Protein 3OJO (pdb70)

InterPro domains:
  IPR001732 UDP-glucose/GDP-mannose dehydrogenase, N-terminal [PF03721] (1-178)
  IPR008927 6-phosphogluconate dehydrogenase-like, C-terminal domain superfamily [SSF48179] (198-291)
  IPR014026 UDP-glucose/GDP-mannose dehydrogenase, dimerisation [PF00984] (198-285)
  IPR014027 UDP-glucose/GDP-mannose dehydrogenase, C-terminal [PF03720] (309-400)
  IPR014027 UDP-glucose/GDP-mannose dehydrogenase, C-terminal [SM00984] (308-401)
  IPR017476 UDP-glucose/GDP-mannose dehydrogenase [PIRSF000124] (1-400)
  IPR017476 UDP-glucose/GDP-mannose dehydrogenase [TIGR03026] (1-397)
  IPR028359 UDP-N-acetyl-D-mannosamine/glucosamine dehydrogenase [PIRSF500136] (1-415)
  IPR028359 UDP-N-acetyl-D-mannosamine/glucosamine dehydrogenase [PTHR43491] (2-402)
  IPR036220 UDP-glucose/GDP-mannose dehydrogenase, C-terminal domain superfamily [SSF52413] (295-400)
  IPR036291 NAD(P)-binding domain superfamily [SSF51735] (1-191)

B-factor: mean 57.66, std 17.96, range [21.26, 137.07]

Solvent-accessible surface area: 33804 Å² total; per-residue (Å²): 106,56,3,0,0,9,9,2,25,73,40,0,1,0,0,0,0,6,2,4,104,80,42,25,63,3,10,0,5,23,139,70,102,136,22,2,72,84,0,112,135,16,98,18,30,25,151,16,112,34,3,48,117,21,3,93,117,5,59,101,71,32,66,6,121,24,32,56,75,10,76,46,9,68,16,0,0,0,4,20,88,19,52,54,39,152,49,138,33,69,0,8,36,44,48,51,0,42,153,7,1,87,46,0,32,102,55,16,112,155,44,8,5,0,0,0,3,6,42,3,14,12,26,5,0,18,78,90,0,66,60,47,0,75,135,93,56,24,61,15,21,130,18,0,38,0,0,3,0,18,28,124,32,68,41,38,109,3,37,101,34,1,14,108,48,92,9,18,0,0,0,25,48,180,39,0,17,76,1,0,26,137,14,0,141,49,7,15,139,15,100,37,22,90,17,58,0,58,14,0,1,0,0,34,7,0,12,39,2,0,82,15,0,0,25,0,3,0,0,2,1,0,28,0,0,17,82,3,72,0,36,0,23,68,0,3,123,19,0,52,118,42,107,166,7,54,8,34,98,8,4,3,5,23,18,23,84,7,6,7,19,106,113,162,9,65,0,2,14,0,0,19,79,15,8,82,40,0,13,59,43,0,8,68,12,0,87,79,4,16,178,71,36,64,29,64,26,0,0,0,0,0,0,0,41,81,20,64,17,86,19,56,172,90,1,5,0,38,72,0,12,74,76,0,75,136,52,93,112,8,109,24,22,0,15,4,43,52,3,147,71,144,49,30,56,121,120,24,53,66,0,0,89,81,0,0,1,0,0,0,2,0,56,0,52,71,0,88,124,6,53,37,79,66,0,95,116,17,112,47,48,4,1,1,1,1,53,49,5,15,146,40,117,42,152,123,10,94,58,28,14,3,0,36,6,38,98,40,151,117,55,2,0,0,9,9,3,33,78,38,0,0,0,0,0,0,5,2,4,105,84,46,29,66,4,8,0,5,21,167,72,104,139,22,4,78,87,0,111,123,18,91,16,34,18,134,13,94,48,2,58,122,19,0,97,108,6,58,97,66,31,66,1,125,19,26,53,72,8,85,48,9,62,20,0,0,0,11,22,81,25,56,35,45,162,41,94,2,14,0,1,34,27,43,47,0,37,154,8,2,85,39,0,30,102,54,17,112,140,48,8,8,0,0,0,2,10,48,2,5,4,29,2,0,19,54,92,0,65,62,52,0,81,136,66,62,24,65,17,19,133,28,0,40,0,0,2,0,18,24,115,25,82,86,27,113,0,25,84,31,2,17,113,52,95,8,17,0,0,0,26,46,181,39,0,19,67,4,0,48,130,15,0,154,49,9,14,137,15,93,39,20,92,21,57,1,53,10,0,1,0,0,35,1,4,11,30,1,0,102,0,0,0,14,0,0,0,0,7,0,0,55,24,0,17,134,51,73,0,37,0,25,70,0,4,116,21,0,53,116,42,113,170,6,53,8,30,97,10,5,2,5,17,3,23,47,4,0,0,0,9,62,116,78,0,32,62,139,45,52,140,29,0,42,0,1,35,0,0,8,83,16,2,86,42,0,11,59,42,0,9,68,9,0,86,60,2,15,154,63,38,65,28,76,28,0,0,0,0,0,0,0,18,111,25,71,40,85,47,40,163,110,3,6,0,48,64,0,21,98,70,0,87,152,49,93,113,15,99,19,24,2,18,2,47,43,3,142,73,144,104,3,43,125,71,30,39,119,0,0,99,83,0,0,1,0,0,0,2,0,55,0,51,74,0,78,123,3,55,23,83,68,0,92,94,16,111,46,50,5,0,0,1,2,53,59,3,14,154,39,114,34,159,94,9,99,59,28,23,4,0,32,4,35,105,44,105

Foldseek 3Di:
DEEEEEACELFRVLVQLLLLLLPHQYEYAYQDVVQLVCLVVLHHPYDAPCVSVSSNVSVVVNSYHYDNADAAGQEYEYPHEQFQDPDLQSATHCVVVVVSLVRCVVRDDFNHEYEYQYQAAFCCQPPPVVVVCVVVVDDDLGGYWYWYKHDDDAGNCSNVCLAAPEIETATQDQSNSVVSCVSSVSRHPYHYHYHHRNCRNVVVLVVVQVVLLLLLVLLVVLVVCLVVVFFSVVVLVVQPVPPPRRRDHYAQAAQDDHRNHPVVCVSSSSSNVSRVCSLVVLLVLVVVLPVLDPDQEEEEEDQARAAPGQHNHSTSSVVSQVVQVVDPSHDYAYDYPHDDDPRHDDHQCRSAQAHQEYEYRYQYQVQAADAVVSNVRYVHQEYEYRRPNHNHDYDRRHYHYSRRSSVSD/DEEEEAACELFRVLVQLQLLLLPHQYEYADQDVVQLVCLVVLHHPYDAPPVSVSSNVSVVVNSYHYDNADAAGQEYEYPHEFAFDPDLLRATHCVVVLVSLVRCVVNDWFNHEYEYQYQDAFCCQPPPVVVVQVVPVDDELGRYWYWYKHDDADGNCRNVCLAAAEIETATQDPSNSVVSCVSSVSRHPYHYHYHHNNCNNQVVQVVVQVVLLLLLVLLVVLVVCLVVVFFSVVVLVVQPVPPPRNRDHYFQAAFDDGHNDDCPCCVVPNVVVCVSSSSSSVSRVCSLVVLLVLVVVLLVPDPDQEEEEEDQAQAAPAQDNHGGSSVVNQVVQVVDPSHDYAYAYCSHDDPRHDNDQLVRLAQHQEYEYRYQYQVQQDDAVVSNPRYVHQEYEHRPPNHNDDYDSHHYHYSRRSSVSD

Secondary structure (DSSP, 8-state):
-EEEEE--STTHHHHHHHHHHTT-EEEEE-S-HHHHHHHHTT--SS--TTHHHHHHHHHHTT-EEEESS----SEEEE----PBPSSSS-BB--HHHHHHHHHHGGG--TTEEEEE-S---TTHIIIIIHHHHHTTT--BTTTEEEEE------TTSHHHHHHHS-EEEEESSHHHHHHHHHHHTTT--S-EEEEEHHHHHHHHHHHHHHHHHHHHHHHHHHHHHHHTT--HHHHHHHHTTSTT-------S------B-S----HHHHHHHHHHHTHHHHHHHHHHHHHHHSS--EEEEE---SSTTS---TT-HHHHHHHHHHHSTT-EEEEE-SS---TTB-STTHHHHTT-SEEEE-S--GGGTS--GGGGTT-SS-EEEESS----S--SSSEEEETTTGGGT-/-EEEEE--STTHHHHHHHHHHTT-EEEEE-S-HHHHHHHHTT--SS--TTHHHHHHHHHHTT-EEEESS----SEEEE----PBPSSTT--B--HHHHHHHHHHGGG--TT-EEEE-S---TTHIIIIIHHHHHTSS--BTTTBEEEE------TTSHHHHHHHS-EEEEESSHHHHHHHHHHHTTT--S-EEEEEHHHHHHHHHHHHHHHHHHHHHHHHHHHHHHHTT--HHHHHHHHTTSTT-------S---S---S--TIIIIII-GGGGHHHHHHHHHHHHHHHHHHHHHHHHHHHSS--EEEEE--SSSTT----TT-HHHHHHHHHHHSTT-EEEEE-SS---SSSBS-HHHHHTT-SEEEE-S--GGGTS--GGGGTT-SS-EEEESS----S--SSSEEE-TTTGGGT-

Nearest PDB structures (foldseek):
  3ojo-assembly1_A  TM=1.002E+00  e=8.982E-80  Staphylococcus aureus
  3ojo-assembly1_B  TM=9.652E-01  e=2.201E-74  Staphylococcus aureus
  3ojl-assembly1_B  TM=9.505E-01  e=7.862E-71  Staphylococcus aureus
  4r16-assembly1_B  TM=8.756E-01  e=1.598E-40  Pyrococcus horikoshii OT3
  4xr9-assembly1_B  TM=8.358E-01  e=1.191E-30  Micromonospora echinospora

CATH classification: 3.40.50.720 (+1 more: 3.40.50.720)

Structure (mmCIF, N/CA/C/O backbone):
data_3OJO
#
_entry.id   3OJO
#
_cell.length_a   40.220
_cell.length_b   131.497
_cell.length_c   158.820
_cell.angle_alpha   90.00
_cell.angle_beta   90.00
_cell.angle_gamma   90.00
#
_symmetry.space_group_name_H-M   'P 21 21 21'
#
loop_
_entity.id
_entity.type
_entity.pdbx_description
1 polymer Cap5O
2 non-polymer NICOTINAMIDE-ADENINE-DINUCLEOTIDE
3 non-polymer 'PYRIDINE-2,6-DICARBOXYLIC ACID'
4 non-polymer 'EUROPIUM ION'
5 water water
#
loop_
_atom_site.group_PDB
_atom_site.id
_atom_site.type_symbol
_atom_site.label_atom_id
_atom_site.label_alt_id
_atom_site.label_comp_id
_atom_site.label_asym_id
_atom_site.label_entity_id
_atom_site.label_seq_id
_atom_site.pdbx_PDB_ins_code
_atom_site.Cartn_x
_atom_site.Cartn_y
_atom_site.Cartn_z
_atom_site.occupancy
_atom_site.B_iso_or_equiv
_atom_site.auth_seq_id
_atom_site.auth_comp_id
_atom_site.auth_asym_id
_atom_site.auth_atom_id
_atom_site.pdbx_PDB_model_num
ATOM 1 N N . SER A 1 12 ? 17.027 26.127 102.270 1.00 63.23 1 SER A N 1
ATOM 2 C CA . SER A 1 12 ? 16.031 26.926 102.972 1.00 62.14 1 SER A CA 1
ATOM 3 C C . SER A 1 12 ? 14.661 26.929 102.287 1.00 63.39 1 SER A C 1
ATOM 4 O O . SER A 1 12 ? 14.575 26.940 101.051 1.00 64.29 1 SER A O 1
ATOM 7 N N . LYS A 1 13 ? 13.592 26.914 103.112 1.00 55.83 2 LYS A N 1
ATOM 8 C CA . LYS A 1 13 ? 12.201 26.908 102.645 1.00 53.69 2 LYS A CA 1
ATOM 9 C C . LYS A 1 13 ? 11.451 28.191 103.027 1.00 51.90 2 LYS A C 1
ATOM 10 O O . LYS A 1 13 ? 11.561 28.659 104.160 1.00 50.10 2 LYS A O 1
ATOM 16 N N . LEU A 1 14 ? 10.669 28.731 102.084 1.00 46.56 3 LEU A N 1
ATOM 17 C CA . LEU A 1 14 ? 9.862 29.926 102.306 1.00 45.73 3 LEU A CA 1
ATOM 18 C C . LEU A 1 14 ? 8.412 29.757 101.861 1.00 47.91 3 LEU A C 1
ATOM 19 O O . LEU A 1 14 ? 8.150 29.292 100.762 1.00 45.79 3 LEU A O 1
ATOM 24 N N . THR A 1 15 ? 7.476 30.171 102.718 1.00 46.13 4 THR A N 1
ATOM 25 C CA . THR A 1 15 ? 6.059 30.191 102.394 1.00 46.15 4 THR A CA 1
ATOM 26 C C . THR A 1 15 ? 5.598 31.660 102.219 1.00 49.90 4 THR A C 1
ATOM 27 O O . THR A 1 15 ? 5.854 32.516 103.084 1.00 49.73 4 THR A O 1
ATOM 31 N N . VAL A 1 16 ? 4.959 31.941 101.076 1.00 44.14 5 VAL A N 1
ATOM 32 C CA . VAL A 1 16 ? 4.384 33.247 100.783 1.00 43.25 5 VAL A CA 1
ATOM 33 C C . VAL A 1 16 ? 2.852 33.084 100.890 1.00 42.97 5 VAL A C 1
ATOM 34 O O . VAL A 1 16 ? 2.255 32.331 100.125 1.00 42.19 5 VAL A O 1
ATOM 38 N N . VAL A 1 17 ? 2.237 33.751 101.859 1.00 36.91 6 VAL A N 1
ATOM 39 C CA . VAL A 1 17 ? 0.797 33.680 102.077 1.00 35.94 6 VAL A CA 1
ATOM 40 C C . VAL A 1 17 ? 0.114 34.869 101.374 1.00 39.28 6 VAL A C 1
ATOM 41 O O . VAL A 1 17 ? 0.270 36.005 101.796 1.00 39.33 6 VAL A O 1
ATOM 45 N N . GLY A 1 18 ? -0.632 34.585 100.318 1.00 37.08 7 GLY A N 1
ATOM 46 C CA . GLY A 1 18 ? -1.342 35.570 99.501 1.00 38.38 7 GLY A CA 1
ATOM 47 C C . GLY A 1 18 ? -0.599 35.792 98.199 1.00 46.13 7 GLY A C 1
ATOM 48 O O . GLY A 1 18 ? 0.465 36.402 98.210 1.00 46.37 7 GLY A O 1
ATOM 49 N N . LEU A 1 19 ? -1.141 35.299 97.073 1.00 45.53 8 LEU A N 1
ATOM 50 C CA . LEU A 1 19 ? -0.486 35.330 95.756 1.00 46.06 8 LEU A CA 1
ATOM 51 C C . LEU A 1 19 ? -1.072 36.301 94.733 1.00 52.50 8 LEU A C 1
ATOM 52 O O . LEU A 1 19 ? -1.397 35.909 93.615 1.00 53.82 8 LEU A O 1
ATOM 57 N N . GLY A 1 20 ? -1.171 37.565 95.117 1.00 49.82 9 GLY A N 1
ATOM 58 C CA . GLY A 1 20 ? -1.650 38.629 94.244 1.00 49.42 9 GLY A CA 1
ATOM 59 C C . GLY A 1 20 ? -0.503 39.378 93.602 1.00 52.68 9 GLY A C 1
ATOM 60 O O . GLY A 1 20 ? 0.554 38.792 93.327 1.00 51.67 9 GLY A O 1
ATOM 61 N N . TYR A 1 21 ? -0.694 40.692 93.391 1.00 49.80 10 TYR A N 1
ATOM 62 C CA . TYR A 1 21 ? 0.303 41.592 92.784 1.00 49.25 10 TYR A CA 1
ATOM 63 C C . TYR A 1 21 ? 1.603 41.715 93.563 1.00 51.75 10 TYR A C 1
ATOM 64 O O . TYR A 1 21 ? 2.648 41.941 92.968 1.00 51.17 10 TYR A O 1
ATOM 73 N N . ILE A 1 22 ? 1.535 41.518 94.883 1.00 48.56 11 ILE A N 1
ATOM 74 C CA . ILE A 1 22 ? 2.672 41.527 95.801 1.00 48.69 11 ILE A CA 1
ATOM 75 C C . ILE A 1 22 ? 3.279 40.113 95.968 1.00 51.57 11 ILE A C 1
ATOM 76 O O . ILE A 1 22 ? 4.451 39.915 95.655 1.00 51.21 11 ILE A O 1
ATOM 81 N N . GLY A 1 23 ? 2.467 39.162 96.427 1.00 47.66 12 GLY A N 1
ATOM 82 C CA . GLY A 1 23 ? 2.862 37.797 96.737 1.00 48.06 12 GLY A CA 1
ATOM 83 C C . GLY A 1 23 ? 3.368 36.933 95.604 1.00 53.22 12 GLY A C 1
ATOM 84 O O . GLY A 1 23 ? 4.387 36.268 95.771 1.00 52.73 12 GLY A O 1
ATOM 85 N N . LEU A 1 24 ? 2.653 36.893 94.463 1.00 50.80 13 LEU A N 1
ATOM 86 C CA . LEU A 1 24 ? 3.072 36.067 93.323 1.00 50.74 13 LEU A CA 1
ATOM 87 C C . LEU A 1 24 ? 4.443 36.471 92.773 1.00 56.31 13 LEU A C 1
ATOM 88 O O . LEU A 1 24 ? 5.321 35.610 92.776 1.00 57.02 13 LEU A O 1
ATOM 93 N N . PRO A 1 25 ? 4.701 37.749 92.377 1.00 52.93 14 PRO A N 1
ATOM 94 C CA . PRO A 1 25 ? 6.054 38.118 91.921 1.00 52.00 14 PRO A CA 1
ATOM 95 C C . PRO A 1 25 ? 7.152 37.866 92.957 1.00 55.06 14 PRO A C 1
ATOM 96 O O . PRO A 1 25 ? 8.239 37.435 92.584 1.00 55.32 14 PRO A O 1
ATOM 100 N N . THR A 1 26 ? 6.853 38.090 94.254 1.00 50.34 15 THR A N 1
ATOM 101 C CA . THR A 1 26 ? 7.765 37.839 95.384 1.00 48.58 15 THR A CA 1
ATOM 102 C C . THR A 1 26 ? 8.082 36.336 95.456 1.00 50.87 15 THR A C 1
ATOM 103 O O . THR A 1 26 ? 9.247 35.983 95.622 1.00 50.29 15 THR A O 1
ATOM 107 N N . SER A 1 27 ? 7.048 35.464 95.254 1.00 47.43 16 SER A N 1
ATOM 108 C CA . SER A 1 27 ? 7.175 33.988 95.211 1.00 47.95 16 SER A CA 1
ATOM 109 C C . SER A 1 27 ? 8.187 33.612 94.140 1.00 54.90 16 SER A C 1
ATOM 110 O O . SER A 1 27 ? 9.210 32.965 94.434 1.00 54.03 16 SER A O 1
ATOM 113 N N . ILE A 1 28 ? 7.910 34.092 92.903 1.00 52.98 17 ILE A N 1
ATOM 114 C CA . ILE A 1 28 ? 8.712 33.909 91.694 1.00 53.46 17 ILE A CA 1
ATOM 115 C C . ILE A 1 28 ? 10.150 34.383 91.897 1.00 58.42 17 ILE A C 1
ATOM 116 O O . ILE A 1 28 ? 11.087 33.666 91.542 1.00 59.03 17 ILE A O 1
ATOM 121 N N . MET A 1 29 ? 10.317 35.538 92.544 1.00 55.03 18 MET A N 1
ATOM 122 C CA . MET A 1 29 ? 11.617 36.136 92.813 1.00 54.54 18 MET A CA 1
ATOM 123 C C . MET A 1 29 ? 12.542 35.290 93.694 1.00 57.16 18 MET A C 1
ATOM 124 O O . MET A 1 29 ? 13.693 35.091 93.319 1.00 56.00 18 MET A O 1
ATOM 129 N N . PHE A 1 30 ? 12.061 34.804 94.845 1.00 53.98 19 PHE A N 1
ATOM 130 C CA . PHE A 1 30 ? 12.868 33.972 95.745 1.00 53.31 19 PHE A CA 1
ATOM 131 C C . PHE A 1 30 ? 13.207 32.618 95.114 1.00 58.47 19 PHE A C 1
ATOM 132 O O . PHE A 1 30 ? 14.335 32.146 95.264 1.00 58.39 19 PHE A O 1
ATOM 140 N N . ALA A 1 31 ? 12.238 32.015 94.395 1.00 56.39 20 ALA A N 1
ATOM 141 C CA . ALA A 1 31 ? 12.379 30.730 93.706 1.00 57.04 20 ALA A CA 1
ATOM 142 C C . ALA A 1 31 ? 13.381 30.827 92.540 1.00 63.34 20 ALA A C 1
ATOM 143 O O . ALA A 1 31 ? 14.105 29.862 92.261 1.00 63.28 20 ALA A O 1
ATOM 145 N N . LYS A 1 32 ? 13.432 32.011 91.883 1.00 60.27 21 LYS A N 1
ATOM 146 C CA . LYS A 1 32 ? 14.354 32.350 90.793 1.00 60.12 21 LYS A CA 1
ATOM 147 C C . LYS A 1 32 ? 15.809 32.330 91.313 1.00 64.78 21 LYS A C 1
ATOM 148 O O . LYS A 1 32 ? 16.739 32.133 90.527 1.00 65.77 21 LYS A O 1
ATOM 154 N N . HIS A 1 33 ? 15.986 32.524 92.637 1.00 59.85 22 HIS A N 1
ATOM 155 C CA . HIS A 1 33 ? 17.273 32.579 93.323 1.00 58.79 22 HIS A CA 1
ATOM 156 C C . HIS A 1 33 ? 17.619 31.309 94.146 1.00 61.75 22 HIS A C 1
ATOM 157 O O . HIS A 1 33 ? 18.521 31.334 94.992 1.00 61.46 22 HIS A O 1
ATOM 164 N N . GLY A 1 34 ? 16.923 30.211 93.851 1.00 57.10 23 GLY A N 1
ATOM 165 C CA . GLY A 1 34 ? 17.167 28.906 94.455 1.00 56.72 23 GLY A CA 1
ATOM 166 C C . GLY A 1 34 ? 16.456 28.544 95.744 1.00 60.99 23 GLY A C 1
ATOM 167 O O . GLY A 1 34 ? 16.703 27.457 96.281 1.00 63.15 23 GLY A O 1
ATOM 168 N N . VAL A 1 35 ? 15.573 29.420 96.256 1.00 54.23 24 VAL A N 1
ATOM 169 C CA . VAL A 1 35 ? 14.829 29.133 97.485 1.00 53.01 24 VAL A CA 1
ATOM 170 C C . VAL A 1 35 ? 13.607 28.250 97.147 1.00 56.21 24 VAL A C 1
ATOM 171 O O . VAL A 1 35 ? 12.985 28.455 96.100 1.00 55.59 24 VAL A O 1
ATOM 175 N N . ASP A 1 36 ? 13.297 27.244 98.012 1.00 51.34 25 ASP A N 1
ATOM 176 C CA . ASP A 1 36 ? 12.139 26.355 97.844 1.00 49.80 25 ASP A CA 1
ATOM 177 C C . ASP A 1 36 ? 10.948 27.109 98.391 1.00 49.19 25 ASP A C 1
ATOM 178 O O . ASP A 1 36 ? 10.875 27.382 99.593 1.00 49.06 25 ASP A O 1
ATOM 183 N N . VAL A 1 37 ? 10.066 27.530 97.480 1.00 42.28 26 VAL A N 1
ATOM 184 C CA . VAL A 1 37 ? 8.927 28.377 97.778 1.00 40.38 26 VAL A CA 1
ATOM 185 C C . VAL A 1 37 ? 7.596 27.670 97.658 1.00 47.55 26 VAL A C 1
ATOM 186 O O . VAL A 1 37 ? 7.284 27.079 96.623 1.00 49.73 26 VAL A O 1
ATOM 190 N N . LEU A 1 38 ? 6.777 27.808 98.700 1.00 44.36 27 LEU A N 1
ATOM 191 C CA . LEU A 1 38 ? 5.403 27.338 98.713 1.00 44.43 27 LEU A CA 1
ATOM 192 C C . LEU A 1 38 ? 4.508 28.584 98.694 1.00 48.47 27 LEU A C 1
ATOM 193 O O . LEU A 1 38 ? 4.543 29.392 99.622 1.00 47.71 27 LEU A O 1
ATOM 198 N N . GLY A 1 39 ? 3.777 28.761 97.600 1.00 45.24 28 GLY A N 1
ATOM 199 C CA . GLY A 1 39 ? 2.818 29.840 97.450 1.00 44.41 28 GLY A CA 1
ATOM 200 C C . GLY A 1 39 ? 1.494 29.395 98.029 1.00 48.59 28 GLY A C 1
ATOM 201 O O . GLY A 1 39 ? 0.986 28.341 97.643 1.00 49.25 28 GLY A O 1
ATOM 202 N N . VAL A 1 40 ? 0.951 30.149 99.001 1.00 45.10 29 VAL A N 1
ATOM 203 C CA . VAL A 1 40 ? -0.326 29.817 99.646 1.00 44.24 29 VAL A CA 1
ATOM 204 C C . VAL A 1 40 ? -1.396 30.856 99.347 1.00 48.43 29 VAL A C 1
ATOM 205 O O . VAL A 1 40 ? -1.217 32.029 99.678 1.00 46.92 29 VAL A O 1
ATOM 209 N N . ASP A 1 41 ? -2.531 30.404 98.761 1.00 46.29 30 ASP A N 1
ATOM 210 C CA . ASP A 1 41 ? -3.677 31.253 98.447 1.00 46.58 30 ASP A CA 1
ATOM 211 C C . ASP A 1 41 ? -4.973 30.509 98.674 1.00 53.70 30 ASP A C 1
ATOM 212 O O . ASP A 1 41 ? -5.066 29.335 98.341 1.00 54.09 30 ASP A O 1
ATOM 217 N N . ILE A 1 42 ? -5.958 31.184 99.282 1.00 52.86 31 ILE A N 1
ATOM 218 C CA . ILE A 1 42 ? -7.277 30.619 99.594 1.00 53.77 31 ILE A CA 1
ATOM 219 C C . ILE A 1 42 ? -8.201 30.542 98.374 1.00 61.52 31 ILE A C 1
ATOM 220 O O . ILE A 1 42 ? -9.182 29.799 98.411 1.00 62.64 31 ILE A O 1
ATOM 225 N N . ASN A 1 43 ? -7.903 31.304 97.304 1.00 59.06 32 ASN A N 1
ATOM 226 C CA . ASN A 1 43 ? -8.708 31.275 96.087 1.00 59.20 32 ASN A CA 1
ATOM 227 C C . ASN A 1 43 ? -8.303 30.070 95.211 1.00 65.42 32 ASN A C 1
ATOM 228 O O . ASN A 1 43 ? -7.191 30.039 94.675 1.00 64.68 32 ASN A O 1
ATOM 233 N N . GLN A 1 44 ? -9.214 29.080 95.078 1.00 63.73 33 GLN A N 1
ATOM 234 C CA . GLN A 1 44 ? -9.000 27.870 94.280 1.00 64.09 33 GLN A CA 1
ATOM 235 C C . GLN A 1 44 ? -8.826 28.203 92.802 1.00 70.45 33 GLN A C 1
ATOM 236 O O . GLN A 1 44 ? -8.012 27.564 92.142 1.00 70.88 33 GLN A O 1
ATOM 242 N N . GLN A 1 45 ? -9.571 29.209 92.288 1.00 67.77 34 GLN A N 1
ATOM 243 C CA . GLN A 1 45 ? -9.486 29.680 90.905 1.00 68.14 34 GLN A CA 1
ATOM 244 C C . GLN A 1 45 ? -8.045 30.099 90.608 1.00 72.22 34 GLN A C 1
ATOM 245 O O . GLN A 1 45 ? -7.508 29.705 89.574 1.00 73.85 34 GLN A O 1
ATOM 251 N N . THR A 1 46 ? -7.416 30.852 91.544 1.00 66.51 35 THR A N 1
ATOM 252 C CA . THR A 1 46 ? -6.030 31.322 91.495 1.00 65.06 35 THR A CA 1
ATOM 253 C C . THR A 1 46 ? -5.071 30.124 91.453 1.00 66.76 35 THR A C 1
ATOM 254 O O . THR A 1 46 ? -4.202 30.075 90.582 1.00 65.65 35 THR A O 1
ATOM 258 N N . ILE A 1 47 ? -5.246 29.166 92.390 1.00 63.66 36 ILE A N 1
ATOM 259 C CA . ILE A 1 47 ? -4.445 27.937 92.525 1.00 63.82 36 ILE A CA 1
ATOM 260 C C . ILE A 1 47 ? -4.544 27.047 91.268 1.00 70.87 36 ILE A C 1
ATOM 261 O O . ILE A 1 47 ? -3.517 26.542 90.800 1.00 71.50 36 ILE A O 1
ATOM 266 N N . ASP A 1 48 ? -5.767 26.889 90.709 1.00 68.00 37 ASP A N 1
ATOM 267 C CA . ASP A 1 48 ? -6.006 26.101 89.496 1.00 67.96 37 ASP A CA 1
ATOM 268 C C . ASP A 1 48 ? -5.278 26.711 88.309 1.00 71.51 37 ASP A C 1
ATOM 269 O O . ASP A 1 48 ? -4.605 25.987 87.583 1.00 71.94 37 ASP A O 1
ATOM 274 N N . LYS A 1 49 ? -5.371 28.044 88.150 1.00 67.11 38 LYS A N 1
ATOM 275 C CA . LYS A 1 49 ? -4.687 28.822 87.117 1.00 66.85 38 LYS A CA 1
ATOM 276 C C . LYS A 1 49 ? -3.169 28.589 87.242 1.00 71.19 38 LYS A C 1
ATOM 277 O O . LYS A 1 49 ? -2.525 28.222 86.258 1.00 71.63 38 LYS A O 1
ATOM 283 N N . LEU A 1 50 ? -2.627 28.733 88.467 1.00 67.00 39 LEU A N 1
ATOM 284 C CA . LEU A 1 50 ? -1.213 28.546 88.766 1.00 66.53 39 LEU A CA 1
ATOM 285 C C . LEU A 1 50 ? -0.741 27.126 88.507 1.00 72.99 39 LEU A C 1
ATOM 286 O O . LEU A 1 50 ? 0.245 26.943 87.793 1.00 73.07 39 LEU A O 1
ATOM 291 N N . GLN A 1 51 ? -1.480 26.121 89.021 1.00 71.48 40 GLN A N 1
ATOM 292 C CA . GLN A 1 51 ? -1.181 24.699 88.822 1.00 72.09 40 GLN A CA 1
ATOM 293 C C . GLN A 1 51 ? -1.236 24.265 87.348 1.00 77.85 40 GLN A C 1
ATOM 294 O O . GLN A 1 51 ? -0.496 23.365 86.960 1.00 76.37 40 GLN A O 1
ATOM 300 N N . ASN A 1 52 ? -2.061 24.940 86.521 1.00 77.00 41 ASN A N 1
ATOM 301 C CA . ASN A 1 52 ? -2.166 24.692 85.077 1.00 77.82 41 ASN A CA 1
ATOM 302 C C . ASN A 1 52 ? -0.980 25.321 84.298 1.00 82.97 41 ASN A C 1
ATOM 303 O O . ASN A 1 52 ? -0.814 25.044 83.104 1.00 82.48 41 ASN A O 1
ATOM 308 N N . GLY A 1 53 ? -0.191 26.164 84.979 1.00 79.84 42 GLY A N 1
ATOM 309 C CA . GLY A 1 53 ? 0.973 26.839 84.410 1.00 79.46 42 GLY A CA 1
ATOM 310 C C . GLY A 1 53 ? 0.821 28.310 84.078 1.00 82.48 42 GLY A C 1
ATOM 311 O O . GLY A 1 53 ? 1.786 28.929 83.631 1.00 81.73 42 GLY A O 1
ATOM 312 N N . GLN A 1 54 ? -0.369 28.891 84.305 1.00 78.95 43 GLN A N 1
ATOM 313 C CA . GLN A 1 54 ? -0.623 30.308 84.016 1.00 78.20 43 GLN A CA 1
ATOM 314 C C . GLN A 1 54 ? -0.576 31.201 85.263 1.00 80.94 43 GLN A C 1
ATOM 315 O O . GLN A 1 54 ? -1.079 30.809 86.320 1.00 79.68 43 GLN A O 1
ATOM 321 N N . ILE A 1 55 ? 0.006 32.416 85.128 1.00 77.24 44 ILE A N 1
ATOM 322 C CA . ILE A 1 55 ? 0.029 33.396 86.221 1.00 76.67 44 ILE A CA 1
ATOM 323 C C . ILE A 1 55 ? -1.393 33.913 86.445 1.00 81.56 44 ILE A C 1
ATOM 324 O O . ILE A 1 55 ? -2.162 34.045 85.488 1.00 81.19 44 ILE A O 1
ATOM 329 N N . SER A 1 56 ? -1.745 34.155 87.715 1.00 78.30 45 SER A N 1
ATOM 330 C CA . SER A 1 56 ? -3.068 34.625 88.124 1.00 78.08 45 SER A CA 1
ATOM 331 C C . SER A 1 56 ? -3.154 36.158 88.099 1.00 81.95 45 SER A C 1
ATOM 332 O O . SER A 1 56 ? -4.234 36.718 88.321 1.00 82.11 45 SER A O 1
ATOM 335 N N . ILE A 1 57 ? -2.004 36.824 87.834 1.00 77.15 46 ILE A N 1
ATOM 336 C CA . ILE A 1 57 ? -1.814 38.273 87.841 1.00 76.01 46 ILE A CA 1
ATOM 337 C C . ILE A 1 57 ? -1.319 38.833 86.486 1.00 78.92 46 ILE A C 1
ATOM 338 O O . ILE A 1 57 ? -0.570 38.160 85.785 1.00 78.16 46 ILE A O 1
ATOM 343 N N . GLU A 1 58 ? -1.761 40.043 86.108 1.00 75.40 47 GLU A N 1
ATOM 344 C CA . GLU A 1 58 ? -1.357 40.624 84.826 1.00 75.55 47 GLU A CA 1
ATOM 345 C C . GLU A 1 58 ? -0.146 41.546 84.911 1.00 77.95 47 GLU A C 1
ATOM 346 O O . GLU A 1 58 ? -0.265 42.683 85.365 1.00 78.39 47 GLU A O 1
ATOM 352 N N . GLU A 1 59 ? 1.025 41.037 84.472 1.00 72.49 48 GLU A N 1
ATOM 353 C CA . GLU A 1 59 ? 2.325 41.714 84.492 1.00 71.35 48 GLU A CA 1
ATOM 354 C C . GLU A 1 59 ? 3.196 41.225 83.327 1.00 76.32 48 GLU A C 1
ATOM 355 O O . GLU A 1 59 ? 3.522 40.036 83.302 1.00 75.55 48 GLU A O 1
ATOM 361 N N . PRO A 1 60 ? 3.604 42.143 82.403 1.00 74.48 49 PRO A N 1
ATOM 362 C CA . PRO A 1 60 ? 4.365 41.747 81.206 1.00 74.79 49 PRO A CA 1
ATOM 363 C C . PRO A 1 60 ? 5.143 40.419 81.103 1.00 79.70 49 PRO A C 1
ATOM 364 O O . PRO A 1 60 ? 4.503 39.412 80.769 1.00 80.29 49 PRO A O 1
ATOM 368 N N . GLY A 1 61 ? 6.464 40.387 81.324 1.00 74.68 50 GLY A N 1
ATOM 369 C CA . GLY A 1 61 ? 7.252 39.174 81.152 1.00 73.70 50 GLY A CA 1
ATOM 370 C C . GLY A 1 61 ? 7.241 38.209 82.311 1.00 76.72 50 GLY A C 1
ATOM 371 O O . GLY A 1 61 ? 8.129 37.358 82.381 1.00 75.98 50 GLY A O 1
ATOM 372 N N . LEU A 1 62 ? 6.242 38.311 83.220 1.00 72.79 51 LEU A N 1
ATOM 373 C CA . LEU A 1 62 ? 6.159 37.454 84.403 1.00 71.94 51 LEU A CA 1
ATOM 374 C C . LEU A 1 62 ? 5.861 35.998 84.080 1.00 74.12 51 LEU A C 1
ATOM 375 O O . LEU A 1 62 ? 6.489 35.112 84.669 1.00 72.27 51 LEU A O 1
ATOM 380 N N . GLN A 1 63 ? 4.940 35.760 83.121 1.00 71.37 52 GLN A N 1
ATOM 381 C CA . GLN A 1 63 ? 4.545 34.420 82.655 1.00 71.46 52 GLN A CA 1
ATOM 382 C C . GLN A 1 63 ? 5.777 33.570 82.278 1.00 75.08 52 GLN A C 1
ATOM 383 O O . GLN A 1 63 ? 5.857 32.403 82.650 1.00 74.77 52 GLN A O 1
ATOM 389 N N . GLU A 1 64 ? 6.741 34.198 81.595 1.00 71.14 53 GLU A N 1
ATOM 390 C CA . GLU A 1 64 ? 8.007 33.641 81.130 1.00 70.67 53 GLU A CA 1
ATOM 391 C C . GLU A 1 64 ? 8.880 33.208 82.313 1.00 72.22 53 GLU A C 1
ATOM 392 O O . GLU A 1 64 ? 9.440 32.111 82.291 1.00 71.53 53 GLU A O 1
ATOM 398 N N . VAL A 1 65 ? 8.998 34.074 83.342 1.00 67.52 54 VAL A N 1
ATOM 399 C CA . VAL A 1 65 ? 9.805 33.803 84.542 1.00 66.54 54 VAL A CA 1
ATOM 400 C C . VAL A 1 65 ? 9.070 32.786 85.430 1.00 69.69 54 VAL A C 1
ATOM 401 O O . VAL A 1 65 ? 9.725 32.003 86.129 1.00 68.66 54 VAL A O 1
ATOM 405 N N . TYR A 1 66 ? 7.714 32.789 85.387 1.00 65.42 55 TYR A N 1
ATOM 406 C CA . TYR A 1 66 ? 6.925 31.828 86.143 1.00 65.27 55 TYR A CA 1
ATOM 407 C C . TYR A 1 66 ? 7.128 30.429 85.565 1.00 71.58 55 TYR A C 1
ATOM 408 O O . TYR A 1 66 ? 7.326 29.491 86.333 1.00 71.65 55 TYR A O 1
ATOM 417 N N . GLU A 1 67 ? 7.122 30.307 84.221 1.00 69.36 56 GLU A N 1
ATOM 418 C CA . GLU A 1 67 ? 7.321 29.060 83.480 1.00 69.32 56 GLU A CA 1
ATOM 419 C C . GLU A 1 67 ? 8.649 28.398 83.824 1.00 73.95 56 GLU A C 1
ATOM 420 O O . GLU A 1 67 ? 8.669 27.181 84.019 1.00 75.26 56 GLU A O 1
ATOM 426 N N . GLU A 1 68 ? 9.743 29.195 83.948 1.00 69.34 57 GLU A N 1
ATOM 427 C CA . GLU A 1 68 ? 11.085 28.707 84.309 1.00 69.17 57 GLU A CA 1
ATOM 428 C C . GLU A 1 68 ? 11.101 28.126 85.729 1.00 72.37 57 GLU A C 1
ATOM 429 O O . GLU A 1 68 ? 11.589 27.017 85.952 1.00 71.58 57 GLU A O 1
ATOM 435 N N . VAL A 1 69 ? 10.577 28.909 86.679 1.00 68.13 58 VAL A N 1
ATOM 436 C CA . VAL A 1 69 ? 10.519 28.639 88.106 1.00 67.28 58 VAL A CA 1
ATOM 437 C C . VAL A 1 69 ? 9.590 27.463 88.470 1.00 71.29 58 VAL A C 1
ATOM 438 O O . VAL A 1 69 ? 9.904 26.700 89.390 1.00 70.67 58 VAL A O 1
ATOM 442 N N . LEU A 1 70 ? 8.470 27.304 87.740 1.00 67.85 59 LEU A N 1
ATOM 443 C CA . LEU A 1 70 ? 7.512 26.211 87.963 1.00 67.57 59 LEU A CA 1
ATOM 444 C C . LEU A 1 70 ? 8.149 24.882 87.515 1.00 72.23 59 LEU A C 1
ATOM 445 O O . LEU A 1 70 ? 8.086 23.904 88.258 1.00 71.72 59 LEU A O 1
ATOM 450 N N . SER A 1 71 ? 8.843 24.894 86.350 1.00 69.71 60 SER A N 1
ATOM 451 C CA . SER A 1 71 ? 9.549 23.744 85.769 1.00 69.74 60 SER A CA 1
ATOM 452 C C . SER A 1 71 ? 10.768 23.303 86.593 1.00 72.38 60 SER A C 1
ATOM 453 O O . SER A 1 71 ? 11.111 22.121 86.572 1.00 72.06 60 SER A O 1
ATOM 456 N N . SER A 1 72 ? 11.430 24.242 87.305 1.00 67.57 61 SER A N 1
ATOM 457 C CA . SER A 1 72 ? 12.590 23.919 88.144 1.00 66.69 61 SER A CA 1
ATOM 458 C C . SER A 1 72 ? 12.184 23.218 89.466 1.00 69.39 61 SER A C 1
ATOM 459 O O . SER A 1 72 ? 13.040 22.692 90.180 1.00 69.24 61 SER A O 1
ATOM 462 N N . GLY A 1 73 ? 10.883 23.212 89.762 1.00 64.66 62 GLY A N 1
ATOM 463 C CA . GLY A 1 73 ? 10.320 22.618 90.970 1.00 63.19 62 GLY A CA 1
ATOM 464 C C . GLY A 1 73 ? 10.567 23.435 92.224 1.00 63.03 62 GLY A C 1
ATOM 465 O O . GLY A 1 73 ? 10.312 22.951 93.331 1.00 61.85 62 GLY A O 1
ATOM 466 N N . LYS A 1 74 ? 11.080 24.677 92.059 1.00 56.78 63 LYS A N 1
ATOM 467 C CA . LYS A 1 74 ? 1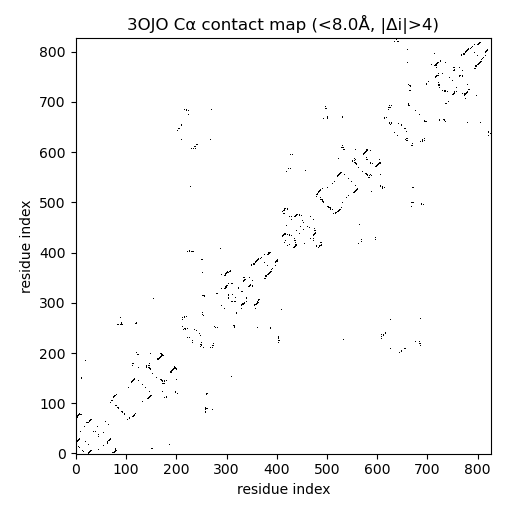1.383 25.611 93.142 1.00 55.01 63 LYS A CA 1
ATOM 468 C C . LYS A 1 74 ? 10.123 26.351 93.660 1.00 56.05 63 LYS A C 1
ATOM 469 O O . LYS A 1 74 ? 10.105 26.746 94.824 1.00 54.59 63 LYS A O 1
ATOM 475 N N . LEU A 1 75 ? 9.071 26.503 92.819 1.00 51.37 64 LEU A N 1
ATOM 476 C CA . LEU A 1 75 ? 7.807 27.116 93.224 1.00 51.33 64 LEU A CA 1
ATOM 477 C C . LEU A 1 75 ? 6.629 26.165 93.101 1.00 55.33 64 LEU A C 1
ATOM 478 O O . LEU A 1 75 ? 6.201 25.813 91.997 1.00 55.56 64 LEU A O 1
ATOM 483 N N . LYS A 1 76 ? 6.095 25.766 94.257 1.00 50.86 65 LYS A N 1
ATOM 484 C CA . LYS A 1 76 ? 4.915 24.923 94.347 1.00 49.84 65 LYS A CA 1
ATOM 485 C C . LYS A 1 76 ? 3.849 25.793 94.973 1.00 54.03 65 LYS A C 1
ATOM 486 O O . LYS A 1 76 ? 4.172 26.705 95.733 1.00 53.37 65 LYS A O 1
ATOM 492 N N . VAL A 1 77 ? 2.585 25.533 94.641 1.00 51.66 66 VAL A N 1
ATOM 493 C CA . VAL A 1 77 ? 1.450 26.269 95.161 1.00 52.16 66 VAL A CA 1
ATOM 494 C C . VAL A 1 77 ? 0.520 25.335 95.953 1.00 57.48 66 VAL A C 1
ATOM 495 O O . VAL A 1 77 ? 0.580 24.116 95.763 1.00 58.21 66 VAL A O 1
ATOM 499 N N . SER A 1 78 ? -0.304 25.903 96.863 1.00 53.41 67 SER A N 1
ATOM 500 C CA . SER A 1 78 ? -1.243 25.180 97.729 1.00 53.15 67 SER A CA 1
ATOM 501 C C . SER A 1 78 ? -2.256 26.152 98.366 1.00 57.19 67 SER A C 1
ATOM 502 O O . SER A 1 78 ? -2.030 27.367 98.363 1.00 57.87 67 SER A O 1
ATOM 505 N N . THR A 1 79 ? -3.364 25.609 98.909 1.00 52.77 68 THR A N 1
ATOM 506 C CA . THR A 1 79 ? -4.401 26.373 99.625 1.00 52.83 68 THR A CA 1
ATOM 507 C C . THR A 1 79 ? -4.124 26.291 101.128 1.00 56.55 68 THR A C 1
ATOM 508 O O . THR A 1 79 ? -4.808 26.947 101.935 1.00 57.94 68 THR A O 1
ATOM 512 N N . THR A 1 80 ? -3.112 25.484 101.489 1.00 49.63 69 THR A N 1
ATOM 513 C CA . THR A 1 80 ? -2.728 25.192 102.857 1.00 48.92 69 THR A CA 1
ATOM 514 C C . THR A 1 80 ? -1.263 25.556 103.118 1.00 52.21 69 THR A C 1
ATOM 515 O O . THR A 1 80 ? -0.402 25.194 102.310 1.00 50.86 69 THR A O 1
ATOM 519 N N . PRO A 1 81 ? -0.928 26.207 104.262 1.00 49.55 70 PRO A N 1
ATOM 520 C CA . PRO A 1 81 ? 0.487 26.448 104.555 1.00 50.35 70 PRO A CA 1
ATOM 521 C C . PRO A 1 81 ? 1.110 25.152 105.066 1.00 55.70 70 PRO A C 1
ATOM 522 O O . PRO A 1 81 ? 0.401 24.193 105.391 1.00 55.69 70 PRO A O 1
ATOM 526 N N . GLU A 1 82 ? 2.439 25.109 105.102 1.00 52.55 71 GLU A N 1
ATOM 527 C CA . GLU A 1 82 ? 3.148 23.963 105.640 1.00 52.01 71 GLU A CA 1
ATOM 528 C C . GLU A 1 82 ? 4.371 24.499 106.361 1.00 52.03 71 GLU A C 1
ATOM 529 O O . GLU A 1 82 ? 4.700 25.675 106.195 1.00 52.13 71 GLU A O 1
ATOM 535 N N . ALA A 1 83 ? 5.021 23.658 107.179 1.00 45.74 72 ALA A N 1
ATOM 536 C CA . ALA A 1 83 ? 6.218 24.023 107.922 1.00 44.48 72 ALA A CA 1
ATOM 537 C C . ALA A 1 83 ? 7.226 24.694 106.982 1.00 48.22 72 ALA A C 1
ATOM 538 O O . ALA A 1 83 ? 7.423 24.243 105.840 1.00 48.79 72 ALA A O 1
ATOM 540 N N . SER A 1 84 ? 7.832 25.794 107.457 1.00 41.28 73 SER A N 1
ATOM 541 C CA . SER A 1 84 ? 8.789 26.580 106.680 1.00 39.13 73 SER A CA 1
ATOM 542 C C . SER A 1 84 ? 9.770 27.339 107.584 1.00 39.43 73 SER A C 1
ATOM 543 O O . SER A 1 84 ? 9.553 27.447 108.788 1.00 38.04 73 SER A O 1
ATOM 546 N N . ASP A 1 85 ? 10.855 27.857 107.000 1.00 35.89 74 ASP A N 1
ATOM 547 C CA . ASP A 1 85 ? 11.841 28.636 107.738 1.00 35.96 74 ASP A CA 1
ATOM 548 C C . ASP A 1 85 ? 11.393 30.094 107.820 1.00 38.18 74 ASP A C 1
ATOM 549 O O . ASP A 1 85 ? 11.590 30.751 108.844 1.00 37.91 74 ASP A O 1
ATOM 554 N N . VAL A 1 86 ? 10.820 30.607 106.715 1.00 33.34 75 VAL A N 1
ATOM 555 C CA . VAL A 1 86 ? 10.350 31.979 106.581 1.00 32.08 75 VAL A CA 1
ATOM 556 C C . VAL A 1 86 ? 8.918 31.954 106.102 1.00 36.19 75 VAL A C 1
ATOM 557 O O . VAL A 1 86 ? 8.569 31.144 105.229 1.00 36.73 75 VAL A O 1
ATOM 561 N N . PHE A 1 87 ? 8.092 32.859 106.660 1.00 31.44 76 PHE A N 1
ATOM 562 C CA . PHE A 1 87 ? 6.710 33.059 106.240 1.00 31.39 76 PHE A CA 1
ATOM 563 C C . PHE A 1 87 ? 6.533 34.525 105.911 1.00 34.78 76 PHE A C 1
ATOM 564 O O . PHE A 1 87 ? 6.910 35.388 106.701 1.00 32.82 76 PHE A O 1
ATOM 572 N N . ILE A 1 88 ? 5.988 34.804 104.722 1.00 32.75 77 ILE A N 1
ATOM 573 C CA . ILE A 1 88 ? 5.701 36.162 104.277 1.00 32.50 77 ILE A CA 1
ATOM 574 C C . ILE A 1 88 ? 4.200 36.319 104.077 1.00 37.41 77 ILE A C 1
ATOM 575 O O . ILE A 1 88 ? 3.625 35.640 103.218 1.00 39.57 77 ILE A O 1
ATOM 580 N N . ILE A 1 89 ? 3.570 37.224 104.843 1.00 32.08 78 ILE A N 1
ATOM 581 C CA . ILE A 1 89 ? 2.152 37.514 104.694 1.00 31.60 78 ILE A CA 1
ATOM 582 C C . ILE A 1 89 ? 2.032 38.702 103.731 1.00 38.26 78 ILE A C 1
ATOM 583 O O . ILE A 1 89 ? 2.525 39.800 104.030 1.00 38.71 78 ILE A O 1
ATOM 588 N N . ALA A 1 90 ? 1.395 38.456 102.568 1.00 34.85 79 ALA A N 1
ATOM 589 C CA . ALA A 1 90 ? 1.163 39.410 101.484 1.00 34.40 79 ALA A CA 1
ATOM 590 C C . ALA A 1 90 ? -0.294 39.351 101.039 1.00 36.99 79 ALA A C 1
ATOM 591 O O . ALA A 1 90 ? -0.581 39.437 99.849 1.00 35.62 79 ALA A O 1
ATOM 593 N N . VAL A 1 91 ? -1.213 39.204 102.009 1.00 34.92 80 VAL A N 1
ATOM 594 C CA . VAL A 1 91 ? -2.674 39.159 101.801 1.00 34.74 80 VAL A CA 1
ATOM 595 C C . VAL A 1 91 ? -3.218 40.615 101.696 1.00 43.70 80 VAL A C 1
ATOM 596 O O . VAL A 1 91 ? -2.485 41.548 102.042 1.00 43.19 80 VAL A O 1
ATOM 600 N N . PRO A 1 92 ? -4.475 40.865 101.250 1.00 43.83 81 PRO A N 1
ATOM 601 C CA . PRO A 1 92 ? -4.933 42.248 101.167 1.00 43.74 81 PRO A CA 1
ATOM 602 C C . PRO A 1 92 ? -5.391 42.810 102.502 1.00 50.26 81 PRO A C 1
ATOM 603 O O . PRO A 1 92 ? -5.727 42.072 103.437 1.00 48.74 81 PRO A O 1
ATOM 607 N N . THR A 1 93 ? -5.370 44.139 102.593 1.00 48.84 82 THR A N 1
ATOM 608 C CA . THR A 1 93 ? -5.857 44.857 103.756 1.00 49.25 82 THR A CA 1
ATOM 609 C C . THR A 1 93 ? -6.987 45.733 103.201 1.00 56.76 82 THR A C 1
ATOM 610 O O . THR A 1 93 ? -6.745 46.867 102.769 1.00 55.36 82 THR A O 1
ATOM 614 N N . PRO A 1 94 ? -8.219 45.163 103.116 1.00 56.49 83 PRO A N 1
ATOM 615 C CA . PRO A 1 94 ? -9.346 45.915 102.532 1.00 56.00 83 PRO A CA 1
ATOM 616 C C . PRO A 1 94 ? -9.723 47.147 103.314 1.00 58.70 83 PRO A C 1
ATOM 617 O O . PRO A 1 94 ? -9.254 47.348 104.442 1.00 57.74 83 PRO A O 1
ATOM 621 N N . ASN A 1 95 ? -10.562 47.982 102.689 1.00 55.84 84 ASN A N 1
ATOM 622 C CA . ASN A 1 95 ? -11.059 49.205 103.301 1.00 56.79 84 ASN A CA 1
ATOM 623 C C . ASN A 1 95 ? -12.254 48.855 104.186 1.00 63.49 84 ASN A C 1
ATOM 624 O O . ASN A 1 95 ? -13.165 48.161 103.729 1.00 63.40 84 ASN A O 1
ATOM 629 N N . ASN A 1 96 ? -12.210 49.276 105.473 1.00 61.75 85 ASN A N 1
ATOM 630 C CA . ASN A 1 96 ? -13.304 49.126 106.442 1.00 61.68 85 ASN A CA 1
ATOM 631 C C . ASN A 1 96 ? -14.400 50.180 106.137 1.00 69.19 85 ASN A C 1
ATOM 632 O O . ASN A 1 96 ? -14.145 51.132 105.389 1.00 68.23 85 ASN A O 1
ATOM 637 N N . ASP A 1 97 ? -15.576 50.072 106.810 1.00 69.06 86 ASP A N 1
ATOM 638 C CA . ASP A 1 97 ? -16.664 51.061 106.752 1.00 70.10 86 ASP A CA 1
ATOM 639 C C . ASP A 1 97 ? -17.063 51.460 108.211 1.00 74.27 86 ASP A C 1
ATOM 640 O O . ASP A 1 97 ? -17.913 50.783 108.796 1.00 75.07 86 ASP A O 1
ATOM 645 N N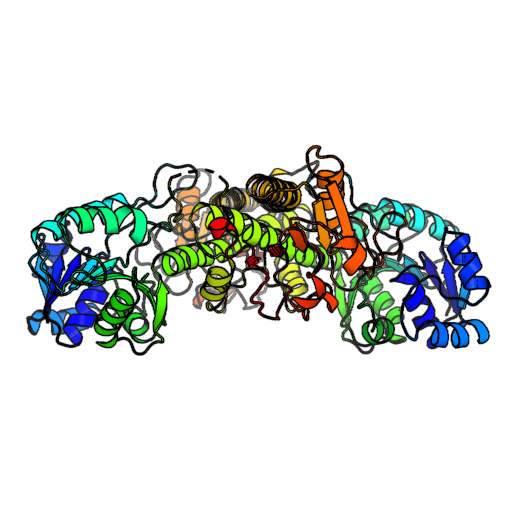 . ASP A 1 98 ? -16.493 52.523 108.843 1.00 69.72 87 ASP A N 1
ATOM 646 C CA . ASP A 1 98 ? -15.433 53.494 108.521 1.00 69.31 87 ASP A CA 1
ATOM 647 C C . ASP A 1 98 ? -15.702 54.709 107.662 1.00 72.98 87 ASP A C 1
ATOM 648 O O . ASP A 1 98 ? -16.069 54.616 106.488 1.00 72.34 87 ASP A O 1
ATOM 653 N N . GLN A 1 99 ? -15.428 55.860 108.301 1.00 69.87 88 GLN A N 1
ATOM 654 C CA . GLN A 1 99 ? -15.475 57.259 107.849 1.00 69.92 88 GLN A CA 1
ATOM 655 C C . GLN A 1 99 ? -14.083 57.653 107.327 1.00 73.37 88 GLN A C 1
ATOM 656 O O . GLN A 1 99 ? -13.914 58.713 106.716 1.00 73.59 88 GLN A O 1
ATOM 662 N N . TYR A 1 100 ? -13.080 56.816 107.648 1.00 68.45 89 TYR A N 1
ATOM 663 C CA . TYR A 1 100 ? -11.686 56.973 107.263 1.00 67.18 89 TYR A CA 1
ATOM 664 C C . TYR A 1 100 ? -11.339 55.995 106.144 1.00 65.69 89 TYR A C 1
ATOM 665 O O . TYR A 1 100 ? -10.346 56.208 105.444 1.00 64.03 89 TYR A O 1
ATOM 674 N N . ARG A 1 101 ? -12.146 54.900 106.006 1.00 59.50 90 ARG A N 1
ATOM 675 C CA . ARG A 1 101 ? -11.913 53.738 105.135 1.00 57.63 90 ARG A CA 1
ATOM 676 C C . ARG A 1 101 ? -10.564 53.157 105.605 1.00 55.51 90 ARG A C 1
ATOM 677 O O . ARG A 1 101 ? -9.648 52.935 104.801 1.00 54.19 90 ARG A O 1
ATOM 685 N N . SER A 1 102 ? -10.433 53.007 106.948 1.00 47.90 91 SER A N 1
ATOM 686 C CA . SER A 1 102 ? -9.243 52.520 107.619 1.00 46.31 91 SER A CA 1
ATOM 687 C C . SER A 1 102 ? -8.903 51.108 107.199 1.00 50.40 91 SER A C 1
ATOM 688 O O . SER A 1 102 ? -9.784 50.391 106.698 1.00 48.78 91 SER A O 1
ATOM 691 N N . CYS A 1 103 ? -7.603 50.718 107.362 1.00 48.48 92 CYS A N 1
ATOM 692 C CA . CYS A 1 103 ? -7.109 49.386 106.967 1.00 47.46 92 CYS A CA 1
ATOM 693 C C . CYS A 1 103 ? -7.734 48.283 107.758 1.00 45.08 92 CYS A C 1
ATOM 694 O O . CYS A 1 103 ? -7.765 48.341 108.984 1.00 41.79 92 CYS A O 1
ATOM 697 N N . ASP A 1 104 ? -8.229 47.282 107.054 1.00 41.72 93 ASP A N 1
ATOM 698 C CA . ASP A 1 104 ? -8.770 46.107 107.708 1.00 42.27 93 ASP A CA 1
ATOM 699 C C . ASP A 1 104 ? -7.636 45.073 107.868 1.00 44.09 93 ASP A C 1
ATOM 700 O O . ASP A 1 104 ? -7.109 44.591 106.867 1.00 42.41 93 ASP A O 1
ATOM 705 N N . ILE A 1 105 ? -7.259 44.769 109.126 1.00 40.69 94 ILE A N 1
ATOM 706 C CA . ILE A 1 105 ? -6.188 43.835 109.505 1.00 41.37 94 ILE A CA 1
ATOM 707 C C . ILE A 1 105 ? -6.636 42.352 109.577 1.00 47.14 94 ILE A C 1
ATOM 708 O O . ILE A 1 105 ? -5.823 41.464 109.881 1.00 46.74 94 ILE A O 1
ATOM 713 N N . SER A 1 106 ? -7.927 42.098 109.316 1.00 43.95 95 SER A N 1
ATOM 714 C CA . SER A 1 106 ? -8.564 40.782 109.432 1.00 43.04 95 SER A CA 1
ATOM 715 C C . SER A 1 106 ? -7.963 39.679 108.595 1.00 46.18 95 SER A C 1
ATOM 716 O O . SER A 1 106 ? -7.822 38.568 109.105 1.00 47.24 95 SER A O 1
ATOM 719 N N . LEU A 1 107 ? -7.608 39.954 107.325 1.00 41.27 96 LEU A N 1
ATOM 720 C CA . LEU A 1 107 ? -7.021 38.931 106.462 1.00 40.37 96 LEU A CA 1
ATOM 721 C C . LEU A 1 107 ? -5.592 38.610 106.871 1.00 42.73 96 LEU A C 1
ATOM 722 O O . LEU A 1 107 ? -5.164 37.467 106.712 1.00 41.99 96 LEU A O 1
ATOM 727 N N . VAL A 1 108 ? -4.873 39.608 107.445 1.00 39.11 97 VAL A N 1
ATOM 728 C CA . VAL A 1 108 ? -3.503 39.482 107.960 1.00 38.17 97 VAL A CA 1
ATOM 729 C C . VAL A 1 108 ? -3.545 38.572 109.184 1.00 39.42 97 VAL A C 1
ATOM 730 O O . VAL A 1 108 ? -2.737 37.636 109.284 1.00 37.90 97 VAL A O 1
ATOM 734 N N . MET A 1 109 ? -4.532 38.816 110.076 1.00 35.12 98 MET A N 1
ATOM 735 C CA . MET A 1 109 ? -4.698 38.031 111.299 1.00 34.99 98 MET A CA 1
ATOM 736 C C . MET A 1 109 ? -5.108 36.599 110.987 1.00 40.55 98 MET A C 1
ATOM 737 O O . MET A 1 109 ? -4.556 35.659 111.575 1.00 41.66 98 MET A O 1
ATOM 742 N N . ARG A 1 110 ? -5.991 36.426 109.988 1.00 36.09 99 ARG A N 1
ATOM 743 C CA . ARG A 1 110 ? -6.436 35.114 109.512 1.00 35.75 99 ARG A CA 1
ATOM 744 C C . ARG A 1 110 ? -5.229 34.360 108.924 1.00 40.19 99 ARG A C 1
ATOM 745 O O . ARG A 1 110 ? -5.063 33.181 109.215 1.00 40.09 99 ARG A O 1
ATOM 753 N N . ALA A 1 111 ? -4.393 35.035 108.117 1.00 37.33 100 ALA A N 1
ATOM 754 C CA . ALA A 1 111 ? -3.200 34.446 107.513 1.00 37.72 100 ALA A CA 1
ATOM 755 C C . ALA A 1 111 ? -2.268 33.990 108.624 1.00 42.98 100 ALA A C 1
ATOM 756 O O . ALA A 1 111 ? -1.860 32.832 108.623 1.00 42.69 100 ALA A O 1
ATOM 758 N N . LEU A 1 112 ? -2.035 34.867 109.639 1.00 39.96 101 LEU A N 1
ATOM 759 C CA . LEU A 1 112 ? -1.223 34.552 110.821 1.00 38.27 101 LEU A CA 1
ATOM 760 C C . LEU A 1 112 ? -1.750 33.296 111.490 1.00 43.09 101 LEU A C 1
ATOM 761 O O . LEU A 1 112 ? -0.961 32.377 111.710 1.00 44.54 101 LEU A O 1
ATOM 766 N N . ASP A 1 113 ? -3.086 33.238 111.769 1.00 38.30 102 ASP A N 1
ATOM 767 C CA . ASP A 1 113 ? -3.746 32.077 112.374 1.00 37.65 102 ASP A CA 1
ATOM 768 C C . ASP A 1 113 ? -3.509 30.800 111.566 1.00 42.46 102 ASP A C 1
ATOM 769 O O . ASP A 1 113 ? -3.232 29.760 112.161 1.00 42.12 102 ASP A O 1
ATOM 774 N N . SER A 1 114 ? -3.541 30.881 110.222 1.00 39.65 103 SER A N 1
ATOM 775 C CA . SER A 1 114 ? -3.300 29.693 109.401 1.00 39.54 103 SER A CA 1
ATOM 776 C C . SER A 1 114 ? -1.835 29.202 109.471 1.00 42.68 103 SER A C 1
ATOM 777 O O . SER A 1 114 ? -1.591 28.024 109.266 1.00 41.63 103 SER A O 1
ATOM 780 N N . ILE A 1 115 ? -0.872 30.095 109.811 1.00 39.18 104 ILE A N 1
ATOM 781 C CA . ILE A 1 115 ? 0.550 29.728 109.934 1.00 37.16 104 ILE A CA 1
ATOM 782 C C . ILE A 1 115 ? 0.953 29.194 111.325 1.00 40.07 104 ILE A C 1
ATOM 783 O O . ILE A 1 115 ? 1.726 28.242 111.406 1.00 40.32 104 ILE A O 1
ATOM 788 N N . LEU A 1 116 ? 0.349 29.736 112.401 1.00 36.12 105 LEU A N 1
ATOM 789 C CA . LEU A 1 116 ? 0.574 29.328 113.795 1.00 35.22 105 LEU A CA 1
ATOM 790 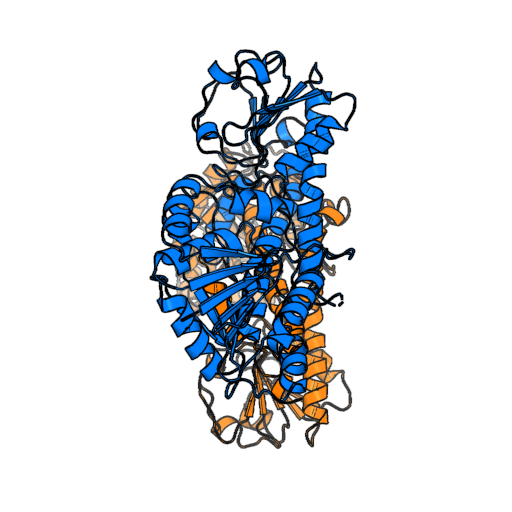C C . LEU A 1 116 ? 0.797 27.826 114.035 1.00 40.67 105 LEU A C 1
ATOM 791 O O . LEU A 1 116 ? 1.805 27.496 114.674 1.00 41.58 105 LEU A O 1
ATOM 796 N N . PRO A 1 117 ? -0.080 26.889 113.550 1.00 35.47 106 PRO A N 1
ATOM 797 C CA . PRO A 1 117 ? 0.178 25.455 113.818 1.00 33.90 106 PRO A CA 1
ATOM 798 C C . PRO A 1 117 ? 1.456 24.890 113.207 1.00 38.97 106 PRO A C 1
ATOM 799 O O . PRO A 1 117 ? 1.872 23.807 113.598 1.00 40.52 106 PRO A O 1
ATOM 803 N N . PHE A 1 118 ? 2.071 25.596 112.250 1.00 34.98 107 PHE A N 1
ATOM 804 C CA . PHE A 1 118 ? 3.273 25.115 111.571 1.00 34.51 107 PHE A CA 1
ATOM 805 C C . PHE A 1 118 ? 4.558 25.718 112.110 1.00 41.30 107 PHE A C 1
ATOM 806 O O . PHE A 1 118 ? 5.637 25.314 111.675 1.00 42.06 107 PHE A O 1
ATOM 814 N N . LEU A 1 119 ? 4.445 26.675 113.055 1.00 38.17 108 LEU A N 1
ATOM 815 C CA . LEU A 1 119 ? 5.569 27.390 113.636 1.00 38.26 108 LEU A CA 1
ATOM 816 C C . LEU A 1 119 ? 6.528 26.545 114.439 1.00 44.52 108 LEU A C 1
ATOM 817 O O . LEU A 1 119 ? 6.122 25.790 115.315 1.00 46.17 108 LEU A O 1
ATOM 822 N N . LYS A 1 120 ? 7.818 26.710 114.152 1.00 41.42 109 LYS A N 1
ATOM 823 C CA . LYS A 1 120 ? 8.922 26.023 114.816 1.00 41.42 109 LYS A CA 1
ATOM 824 C C . LYS A 1 120 ? 9.939 27.056 115.288 1.00 45.12 109 LYS A C 1
ATOM 825 O O . LYS A 1 120 ? 9.968 28.163 114.755 1.00 45.28 109 LYS A O 1
ATOM 831 N N . LYS A 1 121 ? 10.757 26.719 116.299 1.00 41.97 110 LYS A N 1
ATOM 832 C CA . LYS A 1 121 ? 11.803 27.618 116.806 1.00 41.44 110 LYS A CA 1
ATOM 833 C C . LYS A 1 121 ? 12.805 27.967 115.680 1.00 45.38 110 LYS A C 1
ATOM 834 O O . LYS A 1 121 ? 13.162 27.083 114.880 1.00 45.64 110 LYS A O 1
ATOM 840 N N . GLY A 1 122 ? 13.176 29.256 115.594 1.00 39.65 111 GLY A N 1
ATOM 841 C CA . GLY A 1 122 ? 14.095 29.783 114.585 1.00 38.12 111 GLY A CA 1
ATOM 842 C C . GLY A 1 122 ? 13.440 30.436 113.379 1.00 41.88 111 GLY A C 1
ATOM 843 O O . GLY A 1 122 ? 14.124 31.088 112.585 1.00 43.41 111 GLY A O 1
ATOM 844 N N . ASN A 1 123 ? 12.107 30.287 113.238 1.00 36.62 112 ASN A N 1
ATOM 845 C CA . ASN A 1 123 ? 11.306 30.842 112.143 1.00 35.04 112 ASN A CA 1
ATOM 846 C C . ASN A 1 123 ? 11.195 32.365 112.112 1.00 36.66 112 ASN A C 1
ATOM 847 O O . ASN A 1 123 ? 11.295 33.033 113.149 1.00 34.67 112 ASN A O 1
ATOM 852 N N . THR A 1 124 ? 11.002 32.907 110.891 1.00 34.08 113 THR A N 1
ATOM 853 C CA . THR A 1 124 ? 10.831 34.336 110.633 1.00 34.09 113 THR A CA 1
ATOM 854 C C . THR A 1 124 ? 9.453 34.602 110.021 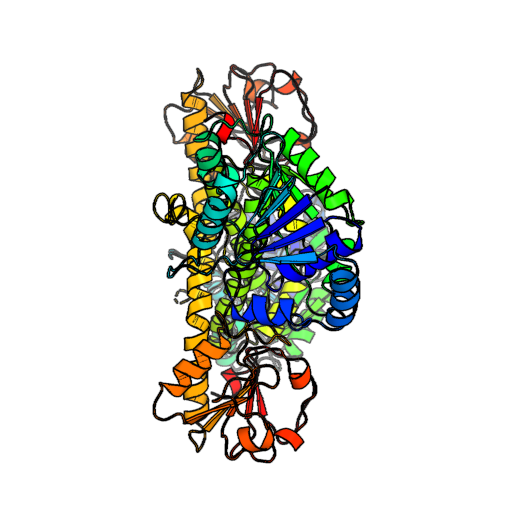1.00 37.99 113 THR A C 1
ATOM 855 O O . THR A 1 124 ? 9.056 33.910 109.083 1.00 37.52 113 THR A O 1
ATOM 859 N N . ILE A 1 125 ? 8.728 35.589 110.573 1.00 34.07 114 ILE A N 1
ATOM 860 C CA . ILE A 1 125 ? 7.428 36.032 110.064 1.00 33.23 114 ILE A CA 1
ATOM 861 C C . ILE A 1 125 ? 7.614 37.454 109.577 1.00 34.39 114 ILE A C 1
ATOM 862 O O . ILE A 1 125 ? 8.008 38.329 110.353 1.00 31.25 114 ILE A O 1
ATOM 867 N N . ILE A 1 126 ? 7.379 37.662 108.266 1.00 31.66 115 ILE A N 1
ATOM 868 C CA . ILE A 1 126 ? 7.446 38.967 107.613 1.00 29.67 115 ILE A CA 1
ATOM 869 C C . ILE A 1 126 ? 6.054 39.319 107.186 1.00 34.55 115 ILE A C 1
ATOM 870 O O . ILE A 1 126 ? 5.363 38.498 106.576 1.00 34.71 115 ILE A O 1
ATOM 875 N N . VAL A 1 127 ? 5.611 40.527 107.556 1.00 31.18 116 VAL A N 1
ATOM 876 C CA . VAL A 1 127 ? 4.309 41.024 107.142 1.00 30.87 116 VAL A CA 1
ATOM 877 C C . VAL A 1 127 ? 4.602 42.095 106.087 1.00 34.44 116 VAL A C 1
ATOM 878 O O . VAL A 1 127 ? 5.232 43.094 106.399 1.00 32.32 116 VAL A O 1
ATOM 882 N N . GLU A 1 128 ? 4.278 41.803 104.814 1.00 33.02 117 GLU A N 1
ATOM 883 C CA . GLU A 1 128 ? 4.500 42.726 103.690 1.00 34.02 117 GLU A CA 1
ATOM 884 C C . GLU A 1 128 ? 3.295 43.642 103.436 1.00 40.43 117 GLU A C 1
ATOM 885 O O . GLU A 1 128 ? 3.456 44.720 102.870 1.00 40.47 117 GLU A O 1
ATOM 891 N N . SER A 1 129 ? 2.096 43.206 103.895 1.00 37.77 118 SER A N 1
ATOM 892 C CA . SER A 1 129 ? 0.803 43.886 103.801 1.00 36.21 118 SER A CA 1
ATOM 893 C C . SER A 1 129 ? 0.793 45.196 104.601 1.00 41.05 118 SER A C 1
ATOM 894 O O . SER A 1 129 ? 1.548 45.343 105.572 1.00 40.11 118 SER A O 1
ATOM 897 N N . THR A 1 130 ? -0.102 46.122 104.221 1.00 37.85 119 THR A N 1
ATOM 898 C CA . THR A 1 130 ? -0.251 47.395 104.907 1.00 37.47 119 THR A CA 1
ATOM 899 C C . THR A 1 130 ? -0.892 47.161 106.256 1.00 43.00 119 THR A C 1
ATOM 900 O O . THR A 1 130 ? -1.930 46.513 106.347 1.00 44.23 119 THR A O 1
ATOM 904 N N . ILE A 1 131 ? -0.237 47.658 107.307 1.00 37.57 120 ILE A N 1
ATOM 905 C CA . ILE A 1 131 ? -0.662 47.494 108.690 1.00 35.06 120 ILE A CA 1
ATOM 906 C C . ILE A 1 131 ? -0.563 48.797 109.464 1.00 39.14 120 ILE A C 1
ATOM 907 O O . ILE A 1 131 ? 0.352 49.592 109.252 1.00 38.87 120 ILE A O 1
ATOM 912 N N . ALA A 1 132 ? -1.503 49.003 110.384 1.00 36.02 121 ALA A N 1
ATOM 913 C CA . ALA A 1 132 ? -1.531 50.191 111.227 1.00 36.01 121 ALA A CA 1
ATOM 914 C C . ALA A 1 132 ? -0.345 50.170 112.202 1.00 39.34 121 ALA A C 1
ATOM 915 O O . ALA A 1 132 ? 0.101 49.086 112.573 1.00 38.51 121 ALA A O 1
ATOM 917 N N . PRO A 1 133 ? 0.186 51.340 112.636 1.00 34.92 122 PRO A N 1
ATOM 918 C CA . PRO A 1 133 ? 1.280 51.319 113.608 1.00 34.19 122 PRO A CA 1
ATOM 919 C C . PRO A 1 133 ? 0.896 50.586 114.887 1.00 38.97 122 PRO A C 1
ATOM 920 O O . PRO A 1 133 ? -0.249 50.660 115.327 1.00 39.76 122 PRO A O 1
ATOM 924 N N . LYS A 1 134 ? 1.853 49.832 115.446 1.00 34.14 123 LYS A N 1
ATOM 925 C CA . LYS A 1 134 ? 1.717 48.991 116.646 1.00 32.71 123 LYS A CA 1
ATOM 926 C C . LYS A 1 134 ? 1.060 47.617 116.457 1.00 35.43 123 LYS A C 1
ATOM 927 O O . LYS A 1 134 ? 0.841 46.923 117.436 1.00 34.42 123 LYS A O 1
ATOM 933 N N . THR A 1 135 ? 0.848 47.189 115.189 1.00 33.46 124 THR A N 1
ATOM 934 C CA . THR A 1 135 ? 0.310 45.873 114.818 1.00 33.46 124 THR A CA 1
ATOM 935 C C . THR A 1 135 ? 1.309 44.760 115.180 1.00 38.28 124 THR A C 1
ATOM 936 O O . THR A 1 135 ? 0.928 43.733 115.752 1.00 38.92 124 THR A O 1
ATOM 940 N N . MET A 1 136 ? 2.579 44.957 114.825 1.00 33.53 125 MET A N 1
ATOM 941 C CA . MET A 1 136 ? 3.623 43.973 115.089 1.00 31.25 125 MET A CA 1
ATOM 942 C C . MET A 1 136 ? 3.814 43.764 116.580 1.00 34.03 125 MET A C 1
ATOM 943 O O . MET A 1 136 ? 3.767 42.628 117.047 1.00 34.33 125 MET A O 1
ATOM 948 N N . ASP A 1 137 ? 3.915 44.865 117.326 1.00 30.74 126 ASP A N 1
ATOM 949 C CA . ASP A 1 137 ? 4.117 44.902 118.774 1.00 30.93 126 ASP A CA 1
ATOM 950 C C . ASP A 1 137 ? 2.910 44.538 119.611 1.00 37.24 126 ASP A C 1
ATOM 951 O O . ASP A 1 137 ? 3.074 43.790 120.573 1.00 38.46 126 ASP A O 1
ATOM 956 N N . ASP A 1 138 ? 1.713 45.083 119.290 1.00 35.20 127 ASP A N 1
ATOM 957 C CA . ASP A 1 138 ? 0.505 44.879 120.107 1.00 35.94 127 ASP A CA 1
ATOM 958 C C . ASP A 1 138 ? -0.466 43.789 119.657 1.00 40.17 127 ASP A C 1
ATOM 959 O O . ASP A 1 138 ? -1.350 43.421 120.437 1.00 38.78 127 ASP A O 1
ATOM 964 N N . PHE A 1 139 ? -0.338 43.306 118.406 1.00 37.70 128 PHE A N 1
ATOM 965 C CA . PHE A 1 139 ? -1.245 42.306 117.829 1.00 37.27 128 PHE A CA 1
ATOM 966 C C . PHE A 1 139 ? -0.554 41.025 117.419 1.00 41.20 128 PHE A C 1
ATOM 967 O O . PHE A 1 139 ? -1.057 39.953 117.723 1.00 42.01 128 PHE A O 1
ATOM 975 N N . VAL A 1 140 ? 0.577 41.126 116.707 1.00 37.34 129 VAL A N 1
ATOM 976 C CA . VAL A 1 140 ? 1.311 39.955 116.219 1.00 35.76 129 VAL A CA 1
ATOM 977 C C . VAL A 1 140 ? 2.109 39.332 117.378 1.00 40.86 129 VAL A C 1
ATOM 978 O O . VAL A 1 140 ? 1.913 38.157 117.682 1.00 42.36 129 VAL A O 1
ATOM 982 N N . LYS A 1 141 ? 2.948 40.137 118.061 1.00 36.87 130 LYS A N 1
ATOM 983 C CA . LYS A 1 141 ? 3.797 39.721 119.188 1.00 36.64 130 LYS A CA 1
ATOM 984 C C . LYS A 1 141 ? 3.031 38.983 120.311 1.00 39.50 130 LYS A C 1
ATOM 985 O O . LYS A 1 141 ? 3.435 37.854 120.607 1.00 39.87 130 LYS A O 1
ATOM 991 N N . PRO A 1 142 ? 1.906 39.530 120.881 1.00 34.62 131 PRO A N 1
ATOM 992 C CA . PRO A 1 142 ? 1.170 38.798 121.937 1.00 33.55 131 PRO A CA 1
ATOM 993 C C . PRO A 1 142 ? 0.662 37.414 121.548 1.00 37.74 131 PRO A C 1
ATOM 994 O O . PRO A 1 142 ? 0.663 36.511 122.376 1.00 38.40 131 PRO A O 1
ATOM 998 N N . VAL A 1 143 ? 0.226 37.255 120.299 1.00 33.19 132 VAL A N 1
ATOM 999 C CA . VAL A 1 143 ? -0.297 36.009 119.773 1.00 32.92 132 VAL A CA 1
ATOM 1000 C C . VAL A 1 143 ? 0.824 34.974 119.736 1.00 39.42 132 VAL A C 1
ATOM 1001 O O . VAL A 1 143 ? 0.614 33.845 120.160 1.00 40.16 132 VAL A O 1
ATOM 1005 N N . ILE A 1 144 ? 2.004 35.369 119.234 1.00 36.93 133 ILE A N 1
ATOM 1006 C CA . ILE A 1 144 ? 3.160 34.494 119.118 1.00 36.48 133 ILE A CA 1
ATOM 1007 C C . ILE A 1 144 ? 3.739 34.145 120.483 1.00 40.09 133 ILE A C 1
ATOM 1008 O O . ILE A 1 144 ? 4.042 32.971 120.743 1.00 40.83 133 ILE A O 1
ATOM 1013 N N . GLU A 1 145 ? 3.837 35.151 121.373 1.00 35.71 134 GLU A N 1
ATOM 1014 C CA . GLU A 1 145 ? 4.339 34.954 122.730 1.00 35.19 134 GLU A CA 1
ATOM 1015 C C . GLU A 1 145 ? 3.454 34.056 123.588 1.00 40.39 134 GLU A C 1
ATOM 1016 O O . GLU A 1 145 ? 3.941 33.420 124.524 1.00 42.39 134 GLU A O 1
ATOM 1022 N N . ASN A 1 146 ? 2.174 33.960 123.227 1.00 36.52 135 ASN A N 1
ATOM 1023 C CA . ASN A 1 146 ? 1.183 33.125 123.895 1.00 35.86 135 ASN A CA 1
ATOM 1024 C C . ASN A 1 146 ? 1.477 31.665 123.675 1.00 36.14 135 ASN A C 1
ATOM 1025 O O . ASN A 1 146 ? 1.120 30.852 124.513 1.00 33.14 135 ASN A O 1
ATOM 1030 N N . LEU A 1 147 ? 2.143 31.347 122.546 1.00 34.70 136 LEU A N 1
ATOM 1031 C CA . LEU A 1 147 ? 2.569 30.009 122.183 1.00 35.36 136 LEU A CA 1
ATOM 1032 C C . LEU A 1 147 ? 3.851 29.602 122.906 1.00 41.22 136 LEU A C 1
ATOM 1033 O O . LEU A 1 147 ? 4.147 28.405 122.935 1.00 42.42 136 LEU A O 1
ATOM 1038 N N . GLY A 1 148 ? 4.527 30.518 123.586 1.00 37.64 137 GLY A N 1
ATOM 1039 C CA . GLY A 1 148 ? 5.739 30.175 124.312 1.00 37.83 137 GLY A CA 1
ATOM 1040 C C . GLY A 1 148 ? 6.981 30.691 123.631 1.00 43.50 137 GLY A C 1
ATOM 1041 O O . GLY A 1 148 ? 8.057 30.682 124.235 1.00 45.64 137 GLY A O 1
ATOM 1042 N N . PHE A 1 149 ? 6.830 31.162 122.372 1.00 37.85 138 PHE A N 1
ATOM 1043 C CA . PHE A 1 149 ? 7.896 31.755 121.590 1.00 36.88 138 PHE A CA 1
ATOM 1044 C C . PHE A 1 149 ? 8.316 33.112 122.140 1.00 41.53 138 PHE A C 1
ATOM 1045 O O . PHE A 1 149 ? 7.503 33.899 122.629 1.00 43.15 138 PHE A O 1
ATOM 1053 N N . THR A 1 150 ? 9.601 33.366 122.067 1.00 37.51 139 THR A N 1
ATOM 1054 C CA . THR A 1 150 ? 10.240 34.586 122.519 1.00 37.68 139 THR A CA 1
ATOM 1055 C C . THR A 1 150 ? 10.785 35.286 121.278 1.00 43.14 139 THR A C 1
ATOM 1056 O O . THR A 1 150 ? 11.604 34.722 120.539 1.00 45.26 139 THR A O 1
ATOM 1060 N N . ILE A 1 151 ? 10.275 36.486 121.022 1.00 38.48 140 ILE A N 1
ATOM 1061 C CA . ILE A 1 151 ? 10.636 37.304 119.860 1.00 37.69 140 ILE A CA 1
ATOM 1062 C C . ILE A 1 151 ? 12.086 37.803 119.960 1.00 40.92 140 ILE A C 1
ATOM 1063 O O . ILE A 1 151 ? 12.466 38.414 120.950 1.00 40.60 140 ILE A O 1
ATOM 1068 N N . GLY A 1 152 ? 12.868 37.498 118.942 1.00 37.14 141 GLY A N 1
ATOM 1069 C CA . GLY A 1 152 ? 14.273 37.877 118.878 1.00 37.45 141 GLY A CA 1
ATOM 1070 C C . GLY A 1 152 ? 15.184 36.759 119.343 1.00 43.52 141 GLY A C 1
ATOM 1071 O O . GLY A 1 152 ? 16.400 36.840 119.174 1.00 42.87 141 GLY A O 1
ATOM 1072 N N . GLU A 1 153 ? 14.587 35.694 119.921 1.00 42.03 142 GLU A N 1
ATOM 1073 C CA . GLU A 1 153 ? 15.261 34.509 120.427 1.00 41.90 142 GLU A CA 1
ATOM 1074 C C . GLU A 1 153 ? 14.823 33.280 119.626 1.00 46.36 142 GLU A C 1
ATOM 1075 O O . GLU A 1 153 ? 15.654 32.676 118.939 1.00 46.23 142 GLU A O 1
ATOM 1081 N N . ASP A 1 154 ? 13.519 32.943 119.639 1.00 41.93 143 ASP A N 1
ATOM 1082 C CA . ASP A 1 154 ? 13.116 31.770 118.885 1.00 41.11 143 ASP A CA 1
ATOM 1083 C C . ASP A 1 154 ? 12.139 31.987 117.712 1.00 44.90 143 ASP A C 1
ATOM 1084 O O . ASP A 1 154 ? 11.829 31.041 116.992 1.00 44.99 143 ASP A O 1
ATOM 1089 N N . ILE A 1 155 ? 11.706 33.239 117.492 1.00 40.79 144 ILE A N 1
ATOM 1090 C CA . ILE A 1 155 ? 10.864 33.682 116.357 1.00 39.79 144 ILE A CA 1
ATOM 1091 C C . ILE A 1 155 ? 11.300 35.093 115.975 1.00 36.59 144 ILE A C 1
ATOM 1092 O O . ILE A 1 155 ? 11.572 35.918 116.853 1.00 34.31 144 ILE A O 1
ATOM 1097 N N . TYR A 1 156 ? 11.394 35.362 114.683 1.00 30.50 145 TYR A N 1
ATOM 1098 C CA . TYR A 1 156 ? 11.718 36.720 114.265 1.00 30.40 145 TYR A CA 1
ATOM 1099 C C . TYR A 1 156 ? 10.531 37.386 113.590 1.00 33.49 145 TYR A C 1
ATOM 1100 O O . TYR A 1 156 ? 9.938 36.815 112.667 1.00 31.35 145 TYR A O 1
ATOM 1109 N N . LEU A 1 157 ? 10.164 38.584 114.091 1.00 31.06 146 LEU A N 1
ATOM 1110 C CA . LEU A 1 157 ? 9.035 39.358 113.575 1.00 31.12 146 LEU A CA 1
ATOM 1111 C C . LEU A 1 157 ? 9.494 40.601 112.849 1.00 35.12 146 LEU A C 1
ATOM 1112 O O . LEU A 1 157 ? 10.065 41.499 113.459 1.00 36.39 146 LEU A O 1
ATOM 1117 N N . VAL A 1 158 ? 9.188 40.682 111.555 1.00 31.19 147 VAL A N 1
ATOM 1118 C CA . VAL A 1 158 ? 9.551 41.805 110.700 1.00 30.31 147 VAL A CA 1
ATOM 1119 C C . VAL A 1 158 ? 8.349 42.393 109.922 1.00 36.02 147 VAL A C 1
ATOM 1120 O O . VAL A 1 158 ? 7.554 41.660 109.313 1.00 34.30 147 VAL A O 1
ATOM 1124 N N . HIS A 1 159 ? 8.290 43.733 109.871 1.00 33.38 148 HIS A N 1
ATOM 1125 C CA . HIS A 1 159 ? 7.395 44.430 108.965 1.00 31.63 148 HIS A CA 1
ATOM 1126 C C . HIS A 1 159 ? 8.297 44.942 107.806 1.00 37.27 148 HIS A C 1
ATOM 1127 O O . HIS A 1 159 ? 9.246 45.708 108.017 1.00 34.63 148 HIS A O 1
ATOM 1134 N N . CYS A 1 160 ? 8.040 44.451 106.613 1.00 38.71 149 CYS A N 1
ATOM 1135 C CA . CYS A 1 160 ? 8.737 44.922 105.444 1.00 42.32 149 CYS A CA 1
ATOM 1136 C C . CYS A 1 160 ? 7.682 45.378 104.412 1.00 43.43 149 CYS A C 1
ATOM 1137 O O . CYS A 1 160 ? 7.186 44.577 103.603 1.00 41.78 149 CYS A O 1
ATOM 1140 N N . PRO A 1 161 ? 7.269 46.658 104.497 1.00 38.49 150 PRO A N 1
ATOM 1141 C CA . PRO A 1 161 ? 6.236 47.132 103.575 1.00 39.36 150 PRO A CA 1
ATOM 1142 C C . PRO A 1 161 ? 6.690 46.968 102.136 1.00 47.82 150 PRO A C 1
ATOM 1143 O O . PRO A 1 161 ? 7.780 47.422 101.742 1.00 49.72 150 PRO A O 1
ATOM 1147 N N . GLU A 1 162 ? 5.886 46.291 101.362 1.00 45.19 151 GLU A N 1
ATOM 1148 C CA . GLU A 1 162 ? 6.202 46.084 99.966 1.00 45.82 151 GLU A CA 1
ATOM 1149 C C . GLU A 1 162 ? 5.414 47.086 99.096 1.00 53.34 151 GLU A C 1
ATOM 1150 O O . GLU A 1 162 ? 4.205 47.293 99.308 1.00 53.57 151 GLU A O 1
ATOM 1156 N N . ARG A 1 163 ? 6.118 47.695 98.124 1.00 50.83 152 ARG A N 1
ATOM 1157 C CA . ARG A 1 163 ? 5.566 48.657 97.185 1.00 52.36 152 ARG A CA 1
ATOM 1158 C C . ARG A 1 163 ? 6.280 48.570 95.840 1.00 59.54 152 ARG A C 1
ATOM 1159 O O . ARG A 1 163 ? 7.445 48.991 95.707 1.00 59.69 152 ARG A O 1
ATOM 1167 N N . VAL A 1 164 ? 5.572 48.008 94.845 1.00 57.66 153 VAL A N 1
ATOM 1168 C CA . VAL A 1 164 ? 6.083 47.861 93.478 1.00 58.25 153 VAL A CA 1
ATOM 1169 C C . VAL A 1 164 ? 5.213 48.554 92.423 1.00 62.09 153 VAL A C 1
ATOM 1170 O O . VAL A 1 164 ? 3.993 48.643 92.564 1.00 60.52 153 VAL A O 1
ATOM 1174 N N . LEU A 1 165 ? 5.884 49.069 91.387 1.00 59.62 154 LEU A N 1
ATOM 1175 C CA . LEU A 1 165 ? 5.316 49.778 90.259 1.00 59.41 154 LEU A CA 1
ATOM 1176 C C . LEU A 1 165 ? 4.935 48.752 89.173 1.00 61.73 154 LEU A C 1
ATOM 1177 O O . LEU A 1 165 ? 5.816 48.062 88.657 1.00 59.36 154 LEU A O 1
ATOM 1182 N N . PRO A 1 166 ? 3.634 48.633 88.812 1.00 59.93 155 PRO A N 1
ATOM 1183 C CA . PRO A 1 166 ? 3.244 47.693 87.744 1.00 60.15 155 PRO A CA 1
ATOM 1184 C C . PRO A 1 166 ? 3.994 47.967 86.435 1.00 63.66 155 PRO A C 1
ATOM 1185 O O . PRO A 1 166 ? 4.257 49.125 86.088 1.00 63.64 155 PRO A O 1
ATOM 1189 N N . GLY A 1 167 ? 4.396 46.888 85.771 1.00 58.84 156 GLY A N 1
ATOM 1190 C CA . GLY A 1 167 ? 5.196 46.929 84.553 1.00 57.51 156 GLY A CA 1
ATOM 1191 C C . GLY A 1 167 ? 6.675 46.765 84.848 1.00 59.22 156 GLY A C 1
ATOM 1192 O O . GLY A 1 167 ? 7.421 46.269 84.007 1.00 59.85 156 GLY A O 1
ATOM 1193 N N . LYS A 1 168 ? 7.121 47.214 86.035 1.00 53.80 157 LYS A N 1
ATOM 1194 C CA . LYS A 1 168 ? 8.516 47.181 86.501 1.00 52.39 157 LYS A CA 1
ATOM 1195 C C . LYS A 1 168 ? 8.661 46.323 87.783 1.00 53.90 157 LYS A C 1
ATOM 1196 O O . LYS A 1 168 ? 9.672 46.448 88.485 1.00 53.58 157 LYS A O 1
ATOM 1202 N N . ILE A 1 169 ? 7.658 45.451 88.071 1.00 48.45 158 ILE A N 1
ATOM 1203 C CA . ILE A 1 169 ? 7.568 44.607 89.282 1.00 47.66 158 ILE A CA 1
ATOM 1204 C C . ILE A 1 169 ? 8.833 43.835 89.698 1.00 50.93 158 ILE A C 1
ATOM 1205 O O . ILE A 1 169 ? 9.282 44.030 90.831 1.00 50.78 158 ILE A O 1
ATOM 1210 N N . LEU A 1 170 ? 9.385 42.961 88.817 1.00 46.57 159 LEU A N 1
ATOM 1211 C CA . LEU A 1 170 ? 10.586 42.194 89.144 1.00 46.25 159 LEU A CA 1
ATOM 1212 C C . LEU A 1 170 ? 11.817 43.070 89.275 1.00 52.00 159 LEU A C 1
ATOM 1213 O O . LEU A 1 170 ? 12.597 42.858 90.204 1.00 51.16 159 LEU A O 1
ATOM 1218 N N . GLU A 1 171 ? 11.944 44.112 88.412 1.00 51.41 160 GLU A N 1
ATOM 1219 C CA . GLU A 1 171 ? 13.042 45.100 88.443 1.00 52.54 160 GLU A CA 1
ATOM 1220 C C . GLU A 1 171 ? 13.071 45.859 89.787 1.00 55.90 160 GLU A C 1
ATOM 1221 O O . GLU A 1 171 ? 14.136 46.047 90.387 1.00 54.43 160 GLU A O 1
ATOM 1227 N N . GLU A 1 172 ? 11.886 46.307 90.234 1.00 53.67 161 GLU A N 1
ATOM 1228 C CA . GLU A 1 172 ? 11.715 47.033 91.493 1.00 53.44 161 GLU A CA 1
ATOM 1229 C C . GLU A 1 172 ? 11.916 46.147 92.714 1.00 53.92 161 GLU A C 1
ATOM 1230 O O . GLU A 1 172 ? 12.534 46.616 93.663 1.00 53.10 161 GLU A O 1
ATOM 1236 N N . LEU A 1 173 ? 11.507 44.848 92.660 1.00 48.64 162 LEU A N 1
ATOM 1237 C CA . LEU A 1 173 ? 11.741 43.913 93.774 1.00 48.35 162 LEU A CA 1
ATOM 1238 C C . LEU A 1 173 ? 13.239 43.840 94.157 1.00 52.21 162 LEU A C 1
ATOM 1239 O O . LEU A 1 173 ? 13.571 43.813 95.338 1.00 50.66 162 LEU A O 1
ATOM 1244 N N . VAL A 1 174 ? 14.126 43.900 93.151 1.00 50.29 163 VAL A N 1
ATOM 1245 C CA . VAL A 1 174 ? 15.579 43.872 93.322 1.00 50.32 163 VAL A CA 1
ATOM 1246 C C . VAL A 1 174 ? 16.143 45.232 93.694 1.00 55.35 163 VAL A C 1
ATOM 1247 O O . VAL A 1 174 ? 16.875 45.349 94.696 1.00 54.16 163 VAL A O 1
ATOM 1251 N N . HIS A 1 175 ? 15.853 46.245 92.841 1.00 52.96 164 HIS A N 1
ATOM 1252 C CA . HIS A 1 175 ? 16.473 47.562 92.932 1.00 53.70 164 HIS A CA 1
ATOM 1253 C C . HIS A 1 175 ? 15.919 48.603 93.892 1.00 57.92 164 HIS A C 1
ATOM 1254 O O . HIS A 1 175 ? 16.638 49.558 94.211 1.00 58.50 164 HIS A O 1
ATOM 1261 N N . ASN A 1 176 ? 14.670 48.439 94.364 1.00 52.65 165 ASN A N 1
ATOM 1262 C CA . ASN A 1 176 ? 14.087 49.398 95.303 1.00 51.48 165 ASN A CA 1
ATOM 1263 C C . ASN A 1 176 ? 14.709 49.275 96.674 1.00 53.55 165 ASN A C 1
ATOM 1264 O O . ASN A 1 176 ? 15.004 48.159 97.133 1.00 53.44 165 ASN A O 1
ATOM 1269 N N . ASN A 1 177 ? 14.805 50.415 97.368 1.00 48.70 166 ASN A N 1
ATOM 1270 C CA . ASN A 1 177 ? 15.241 50.471 98.763 1.00 48.13 166 ASN A CA 1
ATOM 1271 C C . ASN A 1 177 ? 14.118 49.870 99.613 1.00 49.96 166 ASN A C 1
ATOM 1272 O O . ASN A 1 177 ? 12.944 49.953 99.237 1.00 46.89 166 ASN A O 1
ATOM 1277 N N . ARG A 1 178 ? 14.490 49.267 100.763 1.00 47.12 167 ARG A N 1
ATOM 1278 C CA . ARG A 1 178 ? 13.573 48.561 101.653 1.00 45.24 167 ARG A CA 1
ATOM 1279 C C . ARG A 1 178 ? 13.726 48.905 103.088 1.00 48.63 167 ARG A C 1
ATOM 1280 O O . ARG A 1 178 ? 14.831 48.838 103.613 1.00 47.58 167 ARG A O 1
ATOM 1288 N N . ILE A 1 179 ? 12.589 49.153 103.757 1.00 45.00 168 ILE A N 1
ATOM 1289 C CA . ILE A 1 179 ? 12.552 49.365 105.190 1.00 44.17 168 ILE A CA 1
ATOM 1290 C C . ILE A 1 179 ? 12.343 47.968 105.794 1.00 46.47 168 ILE A C 1
ATOM 1291 O O . ILE A 1 179 ? 11.415 47.252 105.379 1.00 45.69 168 ILE A O 1
ATOM 1296 N N . ILE A 1 180 ? 13.274 47.560 106.706 1.00 41.81 169 ILE A N 1
ATOM 1297 C CA . ILE A 1 180 ? 13.260 46.302 107.473 1.00 40.35 169 ILE A CA 1
ATOM 1298 C C . ILE A 1 180 ? 12.966 46.732 108.906 1.00 43.56 169 ILE A C 1
ATOM 1299 O O . ILE A 1 180 ? 13.858 47.263 109.588 1.00 43.16 169 ILE A O 1
ATOM 1304 N N . GLY A 1 181 ? 11.704 46.568 109.312 1.00 38.55 170 GLY A N 1
ATOM 1305 C CA . GLY A 1 181 ? 11.231 46.923 110.641 1.00 37.15 170 GLY A CA 1
ATOM 1306 C C . GLY A 1 181 ? 11.080 45.713 111.525 1.00 40.99 170 GLY A C 1
ATOM 1307 O O . GLY A 1 181 ? 10.046 45.039 111.483 1.00 41.46 170 GLY A O 1
ATOM 1308 N N . GLY A 1 182 ? 12.115 45.435 112.314 1.00 36.89 171 GLY A N 1
ATOM 1309 C CA . GLY A 1 182 ? 12.143 44.320 113.252 1.00 35.72 171 GLY A CA 1
ATOM 1310 C C . GLY A 1 182 ? 11.608 44.698 114.613 1.00 40.00 171 GLY A C 1
ATOM 1311 O O . GLY A 1 182 ? 11.724 45.853 115.038 1.00 38.37 171 GLY A O 1
ATOM 1312 N N . VAL A 1 183 ? 11.014 43.729 115.320 1.00 37.78 172 VAL A N 1
ATOM 1313 C CA . VAL A 1 183 ? 10.494 43.972 116.671 1.00 37.28 172 VAL A CA 1
ATOM 1314 C C . VAL A 1 183 ? 11.687 44.117 117.638 1.00 42.93 172 VAL A C 1
ATOM 1315 O O . VAL A 1 183 ? 11.631 44.915 118.567 1.00 44.72 172 VAL A O 1
ATOM 1319 N N . THR A 1 184 ? 12.776 43.367 117.374 1.00 38.73 173 THR A N 1
ATOM 1320 C CA . THR A 1 184 ? 14.059 43.378 118.077 1.00 36.91 173 THR A CA 1
ATOM 1321 C C . THR A 1 184 ? 15.163 43.597 117.038 1.00 40.13 173 THR A C 1
ATOM 1322 O O . THR A 1 184 ? 14.903 43.504 115.828 1.00 37.54 173 THR A O 1
ATOM 1326 N N . LYS A 1 185 ? 16.399 43.859 117.508 1.00 39.04 174 LYS A N 1
ATOM 1327 C CA . LYS A 1 185 ? 17.556 44.045 116.615 1.00 38.82 174 LYS A CA 1
ATOM 1328 C C . LYS A 1 185 ? 17.911 42.729 115.907 1.00 41.12 174 LYS A C 1
ATOM 1329 O O . LYS A 1 185 ? 18.395 42.755 114.765 1.00 41.84 174 LYS A O 1
ATOM 1335 N N . ALA A 1 186 ? 17.601 41.579 116.556 1.00 36.05 175 ALA A N 1
ATOM 1336 C CA . ALA A 1 186 ? 17.811 40.234 115.991 1.00 34.89 175 ALA A CA 1
ATOM 1337 C C . ALA A 1 186 ? 16.859 39.985 114.831 1.00 37.54 175 ALA A C 1
ATOM 1338 O O . ALA A 1 186 ? 17.274 39.394 113.838 1.00 37.54 175 ALA A O 1
ATOM 1340 N N . CYS A 1 187 ? 15.593 40.471 114.946 1.00 34.66 176 CYS A N 1
ATOM 1341 C CA . CYS A 1 187 ? 14.515 40.400 113.937 1.00 34.29 176 CYS A CA 1
ATOM 1342 C C . CYS A 1 187 ? 14.958 41.134 112.684 1.00 36.30 176 CYS A C 1
ATOM 1343 O O . CYS A 1 187 ? 14.783 40.608 111.587 1.00 34.80 176 CYS A O 1
ATOM 1346 N N . ILE A 1 188 ? 15.598 42.312 112.837 1.00 35.05 177 ILE A N 1
ATOM 1347 C CA . ILE A 1 188 ? 16.139 43.087 111.698 1.00 36.33 177 ILE A CA 1
ATOM 1348 C C . ILE A 1 188 ? 17.173 42.235 110.939 1.00 46.41 177 ILE A C 1
ATOM 1349 O O . ILE A 1 188 ? 17.104 42.159 109.710 1.00 48.60 177 ILE A O 1
ATOM 1354 N N . GLU A 1 189 ? 18.102 41.562 111.679 1.00 43.76 178 GLU A N 1
ATOM 1355 C CA . GLU A 1 189 ? 19.121 40.697 111.070 1.00 43.40 178 GLU A CA 1
ATOM 1356 C C . GLU A 1 189 ? 18.504 39.556 110.294 1.00 45.93 178 GLU A C 1
ATOM 1357 O O . GLU A 1 189 ? 18.977 39.246 109.199 1.00 47.47 178 GLU A O 1
ATOM 1363 N N . ALA A 1 190 ? 17.423 38.961 110.833 1.00 40.44 179 ALA A N 1
ATOM 1364 C CA . ALA A 1 190 ? 16.682 37.874 110.179 1.00 39.25 179 ALA A CA 1
ATOM 1365 C C . ALA A 1 190 ? 15.995 38.361 108.890 1.00 41.96 179 ALA A C 1
ATOM 1366 O O . ALA A 1 190 ? 16.001 37.646 107.890 1.00 42.43 179 ALA A O 1
ATOM 1368 N N . GLY A 1 191 ? 15.448 39.584 108.925 1.00 36.81 180 GLY A N 1
ATOM 1369 C CA . GLY A 1 191 ? 14.832 40.243 107.785 1.00 35.88 180 GLY A CA 1
ATOM 1370 C C . GLY A 1 191 ? 15.827 40.500 106.667 1.00 39.44 180 GLY A C 1
ATOM 1371 O O . GLY A 1 191 ? 15.523 40.223 105.506 1.00 37.14 180 GLY A O 1
ATOM 1372 N N . LYS A 1 192 ? 17.047 40.995 107.019 1.00 38.31 181 LYS A N 1
ATOM 1373 C CA . LYS A 1 192 ? 18.150 41.218 106.073 1.00 39.12 181 LYS A CA 1
ATOM 1374 C C . LYS A 1 192 ? 18.589 39.919 105.420 1.00 46.23 181 LYS A C 1
ATOM 1375 O O . LYS A 1 192 ? 18.811 39.937 104.214 1.00 47.87 181 LYS A O 1
ATOM 1381 N N . ARG A 1 193 ? 18.702 38.784 106.174 1.00 43.27 182 ARG A N 1
ATOM 1382 C CA . ARG A 1 193 ? 19.092 37.486 105.572 1.00 44.08 182 ARG A CA 1
ATOM 1383 C C . ARG A 1 193 ? 18.082 37.050 104.518 1.00 49.94 182 ARG A C 1
ATOM 1384 O O . ARG A 1 193 ? 18.464 36.477 103.489 1.00 51.00 182 ARG A O 1
ATOM 1392 N N . VAL A 1 194 ? 16.785 37.290 104.777 1.00 45.80 183 VAL A N 1
ATOM 1393 C CA . VAL A 1 194 ? 15.746 36.897 103.829 1.00 45.29 183 VAL A CA 1
ATOM 1394 C C . VAL A 1 194 ? 15.863 37.683 102.517 1.00 48.42 183 VAL A C 1
ATOM 1395 O O . VAL A 1 194 ? 16.046 37.076 101.471 1.00 47.89 183 VAL A O 1
ATOM 1399 N N . TYR A 1 195 ? 15.828 39.010 102.591 1.00 44.76 184 TYR A N 1
ATOM 1400 C CA . TYR A 1 195 ? 15.909 39.886 101.436 1.00 45.33 184 TYR A CA 1
ATOM 1401 C C . TYR A 1 195 ? 17.243 39.958 100.685 1.00 51.79 184 TYR A C 1
ATOM 1402 O O . TYR A 1 195 ? 17.209 40.214 99.475 1.00 51.01 184 TYR A O 1
ATOM 1411 N N . ARG A 1 196 ? 18.410 39.676 101.358 1.00 49.69 185 ARG A N 1
ATOM 1412 C CA . ARG A 1 196 ? 19.750 39.667 100.722 1.00 49.65 185 ARG A CA 1
ATOM 1413 C C . ARG A 1 196 ? 19.844 38.667 99.570 1.00 54.62 185 ARG A C 1
ATOM 1414 O O . ARG A 1 196 ? 20.780 38.730 98.776 1.00 55.97 185 ARG A O 1
ATOM 1422 N N . THR A 1 197 ? 18.893 37.739 99.494 1.00 50.42 186 THR A N 1
ATOM 1423 C CA . THR A 1 197 ? 18.791 36.724 98.456 1.00 50.50 186 THR A CA 1
ATOM 1424 C C . THR A 1 197 ? 18.805 37.373 97.060 1.00 56.47 186 THR A C 1
ATOM 1425 O O . THR A 1 197 ? 19.446 36.833 96.158 1.00 58.10 186 THR A O 1
ATOM 1429 N N . PHE A 1 198 ? 18.083 38.504 96.878 1.00 52.17 187 PHE A N 1
ATOM 1430 C CA . PHE A 1 198 ? 17.954 39.168 95.574 1.00 51.61 187 PHE A CA 1
ATOM 1431 C C . PHE A 1 198 ? 17.939 40.701 95.644 1.00 54.86 187 PHE A C 1
ATOM 1432 O O . PHE A 1 198 ? 18.038 41.357 94.602 1.00 54.67 187 PHE A O 1
ATOM 1440 N N . VAL A 1 199 ? 17.733 41.270 96.845 1.00 50.50 188 VAL A N 1
ATOM 1441 C CA . VAL A 1 199 ? 17.671 42.727 97.008 1.00 48.92 188 VAL A CA 1
ATOM 1442 C C . VAL A 1 199 ? 19.061 43.352 96.883 1.00 54.16 188 VAL A C 1
ATOM 1443 O O . VAL A 1 199 ? 19.958 43.090 97.701 1.00 53.68 188 VAL A O 1
ATOM 1447 N N . GLN A 1 200 ? 19.216 44.176 95.827 1.00 50.67 189 GLN A N 1
ATOM 1448 C CA . GLN A 1 200 ? 20.409 44.959 95.519 1.00 49.72 189 GLN A CA 1
ATOM 1449 C C . GLN A 1 200 ? 20.224 46.399 96.019 1.00 51.59 189 GLN A C 1
ATOM 1450 O O . GLN A 1 200 ? 21.208 47.115 96.222 1.00 51.17 189 GLN A O 1
ATOM 1456 N N . GLY A 1 201 ? 18.963 46.789 96.247 1.00 46.97 190 GLY A N 1
ATOM 1457 C CA . GLY A 1 201 ? 18.598 48.092 96.786 1.00 46.28 190 GLY A CA 1
ATOM 1458 C C . GLY A 1 201 ? 19.045 48.230 98.225 1.00 51.25 190 GLY A C 1
ATOM 1459 O O . GLY A 1 201 ? 19.486 47.254 98.834 1.00 52.11 190 GLY A O 1
ATOM 1460 N N . GLU A 1 202 ? 18.972 49.445 98.769 1.00 47.99 191 GLU A N 1
ATOM 1461 C CA . GLU A 1 202 ? 19.380 49.739 100.137 1.00 48.20 191 GLU A CA 1
ATOM 1462 C C . GLU A 1 202 ? 18.358 49.134 101.101 1.00 52.86 191 GLU A C 1
ATOM 1463 O O . GLU A 1 202 ? 17.161 49.131 100.811 1.00 51.99 191 GLU A O 1
ATOM 1469 N N . MET A 1 203 ? 18.834 48.607 102.230 1.00 49.42 192 MET A N 1
ATOM 1470 C CA . MET A 1 203 ? 17.971 48.053 103.256 1.00 48.93 192 MET A CA 1
ATOM 1471 C C . MET A 1 203 ? 18.069 48.930 104.469 1.00 51.37 192 MET A C 1
ATOM 1472 O O . MET A 1 203 ? 19.117 48.985 105.105 1.00 52.96 192 MET A O 1
ATOM 1477 N N . ILE A 1 204 ? 17.009 49.698 104.735 1.00 45.43 193 ILE A N 1
ATOM 1478 C CA . ILE A 1 204 ? 16.937 50.627 105.860 1.00 44.07 193 ILE A CA 1
ATOM 1479 C C . ILE A 1 204 ? 16.555 49.813 107.094 1.00 48.60 193 ILE A C 1
ATOM 1480 O O . ILE A 1 204 ? 15.541 49.116 107.071 1.00 49.28 193 ILE A O 1
ATOM 1485 N N . GLU A 1 205 ? 17.412 49.844 108.132 1.00 43.58 194 GLU A N 1
ATOM 1486 C CA . GLU A 1 205 ? 17.209 49.097 109.365 1.00 42.93 194 GLU A CA 1
ATOM 1487 C C . GLU A 1 205 ? 16.557 49.978 110.397 1.00 46.10 194 GLU A C 1
ATOM 1488 O O . GLU A 1 205 ? 17.039 51.077 110.674 1.00 44.90 194 GLU A O 1
ATOM 1494 N N . THR A 1 206 ? 15.447 49.488 110.976 1.00 41.32 195 THR A N 1
ATOM 1495 C CA . THR A 1 206 ? 14.669 50.210 111.987 1.00 39.56 195 THR A CA 1
ATOM 1496 C C . THR A 1 206 ? 13.782 49.247 112.748 1.00 40.51 195 THR A C 1
ATOM 1497 O O . THR A 1 206 ? 13.794 48.066 112.442 1.00 39.61 195 THR A O 1
ATOM 1501 N N . ASP A 1 207 ? 13.041 49.727 113.753 1.00 35.51 196 ASP A N 1
ATOM 1502 C CA . ASP A 1 207 ? 12.114 48.876 114.487 1.00 34.61 196 ASP A CA 1
ATOM 1503 C C . ASP A 1 207 ? 10.731 48.880 113.783 1.00 39.15 196 ASP A C 1
ATOM 1504 O O . ASP A 1 207 ? 10.430 49.793 112.996 1.00 39.20 196 ASP A O 1
ATOM 1509 N N . ALA A 1 208 ? 9.929 47.830 114.030 1.00 33.84 197 ALA A N 1
ATOM 1510 C CA . ALA A 1 208 ? 8.627 47.603 113.418 1.00 32.18 197 ALA A CA 1
ATOM 1511 C C . ALA A 1 208 ? 7.685 48.793 113.505 1.00 34.75 197 ALA A C 1
ATOM 1512 O O . ALA A 1 208 ? 7.100 49.146 112.490 1.00 36.10 197 ALA A O 1
ATOM 1514 N N . ARG A 1 209 ? 7.585 49.455 114.665 1.00 30.76 198 ARG A N 1
ATOM 1515 C CA . ARG A 1 209 ? 6.708 50.621 114.840 1.00 31.81 198 ARG A CA 1
ATOM 1516 C C . ARG A 1 209 ? 7.107 51.819 113.946 1.00 38.28 198 ARG A C 1
ATOM 1517 O O . ARG A 1 209 ? 6.230 52.519 113.461 1.00 39.42 198 ARG A O 1
ATOM 1525 N N . THR A 1 210 ? 8.426 52.034 113.725 1.00 35.19 199 THR A N 1
ATOM 1526 C CA . THR A 1 210 ? 8.953 53.096 112.871 1.00 34.99 199 THR A CA 1
ATOM 1527 C C . THR A 1 210 ? 8.648 52.781 111.414 1.00 35.91 199 THR A C 1
ATOM 1528 O O . THR A 1 210 ? 8.301 53.698 110.696 1.00 35.55 199 THR A O 1
ATOM 1532 N N . ALA A 1 211 ? 8.749 51.505 110.994 1.00 30.39 200 ALA A N 1
ATOM 1533 C CA . ALA A 1 211 ? 8.428 51.041 109.640 1.00 29.78 200 ALA A CA 1
ATOM 1534 C C . ALA A 1 211 ? 6.912 51.224 109.341 1.00 34.59 200 ALA A C 1
ATOM 1535 O O . ALA A 1 211 ? 6.540 51.576 108.222 1.00 33.07 200 ALA A O 1
ATOM 1537 N N . GLU A 1 212 ? 6.044 50.985 110.340 1.00 32.16 201 GLU A N 1
ATOM 1538 C CA . GLU A 1 212 ? 4.592 51.109 110.167 1.00 31.70 201 GLU A CA 1
ATOM 1539 C C . GLU A 1 212 ? 4.194 52.583 110.048 1.00 37.33 201 GLU A C 1
ATOM 1540 O O . GLU A 1 212 ? 3.460 52.950 109.128 1.00 37.60 201 GLU A O 1
ATOM 1546 N N . MET A 1 213 ? 4.694 53.410 110.980 1.00 33.76 202 MET A N 1
ATOM 1547 C CA . MET A 1 213 ? 4.426 54.839 111.074 1.00 34.79 202 MET A CA 1
ATOM 1548 C C . MET A 1 213 ? 4.933 55.620 109.860 1.00 38.70 202 MET A C 1
ATOM 1549 O O . MET A 1 213 ? 4.207 56.455 109.311 1.00 38.62 202 MET A O 1
ATOM 1554 N N . SER A 1 214 ? 6.159 55.301 109.430 1.00 34.27 203 SER A N 1
ATOM 1555 C CA . SER A 1 214 ? 6.836 55.874 108.283 1.00 33.64 203 SER A CA 1
ATOM 1556 C C . SER A 1 214 ? 6.035 55.666 107.011 1.00 35.51 203 SER A C 1
ATOM 1557 O O . SER A 1 214 ? 5.949 56.588 106.208 1.00 36.34 203 SER A O 1
ATOM 1560 N N . LYS A 1 215 ? 5.436 54.476 106.839 1.00 29.25 204 LYS A N 1
ATOM 1561 C CA . LYS A 1 215 ? 4.624 54.169 105.674 1.00 28.15 204 LYS A CA 1
ATOM 1562 C C . LYS A 1 215 ? 3.327 54.962 105.639 1.00 32.85 204 LYS A C 1
ATOM 1563 O O . LYS A 1 215 ? 2.959 55.476 104.604 1.00 31.74 204 LYS A O 1
ATOM 1569 N N . LEU A 1 216 ? 2.698 55.132 106.802 1.00 32.30 205 LEU A N 1
ATOM 1570 C CA . LEU A 1 216 ? 1.487 55.893 107.005 1.00 32.98 205 LEU A CA 1
ATOM 1571 C C . LEU A 1 216 ? 1.781 57.415 106.788 1.00 38.73 205 LEU A C 1
ATOM 1572 O O . LEU A 1 216 ? 0.988 58.097 106.148 1.00 38.28 205 LEU A O 1
ATOM 1577 N N . MET A 1 217 ? 2.945 57.898 107.227 1.00 36.02 206 MET A N 1
ATOM 1578 C CA . MET A 1 217 ? 3.376 59.292 107.082 1.00 36.57 206 MET A CA 1
ATOM 1579 C C . MET A 1 217 ? 3.660 59.697 105.640 1.00 40.77 206 MET A C 1
ATOM 1580 O O . MET A 1 217 ? 3.401 60.838 105.290 1.00 40.98 206 MET A O 1
ATOM 1585 N N . GLU A 1 218 ? 4.193 58.763 104.813 1.00 37.12 207 GLU A N 1
ATOM 1586 C CA . GLU A 1 218 ? 4.492 58.955 103.390 1.00 36.16 207 GLU A CA 1
ATOM 1587 C C . GLU A 1 218 ? 3.202 59.181 102.628 1.00 39.17 207 GLU A C 1
ATOM 1588 O O . GLU A 1 218 ? 3.090 60.153 101.895 1.00 38.29 207 GLU A O 1
ATOM 1594 N N . ASN A 1 219 ? 2.219 58.296 102.817 1.00 37.39 208 ASN A N 1
ATOM 1595 C CA . ASN A 1 219 ? 0.922 58.391 102.148 1.00 37.81 208 ASN A CA 1
ATOM 1596 C C . ASN A 1 219 ? 0.121 59.605 102.615 1.00 37.88 208 ASN A C 1
ATOM 1597 O O . ASN A 1 219 ? -0.557 60.235 101.808 1.00 36.54 208 ASN A O 1
ATOM 1602 N N . THR A 1 220 ? 0.258 59.946 103.897 1.00 32.42 209 THR A N 1
ATOM 1603 C CA . THR A 1 220 ? -0.371 61.081 104.553 1.00 32.13 209 THR A CA 1
ATOM 1604 C C . THR A 1 220 ? 0.191 62.406 104.004 1.00 37.20 209 THR A C 1
ATOM 1605 O O . THR A 1 220 ? -0.607 63.260 103.625 1.00 36.89 209 THR A O 1
ATOM 1609 N N . TYR A 1 221 ? 1.541 62.584 103.962 1.00 33.14 210 TYR A N 1
ATOM 1610 C CA . TYR A 1 221 ? 2.145 63.783 103.398 1.00 32.64 210 TYR A CA 1
ATOM 1611 C C . TYR A 1 221 ? 1.641 63.978 101.975 1.00 35.91 210 TYR A C 1
ATOM 1612 O O . TYR A 1 221 ? 1.255 65.090 101.602 1.00 36.01 210 TYR A O 1
ATOM 1621 N N . ARG A 1 222 ? 1.662 62.904 101.192 1.00 31.49 211 ARG A N 1
ATOM 1622 C CA . ARG A 1 222 ? 1.224 62.884 99.801 1.00 32.00 211 ARG A CA 1
ATOM 1623 C C . ARG A 1 222 ? -0.270 63.258 99.651 1.00 37.73 211 ARG A C 1
ATOM 1624 O O . ARG A 1 222 ? -0.591 64.203 98.922 1.00 39.56 211 ARG A O 1
ATOM 1632 N N . ASP A 1 223 ? -1.162 62.555 100.354 1.00 33.49 212 ASP A N 1
ATOM 1633 C CA . ASP A 1 223 ? -2.603 62.819 100.296 1.00 34.06 212 ASP A CA 1
ATOM 1634 C C . ASP A 1 223 ? -3.053 64.200 100.764 1.00 35.87 212 ASP A C 1
ATOM 1635 O O . ASP A 1 223 ? -3.897 64.807 100.107 1.00 36.00 212 ASP A O 1
ATOM 1640 N N . VAL A 1 224 ? -2.510 64.678 101.897 1.00 30.25 213 VAL A N 1
ATOM 1641 C CA . VAL A 1 224 ? -2.819 65.988 102.469 1.00 30.47 213 VAL A CA 1
ATOM 1642 C C . VAL A 1 224 ? -2.365 67.069 101.469 1.00 37.52 213 VAL A C 1
ATOM 1643 O O . VAL A 1 224 ? -3.082 68.053 101.273 1.00 37.96 213 VAL A O 1
ATOM 1647 N N . ASN A 1 225 ? -1.183 66.877 100.840 1.00 32.21 214 ASN A N 1
ATOM 1648 C CA . ASN A 1 225 ? -0.656 67.834 99.887 1.00 31.02 214 ASN A CA 1
ATOM 1649 C C . ASN A 1 225 ? -1.417 67.892 98.557 1.00 34.76 214 ASN A C 1
ATOM 1650 O O . ASN A 1 225 ? -1.614 68.991 97.989 1.00 33.60 214 ASN A O 1
ATOM 1655 N N . ILE A 1 226 ? -1.898 66.720 98.093 1.00 31.37 215 ILE A N 1
ATOM 1656 C CA . ILE A 1 226 ? -2.719 66.638 96.882 1.00 30.31 215 ILE A CA 1
ATOM 1657 C C . ILE A 1 226 ? -4.060 67.298 97.183 1.00 35.16 215 ILE A C 1
ATOM 1658 O O . ILE A 1 226 ? -4.533 68.104 96.385 1.00 34.76 215 ILE A O 1
ATOM 1663 N N . ALA A 1 227 ? -4.627 67.013 98.383 1.00 32.90 216 ALA A N 1
ATOM 1664 C CA . ALA A 1 227 ? -5.866 67.624 98.878 1.00 31.60 216 ALA A CA 1
ATOM 1665 C C . ALA A 1 227 ? -5.723 69.151 98.900 1.00 35.10 216 ALA A C 1
ATOM 1666 O O . ALA A 1 227 ? -6.628 69.840 98.456 1.00 34.95 216 ALA A O 1
ATOM 1668 N N . LEU A 1 228 ? -4.561 69.672 99.363 1.00 31.59 217 LEU A N 1
ATOM 1669 C CA . LEU A 1 228 ? -4.272 71.105 99.403 1.00 31.43 217 LEU A CA 1
ATOM 1670 C C . LEU A 1 228 ? -4.338 71.725 98.011 1.00 34.87 217 LEU A C 1
ATOM 1671 O O . LEU A 1 228 ? -5.001 72.741 97.843 1.00 32.66 217 LEU A O 1
ATOM 1676 N N . ALA A 1 229 ? -3.683 71.090 97.021 1.00 32.94 218 ALA A N 1
ATOM 1677 C CA . ALA A 1 229 ? -3.662 71.475 95.621 1.00 32.06 218 ALA A CA 1
ATOM 1678 C C . ALA A 1 229 ? -5.093 71.482 95.046 1.00 39.06 218 ALA A C 1
ATOM 1679 O O . ALA A 1 229 ? -5.508 72.454 94.423 1.00 39.61 218 ALA A O 1
ATOM 1681 N N . ASN A 1 230 ? -5.853 70.417 95.305 1.00 37.20 219 ASN A N 1
ATOM 1682 C CA . ASN A 1 230 ? -7.232 70.260 94.850 1.00 37.94 219 ASN A CA 1
ATOM 1683 C C . ASN A 1 230 ? -8.183 71.270 95.478 1.00 42.76 219 ASN A C 1
ATOM 1684 O O . ASN A 1 230 ? -9.066 71.785 94.799 1.00 43.32 219 ASN A O 1
ATOM 1689 N N . GLU A 1 231 ? -8.015 71.548 96.767 1.00 40.38 220 GLU A N 1
ATOM 1690 C CA . GLU A 1 231 ? -8.829 72.527 97.490 1.00 40.76 220 GLU A CA 1
ATOM 1691 C C . GLU A 1 231 ? -8.537 73.930 96.942 1.00 46.24 220 GLU A C 1
ATOM 1692 O O . GLU A 1 231 ? -9.446 74.738 96.757 1.00 46.20 220 GLU A O 1
ATOM 1698 N N . LEU A 1 232 ? -7.261 74.196 96.655 1.00 44.15 221 LEU A N 1
ATOM 1699 C CA . LEU A 1 232 ? -6.783 75.448 96.105 1.00 44.16 221 LEU A CA 1
ATOM 1700 C C . LEU A 1 232 ? -7.328 75.687 94.703 1.00 46.26 221 LEU A C 1
ATOM 1701 O O . LEU A 1 232 ? -7.664 76.822 94.380 1.00 44.81 221 LEU A O 1
ATOM 1706 N N . THR A 1 233 ? -7.434 74.616 93.894 1.00 43.06 222 THR A N 1
ATOM 1707 C CA . THR A 1 233 ? -8.011 74.619 92.548 1.00 42.52 222 THR A CA 1
ATOM 1708 C C . THR A 1 233 ? -9.476 75.098 92.616 1.00 46.36 222 THR A C 1
ATOM 1709 O O . THR A 1 233 ? -9.892 75.915 91.793 1.00 44.81 222 THR A O 1
ATOM 1713 N N . LYS A 1 234 ? -10.240 74.609 93.610 1.00 42.80 223 LYS A N 1
ATOM 1714 C CA . LYS A 1 234 ? -11.633 75.019 93.781 1.00 42.67 223 LYS A CA 1
ATOM 1715 C C . LYS A 1 234 ? -11.710 76.530 94.138 1.00 49.91 223 LYS A C 1
ATOM 1716 O O . LYS A 1 234 ? -12.540 77.232 93.573 1.00 52.29 223 LYS A O 1
ATOM 1722 N N . ILE A 1 235 ? -10.810 77.023 95.020 1.00 45.52 224 ILE A N 1
ATOM 1723 C CA . ILE A 1 235 ? -10.712 78.423 95.464 1.00 44.13 224 ILE A CA 1
ATOM 1724 C C . ILE A 1 235 ? -10.339 79.334 94.286 1.00 49.06 224 ILE A C 1
ATOM 1725 O O . ILE A 1 235 ? -11.017 80.336 94.044 1.00 49.57 224 ILE A O 1
ATOM 1730 N N . CYS A 1 236 ? -9.269 78.967 93.555 1.00 44.64 225 CYS A N 1
ATOM 1731 C CA . CYS A 1 236 ? -8.744 79.672 92.383 1.00 43.57 225 CYS A CA 1
ATOM 1732 C C . CYS A 1 236 ? -9.746 79.759 91.274 1.00 51.00 225 CYS A C 1
ATOM 1733 O O . CYS A 1 236 ? -9.792 80.784 90.595 1.00 51.78 225 CYS A O 1
ATOM 1736 N N . ASN A 1 237 ? -10.533 78.691 91.061 1.00 48.99 226 ASN A N 1
ATOM 1737 C CA . ASN A 1 237 ? -11.553 78.719 90.020 1.00 49.60 226 ASN A CA 1
ATOM 1738 C C . ASN A 1 237 ? -12.674 79.690 90.366 1.00 53.44 226 ASN A C 1
ATOM 1739 O O . ASN A 1 237 ? -13.133 80.400 89.481 1.00 54.20 226 ASN A O 1
ATOM 1744 N N . ASN A 1 238 ? -13.008 79.813 91.665 1.00 49.22 227 ASN A N 1
ATOM 1745 C CA . ASN A 1 238 ? -14.031 80.735 92.168 1.00 49.03 227 ASN A CA 1
ATOM 1746 C C . ASN A 1 238 ? -13.628 82.197 92.073 1.00 51.80 227 ASN A C 1
ATOM 1747 O O . ASN A 1 238 ? -14.508 83.049 92.016 1.00 51.61 227 ASN A O 1
ATOM 1752 N N . LEU A 1 239 ? -12.314 82.486 92.075 1.00 47.06 228 LEU A N 1
ATOM 1753 C CA . LEU A 1 239 ? -11.775 83.848 92.030 1.00 45.61 228 LEU A CA 1
ATOM 1754 C C . LEU A 1 239 ? -11.152 84.197 90.675 1.00 51.16 228 LEU A C 1
ATOM 1755 O O . LEU A 1 239 ? -10.520 85.250 90.547 1.00 51.10 228 LEU A O 1
ATOM 1760 N N . ASN A 1 240 ? -11.328 83.327 89.657 1.00 48.18 229 ASN A N 1
ATOM 1761 C CA . ASN A 1 240 ? -10.768 83.535 88.318 1.00 47.64 229 ASN A CA 1
ATOM 1762 C C . ASN A 1 240 ? -9.265 83.719 88.374 1.00 50.66 229 ASN A C 1
ATOM 1763 O O . ASN A 1 240 ? -8.707 84.635 87.774 1.00 51.07 229 ASN A O 1
ATOM 1768 N N . ILE A 1 241 ? -8.620 82.853 89.148 1.00 46.59 230 ILE A N 1
ATOM 1769 C CA . ILE A 1 241 ? -7.174 82.800 89.328 1.00 44.76 230 ILE A CA 1
ATOM 1770 C C . ILE A 1 241 ? -6.716 81.466 88.709 1.00 46.74 230 ILE A C 1
ATOM 1771 O O . ILE A 1 241 ? -7.447 80.472 88.781 1.00 45.26 230 ILE A O 1
ATOM 1776 N N . ASN A 1 242 ? -5.554 81.484 88.024 1.00 41.84 231 ASN A N 1
ATOM 1777 C CA . ASN A 1 242 ? -4.975 80.297 87.430 1.00 40.81 231 ASN A CA 1
ATOM 1778 C C . ASN A 1 242 ? -4.209 79.542 88.525 1.00 44.41 231 ASN A C 1
ATOM 1779 O O . ASN A 1 242 ? -3.193 80.039 89.017 1.00 42.93 231 ASN A O 1
ATOM 1784 N N . VAL A 1 243 ? -4.685 78.338 88.888 1.00 40.97 232 VAL A N 1
ATOM 1785 C CA . VAL A 1 243 ? -4.061 77.555 89.956 1.00 40.74 232 VAL A CA 1
ATOM 1786 C C . VAL A 1 243 ? -2.659 77.033 89.609 1.00 44.01 232 VAL A C 1
ATOM 1787 O O . VAL A 1 243 ? -1.759 77.066 90.457 1.00 42.54 232 VAL A O 1
ATOM 1791 N N . LEU A 1 244 ? -2.472 76.578 88.370 1.00 40.35 233 LEU A N 1
ATOM 1792 C CA . LEU A 1 244 ? -1.210 75.989 87.942 1.00 40.70 233 LEU A CA 1
ATOM 1793 C C . LEU A 1 244 ? -0.082 77.015 87.922 1.00 45.67 233 LEU A C 1
ATOM 1794 O O . LEU A 1 244 ? 0.978 76.778 88.504 1.00 44.33 233 LEU A O 1
ATOM 1799 N N . ASP A 1 245 ? -0.372 78.208 87.385 1.00 45.24 234 ASP A N 1
ATOM 1800 C CA . ASP A 1 245 ? 0.572 79.325 87.346 1.00 46.45 234 ASP A CA 1
ATOM 1801 C C . ASP A 1 245 ? 0.999 79.725 88.743 1.00 50.61 234 ASP A C 1
ATOM 1802 O O . ASP A 1 245 ? 2.167 80.038 88.947 1.00 50.57 234 ASP A O 1
ATOM 1807 N N . VAL A 1 246 ? 0.051 79.686 89.700 1.00 45.99 235 VAL A N 1
ATOM 1808 C CA . VAL A 1 246 ? 0.270 80.039 91.089 1.00 45.42 235 VAL A CA 1
ATOM 1809 C C . VAL A 1 246 ? 1.104 78.997 91.869 1.00 46.49 235 VAL A C 1
ATOM 1810 O O . VAL A 1 246 ? 1.892 79.389 92.729 1.00 45.46 235 VAL A O 1
ATOM 1814 N N . ILE A 1 247 ? 0.947 77.687 91.557 1.00 41.27 236 ILE A N 1
ATOM 1815 C CA . ILE A 1 247 ? 1.714 76.596 92.180 1.00 39.74 236 ILE A CA 1
ATOM 1816 C C . ILE A 1 247 ? 3.169 76.732 91.724 1.00 42.47 236 ILE A C 1
ATOM 1817 O O . ILE A 1 247 ? 4.075 76.704 92.553 1.00 39.78 236 ILE A O 1
ATOM 1822 N N . GLU A 1 248 ? 3.364 76.963 90.404 1.00 40.85 237 GLU A N 1
ATOM 1823 C CA . GLU A 1 248 ? 4.665 77.177 89.759 1.00 41.59 237 GLU A CA 1
ATOM 1824 C C . GLU A 1 248 ? 5.363 78.417 90.363 1.00 47.37 237 GLU A C 1
ATOM 1825 O O . GLU A 1 248 ? 6.551 78.359 90.670 1.00 48.26 237 GLU A O 1
ATOM 1831 N N . MET A 1 249 ? 4.603 79.504 90.574 1.00 44.81 238 MET A N 1
ATOM 1832 C CA . MET A 1 249 ? 5.057 80.743 91.199 1.00 45.59 238 MET A CA 1
ATOM 1833 C C . MET A 1 249 ? 5.522 80.458 92.641 1.00 45.49 238 MET A C 1
ATOM 1834 O O . MET A 1 249 ? 6.709 80.628 92.932 1.00 43.25 238 MET A O 1
ATOM 1839 N N . ALA A 1 250 ? 4.597 79.954 93.505 1.00 40.04 239 ALA A N 1
ATOM 1840 C CA . ALA A 1 250 ? 4.813 79.623 94.922 1.00 39.02 239 ALA A CA 1
ATOM 1841 C C . ALA A 1 250 ? 5.949 78.617 95.190 1.00 41.92 239 ALA A C 1
ATOM 1842 O O . ALA A 1 250 ? 6.663 78.763 96.181 1.00 40.57 239 ALA A O 1
ATOM 1844 N N . ASN A 1 251 ? 6.115 77.607 94.306 1.00 37.82 240 ASN A N 1
ATOM 1845 C CA . ASN A 1 251 ? 7.140 76.573 94.436 1.00 36.80 240 ASN A CA 1
ATOM 1846 C C . ASN A 1 251 ? 8.573 77.046 94.188 1.00 43.05 240 ASN A C 1
ATOM 1847 O O . ASN A 1 251 ? 9.519 76.282 94.438 1.00 43.36 240 ASN A O 1
ATOM 1852 N N . LYS A 1 252 ? 8.746 78.315 93.761 1.00 39.52 241 LYS A N 1
ATOM 1853 C CA . LYS A 1 252 ? 10.064 78.930 93.586 1.00 39.66 241 LYS A CA 1
ATOM 1854 C C . LYS A 1 252 ? 10.748 79.073 94.962 1.00 44.55 241 LYS A C 1
ATOM 1855 O O . LYS A 1 252 ? 11.988 79.097 95.037 1.00 46.63 241 LYS A O 1
ATOM 1861 N N . HIS A 1 253 ? 9.940 79.098 96.053 1.00 38.87 242 HIS A N 1
ATOM 1862 C CA . HIS A 1 253 ? 10.454 79.130 97.413 1.00 37.91 242 HIS A CA 1
ATOM 1863 C C . HIS A 1 253 ? 11.109 77.763 97.695 1.00 40.66 242 HIS A C 1
ATOM 1864 O O . HIS A 1 253 ? 10.490 76.729 97.435 1.00 39.11 242 HIS A O 1
ATOM 1871 N N . PRO A 1 254 ? 12.381 77.757 98.164 1.00 37.93 243 PRO A N 1
ATOM 1872 C CA . PRO A 1 254 ? 13.099 76.482 98.405 1.00 38.14 243 PRO A CA 1
ATOM 1873 C C . PRO A 1 254 ? 12.428 75.480 99.334 1.00 43.50 243 PRO A C 1
ATOM 1874 O O . PRO A 1 254 ? 12.668 74.281 99.192 1.00 45.37 243 PRO A O 1
ATOM 1878 N N . ARG A 1 255 ? 11.614 75.959 100.279 1.00 38.74 244 ARG A N 1
ATOM 1879 C CA . ARG A 1 255 ? 10.910 75.102 101.235 1.00 37.88 244 ARG A CA 1
ATOM 1880 C C . ARG A 1 255 ? 9.397 74.991 100.972 1.00 40.41 244 ARG A C 1
ATOM 1881 O O . ARG A 1 255 ? 8.643 74.672 101.898 1.00 41.54 244 ARG A O 1
ATOM 1889 N N . VAL A 1 256 ? 8.952 75.300 99.728 1.00 33.36 245 VAL A N 1
ATOM 1890 C CA . VAL A 1 256 ? 7.548 75.221 99.307 1.00 31.80 245 VAL A CA 1
ATOM 1891 C C . VAL A 1 256 ? 7.459 74.220 98.147 1.00 37.82 245 VAL A C 1
ATOM 1892 O O . VAL A 1 256 ? 8.125 74.385 97.130 1.00 38.29 245 VAL A O 1
ATOM 1896 N N . ASN A 1 257 ? 6.676 73.151 98.330 1.00 35.91 246 ASN A N 1
ATOM 1897 C CA . ASN A 1 257 ? 6.556 72.089 97.351 1.00 35.92 246 ASN A CA 1
ATOM 1898 C C . ASN A 1 257 ? 5.092 71.696 97.130 1.00 39.50 246 ASN A C 1
ATOM 1899 O O . ASN A 1 257 ? 4.733 70.527 97.268 1.00 40.19 246 ASN A O 1
ATOM 1904 N N . ILE A 1 258 ? 4.249 72.663 96.746 1.00 35.61 247 ILE A N 1
ATOM 1905 C CA . ILE A 1 258 ? 2.813 72.416 96.492 1.00 34.35 247 ILE A CA 1
ATOM 1906 C C . ILE A 1 258 ? 2.638 71.400 95.373 1.00 38.88 247 ILE A C 1
ATOM 1907 O O . ILE A 1 258 ? 3.312 71.469 94.334 1.00 38.95 247 ILE A O 1
ATOM 1912 N N . HIS A 1 259 ? 1.783 70.415 95.615 1.00 34.23 248 HIS A N 1
ATOM 1913 C CA . HIS A 1 259 ? 1.582 69.337 94.651 1.00 31.87 248 HIS A CA 1
ATOM 1914 C C . HIS A 1 259 ? 0.680 69.740 93.484 1.00 36.87 248 HIS A C 1
ATOM 1915 O O . HIS A 1 259 ? 0.136 70.849 93.459 1.00 37.58 248 HIS A O 1
ATOM 1922 N N . GLN A 1 260 ? 0.549 68.849 92.507 1.00 33.18 249 GLN A N 1
ATOM 1923 C CA . GLN A 1 260 ? -0.296 69.063 91.353 1.00 33.50 249 GLN A CA 1
ATOM 1924 C C . GLN A 1 260 ? -1.733 68.624 91.636 1.00 39.95 249 GLN A C 1
ATOM 1925 O O . GLN A 1 260 ? -1.935 67.572 92.267 1.00 40.06 249 GLN A O 1
ATOM 1931 N N . PRO A 1 261 ? -2.750 69.427 91.210 1.00 37.11 250 PRO A N 1
ATOM 1932 C CA . PRO A 1 261 ? -4.141 68.976 91.394 1.00 36.82 250 PRO A CA 1
ATOM 1933 C C . PRO A 1 261 ? -4.470 67.935 90.324 1.00 42.30 250 PRO A C 1
ATOM 1934 O O . PRO A 1 261 ? -3.714 67.777 89.345 1.00 41.34 250 PRO A O 1
ATOM 1938 N N . GLY A 1 262 ? -5.589 67.252 90.502 1.00 38.83 251 GLY A N 1
ATOM 1939 C CA . GLY A 1 262 ? -6.021 66.245 89.551 1.00 38.48 251 GLY A CA 1
ATOM 1940 C C . GLY A 1 262 ? -7.455 65.798 89.721 1.00 43.27 251 GLY A C 1
ATOM 1941 O O . GLY A 1 262 ? -8.237 66.407 90.465 1.00 41.55 251 GLY A O 1
ATOM 1942 N N . PRO A 1 263 ? -7.799 64.680 89.050 1.00 41.22 252 PRO A N 1
ATOM 1943 C CA . PRO A 1 263 ? -9.174 64.161 89.140 1.00 41.42 252 PRO A CA 1
ATOM 1944 C C . PRO A 1 263 ? -9.497 63.370 90.419 1.00 48.59 252 PRO A C 1
ATOM 1945 O O . PRO A 1 263 ? -10.627 62.900 90.606 1.00 50.06 252 PRO A O 1
ATOM 1949 N N . GLY A 1 264 ? -8.509 63.241 91.293 1.00 46.25 253 GLY A N 1
ATOM 1950 C CA . GLY A 1 264 ? -8.608 62.493 92.542 1.00 46.29 253 GLY A CA 1
ATOM 1951 C C . GLY A 1 264 ? -7.356 61.675 92.751 1.00 51.20 253 GLY A C 1
ATOM 1952 O O . GLY A 1 264 ? -6.355 61.878 92.054 1.00 50.12 253 GLY A O 1
ATOM 1953 N N . VAL A 1 265 ? -7.399 60.757 93.728 1.00 49.82 254 VAL A N 1
ATOM 1954 C CA . VAL A 1 265 ? -6.264 59.902 94.101 1.00 49.76 254 VAL A CA 1
ATOM 1955 C C . VAL A 1 265 ? -6.664 58.432 94.053 1.00 54.40 254 VAL A C 1
ATOM 1956 O O . VAL A 1 265 ? -7.798 58.097 94.366 1.00 52.74 254 VAL A O 1
ATOM 1960 N N . GLY A 1 266 ? -5.719 57.578 93.658 1.00 53.88 255 GLY A N 1
ATOM 1961 C CA . GLY A 1 266 ? -5.901 56.137 93.655 1.00 55.21 255 GLY A CA 1
ATOM 1962 C C . GLY A 1 266 ? -6.103 55.707 95.093 1.00 62.85 255 GLY A C 1
ATOM 1963 O O . GLY A 1 266 ? -5.180 55.845 95.902 1.00 64.05 255 GLY A O 1
ATOM 1964 N N . GLY A 1 267 ? -7.344 55.326 95.420 1.00 60.65 256 GLY A N 1
ATOM 1965 C CA . GLY A 1 267 ? -7.780 54.883 96.743 1.00 61.01 256 GLY A CA 1
ATOM 1966 C C . GLY A 1 267 ? -6.954 53.751 97.330 1.00 67.02 256 GLY A C 1
ATOM 1967 O O . GLY A 1 267 ? -6.504 52.853 96.611 1.00 67.65 256 GLY A O 1
ATOM 1968 N N . HIS A 1 268 ? -6.684 53.851 98.634 1.00 63.35 257 HIS A N 1
ATOM 1969 C CA . HIS A 1 268 ? -5.885 52.926 99.435 1.00 62.82 257 HIS A CA 1
ATOM 1970 C C . HIS A 1 268 ? -6.299 53.196 100.871 1.00 60.89 257 HIS A C 1
ATOM 1971 O O . HIS A 1 268 ? -6.521 54.354 101.223 1.00 60.14 257 HIS A O 1
ATOM 1978 N N . CYS A 1 269 ? -6.447 52.137 101.692 1.00 52.47 258 CYS A N 1
ATOM 1979 C CA . CYS A 1 269 ? -6.879 52.274 103.084 1.00 48.99 258 CYS A CA 1
ATOM 1980 C C . CYS A 1 269 ? -5.973 53.181 103.928 1.00 48.32 258 CYS A C 1
ATOM 1981 O O . CYS A 1 269 ? -4.769 53.310 103.650 1.00 46.88 258 CYS A O 1
ATOM 1984 N N . LEU A 1 270 ? -6.561 53.788 104.980 1.00 40.53 259 LEU A N 1
ATOM 1985 C CA . LEU A 1 270 ? -5.771 54.598 105.870 1.00 38.17 259 LEU A CA 1
ATOM 1986 C C . LEU A 1 270 ? -5.283 53.697 106.981 1.00 38.79 259 LEU A C 1
ATOM 1987 O O . LEU A 1 270 ? -6.087 53.146 107.717 1.00 37.00 259 LEU A O 1
ATOM 1992 N N . ALA A 1 271 ? -3.965 53.549 107.109 1.00 36.20 260 ALA A N 1
ATOM 1993 C CA . ALA A 1 271 ? -3.399 52.648 108.102 1.00 36.28 260 ALA A CA 1
ATOM 1994 C C . ALA A 1 271 ? -3.387 53.189 109.532 1.00 44.85 260 ALA A C 1
ATOM 1995 O O . ALA A 1 271 ? -2.340 53.299 110.170 1.00 46.67 260 ALA A O 1
ATOM 1997 N N . VAL A 1 272 ? -4.592 53.505 110.037 1.00 41.83 261 VAL A N 1
ATOM 1998 C CA . VAL A 1 272 ? -4.851 53.951 111.410 1.00 41.92 261 VAL A CA 1
ATOM 1999 C C . VAL A 1 272 ? -5.716 52.879 112.075 1.00 50.81 261 VAL A C 1
ATOM 2000 O O . VAL A 1 272 ? -6.419 52.146 111.373 1.00 50.56 261 VAL A O 1
ATOM 2004 N N . ASP A 1 273 ? -5.689 52.794 113.416 1.00 51.96 262 ASP A N 1
ATOM 2005 C CA . ASP A 1 273 ? -6.522 51.840 114.151 1.00 53.26 262 ASP A CA 1
ATOM 2006 C C . ASP A 1 273 ? -7.959 52.379 114.237 1.00 57.50 262 ASP A C 1
ATOM 2007 O O . ASP A 1 273 ? -8.156 53.497 114.713 1.00 55.64 262 ASP A O 1
ATOM 2012 N N . PRO A 1 274 ? -8.968 51.615 113.753 1.00 56.85 263 PRO A N 1
ATOM 2013 C CA . PRO A 1 274 ? -10.364 52.110 113.833 1.00 60.88 263 PRO A CA 1
ATOM 2014 C C . PRO A 1 274 ? -10.936 52.067 115.256 1.00 87.50 263 PRO A C 1
ATOM 2015 O O . PRO A 1 274 ? -11.015 53.084 115.942 1.00 48.53 263 PRO A O 1
ATOM 2019 N N . ASN A 1 284 ? -6.643 62.333 116.965 1.00 61.05 273 ASN A N 1
ATOM 2020 C CA . ASN A 1 284 ? -7.915 62.672 116.304 1.00 60.04 273 ASN A CA 1
ATOM 2021 C C . ASN A 1 284 ? -7.920 62.336 114.804 1.00 58.27 273 ASN A C 1
ATOM 2022 O O . ASN A 1 284 ? -8.944 61.845 114.303 1.00 58.45 273 ASN A O 1
ATOM 2027 N N . ALA A 1 285 ? -6.778 62.607 114.096 1.00 48.17 274 ALA A N 1
ATOM 2028 C CA . ALA A 1 285 ? -6.571 62.360 112.666 1.00 44.33 274 ALA A CA 1
ATOM 2029 C C . ALA A 1 285 ? -7.507 63.194 111.750 1.00 43.97 274 ALA A C 1
ATOM 2030 O O . ALA A 1 285 ? -7.800 62.798 110.619 1.00 42.63 274 ALA A O 1
ATOM 2032 N N . LYS A 1 286 ? -7.945 64.364 112.245 1.00 39.83 275 LYS A N 1
ATOM 2033 C CA . LYS A 1 286 ? -8.865 65.281 111.560 1.00 38.94 275 LYS A CA 1
ATOM 2034 C C . LYS A 1 286 ? -8.365 65.801 110.202 1.00 41.51 275 LYS A C 1
ATOM 2035 O O . LYS A 1 286 ? -9.137 65.796 109.244 1.00 42.37 275 LYS A O 1
ATOM 2041 N N . LEU A 1 287 ? -7.086 66.213 110.109 1.00 36.19 276 LEU A N 1
ATOM 2042 C CA . LEU A 1 287 ? -6.465 66.712 108.873 1.00 35.07 276 LEU A CA 1
ATOM 2043 C C . LEU A 1 287 ? -6.378 65.634 107.828 1.00 39.89 276 LEU A C 1
ATOM 2044 O O . LEU A 1 287 ? -6.691 65.890 106.660 1.00 39.58 276 LEU A O 1
ATOM 2049 N N . ILE A 1 288 ? -5.930 64.437 108.235 1.00 38.14 277 ILE A N 1
ATOM 2050 C CA . ILE A 1 288 ? -5.806 63.276 107.352 1.00 39.59 277 ILE A CA 1
ATOM 2051 C C . ILE A 1 288 ? -7.168 62.907 106.749 1.00 42.76 277 ILE A C 1
ATOM 2052 O O . ILE A 1 288 ? -7.256 62.708 105.543 1.00 42.91 277 ILE A O 1
ATOM 2057 N N . GLN A 1 289 ? -8.215 62.862 107.583 1.00 38.59 278 GLN A N 1
ATOM 2058 C CA . GLN A 1 289 ? -9.593 62.566 107.195 1.00 38.88 278 GLN A CA 1
ATOM 2059 C C . GLN A 1 289 ? -10.103 63.578 106.142 1.00 41.24 278 GLN A C 1
ATOM 2060 O O . GLN A 1 289 ? -10.602 63.177 105.089 1.00 41.83 278 GLN A O 1
ATOM 2066 N N . THR A 1 290 ? -9.950 64.886 106.435 1.00 34.95 279 THR A N 1
ATOM 2067 C CA . THR A 1 290 ? -10.319 66.009 105.567 1.00 33.03 279 THR A CA 1
ATOM 2068 C C . THR A 1 290 ? -9.615 65.897 104.223 1.00 35.68 279 THR A C 1
ATOM 2069 O O . THR A 1 290 ? -10.265 66.049 103.199 1.00 35.75 279 THR A O 1
ATOM 2073 N N . GLY A 1 291 ? -8.318 65.593 104.231 1.00 32.84 280 GLY A N 1
ATOM 2074 C CA . GLY A 1 291 ? -7.533 65.409 103.009 1.00 33.0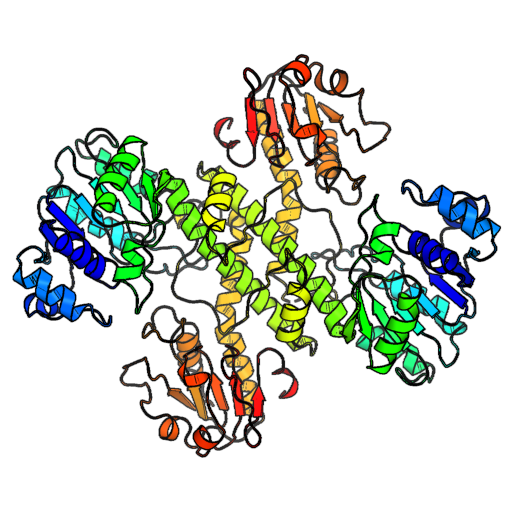0 280 GLY A CA 1
ATOM 2075 C C . GLY A 1 291 ? -8.055 64.323 102.088 1.00 40.27 280 GLY A C 1
ATOM 2076 O O . GLY A 1 291 ? -8.128 64.508 100.869 1.00 40.61 280 GLY A O 1
ATOM 2077 N N . ARG A 1 292 ? -8.455 63.179 102.667 1.00 38.24 281 ARG A N 1
ATOM 2078 C CA . ARG A 1 292 ? -9.024 62.069 101.912 1.00 38.24 281 ARG A CA 1
ATOM 2079 C C . ARG A 1 292 ? -10.437 62.417 101.424 1.00 40.77 281 ARG A C 1
ATOM 2080 O O . ARG A 1 292 ? -10.766 62.056 100.296 1.00 40.50 281 ARG A O 1
ATOM 2088 N N . GLU A 1 293 ? -11.244 63.158 102.237 1.00 37.24 282 GLU A N 1
ATOM 2089 C CA . GLU A 1 293 ? -12.581 63.646 101.866 1.00 38.46 282 GLU A CA 1
ATOM 2090 C C . GLU A 1 293 ? -12.517 64.564 100.631 1.00 43.46 282 GLU A C 1
ATOM 2091 O O . GLU A 1 293 ? -13.341 64.404 99.735 1.00 44.95 282 GLU A O 1
ATOM 2097 N N . ILE A 1 294 ? -11.528 65.507 100.591 1.00 38.37 283 ILE A N 1
ATOM 2098 C CA . ILE A 1 294 ? -11.291 66.444 99.488 1.00 36.92 283 ILE A CA 1
ATOM 2099 C C . ILE A 1 294 ? -10.934 65.662 98.246 1.00 42.15 283 ILE A C 1
ATOM 2100 O O . ILE A 1 294 ? -11.548 65.886 97.220 1.00 42.76 283 ILE A O 1
ATOM 2105 N N . ASN A 1 295 ? -9.995 64.729 98.334 1.00 40.29 284 ASN A N 1
ATOM 2106 C CA . ASN A 1 295 ? -9.613 63.912 97.174 1.00 40.80 284 ASN A CA 1
ATOM 2107 C C . ASN A 1 295 ? -10.744 63.059 96.638 1.00 45.15 284 ASN A C 1
ATOM 2108 O O . ASN A 1 295 ? -10.864 62.928 95.412 1.00 46.10 284 ASN A O 1
ATOM 2113 N N . ASN A 1 296 ? -11.589 62.505 97.548 1.00 41.67 285 ASN A N 1
ATOM 2114 C CA . ASN A 1 296 ? -12.766 61.693 97.197 1.00 41.38 285 ASN A CA 1
ATOM 2115 C C . ASN A 1 296 ? -13.845 62.519 96.477 1.00 43.48 285 ASN A C 1
ATOM 2116 O O . ASN A 1 296 ? -14.619 61.965 95.692 1.00 42.34 285 ASN A O 1
ATOM 2121 N N . SER A 1 297 ? -13.903 63.832 96.766 1.00 38.98 286 SER A N 1
ATOM 2122 C CA . SER A 1 297 ? -14.859 64.776 96.173 1.00 37.92 286 SER A CA 1
ATOM 2123 C C . SER A 1 297 ? -14.449 65.240 94.773 1.00 42.47 286 SER A C 1
ATOM 2124 O O . SER A 1 297 ? -15.267 65.865 94.094 1.00 44.17 286 SER A O 1
ATOM 2127 N N . MET A 1 298 ? -13.185 64.987 94.360 1.00 38.80 287 MET A N 1
ATOM 2128 C CA . MET A 1 298 ? -12.686 65.413 93.043 1.00 39.64 287 MET A CA 1
ATOM 2129 C C . MET A 1 298 ? -13.430 64.790 91.893 1.00 49.59 287 MET A C 1
ATOM 2130 O O . MET A 1 298 ? -13.895 65.569 91.061 1.00 51.37 287 MET A O 1
ATOM 2135 N N . PRO A 1 299 ? -13.669 63.441 91.847 1.00 47.69 288 PRO A N 1
ATOM 2136 C CA . PRO A 1 299 ? -14.489 62.879 90.750 1.00 47.48 288 PRO A CA 1
ATOM 2137 C C . PRO A 1 299 ? -15.814 63.628 90.518 1.00 51.22 288 PRO A C 1
ATOM 2138 O O . PRO A 1 299 ? -16.094 64.002 89.389 1.00 50.91 288 PRO A O 1
ATOM 2142 N N . ALA A 1 300 ? -16.565 63.934 91.585 1.00 48.60 289 ALA A N 1
ATOM 2143 C CA . ALA A 1 300 ? -17.825 64.686 91.504 1.00 49.17 289 ALA A CA 1
ATOM 2144 C C . ALA A 1 300 ? -17.609 66.138 91.028 1.00 55.45 289 ALA A C 1
ATOM 2145 O O . ALA A 1 300 ? -18.450 66.652 90.283 1.00 56.35 289 ALA A O 1
ATOM 2147 N N . TYR A 1 301 ? -16.474 66.782 91.437 1.00 51.19 290 TYR A N 1
ATOM 2148 C CA . TYR A 1 301 ? -16.097 68.143 91.025 1.00 49.91 290 TYR A CA 1
ATOM 2149 C C . TYR A 1 301 ? -15.846 68.171 89.508 1.00 52.16 290 TYR A C 1
ATOM 2150 O O . TYR A 1 301 ? -16.266 69.113 88.839 1.00 50.92 290 TYR A O 1
ATOM 2159 N N . VAL A 1 302 ? -15.155 67.137 88.978 1.00 49.26 291 VAL A N 1
ATOM 2160 C CA . VAL A 1 302 ? -14.850 66.969 87.548 1.00 49.83 291 VAL A CA 1
ATOM 2161 C C . VAL A 1 302 ? -16.168 66.738 86.775 1.00 55.51 291 VAL A C 1
ATOM 2162 O O . VAL A 1 302 ? -16.404 67.392 85.752 1.00 55.32 291 VAL A O 1
ATOM 2166 N N . VAL A 1 303 ? -17.041 65.858 87.308 1.00 53.02 292 VAL A N 1
ATOM 2167 C CA . VAL A 1 303 ? -18.356 65.540 86.738 1.00 53.36 292 VAL A CA 1
ATOM 2168 C C . VAL A 1 303 ? -19.239 66.814 86.665 1.00 61.49 292 VAL A C 1
ATOM 2169 O O . VAL A 1 303 ? -19.800 67.094 85.601 1.00 61.01 292 VAL A O 1
ATOM 2173 N N . ASP A 1 304 ? -19.305 67.602 87.767 1.00 60.35 293 ASP A N 1
ATOM 2174 C CA . ASP A 1 304 ? -20.071 68.855 87.831 1.00 60.55 293 ASP A CA 1
ATOM 2175 C C . ASP A 1 304 ? -19.544 69.874 86.816 1.00 63.21 293 ASP A C 1
ATOM 2176 O O . ASP A 1 304 ? -20.335 70.569 86.186 1.00 62.99 293 ASP A O 1
ATOM 2181 N N . THR A 1 305 ? -18.219 69.938 86.636 1.00 59.91 294 THR A N 1
ATOM 2182 C CA . THR A 1 305 ? -17.586 70.835 85.665 1.00 59.61 294 THR A CA 1
ATOM 2183 C C . THR A 1 305 ? -17.924 70.382 84.237 1.00 63.12 294 THR A C 1
ATOM 2184 O O . THR A 1 305 ? -18.219 71.222 83.386 1.00 63.62 294 THR A O 1
ATOM 2188 N N . THR A 1 306 ? -17.906 69.056 84.000 1.00 58.85 295 THR A N 1
ATOM 2189 C CA . THR A 1 306 ? -18.235 68.419 82.724 1.00 58.92 295 THR A CA 1
ATOM 2190 C C . THR A 1 306 ? -19.692 68.738 82.343 1.00 64.09 295 THR A C 1
ATOM 2191 O O . THR A 1 306 ? -19.931 69.235 81.238 1.00 64.82 295 THR A O 1
ATOM 2195 N N . LYS A 1 307 ? -20.644 68.515 83.281 1.00 59.43 296 LYS A N 1
ATOM 2196 C CA . LYS A 1 307 ? -22.072 68.795 83.120 1.00 58.75 296 LYS A CA 1
ATOM 2197 C C . LYS A 1 307 ? -22.319 70.238 82.649 1.00 65.57 296 LYS A C 1
ATOM 2198 O O . LYS A 1 307 ? -23.157 70.458 81.771 1.00 66.71 296 LYS A O 1
ATOM 2204 N N . GLN A 1 308 ? -21.550 71.200 83.189 1.00 62.80 297 GLN A N 1
ATOM 2205 C CA . GLN A 1 308 ? -21.619 72.620 82.835 1.00 62.84 297 GLN A CA 1
ATOM 2206 C C . GLN A 1 308 ? -21.064 72.911 81.437 1.00 68.22 297 GLN A C 1
ATOM 2207 O O . GLN A 1 308 ? -21.593 73.796 80.765 1.00 67.78 297 GLN A O 1
ATOM 2213 N N . ILE A 1 309 ? -19.993 72.197 81.007 1.00 66.09 298 ILE A N 1
ATOM 2214 C CA . ILE A 1 309 ? -19.393 72.371 79.672 1.00 67.01 298 ILE A CA 1
ATOM 2215 C C . ILE A 1 309 ? -20.395 71.882 78.612 1.00 75.34 298 ILE A C 1
ATOM 2216 O O . ILE A 1 309 ? -20.642 72.570 77.620 1.00 75.60 298 ILE A O 1
ATOM 2221 N N . ILE A 1 310 ? -20.978 70.698 78.859 1.00 74.37 299 ILE A N 1
ATOM 2222 C CA . ILE A 1 310 ? -21.948 70.017 78.009 1.00 75.02 299 ILE A CA 1
ATOM 2223 C C . ILE A 1 310 ? -23.296 70.751 77.928 1.00 81.44 299 ILE A C 1
ATOM 2224 O O . ILE A 1 310 ? -24.041 70.547 76.968 1.00 81.87 299 ILE A O 1
ATOM 2229 N N . LYS A 1 311 ? -23.589 71.620 78.923 1.00 78.81 300 LYS A N 1
ATOM 2230 C CA . LYS A 1 311 ? -24.789 72.453 78.979 1.00 78.90 300 LYS A CA 1
ATOM 2231 C C . LYS A 1 311 ? -24.628 73.605 77.971 1.00 84.29 300 LYS A C 1
ATOM 2232 O O . LYS A 1 311 ? -25.529 73.850 77.174 1.00 84.45 300 LYS A O 1
ATOM 2238 N N . ALA A 1 312 ? -23.466 74.278 77.992 1.00 82.22 301 ALA A N 1
ATOM 2239 C CA . ALA A 1 312 ? -23.108 75.387 77.106 1.00 82.35 301 ALA A CA 1
ATOM 2240 C C . ALA A 1 312 ? -22.910 74.955 75.639 1.00 88.64 301 ALA A C 1
ATOM 2241 O O . ALA A 1 312 ? -22.920 75.812 74.751 1.00 89.02 301 ALA A O 1
ATOM 2243 N N . LEU A 1 313 ? -22.734 73.645 75.381 1.00 85.92 302 LEU A N 1
ATOM 2244 C CA . LEU A 1 313 ? -22.536 73.122 74.025 1.00 85.99 302 LEU A CA 1
ATOM 2245 C C . LEU A 1 313 ? -23.669 72.198 73.542 1.00 90.43 302 LEU A C 1
ATOM 2246 O O . LEU A 1 313 ? -24.418 71.640 74.350 1.00 90.39 302 LEU A O 1
ATOM 2251 N N . SER A 1 314 ? -23.785 72.040 72.215 1.00 87.14 303 SER A N 1
ATOM 2252 C CA . SER A 1 314 ? -24.767 71.146 71.612 1.00 87.10 303 SER A CA 1
ATOM 2253 C C . SER A 1 314 ? -24.175 69.734 71.584 1.00 91.81 303 SER A C 1
ATOM 2254 O O . SER A 1 314 ? -23.073 69.531 71.067 1.00 91.74 303 SER A O 1
ATOM 2257 N N . GLY A 1 315 ? -24.887 68.792 72.198 1.00 88.04 304 GLY A N 1
ATOM 2258 C CA . GLY A 1 315 ? -24.463 67.399 72.296 1.00 86.92 304 GLY A CA 1
ATOM 2259 C C . GLY A 1 315 ? -24.463 66.851 73.711 1.00 87.56 304 GLY A C 1
ATOM 2260 O O . GLY A 1 315 ? -24.632 67.599 74.685 1.00 86.92 304 GLY A O 1
ATOM 2261 N N . ASN A 1 316 ? -24.275 65.522 73.816 1.00 81.34 305 ASN A N 1
ATOM 2262 C CA . ASN A 1 316 ? -24.245 64.758 75.066 1.00 79.32 305 ASN A CA 1
ATOM 2263 C C . ASN A 1 316 ? -22.937 63.977 75.216 1.00 78.76 305 ASN A C 1
ATOM 2264 O O . ASN A 1 316 ? -22.595 63.564 76.328 1.00 77.60 305 ASN A O 1
ATOM 2269 N N . LYS A 1 317 ? -22.228 63.753 74.090 1.00 72.50 306 LYS A N 1
ATOM 2270 C CA . LYS A 1 317 ? -21.009 62.959 74.036 1.00 70.67 306 LYS A CA 1
ATOM 2271 C C . LYS A 1 317 ? -19.742 63.578 74.636 1.00 73.01 306 LYS A C 1
ATOM 2272 O O . LYS A 1 317 ? -19.261 64.614 74.160 1.00 72.89 306 LYS A O 1
ATOM 2278 N N . VAL A 1 318 ? -19.199 62.901 75.677 1.00 67.05 307 VAL A N 1
ATOM 2279 C CA . VAL A 1 318 ? -17.946 63.235 76.349 1.00 65.60 307 VAL A CA 1
ATOM 2280 C C . VAL A 1 318 ? -17.005 62.027 76.189 1.00 66.72 307 VAL A C 1
ATOM 2281 O O . VAL A 1 318 ? -17.368 60.908 76.563 1.00 66.10 307 VAL A O 1
ATOM 2285 N N . THR A 1 319 ? -15.817 62.259 75.617 1.00 61.07 308 THR A N 1
ATOM 2286 C CA . THR A 1 319 ? -14.802 61.218 75.441 1.00 59.84 308 THR A CA 1
ATOM 2287 C C . THR A 1 319 ? -13.749 61.301 76.543 1.00 62.39 308 THR A C 1
ATOM 2288 O O . THR A 1 319 ? -12.969 62.254 76.595 1.00 61.95 308 THR A O 1
ATOM 2292 N N . VAL A 1 320 ? -13.732 60.293 77.415 1.00 57.56 309 VAL A N 1
ATOM 2293 C CA . VAL A 1 320 ? -12.759 60.184 78.495 1.00 56.31 309 VAL A CA 1
ATOM 2294 C C . VAL A 1 320 ? -11.422 59.675 77.901 1.00 59.34 309 VAL A C 1
ATOM 2295 O O . VAL A 1 320 ? -11.408 58.704 77.134 1.00 58.18 309 VAL A O 1
ATOM 2299 N N . PHE A 1 321 ? -10.323 60.370 78.229 1.00 55.47 310 PHE A N 1
ATOM 2300 C CA . PHE A 1 321 ? -8.965 60.034 77.813 1.00 55.65 310 PHE A CA 1
ATOM 2301 C C . PHE A 1 321 ? -8.172 59.602 79.061 1.00 59.10 310 PHE A C 1
ATOM 2302 O O . PHE A 1 321 ? -7.740 60.444 79.858 1.00 59.94 310 PHE A O 1
ATOM 2310 N N . GLY A 1 322 ? -8.041 58.288 79.233 1.00 52.98 311 GLY A N 1
ATOM 2311 C CA . GLY A 1 322 ? -7.369 57.698 80.378 1.00 51.67 311 GLY A CA 1
ATOM 2312 C C . GLY A 1 322 ? -8.336 57.262 81.461 1.00 54.10 311 GLY A C 1
ATOM 2313 O O . GLY A 1 322 ? -9.209 58.030 81.879 1.00 53.19 311 GLY A O 1
ATOM 2314 N N . LEU A 1 323 ? -8.195 56.006 81.903 1.00 50.28 312 LEU A N 1
ATOM 2315 C CA . LEU A 1 323 ? -9.022 55.377 82.937 1.00 49.52 312 LEU A CA 1
ATOM 2316 C C . LEU A 1 323 ? -8.168 54.899 84.137 1.00 53.12 312 LEU A C 1
ATOM 2317 O O . LEU A 1 323 ? -8.700 54.321 85.091 1.00 52.57 312 LEU A O 1
ATOM 2322 N N . THR A 1 324 ? -6.857 55.186 84.101 1.00 49.93 313 THR A N 1
ATOM 2323 C CA . THR A 1 324 ? -5.888 54.790 85.120 1.00 50.74 313 THR A CA 1
ATOM 2324 C C . THR A 1 324 ? -5.481 55.935 86.036 1.00 56.16 313 THR A C 1
ATOM 2325 O O . THR A 1 324 ? -5.540 57.096 85.622 1.00 57.18 313 THR A O 1
ATOM 2329 N N . TYR A 1 325 ? -5.028 55.613 87.272 1.00 51.62 314 TYR A N 1
ATOM 2330 C CA . TYR A 1 325 ? -4.548 56.636 88.190 1.00 50.11 314 TYR A CA 1
ATOM 2331 C C . TYR A 1 325 ? -3.172 57.122 87.717 1.00 54.40 314 TYR A C 1
ATOM 2332 O O . TYR A 1 325 ? -3.015 58.313 87.449 1.00 54.15 314 TYR A O 1
ATOM 2341 N N . LYS A 1 326 ? -2.203 56.200 87.538 1.00 52.48 315 LYS A N 1
ATOM 2342 C CA . LYS A 1 326 ? -0.842 56.527 87.090 1.00 52.86 315 LYS A CA 1
ATOM 2343 C C . LYS A 1 326 ? -0.705 56.434 85.578 1.00 60.99 315 LYS A C 1
ATOM 2344 O O . LYS A 1 326 ? -1.170 55.456 84.977 1.00 61.48 315 LYS A O 1
ATOM 2350 N N . GLY A 1 327 ? -0.044 57.434 84.982 1.00 59.73 316 GLY A N 1
ATOM 2351 C CA . GLY A 1 327 ? 0.200 57.481 83.545 1.00 60.26 316 GLY A CA 1
ATOM 2352 C C . GLY A 1 327 ? 1.129 56.376 83.102 1.00 66.29 316 GLY A C 1
ATOM 2353 O O . GLY A 1 327 ? 2.047 56.011 83.846 1.00 66.49 316 GLY A O 1
ATOM 2354 N N . ASP A 1 328 ? 0.877 55.826 81.892 1.00 63.08 317 ASP A N 1
ATOM 2355 C CA . ASP A 1 328 ? 1.632 54.750 81.230 1.00 62.42 317 ASP A CA 1
ATOM 2356 C C . ASP A 1 328 ? 1.673 53.438 82.016 1.00 68.18 317 ASP A C 1
ATOM 2357 O O . ASP A 1 328 ? 2.596 52.637 81.843 1.00 68.01 317 ASP A O 1
ATOM 2362 N N . VAL A 1 329 ? 0.663 53.221 82.877 1.00 66.54 318 VAL A N 1
ATOM 2363 C CA . VAL A 1 329 ? 0.524 52.062 83.771 1.00 67.31 318 VAL A CA 1
ATOM 2364 C C . VAL A 1 329 ? -0.935 51.582 83.715 1.00 74.07 318 VAL A C 1
ATOM 2365 O O . VAL A 1 329 ? -1.836 52.391 83.485 1.00 74.41 318 VAL A O 1
ATOM 2369 N N . ASP A 1 330 ? -1.159 50.270 83.927 1.00 71.92 319 ASP A N 1
ATOM 2370 C CA . ASP A 1 330 ? -2.471 49.614 83.942 1.00 72.20 319 ASP A CA 1
ATOM 2371 C C . ASP A 1 330 ? -3.141 49.766 85.344 1.00 77.69 319 ASP A C 1
ATOM 2372 O O . ASP A 1 330 ? -3.784 48.833 85.860 1.00 77.58 319 ASP A O 1
ATOM 2377 N N . ASP A 1 331 ? -3.001 50.974 85.933 1.00 74.61 320 ASP A N 1
ATOM 2378 C CA . ASP A 1 331 ? -3.497 51.343 87.258 1.00 74.45 320 ASP A CA 1
ATOM 2379 C C . ASP A 1 331 ? -5.003 51.655 87.280 1.00 75.66 320 ASP A C 1
ATOM 2380 O O . ASP A 1 331 ? -5.384 52.800 87.531 1.00 75.83 320 ASP A O 1
ATOM 2385 N N . ILE A 1 332 ? -5.859 50.636 87.069 1.00 69.77 321 ILE A N 1
ATOM 2386 C CA . ILE A 1 332 ? -7.315 50.849 87.098 1.00 68.80 321 ILE A CA 1
ATOM 2387 C C . ILE A 1 332 ? -7.962 50.609 88.469 1.00 72.92 321 ILE A C 1
ATOM 2388 O O . ILE A 1 332 ? -9.155 50.897 88.641 1.00 72.44 321 ILE A O 1
ATOM 2393 N N . ARG A 1 333 ? -7.179 50.061 89.430 1.00 69.98 322 ARG A N 1
ATOM 2394 C CA . ARG A 1 333 ? -7.633 49.731 90.788 1.00 69.54 322 ARG A CA 1
ATOM 2395 C C . ARG A 1 333 ? -7.828 50.977 91.657 1.00 71.81 322 ARG A C 1
ATOM 2396 O O . ARG A 1 333 ? -6.904 51.784 91.806 1.00 70.37 322 ARG A O 1
ATOM 2404 N N . GLU A 1 334 ? -9.080 51.155 92.167 1.00 68.25 323 GLU A N 1
ATOM 2405 C CA . GLU A 1 334 ? -9.563 52.303 92.963 1.00 67.65 323 GLU A CA 1
ATOM 2406 C C . GLU A 1 334 ? -9.302 53.673 92.262 1.00 68.24 323 GLU A C 1
ATOM 2407 O O . GLU A 1 334 ? -9.260 54.724 92.918 1.00 67.20 323 GLU A O 1
ATOM 2413 N N . SER A 1 335 ? -9.155 53.625 90.907 1.00 62.32 324 SER A N 1
ATOM 2414 C CA . SER A 1 335 ? -8.864 54.724 89.980 1.00 60.20 324 SER A CA 1
ATOM 2415 C C . SER A 1 335 ? -9.893 55.849 89.986 1.00 59.90 324 SER A C 1
ATOM 2416 O O . SER A 1 335 ? -11.089 55.581 89.824 1.00 58.80 324 SER A O 1
ATOM 2419 N N . PRO A 1 336 ? -9.441 57.124 90.134 1.00 54.28 325 PRO A N 1
ATOM 2420 C CA . PRO A 1 336 ? -10.411 58.246 90.123 1.00 52.66 325 PRO A CA 1
ATOM 2421 C C . PRO A 1 336 ? -10.960 58.523 88.723 1.00 52.99 325 PRO A C 1
ATOM 2422 O O . PRO A 1 336 ? -12.123 58.916 88.587 1.00 53.39 325 PRO A O 1
ATOM 2426 N N . ALA A 1 337 ? -10.113 58.298 87.696 1.00 46.69 326 ALA A N 1
ATOM 2427 C CA . ALA A 1 337 ? -10.390 58.438 86.278 1.00 46.65 326 ALA A CA 1
ATOM 2428 C C . ALA A 1 337 ? -11.533 57.475 85.879 1.00 56.71 326 ALA A C 1
ATOM 2429 O O . ALA A 1 337 ? -12.510 57.900 85.251 1.00 55.54 326 ALA A O 1
ATOM 2431 N N . PHE A 1 338 ? -11.429 56.196 86.316 1.00 58.73 327 PHE A N 1
ATOM 2432 C CA . PHE A 1 338 ? -12.420 55.135 86.116 1.00 60.98 327 PHE A CA 1
ATOM 2433 C C . PHE A 1 338 ? -13.737 55.503 86.822 1.00 64.39 327 PHE A C 1
ATOM 2434 O O . PHE A 1 338 ? -14.809 55.259 86.262 1.00 63.27 327 PHE A O 1
ATOM 2442 N N . ASP A 1 339 ? -13.647 56.081 88.049 1.00 61.64 328 ASP A N 1
ATOM 2443 C CA . ASP A 1 339 ? -14.800 56.500 88.855 1.00 61.91 328 ASP A CA 1
ATOM 2444 C C . ASP A 1 339 ? -15.592 57.621 88.181 1.00 66.40 328 ASP A C 1
ATOM 2445 O O . ASP A 1 339 ? -16.824 57.601 88.256 1.00 66.58 328 ASP A O 1
ATOM 2450 N N . ILE A 1 340 ? -14.888 58.583 87.514 1.00 61.80 329 ILE A N 1
ATOM 2451 C CA . ILE A 1 340 ? -15.492 59.693 86.756 1.00 61.12 329 ILE A CA 1
ATOM 2452 C C . ILE A 1 340 ? -16.278 59.122 85.560 1.00 65.56 329 ILE A C 1
ATOM 2453 O O . ILE A 1 340 ? -17.435 59.511 85.358 1.00 63.96 329 ILE A O 1
ATOM 2458 N N . TYR A 1 341 ? -15.647 58.191 84.797 1.00 64.21 330 TYR A N 1
ATOM 2459 C CA . TYR A 1 341 ? -16.224 57.510 83.636 1.00 65.68 330 TYR A CA 1
ATOM 2460 C C . TYR A 1 341 ? -17.562 56.868 83.984 1.00 69.99 330 TYR A C 1
ATOM 2461 O O . TYR A 1 341 ? -18.545 57.114 83.284 1.00 69.57 330 TYR A O 1
ATOM 2470 N N . GLU A 1 342 ? -17.602 56.077 85.076 1.00 67.64 331 GLU A N 1
ATOM 2471 C CA . GLU A 1 342 ? -18.819 55.419 85.552 1.00 68.00 331 GLU A CA 1
ATOM 2472 C C . GLU A 1 342 ? -19.868 56.416 86.034 1.00 71.92 331 GLU A C 1
ATOM 2473 O O . GLU A 1 342 ? -21.051 56.208 85.773 1.00 71.90 331 GLU A O 1
ATOM 2479 N N . LEU A 1 343 ? -19.439 57.515 86.692 1.00 68.44 332 LEU A N 1
ATOM 2480 C CA . LEU A 1 343 ? -20.353 58.574 87.142 1.00 68.01 332 LEU A CA 1
ATOM 2481 C C . LEU A 1 343 ? -20.991 59.239 85.929 1.00 72.20 332 LEU A C 1
ATOM 2482 O O . LEU A 1 343 ? -22.187 59.518 85.951 1.00 71.12 332 LEU A O 1
ATOM 2487 N N . LEU A 1 344 ? -20.190 59.461 84.858 1.00 69.43 333 LEU A N 1
ATOM 2488 C CA . LEU A 1 344 ? -20.636 60.041 83.590 1.00 69.20 333 LEU A CA 1
ATOM 2489 C C . LEU A 1 344 ? -21.543 59.051 82.860 1.00 73.59 333 LEU A C 1
ATOM 2490 O O . LEU A 1 344 ? -22.527 59.457 82.243 1.00 72.39 333 LEU A O 1
ATOM 2495 N N . ASN A 1 345 ? -21.219 57.750 82.961 1.00 71.73 334 ASN A N 1
ATOM 2496 C CA . ASN A 1 345 ? -22.011 56.665 82.384 1.00 72.12 334 ASN A CA 1
ATOM 2497 C C . ASN A 1 345 ? -23.373 56.589 83.059 1.00 77.32 334 ASN A C 1
ATOM 2498 O O . ASN A 1 345 ? -24.391 56.526 82.370 1.00 77.24 334 ASN A O 1
ATOM 2503 N N . GLN A 1 346 ? -23.382 56.635 84.407 1.00 74.65 335 GLN A N 1
ATOM 2504 C CA . GLN A 1 346 ? -24.593 56.614 85.241 1.00 74.97 335 GLN A CA 1
ATOM 2505 C C . GLN A 1 346 ? -25.475 57.828 84.938 1.00 78.55 335 GLN A C 1
ATOM 2506 O O . GLN A 1 346 ? -26.687 57.681 84.818 1.00 78.27 335 GLN A O 1
ATOM 2512 N N . GLU A 1 347 ? -24.845 58.997 84.768 1.00 75.23 336 GLU A N 1
ATOM 2513 C CA . GLU A 1 347 ? -25.499 60.270 84.496 1.00 75.19 336 GLU A CA 1
ATOM 2514 C C . GLU A 1 347 ? -26.297 60.297 83.186 1.00 80.43 336 GLU A C 1
ATOM 2515 O O . GLU A 1 347 ? -25.721 60.122 82.106 1.00 79.54 336 GLU A O 1
ATOM 2521 N N . PRO A 1 348 ? -27.626 60.550 83.258 1.00 78.18 337 PRO A N 1
ATOM 2522 C CA . PRO A 1 348 ? -28.392 60.707 82.010 1.00 78.09 337 PRO A CA 1
ATOM 2523 C C . PRO A 1 348 ? -28.083 62.098 81.427 1.00 82.17 337 PRO A C 1
ATOM 2524 O O . PRO A 1 348 ? -27.540 62.957 82.138 1.00 82.13 337 PRO A O 1
ATOM 2528 N N . ASP A 1 349 ? -28.406 62.321 80.141 1.00 77.87 338 ASP A N 1
ATOM 2529 C CA . ASP A 1 349 ? -28.131 63.579 79.423 1.00 77.25 338 ASP A CA 1
ATOM 2530 C C . ASP A 1 349 ? -26.625 63.707 79.075 1.00 78.35 338 ASP A C 1
ATOM 2531 O O . ASP A 1 349 ? -26.187 64.760 78.601 1.00 77.16 338 ASP A O 1
ATOM 2536 N N . ILE A 1 350 ? -25.844 62.623 79.314 1.00 73.70 339 ILE A N 1
ATOM 2537 C CA . ILE A 1 350 ? -24.413 62.518 79.009 1.00 73.09 339 ILE A CA 1
ATOM 2538 C C . ILE A 1 350 ? -24.127 61.126 78.445 1.00 76.45 339 ILE A C 1
ATOM 2539 O O . ILE A 1 350 ? -24.411 60.126 79.102 1.00 74.43 339 ILE A O 1
ATOM 2544 N N . GLU A 1 351 ? -23.551 61.078 77.231 1.00 74.28 340 GLU A N 1
ATOM 2545 C CA . GLU A 1 351 ? -23.157 59.851 76.547 1.00 74.40 340 GLU A CA 1
ATOM 2546 C C . GLU A 1 351 ? -21.634 59.752 76.621 1.00 79.19 340 GLU A C 1
ATOM 2547 O O . GLU A 1 351 ? -20.925 60.516 75.966 1.00 78.28 340 GLU A O 1
ATOM 2553 N N . VAL A 1 352 ? -21.131 58.846 77.468 1.00 76.71 341 VAL A N 1
ATOM 2554 C CA . VAL A 1 352 ? -19.699 58.699 77.690 1.00 76.54 341 VAL A CA 1
ATOM 2555 C C . VAL A 1 352 ? -19.025 57.648 76.793 1.00 80.88 341 VAL A C 1
ATOM 2556 O O . VAL A 1 352 ? -19.642 56.645 76.427 1.00 81.31 341 VAL A O 1
ATOM 2560 N N . CYS A 1 353 ? -17.768 57.906 76.426 1.00 76.70 342 CYS A N 1
ATOM 2561 C CA . CYS A 1 353 ? -16.961 57.017 75.608 1.00 76.39 342 CYS A CA 1
ATOM 2562 C C . CYS A 1 353 ? -15.516 57.060 76.088 1.00 75.75 342 CYS A C 1
ATOM 2563 O O . CYS A 1 353 ? -14.889 58.116 76.063 1.00 75.98 342 CYS A O 1
ATOM 2566 N N . ALA A 1 354 ? -15.002 55.927 76.578 1.00 67.86 343 ALA A N 1
ATOM 2567 C CA . ALA A 1 354 ? -13.654 55.863 77.131 1.00 65.73 343 ALA A CA 1
ATOM 2568 C C . ALA A 1 354 ? -12.592 55.513 76.111 1.00 65.75 343 ALA A C 1
ATOM 2569 O O . ALA A 1 354 ? -12.791 54.615 75.304 1.00 65.12 343 ALA A O 1
ATOM 2571 N N . TYR A 1 355 ? -11.451 56.203 76.174 1.00 60.39 344 TYR A N 1
ATOM 2572 C CA . TYR A 1 355 ? -10.279 55.930 75.349 1.00 59.50 344 TYR A CA 1
ATOM 2573 C C . TYR A 1 355 ? -9.020 55.784 76.231 1.00 67.00 344 TYR A C 1
ATOM 2574 O O . TYR A 1 355 ? -8.606 56.752 76.876 1.00 68.06 344 TYR A O 1
ATOM 2583 N N . ASP A 1 356 ? -8.398 54.596 76.229 1.00 63.92 345 ASP A N 1
ATOM 2584 C CA . ASP A 1 356 ? -7.137 54.350 76.937 1.00 64.34 345 ASP A CA 1
ATOM 2585 C C . ASP A 1 356 ? -6.285 53.291 76.215 1.00 71.27 345 ASP A C 1
ATOM 2586 O O . ASP A 1 356 ? -6.691 52.126 76.155 1.00 71.02 345 ASP A O 1
ATOM 2591 N N . PRO A 1 357 ? -5.100 53.676 75.666 1.00 70.02 346 PRO A N 1
ATOM 2592 C CA . PRO A 1 357 ? -4.261 52.692 74.952 1.00 70.47 346 PRO A CA 1
ATOM 2593 C C . PRO A 1 357 ? -3.640 51.627 75.852 1.00 79.05 346 PRO A C 1
ATOM 2594 O O . PRO A 1 357 ? -3.288 50.548 75.365 1.00 80.30 346 PRO A O 1
ATOM 2598 N N . HIS A 1 358 ? -3.514 51.928 77.160 1.00 76.55 347 HIS A N 1
ATOM 2599 C CA . HIS A 1 358 ? -2.925 51.033 78.158 1.00 76.62 347 HIS A CA 1
ATOM 2600 C C . HIS A 1 358 ? -3.923 50.067 78.781 1.00 81.17 347 HIS A C 1
ATOM 2601 O O . HIS A 1 358 ? -3.509 49.031 79.300 1.00 80.66 347 HIS A O 1
ATOM 2608 N N . VAL A 1 359 ? -5.224 50.391 78.741 1.00 78.45 348 VAL A N 1
ATOM 2609 C CA . VAL A 1 359 ? -6.239 49.507 79.300 1.00 78.92 348 VAL A CA 1
ATOM 2610 C C . VAL A 1 359 ? -7.028 48.774 78.213 1.00 85.82 348 VAL A C 1
ATOM 2611 O O . VAL A 1 359 ? -7.498 49.406 77.258 1.00 86.71 348 VAL A O 1
ATOM 2615 N N . GLU A 1 360 ? -7.108 47.431 78.327 1.00 82.86 349 GLU A N 1
ATOM 2616 C CA . GLU A 1 360 ? -7.853 46.583 77.392 1.00 82.48 349 GLU A CA 1
ATOM 2617 C C . GLU A 1 360 ? -9.102 46.081 78.114 1.00 85.87 349 GLU A C 1
ATOM 2618 O O . GLU A 1 360 ? -8.990 45.289 79.056 1.00 84.67 349 GLU A O 1
ATOM 2624 N N . LEU A 1 361 ? -10.283 46.620 77.716 1.00 82.78 350 LEU A N 1
ATOM 2625 C CA . LEU A 1 361 ? -11.608 46.307 78.269 1.00 82.55 350 LEU A CA 1
ATOM 2626 C C . LEU A 1 361 ? -12.700 46.371 77.200 1.00 84.90 350 LEU A C 1
ATOM 2627 O O . LEU A 1 361 ? -12.511 46.995 76.156 1.00 84.66 350 LEU A O 1
ATOM 2632 N N . ASP A 1 362 ? -13.857 45.751 77.494 1.00 80.31 351 ASP A N 1
ATOM 2633 C CA . ASP A 1 362 ? -15.047 45.646 76.641 1.00 79.76 351 ASP A CA 1
ATOM 2634 C C . ASP A 1 362 ? -15.647 46.990 76.154 1.00 83.56 351 ASP A C 1
ATOM 2635 O O . ASP A 1 362 ? -16.310 47.031 75.108 1.00 83.33 351 ASP A O 1
ATOM 2640 N N . PHE A 1 363 ? -15.414 48.073 76.918 1.00 78.99 352 PHE A N 1
ATOM 2641 C CA . PHE A 1 363 ? -15.923 49.420 76.658 1.00 78.09 352 PHE A CA 1
ATOM 2642 C C . PHE A 1 363 ? -14.855 50.410 76.139 1.00 80.71 352 PHE A C 1
ATOM 2643 O O . PHE A 1 363 ? -15.191 51.554 75.824 1.00 79.83 352 PHE A O 1
ATOM 2651 N N . VAL A 1 364 ? -13.577 49.989 76.074 1.00 77.42 353 VAL A N 1
ATOM 2652 C CA . VAL A 1 364 ? -12.487 50.861 75.614 1.00 77.71 353 VAL A CA 1
ATOM 2653 C C . VAL A 1 364 ? -12.447 50.911 74.085 1.00 83.03 353 VAL A C 1
ATOM 2654 O O . VAL A 1 364 ? -11.837 50.059 73.437 1.00 82.17 353 VAL A O 1
ATOM 2658 N N . GLU A 1 365 ? -13.135 51.936 73.543 1.00 81.63 354 GLU A N 1
ATOM 2659 C CA . GLU A 1 365 ? -13.424 52.266 72.140 1.00 82.64 354 GLU A CA 1
ATOM 2660 C C . GLU A 1 365 ? -12.329 52.149 71.089 1.00 90.35 354 GLU A C 1
ATOM 2661 O O . GLU A 1 365 ? -11.139 52.009 71.414 1.00 89.41 354 GLU A O 1
ATOM 2667 N N . HIS A 1 366 ? -12.767 52.220 69.800 1.00 90.06 355 HIS A N 1
ATOM 2668 C CA . HIS A 1 366 ? -11.912 52.147 68.619 1.00 91.30 355 HIS A CA 1
ATOM 2669 C C . HIS A 1 366 ? -10.870 53.273 68.669 1.00 96.14 355 HIS A C 1
ATOM 2670 O O . HIS A 1 366 ? -11.213 54.447 68.851 1.00 95.53 355 HIS A O 1
ATOM 2677 N N . ASP A 1 367 ? -9.595 52.872 68.562 1.00 93.24 356 ASP A N 1
ATOM 2678 C CA . ASP A 1 367 ? -8.387 53.687 68.639 1.00 93.08 356 ASP A CA 1
ATOM 2679 C C . ASP A 1 367 ? -8.406 55.149 68.120 1.00 95.98 356 ASP A C 1
ATOM 2680 O O . ASP A 1 367 ? -8.034 55.466 66.986 1.00 96.53 356 ASP A O 1
ATOM 2685 N N . MET A 1 368 ? -8.884 56.008 69.026 1.00 90.72 357 MET A N 1
ATOM 2686 C CA . MET A 1 368 ? -8.996 57.464 69.131 1.00 89.63 357 MET A CA 1
ATOM 2687 C C . MET A 1 368 ? -10.057 58.139 68.265 1.00 92.41 357 MET A C 1
ATOM 2688 O O . MET A 1 368 ? -10.976 58.764 68.801 1.00 91.44 357 MET A O 1
ATOM 2693 N N . SER A 1 369 ? -9.907 58.027 66.935 1.00 88.44 358 SER A N 1
ATOM 2694 C CA . SER A 1 369 ? -10.770 58.647 65.933 1.00 87.99 358 SER A CA 1
ATOM 2695 C C . SER A 1 369 ? -12.246 58.287 66.090 1.00 91.05 358 SER A C 1
ATOM 2696 O O . SER A 1 369 ? -13.103 59.175 66.044 1.00 90.77 358 SER A O 1
ATOM 2699 N N . HIS A 1 370 ? -12.539 57.002 66.307 1.00 86.56 359 HIS A N 1
ATOM 2700 C CA . HIS A 1 370 ? -13.907 56.530 66.477 1.00 86.21 359 HIS A CA 1
ATOM 2701 C C . HIS A 1 370 ? -14.471 56.902 67.859 1.00 89.44 359 HIS A C 1
ATOM 2702 O O . HIS A 1 370 ? -15.690 57.068 68.012 1.00 88.20 359 HIS A O 1
ATOM 2709 N N . ALA A 1 371 ? -13.576 57.057 68.853 1.00 86.22 360 ALA A N 1
ATOM 2710 C CA . ALA A 1 371 ? -13.935 57.449 70.217 1.00 86.00 360 ALA A CA 1
ATOM 2711 C C . ALA A 1 371 ? -14.374 58.930 70.300 1.00 88.86 360 ALA A C 1
ATOM 2712 O O . ALA A 1 371 ? -15.152 59.280 71.192 1.00 87.98 360 ALA A O 1
ATOM 2714 N N . VAL A 1 372 ? -13.904 59.780 69.347 1.00 84.66 361 VAL A N 1
ATOM 2715 C CA . VAL A 1 372 ? -14.204 61.224 69.279 1.00 83.91 361 VAL A CA 1
ATOM 2716 C C . VAL A 1 372 ? -15.289 61.662 68.246 1.00 86.82 361 VAL A C 1
ATOM 2717 O O . VAL A 1 372 ? -15.859 62.746 68.404 1.00 86.44 361 VAL A O 1
ATOM 2721 N N . LYS A 1 373 ? -15.542 60.829 67.202 1.00 82.13 362 LYS A N 1
ATOM 2722 C CA . LYS A 1 373 ? -16.425 61.021 66.028 1.00 81.53 362 LYS A CA 1
ATOM 2723 C C . LYS A 1 373 ? -17.517 62.139 65.971 1.00 84.65 362 LYS A C 1
ATOM 2724 O O . LYS A 1 373 ? -17.775 62.643 64.875 1.00 85.30 362 LYS A O 1
ATOM 2730 N N . ASP A 1 374 ? -18.164 62.486 67.102 1.00 77.85 363 ASP A N 1
ATOM 2731 C CA . ASP A 1 374 ? -19.266 63.451 67.267 1.00 76.34 363 ASP A CA 1
ATOM 2732 C C . ASP A 1 374 ? -19.351 63.941 68.737 1.00 75.37 363 ASP A C 1
ATOM 2733 O O . ASP A 1 374 ? -20.421 64.353 69.215 1.00 74.21 363 ASP A O 1
ATOM 2738 N N . ALA A 1 375 ? -18.212 63.896 69.446 1.00 69.45 364 ALA A N 1
ATOM 2739 C CA . ALA A 1 375 ? -18.114 64.306 70.843 1.00 67.92 364 ALA A CA 1
ATOM 2740 C C . ALA A 1 375 ? -18.037 65.821 70.977 1.00 70.19 364 ALA A C 1
ATOM 2741 O O . ALA A 1 375 ? -17.416 66.490 70.148 1.00 69.62 364 ALA A O 1
ATOM 2743 N N . SER A 1 376 ? -18.662 66.366 72.017 1.00 65.60 365 SER A N 1
ATOM 2744 C CA . SER A 1 376 ? -18.633 67.806 72.260 1.00 65.02 365 SER A CA 1
ATOM 2745 C C . SER A 1 376 ? -17.499 68.220 73.233 1.00 67.93 365 SER A C 1
ATOM 2746 O O . SER A 1 376 ? -17.177 69.403 73.315 1.00 66.44 365 SER A O 1
ATOM 2749 N N . LEU A 1 377 ? -16.893 67.237 73.951 1.00 64.75 366 LEU A N 1
ATOM 2750 C CA . LEU A 1 377 ? -15.821 67.442 74.941 1.00 63.91 366 LEU A CA 1
ATOM 2751 C C . LEU A 1 377 ? -14.933 66.208 75.158 1.00 66.58 366 LEU A C 1
ATOM 2752 O O . LEU A 1 377 ? -15.450 65.106 75.370 1.00 66.54 366 LEU A O 1
ATOM 2757 N N . VAL A 1 378 ? -13.593 66.422 75.147 1.00 61.08 367 VAL A N 1
ATOM 2758 C CA . VAL A 1 378 ? -12.575 65.413 75.468 1.00 59.63 367 VAL A CA 1
ATOM 2759 C C . VAL A 1 378 ? -12.080 65.753 76.878 1.00 60.94 367 VAL A C 1
ATOM 2760 O O . VAL A 1 378 ? -11.571 66.852 77.129 1.00 60.18 367 VAL A O 1
ATOM 2764 N N . LEU A 1 379 ? -12.284 64.807 77.795 1.00 55.02 368 LEU A N 1
ATOM 2765 C CA . LEU A 1 379 ? -11.920 64.909 79.193 1.00 52.98 368 LEU A CA 1
ATOM 2766 C C . LEU A 1 379 ? -10.703 64.025 79.458 1.00 54.42 368 LEU A C 1
ATOM 2767 O O . LEU A 1 379 ? -10.834 62.804 79.467 1.00 53.43 368 LEU A O 1
ATOM 2772 N N . ILE A 1 380 ? -9.506 64.640 79.603 1.00 49.38 369 ILE A N 1
ATOM 2773 C CA . ILE A 1 380 ? -8.270 63.898 79.889 1.00 47.83 369 ILE A CA 1
ATOM 2774 C C . ILE A 1 380 ? -8.178 63.706 81.415 1.00 49.24 369 ILE A C 1
ATOM 2775 O O . ILE A 1 380 ? -8.266 64.689 82.172 1.00 47.44 369 ILE A O 1
ATOM 2780 N N . LEU A 1 381 ? -8.089 62.413 81.857 1.00 43.95 370 LEU A N 1
ATOM 2781 C CA . LEU A 1 381 ? -8.063 62.028 83.279 1.00 41.49 370 LEU A CA 1
ATOM 2782 C C . LEU A 1 381 ? -6.808 61.291 83.691 1.00 48.02 370 LEU A C 1
ATOM 2783 O O . LEU A 1 381 ? -6.607 61.056 84.886 1.00 47.73 370 LEU A O 1
ATOM 2788 N N . SER A 1 382 ? -5.939 60.954 82.709 1.00 45.62 371 SER A N 1
ATOM 2789 C CA . SER A 1 382 ? -4.667 60.273 82.962 1.00 44.70 371 SER A CA 1
ATOM 2790 C C . SER A 1 382 ? -3.539 60.982 82.247 1.00 51.88 371 SER A C 1
ATOM 2791 O O . SER A 1 382 ? -3.751 61.526 81.167 1.00 53.06 371 SER A O 1
ATOM 2794 N N . ASP A 1 383 ? -2.339 60.993 82.844 1.00 50.05 372 ASP A N 1
ATOM 2795 C CA . ASP A 1 383 ? -1.171 61.657 82.256 1.00 49.99 372 ASP A CA 1
ATOM 2796 C C . ASP A 1 383 ? -0.274 60.712 81.409 1.00 53.84 372 ASP A C 1
ATOM 2797 O O . ASP A 1 383 ? 0.950 60.660 81.574 1.00 50.94 372 ASP A O 1
ATOM 2802 N N . HIS A 1 384 ? -0.916 59.973 80.479 1.00 53.36 373 HIS A N 1
ATOM 2803 C CA . HIS A 1 384 ? -0.244 59.056 79.561 1.00 54.14 373 HIS A CA 1
ATOM 2804 C C . HIS A 1 384 ? 0.659 59.838 78.617 1.00 61.38 373 HIS A C 1
ATOM 2805 O O . HIS A 1 384 ? 0.258 60.897 78.141 1.00 60.23 373 HIS A O 1
ATOM 2812 N N . SER A 1 385 ? 1.879 59.320 78.361 1.00 61.77 374 SER A N 1
ATOM 2813 C CA . SER A 1 385 ? 2.892 59.918 77.476 1.00 63.82 374 SER A CA 1
ATOM 2814 C C . SER A 1 385 ? 2.328 60.291 76.092 1.00 70.92 374 SER A C 1
ATOM 2815 O O . SER A 1 385 ? 2.673 61.346 75.544 1.00 70.39 374 SER A O 1
ATOM 2818 N N . GLU A 1 386 ? 1.426 59.438 75.567 1.00 68.71 375 GLU A N 1
ATOM 2819 C CA . GLU A 1 386 ? 0.760 59.592 74.278 1.00 69.43 375 GLU A CA 1
ATOM 2820 C C . GLU A 1 386 ? -0.044 60.883 74.198 1.00 74.42 375 GLU A C 1
ATOM 2821 O O . GLU A 1 386 ? -0.172 61.454 73.117 1.00 75.27 375 GLU A O 1
ATOM 2827 N N . PHE A 1 387 ? -0.572 61.344 75.338 1.00 70.06 376 PHE A N 1
ATOM 2828 C CA . PHE A 1 387 ? -1.400 62.545 75.431 1.00 69.62 376 PHE A CA 1
ATOM 2829 C C . PHE A 1 387 ? -0.612 63.869 75.417 1.00 73.30 376 PHE A C 1
ATOM 2830 O O . PHE A 1 387 ? -1.212 64.934 75.280 1.00 72.81 376 PHE A O 1
ATOM 2838 N N . LYS A 1 388 ? 0.724 63.801 75.553 1.00 70.76 377 LYS A N 1
ATOM 2839 C CA . LYS A 1 388 ? 1.601 64.977 75.581 1.00 71.55 377 LYS A CA 1
ATOM 2840 C C . LYS A 1 388 ? 1.670 65.697 74.237 1.00 80.12 377 LYS A C 1
ATOM 2841 O O . LYS A 1 388 ? 1.297 66.870 74.165 1.00 80.01 377 LYS A O 1
ATOM 2847 N N . ASN A 1 389 ? 2.226 65.036 73.190 1.00 79.72 378 ASN A N 1
ATOM 2848 C CA . ASN A 1 389 ? 2.343 65.608 71.845 1.00 80.64 378 ASN A CA 1
ATOM 2849 C C . ASN A 1 389 ? 1.113 65.160 71.079 1.00 86.13 378 ASN A C 1
ATOM 2850 O O . ASN A 1 389 ? 1.039 64.003 70.658 1.00 87.11 378 ASN A O 1
ATOM 2855 N N . LEU A 1 390 ? 0.110 66.042 70.980 1.00 82.64 379 LEU A N 1
ATOM 2856 C CA . LEU A 1 390 ? -1.163 65.723 70.344 1.00 82.70 379 LEU A CA 1
ATOM 2857 C C . LEU A 1 390 ? -1.615 66.839 69.397 1.00 89.11 379 LEU A C 1
ATOM 2858 O O . LEU A 1 390 ? -1.824 67.970 69.832 1.00 89.64 379 LEU A O 1
ATOM 2863 N N . SER A 1 391 ? -1.712 66.517 68.091 1.00 86.18 380 SER A N 1
ATOM 2864 C CA . SER A 1 391 ? -2.098 67.416 66.995 1.00 86.06 380 SER A CA 1
ATOM 2865 C C . SER A 1 391 ? -3.627 67.690 66.957 1.00 89.50 380 SER A C 1
ATOM 2866 O O . SER A 1 391 ? -4.380 67.062 67.704 1.00 89.02 380 SER A O 1
ATOM 2869 N N . ASP A 1 392 ? -4.072 68.639 66.085 1.00 85.35 381 ASP A N 1
ATOM 2870 C CA . ASP A 1 392 ? -5.483 69.012 65.859 1.00 84.45 381 ASP A CA 1
ATOM 2871 C C . ASP A 1 392 ? -6.178 67.906 65.055 1.00 86.37 381 ASP A C 1
ATOM 2872 O O . ASP A 1 392 ? -7.397 67.715 65.149 1.00 85.14 381 ASP A O 1
ATOM 2877 N N . SER A 1 393 ? -5.368 67.202 64.242 1.00 82.27 382 SER A N 1
ATOM 2878 C CA . SER A 1 393 ? -5.703 66.074 63.367 1.00 81.87 382 SER A CA 1
ATOM 2879 C C . SER A 1 393 ? -6.450 64.957 64.118 1.00 84.63 382 SER A C 1
ATOM 2880 O O . SER A 1 393 ? -7.303 64.288 63.529 1.00 83.85 382 SER A O 1
ATOM 2883 N N . HIS A 1 394 ? -6.104 64.753 65.415 1.00 80.28 383 HIS A N 1
ATOM 2884 C CA . HIS A 1 394 ? -6.664 63.723 66.298 1.00 79.23 383 HIS A CA 1
ATOM 2885 C C . HIS A 1 394 ? -8.100 63.995 66.692 1.00 78.88 383 HIS A C 1
ATOM 2886 O O . HIS A 1 394 ? -8.863 63.054 66.919 1.00 77.77 383 HIS A O 1
ATOM 2893 N N . PHE A 1 395 ? -8.461 65.281 66.784 1.00 73.57 384 PHE A N 1
ATOM 2894 C CA . PHE A 1 395 ? -9.781 65.743 67.225 1.00 72.31 384 PHE A CA 1
ATOM 2895 C C . PHE A 1 395 ? -10.697 66.205 66.075 1.00 77.00 384 PHE A C 1
ATOM 2896 O O . PHE A 1 395 ? -11.795 66.728 66.324 1.00 76.66 384 PHE A O 1
ATOM 2904 N N . ASP A 1 396 ? -10.237 65.969 64.820 1.00 73.25 385 ASP A N 1
ATOM 2905 C CA . ASP A 1 396 ? -10.864 66.329 63.548 1.00 72.71 385 ASP A CA 1
ATOM 2906 C C . ASP A 1 396 ? -12.270 65.788 63.312 1.00 76.52 385 ASP A C 1
ATOM 2907 O O . ASP A 1 396 ? -12.929 66.230 62.368 1.00 76.94 385 ASP A O 1
ATOM 2912 N N . LYS A 1 397 ? -12.727 64.837 64.142 1.00 72.40 386 LYS A N 1
ATOM 2913 C CA . LYS A 1 397 ? -14.051 64.215 64.024 1.00 71.55 386 LYS A CA 1
ATOM 2914 C C . LYS A 1 397 ? -15.090 64.754 65.013 1.00 73.88 386 LYS A C 1
ATOM 2915 O O . LYS A 1 397 ? -16.278 64.617 64.768 1.00 73.86 386 LYS A O 1
ATOM 2921 N N . MET A 1 398 ? -14.645 65.399 66.097 1.00 68.97 387 MET A N 1
ATOM 2922 C CA . MET A 1 398 ? -15.470 65.963 67.174 1.00 67.61 387 MET A CA 1
ATOM 2923 C C . MET A 1 398 ? -16.559 66.941 66.714 1.00 69.98 387 MET A C 1
ATOM 2924 O O . MET A 1 398 ? -16.325 67.728 65.793 1.00 69.81 387 MET A O 1
ATOM 2929 N N . LYS A 1 399 ? -17.717 66.937 67.414 1.00 65.29 388 LYS A N 1
ATOM 2930 C CA . LYS A 1 399 ? -18.838 67.858 67.180 1.00 65.34 388 LYS A CA 1
ATOM 2931 C C . LYS A 1 399 ? -18.420 69.277 67.620 1.00 70.73 388 LYS A C 1
ATOM 2932 O O . LYS A 1 399 ? -18.884 70.270 67.051 1.00 71.22 388 LYS A O 1
ATOM 2938 N N . HIS A 1 400 ? -17.556 69.350 68.652 1.00 66.49 389 HIS A N 1
ATOM 2939 C CA . HIS A 1 400 ? -16.977 70.573 69.209 1.00 65.93 389 HIS A CA 1
ATOM 2940 C C . HIS A 1 400 ? -15.569 70.224 69.673 1.00 69.14 389 HIS A C 1
ATOM 2941 O O . HIS A 1 400 ? -15.411 69.324 70.510 1.00 68.64 389 HIS A O 1
ATOM 2948 N N . LYS A 1 401 ? -14.548 70.895 69.115 1.00 64.55 390 LYS A N 1
ATOM 2949 C CA . LYS A 1 401 ? -13.161 70.606 69.494 1.00 64.45 390 LYS A CA 1
ATOM 2950 C C . LYS A 1 401 ? -12.759 71.277 70.833 1.00 69.21 390 LYS A C 1
ATOM 2951 O O . LYS A 1 401 ? -12.080 72.313 70.843 1.00 69.32 390 LYS A O 1
ATOM 2957 N N . VAL A 1 402 ? -13.233 70.706 71.968 1.00 65.18 391 VAL A N 1
ATOM 2958 C CA . VAL A 1 402 ? -12.903 71.208 73.307 1.00 64.48 391 VAL A CA 1
ATOM 2959 C C . VAL A 1 402 ? -12.258 70.131 74.190 1.00 65.52 391 VAL A C 1
ATOM 2960 O O . VAL A 1 402 ? -12.715 68.983 74.205 1.00 64.17 391 VAL A O 1
ATOM 2964 N N . ILE A 1 403 ? -11.179 70.514 74.903 1.00 60.25 392 ILE A N 1
ATOM 2965 C CA . ILE A 1 403 ? -10.429 69.638 75.806 1.00 58.58 392 ILE A CA 1
ATOM 2966 C C . ILE A 1 403 ? -10.409 70.211 77.226 1.00 59.65 392 ILE A C 1
ATOM 2967 O O . ILE A 1 403 ? -9.969 71.346 77.408 1.00 58.42 392 ILE A O 1
ATOM 2972 N N . PHE A 1 404 ? -10.846 69.414 78.230 1.00 55.10 393 PHE A N 1
ATOM 2973 C CA . PHE A 1 404 ? -10.717 69.746 79.657 1.00 53.31 393 PHE A CA 1
ATOM 2974 C C . PHE A 1 404 ? -9.742 68.743 80.258 1.00 55.99 393 PHE A C 1
ATOM 2975 O O . PHE A 1 404 ? -10.085 67.574 80.472 1.00 56.39 393 PHE A O 1
ATOM 2983 N N . ASP A 1 405 ? -8.502 69.202 80.457 1.00 50.39 394 ASP A N 1
ATOM 2984 C CA . ASP A 1 405 ? -7.399 68.409 80.965 1.00 48.75 394 ASP A CA 1
ATOM 2985 C C . ASP A 1 405 ? -7.231 68.583 82.486 1.00 53.49 394 ASP A C 1
ATOM 2986 O O . ASP A 1 405 ? -6.765 69.620 82.969 1.00 52.06 394 ASP A O 1
ATOM 2991 N N . THR A 1 406 ? -7.641 67.544 83.238 1.00 50.82 395 THR A N 1
ATOM 2992 C CA . THR A 1 406 ? -7.556 67.510 84.703 1.00 49.73 395 THR A CA 1
ATOM 2993 C C . THR A 1 406 ? -6.137 67.137 85.186 1.00 51.01 395 THR A C 1
ATOM 2994 O O . THR A 1 406 ? -5.868 67.216 86.386 1.00 50.81 395 THR A O 1
ATOM 2998 N N . LYS A 1 407 ? -5.237 66.759 84.253 1.00 45.51 396 LYS A N 1
ATOM 2999 C CA . LYS A 1 407 ? -3.862 66.345 84.557 1.00 45.61 396 LYS A CA 1
ATOM 3000 C C . LYS A 1 407 ? -2.753 67.289 84.067 1.00 52.40 396 LYS A C 1
ATOM 3001 O O . LYS A 1 407 ? -1.602 67.086 84.449 1.00 51.77 396 LYS A O 1
ATOM 3007 N N . ASN A 1 408 ? -3.082 68.286 83.206 1.00 51.90 397 ASN A N 1
ATOM 3008 C CA . ASN A 1 408 ? -2.131 69.233 82.591 1.00 52.78 397 ASN A CA 1
ATOM 3009 C C . ASN A 1 408 ? -0.999 68.484 81.832 1.00 60.28 397 ASN A C 1
ATOM 3010 O O . ASN A 1 408 ? 0.189 68.756 82.010 1.00 61.11 397 ASN A O 1
ATOM 3015 N N . VAL A 1 409 ? -1.401 67.507 81.011 1.00 58.42 398 VAL A N 1
ATOM 3016 C CA . VAL A 1 409 ? -0.511 66.639 80.248 1.00 58.71 398 VAL A CA 1
ATOM 3017 C C . VAL A 1 409 ? -0.193 67.146 78.822 1.00 66.46 398 VAL A C 1
ATOM 3018 O O . VAL A 1 409 ? 0.937 66.963 78.352 1.00 65.55 398 VAL A O 1
ATOM 3022 N N . VAL A 1 410 ? -1.177 67.783 78.147 1.00 65.57 399 VAL A N 1
ATOM 3023 C CA . VAL A 1 410 ? -1.007 68.280 76.781 1.00 66.54 399 VAL A CA 1
ATOM 3024 C C . VAL A 1 410 ? -0.010 69.431 76.746 1.00 75.09 399 VAL A C 1
ATOM 3025 O O . VAL A 1 410 ? -0.220 70.468 77.390 1.00 75.08 399 VAL A O 1
ATOM 3029 N N . LYS A 1 411 ? 1.083 69.233 76.006 1.00 74.37 400 LYS A N 1
ATOM 3030 C CA . LYS A 1 411 ? 2.136 70.239 75.877 1.00 75.90 400 LYS A CA 1
ATOM 3031 C C . LYS A 1 411 ? 2.213 70.831 74.465 1.00 84.10 400 LYS A C 1
ATOM 3032 O O . LYS A 1 411 ? 2.755 71.926 74.280 1.00 83.60 400 LYS A O 1
ATOM 3038 N N . SER A 1 412 ? 1.648 70.091 73.477 1.00 83.87 401 SER A N 1
ATOM 3039 C CA . SER A 1 412 ? 1.581 70.475 72.070 1.00 84.80 401 SER A CA 1
ATOM 3040 C C . SER A 1 412 ? 0.541 71.584 71.898 1.00 90.98 401 SER A C 1
ATOM 3041 O O . SER A 1 412 ? -0.652 71.373 72.152 1.00 90.49 401 SER A O 1
ATOM 3044 N N . SER A 1 413 ? 1.020 72.776 71.502 1.00 88.61 402 SER A N 1
ATOM 3045 C CA . SER A 1 413 ? 0.213 73.975 71.270 1.00 88.74 402 SER A CA 1
ATOM 3046 C C . SER A 1 413 ? -0.616 73.793 69.997 1.00 92.56 402 SER A C 1
ATOM 3047 O O . SER A 1 413 ? -0.094 73.270 69.013 1.00 92.23 402 SER A O 1
ATOM 3050 N N . PHE A 1 414 ? -1.910 74.176 70.021 1.00 89.90 403 PHE A N 1
ATOM 3051 C CA . PHE A 1 414 ? -2.776 74.025 68.845 1.00 90.54 403 PHE A CA 1
ATOM 3052 C C . PHE A 1 414 ? -3.845 75.084 68.590 1.00 95.01 403 PHE A C 1
ATOM 3053 O O . PHE A 1 414 ? -4.359 75.696 69.530 1.00 95.60 403 PHE A O 1
ATOM 3061 N N . GLU A 1 415 ? -4.194 75.265 67.296 1.00 90.78 404 GLU A N 1
ATOM 3062 C CA . GLU A 1 415 ? -5.208 76.206 66.801 1.00 90.15 404 GLU A CA 1
ATOM 3063 C C . GLU A 1 415 ? -6.478 75.496 66.296 1.00 91.80 404 GLU A C 1
ATOM 3064 O O . GLU A 1 415 ? -6.388 74.498 65.581 1.00 92.29 404 GLU A O 1
ATOM 3070 N N . ASP A 1 416 ? -7.652 76.033 66.682 1.00 85.17 405 ASP A N 1
ATOM 3071 C CA . ASP A 1 416 ? -9.032 75.574 66.434 1.00 83.48 405 ASP A CA 1
ATOM 3072 C C . ASP A 1 416 ? -9.639 74.725 67.543 1.00 83.46 405 ASP A C 1
ATOM 3073 O O . ASP A 1 416 ? -10.846 74.843 67.800 1.00 83.48 405 ASP A O 1
ATOM 3078 N N . VAL A 1 417 ? -8.797 73.906 68.229 1.00 75.97 406 VAL A N 1
ATOM 3079 C CA . VAL A 1 417 ? -9.174 73.154 69.438 1.00 73.36 406 VAL A CA 1
ATOM 3080 C C . VAL A 1 417 ? -9.061 74.122 70.639 1.00 71.11 406 VAL A C 1
ATOM 3081 O O . VAL A 1 417 ? -8.031 74.791 70.799 1.00 69.94 406 VAL A O 1
ATOM 3085 N N . LEU A 1 418 ? -10.121 74.190 71.466 1.00 64.44 407 LEU A N 1
ATOM 3086 C CA . LEU A 1 418 ? -10.158 74.998 72.687 1.00 63.10 407 LEU A CA 1
ATOM 3087 C C . LEU A 1 418 ? -9.629 74.147 73.852 1.00 65.48 407 LEU A C 1
ATOM 3088 O O . LEU A 1 418 ? -10.298 73.190 74.270 1.00 64.39 407 LEU A O 1
ATOM 3093 N N . TYR A 1 419 ? -8.408 74.469 74.339 1.00 61.06 408 TYR A N 1
ATOM 3094 C CA . TYR A 1 419 ? -7.769 73.744 75.436 1.00 60.37 408 TYR A CA 1
ATOM 3095 C C . TYR A 1 419 ? -7.965 74.386 76.802 1.00 64.61 408 TYR A C 1
ATOM 3096 O O . TYR A 1 419 ? -7.562 75.526 77.021 1.00 64.86 408 TYR A O 1
ATOM 3105 N N . TYR A 1 420 ? -8.557 73.610 77.721 1.00 60.80 409 TYR A N 1
ATOM 3106 C CA . TYR A 1 420 ? -8.816 73.970 79.108 1.00 60.11 409 TYR A CA 1
ATOM 3107 C C . TYR A 1 420 ? -8.170 72.995 80.083 1.00 59.85 409 TYR A C 1
ATOM 3108 O O . TYR A 1 420 ? -8.032 71.800 79.804 1.00 59.95 409 TYR A O 1
ATOM 3117 N N . ASN A 1 421 ? -7.731 73.530 81.211 1.00 52.19 410 ASN A N 1
ATOM 3118 C CA . ASN A 1 421 ? -7.141 72.767 82.296 1.00 50.03 410 ASN A CA 1
ATOM 3119 C C . ASN A 1 421 ? -7.615 73.371 83.621 1.00 51.82 410 ASN A C 1
ATOM 3120 O O . ASN A 1 421 ? -8.454 74.278 83.594 1.00 50.64 410 ASN A O 1
ATOM 3125 N N . TYR A 1 422 ? -7.144 72.857 84.772 1.00 47.90 411 TYR A N 1
ATOM 3126 C CA . TYR A 1 422 ? -7.581 73.366 86.080 1.00 46.90 411 TYR A CA 1
ATOM 3127 C C . TYR A 1 422 ? -7.334 74.859 86.255 1.00 50.72 411 TYR A C 1
ATOM 3128 O O . TYR A 1 422 ? -8.091 75.539 86.944 1.00 49.89 411 TYR A O 1
ATOM 3137 N N . GLY A 1 423 ? -6.304 75.337 85.574 1.00 48.05 412 GLY A N 1
ATOM 3138 C CA . GLY A 1 423 ? -5.864 76.714 85.592 1.00 48.64 412 GLY A CA 1
ATOM 3139 C C . GLY A 1 423 ? -6.751 77.700 84.863 1.00 54.54 412 GLY A C 1
ATOM 3140 O O . GLY A 1 423 ? -6.775 78.862 85.241 1.00 53.57 412 GLY A O 1
ATOM 3141 N N . ASN A 1 424 ? -7.481 77.279 83.820 1.00 53.29 413 ASN A N 1
ATOM 3142 C CA . ASN A 1 424 ? -8.301 78.227 83.050 1.00 53.21 413 ASN A CA 1
ATOM 3143 C C . ASN A 1 424 ? -9.736 77.807 82.742 1.00 57.42 413 ASN A C 1
ATOM 3144 O O . ASN A 1 424 ? -10.381 78.480 81.957 1.00 56.77 413 ASN A O 1
ATOM 3149 N N . ILE A 1 425 ? -10.238 76.705 83.301 1.00 55.77 414 ILE A N 1
ATOM 3150 C CA . ILE A 1 425 ? -11.613 76.263 83.015 1.00 56.05 414 ILE A CA 1
ATOM 3151 C C . ILE A 1 425 ? -12.709 77.313 83.320 1.00 59.78 414 ILE A C 1
ATOM 3152 O O . ILE A 1 425 ? -13.730 77.344 82.623 1.00 59.03 414 ILE A O 1
ATOM 3157 N N . PHE A 1 426 ? -12.454 78.216 84.305 1.00 56.79 415 PHE A N 1
ATOM 3158 C CA . PHE A 1 426 ? -13.366 79.314 84.691 1.00 55.86 415 PHE A CA 1
ATOM 3159 C C . PHE A 1 426 ? -13.680 80.261 83.510 1.00 59.45 415 PHE A C 1
ATOM 3160 O O . PHE A 1 426 ? -14.698 80.951 83.552 1.00 59.00 415 PHE A O 1
ATOM 3168 N N . ASN A 1 427 ? -12.800 80.284 82.469 1.00 55.95 416 ASN A N 1
ATOM 3169 C CA . ASN A 1 427 ? -12.943 81.072 81.245 1.00 56.38 416 ASN A CA 1
ATOM 3170 C C . ASN A 1 427 ? -14.111 80.599 80.381 1.00 63.80 416 ASN A C 1
ATOM 3171 O O . ASN A 1 427 ? -14.824 81.440 79.823 1.00 63.43 416 ASN A O 1
ATOM 3176 N N . PHE A 1 428 ? -14.312 79.267 80.269 1.00 63.27 417 PHE A N 1
ATOM 3177 C CA . PHE A 1 428 ? -15.419 78.677 79.519 1.00 64.41 417 PHE A CA 1
ATOM 3178 C C . PHE A 1 428 ? -16.749 78.921 80.245 1.00 69.26 417 PHE A C 1
ATOM 3179 O O . PHE A 1 428 ? -17.750 79.201 79.583 1.00 70.27 417 PHE A O 1
ATOM 3187 N N . ILE A 1 429 ? -16.735 78.866 81.603 1.00 64.90 418 ILE A N 1
ATOM 3188 C CA . ILE A 1 429 ? -17.847 79.059 82.558 1.00 84.41 418 ILE A CA 1
ATOM 3189 C C . ILE A 1 429 ? -18.447 77.700 82.981 1.00 116.67 418 ILE A C 1
ATOM 3190 O O . ILE A 1 429 ? -17.791 76.902 83.662 1.00 74.68 418 ILE A O 1
ATOM 3195 N N . SER B 1 12 ? 10.665 110.583 89.774 1.00 60.57 1 SER B N 1
ATOM 3196 C CA . SER B 1 12 ? 11.635 111.449 90.454 1.00 60.68 1 SER B CA 1
ATOM 3197 C C . SER B 1 12 ? 11.366 111.544 91.967 1.00 62.46 1 SER B C 1
ATOM 3198 O O . SER B 1 12 ? 12.314 111.562 92.757 1.00 61.64 1 SER B O 1
ATOM 3201 N N . LYS B 1 13 ? 10.078 111.570 92.367 1.00 57.08 2 LYS B N 1
ATOM 3202 C CA . LYS B 1 13 ? 9.673 111.605 93.765 1.00 56.32 2 LYS B CA 1
ATOM 3203 C C . LYS B 1 13 ? 8.902 110.337 94.159 1.00 58.24 2 LYS B C 1
ATOM 3204 O O . LYS B 1 13 ? 8.018 109.890 93.424 1.00 58.24 2 LYS B O 1
ATOM 3210 N N . LEU B 1 14 ? 9.221 109.785 95.343 1.00 52.00 3 LEU B N 1
ATOM 3211 C CA . LEU B 1 14 ? 8.551 108.604 95.881 1.00 49.02 3 LEU B CA 1
ATOM 3212 C C . LEU B 1 14 ? 8.094 108.782 97.332 1.00 48.74 3 LEU B C 1
ATOM 3213 O O . LEU B 1 14 ? 8.858 109.233 98.178 1.00 47.92 3 LEU B O 1
ATOM 3218 N N . THR B 1 15 ? 6.847 108.403 97.608 1.00 41.71 4 THR B N 1
ATOM 3219 C CA . THR B 1 15 ? 6.311 108.392 98.954 1.00 39.89 4 THR B CA 1
ATOM 3220 C C . THR B 1 15 ? 6.156 106.925 99.429 1.00 40.54 4 THR B C 1
ATOM 3221 O O . THR B 1 15 ? 5.565 106.077 98.727 1.00 38.57 4 THR B O 1
ATOM 3225 N N . VAL B 1 16 ? 6.721 106.631 100.611 1.00 34.14 5 VAL B N 1
ATOM 3226 C CA . VAL B 1 16 ? 6.602 105.318 101.241 1.00 32.42 5 VAL B CA 1
ATOM 3227 C C . VAL B 1 16 ? 5.654 105.492 102.435 1.00 31.38 5 VAL B C 1
ATOM 3228 O O . VAL B 1 16 ? 5.960 106.231 103.361 1.00 29.82 5 VAL B O 1
ATOM 3232 N N . VAL B 1 17 ? 4.495 104.848 102.388 1.00 27.15 6 VAL B N 1
ATOM 3233 C CA . VAL B 1 17 ? 3.491 104.919 103.450 1.00 27.38 6 VAL B CA 1
ATOM 3234 C C . VAL B 1 17 ? 3.650 103.716 104.395 1.00 34.28 6 VAL B C 1
ATOM 3235 O O . VAL B 1 17 ? 3.370 102.580 104.015 1.00 36.11 6 VAL B O 1
ATOM 3239 N N . GLY B 1 18 ? 4.123 103.993 105.601 1.00 31.28 7 GLY B N 1
ATOM 3240 C CA . GLY B 1 18 ? 4.417 102.981 106.607 1.00 31.81 7 GLY B CA 1
ATOM 3241 C C . GLY B 1 18 ? 5.921 102.869 106.730 1.00 36.70 7 GLY B C 1
ATOM 3242 O O . GLY B 1 18 ? 6.604 102.581 105.747 1.00 35.45 7 GLY B O 1
ATOM 3243 N N . LEU B 1 19 ? 6.456 103.198 107.901 1.00 35.05 8 LEU B N 1
ATOM 3244 C CA . LEU B 1 19 ? 7.907 103.174 108.107 1.00 34.85 8 LEU B CA 1
ATOM 3245 C C . LEU B 1 19 ? 8.391 102.188 109.165 1.00 36.72 8 LEU B C 1
ATOM 3246 O O . LEU B 1 19 ? 9.142 102.565 110.076 1.00 35.82 8 LEU B O 1
ATOM 3251 N N . GLY B 1 20 ? 7.978 100.934 109.020 1.00 32.42 9 GLY B N 1
ATOM 3252 C CA . GLY B 1 20 ? 8.419 99.859 109.904 1.00 31.95 9 GLY B CA 1
ATOM 3253 C C . GLY B 1 20 ? 9.584 99.100 109.311 1.00 34.71 9 GLY B C 1
ATOM 3254 O O . GLY B 1 20 ? 10.405 99.684 108.595 1.00 34.29 9 GLY B O 1
ATOM 3255 N N . TYR B 1 21 ? 9.635 97.793 109.575 1.00 32.39 10 TYR B N 1
ATOM 3256 C CA . TYR B 1 21 ? 10.686 96.886 109.094 1.00 34.00 10 TYR B CA 1
ATOM 3257 C C . TYR B 1 21 ? 10.785 96.760 107.585 1.00 37.32 10 TYR B C 1
ATOM 3258 O O . TYR B 1 21 ? 11.872 96.525 107.062 1.00 35.41 10 TYR B O 1
ATOM 3267 N N . ILE B 1 22 ? 9.664 96.979 106.890 1.00 35.76 11 ILE B N 1
ATOM 3268 C CA . ILE B 1 22 ? 9.577 96.964 105.428 1.00 36.23 11 ILE B CA 1
ATOM 3269 C C . ILE B 1 22 ? 9.806 98.385 104.846 1.00 42.17 11 ILE B C 1
ATOM 3270 O O . ILE B 1 22 ? 10.735 98.572 104.061 1.00 42.86 11 ILE B O 1
ATOM 3275 N N . GLY B 1 23 ? 8.964 99.348 105.250 1.00 37.87 12 GLY B N 1
ATOM 3276 C CA . GLY B 1 23 ? 8.955 100.725 104.763 1.00 36.21 12 GLY B CA 1
ATOM 3277 C C . GLY B 1 23 ? 10.197 101.557 105.001 1.00 40.55 12 GLY B C 1
ATOM 3278 O O . GLY B 1 23 ? 10.650 102.229 104.076 1.00 41.65 12 GLY B O 1
ATOM 3279 N N . LEU B 1 24 ? 10.731 101.576 106.237 1.00 36.54 13 LEU B N 1
ATOM 3280 C CA . LEU B 1 24 ? 11.918 102.374 106.542 1.00 36.28 13 LEU B CA 1
ATOM 3281 C C . LEU B 1 24 ? 13.148 101.951 105.716 1.00 40.73 13 LEU B C 1
ATOM 3282 O O . LEU B 1 24 ? 13.661 102.812 104.999 1.00 42.65 13 LEU B O 1
ATOM 3287 N N . PRO B 1 25 ? 13.597 100.669 105.717 1.00 35.95 14 PRO B N 1
ATOM 3288 C CA . PRO B 1 25 ? 14.736 100.290 104.859 1.00 36.74 14 PRO B CA 1
ATOM 3289 C C . PRO B 1 25 ? 14.512 100.558 103.369 1.00 42.27 14 PRO B C 1
ATOM 3290 O O . PRO B 1 25 ? 15.450 100.985 102.693 1.00 43.04 14 PRO B O 1
ATOM 3294 N N . THR B 1 26 ? 13.266 100.353 102.876 1.00 38.05 15 THR B N 1
ATOM 3295 C CA . THR B 1 26 ? 12.859 100.621 101.489 1.00 37.86 15 THR B CA 1
ATOM 3296 C C . THR B 1 26 ? 13.019 102.118 101.164 1.00 42.14 15 THR B C 1
ATOM 3297 O O . THR B 1 26 ? 13.567 102.435 100.113 1.00 40.84 15 THR B O 1
ATOM 3301 N N . SER B 1 27 ? 12.534 103.024 102.038 1.00 39.23 16 SER B N 1
ATOM 3302 C CA . SER B 1 27 ? 12.693 104.474 101.861 1.00 39.20 16 SER B CA 1
ATOM 3303 C C . SER B 1 27 ? 14.184 104.806 101.809 1.00 41.81 16 SER B C 1
ATOM 3304 O O . SER B 1 27 ? 14.619 105.535 100.924 1.00 40.14 16 SER B O 1
ATOM 3307 N N . ILE B 1 28 ? 14.962 104.232 102.750 1.00 38.97 17 ILE B N 1
ATOM 3308 C CA . ILE B 1 28 ? 16.404 104.431 102.854 1.00 39.65 17 ILE B CA 1
ATOM 3309 C C . ILE B 1 28 ? 17.105 103.988 101.552 1.00 47.91 17 ILE B C 1
ATOM 3310 O O . ILE B 1 28 ? 17.952 104.715 101.044 1.00 48.57 17 ILE B O 1
ATOM 3315 N N . MET B 1 29 ? 16.692 102.840 101.000 1.00 46.65 18 MET B N 1
ATOM 3316 C CA . MET B 1 29 ? 17.216 102.243 99.783 1.00 47.47 18 MET B CA 1
ATOM 3317 C C . MET B 1 29 ? 17.033 103.094 98.508 1.00 54.50 18 MET B C 1
ATOM 3318 O O . MET B 1 29 ? 17.999 103.285 97.765 1.00 54.81 18 MET B O 1
ATOM 3323 N N . PHE B 1 30 ? 15.814 103.601 98.252 1.00 51.13 19 PHE B N 1
ATOM 3324 C CA . PHE B 1 30 ? 15.551 104.436 97.082 1.00 51.45 19 PHE B CA 1
ATOM 3325 C C . PHE B 1 30 ? 16.285 105.781 97.174 1.00 58.06 19 PHE B C 1
ATOM 3326 O O . PHE B 1 30 ? 16.808 106.254 96.161 1.00 58.19 19 PHE B O 1
ATOM 3334 N N . ALA B 1 31 ? 16.338 106.374 98.398 1.00 54.83 20 ALA B N 1
ATOM 3335 C CA . ALA B 1 31 ? 17.014 107.639 98.692 1.00 54.20 20 ALA B CA 1
ATOM 3336 C C . ALA B 1 31 ? 18.530 107.514 98.517 1.00 58.43 20 ALA B C 1
ATOM 3337 O O . ALA B 1 31 ? 19.174 108.474 98.091 1.00 59.51 20 ALA B O 1
ATOM 3339 N N . LYS B 1 32 ? 19.086 106.322 98.821 1.00 54.15 21 LYS B N 1
ATOM 3340 C CA . LYS B 1 32 ? 20.503 105.960 98.674 1.00 53.68 21 LYS B CA 1
ATOM 3341 C C . LYS B 1 32 ? 20.900 105.992 97.182 1.00 57.63 21 LYS B C 1
ATOM 3342 O O . LYS B 1 32 ? 22.078 106.158 96.862 1.00 57.16 21 LYS B O 1
ATOM 3348 N N . HIS B 1 33 ? 19.903 105.832 96.286 1.00 53.90 22 HIS B N 1
ATOM 3349 C CA . HIS B 1 33 ? 20.060 105.791 94.831 1.00 52.96 22 HIS B CA 1
ATOM 3350 C C . HIS B 1 33 ? 19.609 107.088 94.103 1.00 56.14 22 HIS B C 1
ATOM 3351 O O . HIS B 1 33 ? 19.426 107.090 92.879 1.00 55.78 22 HIS B O 1
ATOM 3358 N N . GLY B 1 34 ? 19.480 108.177 94.866 1.00 51.16 23 GLY B N 1
ATOM 3359 C CA . GLY B 1 34 ? 19.144 109.500 94.351 1.00 50.29 23 GLY B CA 1
ATOM 3360 C C . GLY B 1 34 ? 17.685 109.883 94.203 1.00 53.20 23 GLY B C 1
ATOM 3361 O O . GLY B 1 34 ? 17.391 110.971 93.686 1.00 52.74 23 GLY B O 1
ATOM 3362 N N . VAL B 1 35 ? 16.758 109.021 94.647 1.00 48.32 24 VAL B N 1
ATOM 3363 C CA . VAL B 1 35 ? 15.319 109.313 94.564 1.00 47.00 24 VAL B CA 1
ATOM 3364 C C . VAL B 1 35 ? 14.914 110.190 95.767 1.00 50.39 24 VAL B C 1
ATOM 3365 O O . VAL B 1 35 ? 15.417 109.968 96.866 1.00 49.99 24 VAL B O 1
ATOM 3369 N N . ASP B 1 36 ? 14.050 111.208 95.543 1.00 46.63 25 ASP B N 1
ATOM 3370 C CA . ASP B 1 36 ? 13.559 112.110 96.596 1.00 46.72 25 ASP B CA 1
ATOM 3371 C C . ASP B 1 36 ? 12.418 111.378 97.257 1.00 51.13 25 ASP B C 1
ATOM 3372 O O . ASP B 1 36 ? 11.374 111.132 96.628 1.00 52.18 25 ASP B O 1
ATOM 3377 N N . VAL B 1 37 ? 12.665 110.942 98.505 1.00 44.88 26 VAL B N 1
ATOM 3378 C CA . VAL B 1 37 ? 11.757 110.099 99.260 1.00 42.89 26 VAL B CA 1
ATOM 3379 C C . VAL B 1 37 ? 11.122 110.813 100.426 1.00 46.05 26 VAL B C 1
ATOM 3380 O O . VAL B 1 37 ? 11.809 111.376 101.278 1.00 44.17 26 VAL B O 1
ATOM 3384 N N . LEU B 1 38 ? 9.793 110.711 100.500 1.00 44.35 27 LEU B N 1
ATOM 3385 C CA . LEU B 1 38 ? 9.008 111.181 101.621 1.00 43.34 27 LEU B CA 1
ATOM 3386 C C . LEU B 1 38 ? 8.500 109.929 102.354 1.00 47.99 27 LEU B C 1
ATOM 3387 O O . LEU B 1 38 ? 7.725 109.150 101.797 1.00 48.40 27 LEU B O 1
ATOM 3392 N N . GLY B 1 39 ? 8.981 109.736 103.575 1.00 44.03 28 GLY B N 1
ATOM 3393 C CA . GLY B 1 39 ? 8.553 108.648 104.439 1.00 43.18 28 GLY B CA 1
ATOM 3394 C C . GLY B 1 39 ? 7.320 109.090 105.203 1.00 47.27 28 GLY B C 1
ATOM 3395 O O . GLY B 1 39 ? 7.320 110.154 105.825 1.00 48.52 28 GLY B O 1
ATOM 3396 N N . VAL B 1 40 ? 6.252 108.282 105.156 1.00 40.78 29 VAL B N 1
ATOM 3397 C CA . VAL B 1 40 ? 4.999 108.572 105.829 1.00 38.22 29 VAL B CA 1
ATOM 3398 C C . VAL B 1 40 ? 4.669 107.519 106.886 1.00 39.46 29 VAL B C 1
ATOM 3399 O O . VAL B 1 40 ? 4.584 106.329 106.564 1.00 37.66 29 VAL B O 1
ATOM 3403 N N . ASP B 1 41 ? 4.428 107.984 108.135 1.00 35.18 30 ASP B N 1
ATOM 3404 C CA . ASP B 1 41 ? 3.996 107.176 109.288 1.00 34.74 30 ASP B CA 1
ATOM 3405 C C . ASP B 1 41 ? 3.058 107.963 110.205 1.00 39.45 30 ASP B C 1
ATOM 3406 O O . ASP B 1 41 ? 3.314 109.130 110.493 1.00 38.99 30 ASP B O 1
ATOM 3411 N N . ILE B 1 42 ? 1.984 107.305 110.678 1.00 36.03 31 ILE B N 1
ATOM 3412 C CA . ILE B 1 42 ? 0.995 107.882 111.596 1.00 34.68 31 ILE B CA 1
ATOM 3413 C C . ILE B 1 42 ? 1.500 107.919 113.042 1.00 38.80 31 ILE B C 1
ATOM 3414 O O . ILE B 1 42 ? 0.916 108.635 113.858 1.00 38.86 31 ILE B O 1
ATOM 3419 N N . ASN B 1 43 ? 2.568 107.151 113.369 1.00 35.19 32 ASN B N 1
ATOM 3420 C CA . ASN B 1 43 ? 3.142 107.150 114.716 1.00 35.47 32 ASN B CA 1
ATOM 3421 C C . ASN B 1 43 ? 4.112 108.334 114.890 1.00 42.69 32 ASN B C 1
ATOM 3422 O O . ASN B 1 43 ? 5.179 108.355 114.272 1.00 44.52 32 ASN B O 1
ATOM 3427 N N . GLN B 1 44 ? 3.729 109.323 115.727 1.00 38.33 33 GLN B N 1
ATOM 3428 C CA . GLN B 1 44 ? 4.521 110.518 115.993 1.00 37.51 33 GLN B CA 1
ATOM 3429 C C . GLN B 1 44 ? 5.838 110.161 116.691 1.00 44.21 33 GLN B C 1
ATOM 3430 O O . GLN B 1 44 ? 6.859 110.781 116.407 1.00 45.32 33 GLN B O 1
ATOM 3436 N N . GLN B 1 45 ? 5.818 109.162 117.583 1.00 42.00 34 GLN B N 1
ATOM 3437 C CA . GLN B 1 45 ? 7.000 108.671 118.294 1.00 42.98 34 GLN B CA 1
ATOM 3438 C C . GLN B 1 45 ? 8.065 108.225 117.285 1.00 48.78 34 GLN B C 1
ATOM 3439 O O . GLN B 1 45 ? 9.226 108.596 117.429 1.00 50.35 34 GLN B O 1
ATOM 3445 N N . THR B 1 46 ? 7.640 107.494 116.238 1.00 44.98 35 THR B N 1
ATOM 3446 C CA . THR B 1 46 ? 8.452 107.017 115.117 1.00 44.07 35 THR B CA 1
ATOM 3447 C C . THR B 1 46 ? 9.046 108.214 114.352 1.00 46.43 35 THR B C 1
ATOM 3448 O O . THR B 1 46 ? 10.258 108.239 114.119 1.00 45.43 35 THR B O 1
ATOM 3452 N N . ILE B 1 47 ? 8.185 109.189 113.971 1.00 42.76 36 ILE B N 1
ATOM 3453 C CA . ILE B 1 47 ? 8.543 110.413 113.246 1.00 42.46 36 ILE B CA 1
ATOM 3454 C C . ILE B 1 47 ? 9.540 111.289 114.048 1.00 50.02 36 ILE B C 1
ATOM 3455 O O . ILE B 1 47 ? 10.516 111.785 113.473 1.00 49.96 36 ILE B O 1
ATOM 3460 N N . ASP B 1 48 ? 9.316 111.430 115.369 1.00 47.80 37 ASP B N 1
ATOM 3461 C CA . ASP B 1 48 ? 10.196 112.193 116.260 1.00 48.58 37 ASP B CA 1
ATOM 3462 C C . ASP B 1 48 ? 11.577 111.569 116.318 1.00 53.18 37 ASP B C 1
ATOM 3463 O O . ASP B 1 48 ? 12.567 112.282 116.187 1.00 54.32 37 ASP B O 1
ATOM 3468 N N . LYS B 1 49 ? 11.638 110.237 116.461 1.00 49.70 38 LYS B N 1
ATOM 3469 C CA . LYS B 1 49 ? 12.872 109.445 116.465 1.00 48.53 38 LYS B CA 1
ATOM 3470 C C . LYS B 1 49 ? 13.629 109.685 115.148 1.00 52.39 38 LYS B C 1
ATOM 3471 O O . LYS B 1 49 ? 14.809 110.051 115.172 1.00 53.17 38 LYS B O 1
ATOM 3477 N N . LEU B 1 50 ? 12.917 109.560 114.014 1.00 47.48 39 LEU B N 1
ATOM 3478 C CA . LEU B 1 50 ? 13.460 109.751 112.674 1.00 46.61 39 LEU B CA 1
ATOM 3479 C C . LEU B 1 50 ? 13.950 111.175 112.430 1.00 51.45 39 LEU B C 1
ATOM 3480 O O . LEU B 1 50 ? 15.095 111.355 112.014 1.00 50.62 39 LEU B O 1
ATOM 3485 N N . GLN B 1 51 ? 13.120 112.181 112.760 1.00 49.31 40 GLN B N 1
ATOM 3486 C CA . GLN B 1 51 ? 13.466 113.598 112.646 1.00 49.12 40 GLN B CA 1
ATOM 3487 C C . GLN B 1 51 ? 14.653 113.999 113.538 1.00 52.71 40 GLN B C 1
ATOM 3488 O O . GLN B 1 51 ? 15.388 114.912 113.178 1.00 53.82 40 GLN B O 1
ATOM 3494 N N . ASN B 1 52 ? 14.882 113.255 114.634 1.00 48.15 41 ASN B N 1
ATOM 3495 C CA . ASN B 1 52 ? 16.005 113.436 115.555 1.00 48.59 41 ASN B CA 1
ATOM 3496 C C . ASN B 1 52 ? 17.247 112.602 115.132 1.00 53.02 41 ASN B C 1
ATOM 3497 O O . ASN B 1 52 ? 18.203 112.437 115.902 1.00 50.71 41 ASN B O 1
ATOM 3502 N N . GLY B 1 53 ? 17.211 112.100 113.896 1.00 51.35 42 GLY B N 1
ATOM 3503 C CA . GLY B 1 53 ? 18.312 111.380 113.273 1.00 50.78 42 GLY B CA 1
ATOM 3504 C C . GLY B 1 53 ? 18.490 109.917 113.599 1.00 54.23 42 GLY B C 1
ATOM 3505 O O . GLY B 1 53 ? 19.409 109.289 113.073 1.00 54.42 42 GLY B O 1
ATOM 3506 N N . GLN B 1 54 ? 17.627 109.354 114.441 1.00 50.68 43 GLN B N 1
ATOM 3507 C CA . GLN B 1 54 ? 17.715 107.941 114.819 1.00 49.95 43 GLN B CA 1
ATOM 3508 C C . GLN B 1 54 ? 16.695 107.066 114.085 1.00 53.03 43 GLN B C 1
ATOM 3509 O O . GLN B 1 54 ? 15.542 107.473 113.915 1.00 52.21 43 GLN B O 1
ATOM 3515 N N . ILE B 1 55 ? 17.112 105.850 113.665 1.00 48.64 44 ILE B N 1
ATOM 3516 C CA . ILE B 1 55 ? 16.199 104.894 113.034 1.00 47.12 44 ILE B CA 1
ATOM 3517 C C . ILE B 1 55 ? 15.216 104.380 114.090 1.00 50.28 44 ILE B C 1
ATOM 3518 O O . ILE B 1 55 ? 15.578 104.244 115.259 1.00 48.29 44 ILE B O 1
ATOM 3523 N N . SER B 1 56 ? 13.961 104.141 113.672 1.00 47.43 45 SER B N 1
ATOM 3524 C CA . SER B 1 56 ? 12.881 103.672 114.533 1.00 46.52 45 SER B CA 1
ATOM 3525 C C . SER B 1 56 ? 12.851 102.132 114.646 1.00 48.66 45 SER B C 1
ATOM 3526 O O . SER B 1 56 ? 12.044 101.598 115.404 1.00 49.72 45 SER B O 1
ATOM 3529 N N . ILE B 1 57 ? 13.717 101.424 113.900 1.00 42.58 46 ILE B N 1
ATOM 3530 C CA . ILE B 1 57 ? 13.795 99.955 113.901 1.00 41.35 46 ILE B CA 1
ATOM 3531 C C . ILE B 1 57 ? 15.198 99.470 114.328 1.00 46.47 46 ILE B C 1
ATOM 3532 O O . ILE B 1 57 ? 16.156 100.252 114.358 1.00 45.53 46 ILE B O 1
ATOM 3537 N N . GLU B 1 58 ? 15.293 98.190 114.680 1.00 44.44 47 GLU B N 1
ATOM 3538 C CA . GLU B 1 58 ? 16.523 97.535 115.091 1.00 44.58 47 GLU B CA 1
ATOM 3539 C C . GLU B 1 58 ? 17.030 96.706 113.897 1.00 48.99 47 GLU B C 1
ATOM 3540 O O . GLU B 1 58 ? 16.445 95.678 113.542 1.00 49.53 47 GLU B O 1
ATOM 3546 N N . GLU B 1 59 ? 18.052 97.238 113.206 1.00 44.26 48 GLU B N 1
ATOM 3547 C CA . GLU B 1 59 ? 18.722 96.570 112.108 1.00 42.87 48 GLU B CA 1
ATOM 3548 C C . GLU B 1 59 ? 20.192 97.032 112.072 1.00 48.49 48 GLU B C 1
ATOM 3549 O O . GLU B 1 59 ? 20.442 98.211 111.800 1.00 49.31 48 GLU B O 1
ATOM 3555 N N . PRO B 1 60 ? 21.169 96.110 112.297 1.00 44.64 49 PRO B N 1
ATOM 3556 C CA . PRO B 1 60 ? 22.597 96.489 112.230 1.00 43.81 49 PRO B CA 1
ATOM 3557 C C . PRO B 1 60 ? 22.986 97.167 110.926 1.00 48.05 49 PRO B C 1
ATOM 3558 O O . PRO B 1 60 ? 22.596 96.720 109.847 1.00 49.26 49 PRO B O 1
ATOM 3562 N N . GLY B 1 61 ? 23.795 98.194 111.043 1.00 42.48 50 GLY B N 1
ATOM 3563 C CA . GLY B 1 61 ? 24.303 98.939 109.901 1.00 41.56 50 GLY B CA 1
ATOM 3564 C C . GLY B 1 61 ? 23.370 99.938 109.260 1.00 46.92 50 GLY B C 1
ATOM 3565 O O . GLY B 1 61 ? 23.829 100.772 108.480 1.00 47.26 50 GLY B O 1
ATOM 3566 N N . LEU B 1 62 ? 22.063 99.884 109.588 1.00 44.40 51 LEU B N 1
ATOM 3567 C CA . LEU B 1 62 ? 21.063 100.770 108.984 1.00 43.78 51 LEU B CA 1
ATOM 3568 C C . LEU B 1 62 ? 21.194 102.213 109.432 1.00 46.98 51 LEU B C 1
ATOM 3569 O O . LEU B 1 62 ? 21.069 103.116 108.597 1.00 47.84 51 LEU B O 1
ATOM 3574 N N . GLN B 1 63 ? 21.484 102.435 110.725 1.00 41.98 52 GLN B N 1
ATOM 3575 C CA . GLN B 1 63 ? 21.680 103.772 111.315 1.00 41.94 52 GLN B CA 1
ATOM 3576 C C . GLN B 1 63 ? 22.701 104.593 110.517 1.00 48.28 52 GLN B C 1
ATOM 3577 O O . GLN B 1 63 ? 22.460 105.772 110.251 1.00 48.86 52 GLN B O 1
ATOM 3583 N N . GLU B 1 64 ? 23.815 103.939 110.097 1.00 45.21 53 GLU B N 1
ATOM 3584 C CA . GLU B 1 64 ? 24.906 104.494 109.298 1.00 45.08 53 GLU B CA 1
ATOM 3585 C C . GLU B 1 64 ? 24.412 104.930 107.926 1.00 47.78 53 GLU B C 1
ATOM 3586 O O . GLU B 1 64 ? 24.765 106.010 107.467 1.00 48.71 53 GLU B O 1
ATOM 3592 N N . VAL B 1 65 ? 23.593 104.087 107.271 1.00 42.95 54 VAL B N 1
ATOM 3593 C CA . VAL B 1 65 ? 23.022 104.343 105.940 1.00 41.59 54 VAL B CA 1
ATOM 3594 C C . VAL B 1 65 ? 22.013 105.470 106.045 1.00 46.00 54 VAL B C 1
ATOM 3595 O O . VAL B 1 65 ? 22.033 106.384 105.212 1.00 46.84 54 VAL B O 1
ATOM 3599 N N . TYR B 1 66 ? 21.154 105.423 107.100 1.00 40.65 55 TYR B N 1
ATOM 3600 C CA . TYR B 1 66 ? 20.150 106.447 107.381 1.00 39.44 55 TYR B CA 1
ATOM 3601 C C . TYR B 1 66 ? 20.794 107.823 107.588 1.00 45.37 55 TYR B C 1
ATOM 3602 O O . TYR B 1 66 ? 20.261 108.814 107.094 1.00 45.63 55 TYR B O 1
ATOM 3611 N N . GLU B 1 67 ? 21.929 107.878 108.317 1.00 43.72 56 GLU B N 1
ATOM 3612 C CA . GLU B 1 67 ? 22.691 109.106 108.577 1.00 44.71 56 GLU B CA 1
ATOM 3613 C C . GLU B 1 67 ? 23.177 109.761 107.286 1.00 53.88 56 GLU B C 1
ATOM 3614 O O . GLU B 1 67 ? 23.054 110.976 107.165 1.00 55.31 56 GLU B O 1
ATOM 3620 N N . GLU B 1 68 ? 23.663 108.965 106.308 1.00 52.90 57 GLU B N 1
ATOM 3621 C CA . GLU B 1 68 ? 24.114 109.455 104.993 1.00 54.02 57 GLU B CA 1
ATOM 3622 C C . GLU B 1 68 ? 22.957 110.060 104.194 1.00 59.24 57 GLU B C 1
ATOM 3623 O O . GLU B 1 68 ? 23.067 111.159 103.660 1.00 60.44 57 GLU B O 1
ATOM 3629 N N . VAL B 1 69 ? 21.864 109.314 104.108 1.00 56.49 58 VAL B N 1
ATOM 3630 C CA . VAL B 1 69 ? 20.639 109.611 103.367 1.00 56.41 58 VAL B CA 1
ATOM 3631 C C . VAL B 1 69 ? 19.848 110.801 103.945 1.00 59.82 58 VAL B C 1
ATOM 3632 O O . VAL B 1 69 ? 19.262 111.579 103.185 1.00 57.92 58 VAL B O 1
ATOM 3636 N N . LEU B 1 70 ? 19.841 110.944 105.281 1.00 58.20 59 LEU B N 1
ATOM 3637 C CA . LEU B 1 70 ? 19.142 112.045 105.957 1.00 58.98 59 LEU B CA 1
ATOM 3638 C C . LEU B 1 70 ? 19.899 113.358 105.686 1.00 67.12 59 LEU B C 1
ATOM 3639 O O . LEU B 1 70 ? 19.271 114.361 105.330 1.00 67.01 59 LEU B O 1
ATOM 3644 N N . SER B 1 71 ? 21.250 113.311 105.761 1.00 65.55 60 SER B N 1
ATOM 3645 C CA . SER B 1 71 ? 22.147 114.447 105.512 1.00 66.15 60 SER B CA 1
ATOM 3646 C C . SER B 1 71 ? 22.141 114.922 104.050 1.00 70.71 60 SER B C 1
ATOM 3647 O O . SER B 1 71 ? 22.315 116.125 103.800 1.00 71.44 60 SER B O 1
ATOM 3650 N N . SER B 1 72 ? 21.924 113.994 103.093 1.00 65.80 61 SER B N 1
ATOM 3651 C CA . SER B 1 72 ? 21.875 114.323 101.663 1.00 64.75 61 SER B CA 1
ATOM 3652 C C . SER B 1 72 ? 20.570 115.050 101.269 1.00 67.57 61 SER B C 1
ATOM 3653 O O . SER B 1 72 ? 20.474 115.586 100.164 1.00 68.17 61 SER B O 1
ATOM 3656 N N . GLY B 1 73 ? 19.592 115.065 102.176 1.00 62.14 62 GLY B N 1
ATOM 3657 C CA . GLY B 1 73 ? 18.289 115.685 101.953 1.00 60.84 62 GLY B CA 1
ATOM 3658 C C . GLY B 1 73 ? 17.371 114.873 101.058 1.00 61.04 62 GLY B C 1
ATOM 3659 O O . GLY B 1 73 ? 16.318 115.372 100.647 1.00 60.68 62 GLY B O 1
ATOM 3660 N N . LYS B 1 74 ? 17.763 113.614 100.750 1.00 54.69 63 LYS B N 1
ATOM 3661 C CA . LYS B 1 74 ? 16.978 112.704 99.906 1.00 53.32 63 LYS B CA 1
ATOM 3662 C C . LYS B 1 74 ? 15.797 112.069 100.656 1.00 53.48 63 LYS B C 1
ATOM 3663 O O . LYS B 1 74 ? 14.742 111.828 100.053 1.00 52.80 63 LYS B O 1
ATOM 3669 N N . LEU B 1 75 ? 15.959 111.847 101.975 1.00 46.03 64 LEU B N 1
ATOM 3670 C CA . LEU B 1 75 ? 14.890 111.276 102.788 1.00 43.92 64 LEU B CA 1
ATOM 3671 C C . LEU B 1 75 ? 14.351 112.244 103.833 1.00 47.44 64 LEU B C 1
ATOM 3672 O O . LEU B 1 75 ? 15.034 112.582 104.806 1.00 48.61 64 LEU B O 1
ATOM 3677 N N . LYS B 1 76 ? 13.107 112.666 103.624 1.00 41.58 65 LYS B N 1
ATOM 3678 C CA . LYS B 1 76 ? 12.362 113.520 104.533 1.00 39.77 65 LYS B CA 1
ATOM 3679 C C . LYS B 1 76 ? 11.218 112.662 105.039 1.00 41.36 65 LYS B C 1
ATOM 3680 O O . LYS B 1 76 ? 10.759 111.774 104.331 1.00 39.81 65 LYS B O 1
ATOM 3686 N N . VAL B 1 77 ? 10.764 112.928 106.249 1.00 38.46 66 VAL B N 1
ATOM 3687 C CA . VAL B 1 77 ? 9.696 112.177 106.895 1.00 38.71 66 VAL B CA 1
ATOM 3688 C C . VAL B 1 77 ? 8.529 113.105 107.227 1.00 47.45 66 VAL B C 1
ATOM 3689 O O . VAL B 1 77 ? 8.729 114.318 107.313 1.00 49.54 66 VAL B O 1
ATOM 3693 N N . SER B 1 78 ? 7.316 112.539 107.402 1.00 45.21 67 SER B N 1
ATOM 3694 C CA . SER B 1 78 ? 6.063 113.263 107.699 1.00 44.63 67 SER B CA 1
ATOM 3695 C C . SER B 1 78 ? 4.957 112.272 108.167 1.00 47.32 67 SER B C 1
ATOM 3696 O O . SER B 1 78 ? 5.082 111.060 107.971 1.00 44.54 67 SER B O 1
ATOM 3699 N N . THR B 1 79 ? 3.879 112.806 108.778 1.00 44.04 68 THR B N 1
ATOM 3700 C CA . THR B 1 79 ? 2.694 112.048 109.200 1.00 43.56 68 THR B CA 1
ATOM 3701 C C . THR B 1 79 ? 1.627 112.144 108.096 1.00 48.74 68 THR B C 1
ATOM 3702 O O . THR B 1 79 ? 0.588 111.480 108.160 1.00 47.49 68 THR B O 1
ATOM 3706 N N . THR B 1 80 ? 1.917 112.967 107.073 1.00 47.46 69 THR B N 1
ATOM 3707 C CA . THR B 1 80 ? 1.035 113.290 105.963 1.00 48.36 69 THR B CA 1
ATOM 3708 C C . THR B 1 80 ? 1.680 112.946 104.607 1.00 53.89 69 THR B C 1
ATOM 3709 O O . THR B 1 80 ? 2.839 113.302 104.380 1.00 55.10 69 THR B O 1
ATOM 3713 N N . PRO B 1 81 ? 0.939 112.338 103.654 1.00 50.42 70 PRO B N 1
ATOM 3714 C CA . PRO B 1 81 ? 1.507 112.137 102.320 1.00 50.51 70 PRO B CA 1
ATOM 3715 C C . PRO B 1 81 ? 1.482 113.461 101.550 1.00 55.85 70 PRO B C 1
ATOM 3716 O O . PRO B 1 81 ? 0.841 114.421 101.972 1.00 54.48 70 PRO B O 1
ATOM 3720 N N . GLU B 1 82 ? 2.193 113.514 100.436 1.00 55.00 71 GLU B N 1
ATOM 3721 C CA . GLU B 1 82 ? 2.218 114.696 99.577 1.00 56.36 71 GLU B CA 1
ATOM 3722 C C . GLU B 1 82 ? 2.283 114.179 98.130 1.00 62.81 71 GLU B C 1
ATOM 3723 O O . GLU B 1 82 ? 2.557 112.992 97.920 1.00 62.83 71 GLU B O 1
ATOM 3729 N N . ALA B 1 83 ? 1.998 115.045 97.145 1.00 60.33 72 ALA B N 1
ATOM 3730 C CA . ALA B 1 83 ? 2.045 114.693 95.720 1.00 60.12 72 ALA B CA 1
ATOM 3731 C C . ALA B 1 83 ? 3.351 113.986 95.396 1.00 61.72 72 ALA B C 1
ATOM 3732 O O . ALA B 1 83 ? 4.407 114.400 95.877 1.00 62.14 72 ALA B O 1
ATOM 3734 N N . SER B 1 84 ? 3.273 112.900 94.624 1.00 56.65 73 SER B N 1
ATOM 3735 C CA . SER B 1 84 ? 4.430 112.076 94.267 1.00 55.97 73 SER B CA 1
ATOM 3736 C C . SER B 1 84 ? 4.219 111.327 92.944 1.00 58.72 73 SER B C 1
ATOM 3737 O O . SER B 1 84 ? 3.089 111.239 92.457 1.00 57.43 73 SER B O 1
ATOM 3740 N N . ASP B 1 85 ? 5.304 110.777 92.375 1.00 54.89 74 ASP B N 1
ATOM 3741 C CA . ASP B 1 85 ? 5.232 110.001 91.139 1.00 55.13 74 ASP B CA 1
ATOM 3742 C C . ASP B 1 85 ? 4.868 108.553 91.462 1.00 59.15 74 ASP B C 1
ATOM 3743 O O . ASP B 1 85 ? 4.112 107.918 90.716 1.00 58.30 74 ASP B O 1
ATOM 3748 N N . VAL B 1 86 ? 5.450 108.022 92.566 1.00 54.60 75 VAL B N 1
ATOM 3749 C CA . VAL B 1 86 ? 5.267 106.650 93.030 1.00 53.23 75 VAL B CA 1
ATOM 3750 C C . VAL B 1 86 ? 4.845 106.684 94.486 1.00 55.18 75 VAL B C 1
ATOM 3751 O O . VAL B 1 86 ? 5.386 107.464 95.272 1.00 54.35 75 VAL B O 1
ATOM 3755 N N . PHE B 1 87 ? 3.898 105.808 94.845 1.00 49.99 76 PHE B N 1
ATOM 3756 C CA . PHE B 1 87 ? 3.454 105.613 96.218 1.00 48.26 76 PHE B CA 1
ATOM 3757 C C . PHE B 1 87 ? 3.588 104.135 96.556 1.00 45.99 76 PHE B C 1
ATOM 3758 O O . PHE B 1 87 ? 3.117 103.288 95.810 1.00 43.61 76 PHE B O 1
ATOM 3766 N N . ILE B 1 88 ? 4.271 103.831 97.659 1.00 40.06 77 ILE B N 1
ATOM 3767 C CA . ILE B 1 88 ? 4.447 102.468 98.137 1.00 37.24 77 ILE B CA 1
ATOM 3768 C C . ILE B 1 88 ? 3.744 102.318 99.493 1.00 39.92 77 ILE B C 1
ATOM 3769 O O . ILE B 1 88 ? 4.133 102.984 100.454 1.00 38.87 77 ILE B O 1
ATOM 3774 N N . ILE B 1 89 ? 2.731 101.429 99.568 1.00 35.20 78 ILE B N 1
ATOM 3775 C CA . ILE B 1 89 ? 2.043 101.129 100.823 1.00 33.54 78 ILE B CA 1
ATOM 3776 C C . ILE B 1 89 ? 2.763 99.927 101.452 1.00 37.93 78 ILE B C 1
ATOM 3777 O O . ILE B 1 89 ? 2.805 98.840 100.856 1.00 38.61 78 ILE B O 1
ATOM 3782 N N . ALA B 1 90 ? 3.346 100.152 102.638 1.00 33.10 79 ALA B N 1
ATOM 3783 C CA . ALA B 1 90 ? 4.097 99.170 103.428 1.00 33.63 79 ALA B CA 1
ATOM 3784 C C . ALA B 1 90 ? 3.623 99.208 104.894 1.00 39.85 79 ALA B C 1
ATOM 3785 O O . ALA B 1 90 ? 4.435 99.108 105.817 1.00 39.24 79 ALA B O 1
ATOM 3787 N N . VAL B 1 91 ? 2.299 99.355 105.095 1.00 36.44 80 VAL B N 1
ATOM 3788 C CA . VAL B 1 91 ? 1.647 99.389 106.407 1.00 36.21 80 VAL B CA 1
ATOM 3789 C C . VAL B 1 91 ? 1.405 97.926 106.888 1.00 41.68 80 VAL B C 1
ATOM 3790 O O . VAL B 1 91 ? 1.539 97.007 106.069 1.00 42.09 80 VAL B O 1
ATOM 3794 N N . PRO B 1 92 ? 1.051 97.653 108.168 1.00 37.54 81 PRO B N 1
ATOM 3795 C CA . PRO B 1 92 ? 0.830 96.252 108.556 1.00 38.41 81 PRO B CA 1
ATOM 3796 C C . PRO B 1 92 ? -0.527 95.688 108.135 1.00 43.51 81 PRO B C 1
ATOM 3797 O O . PRO B 1 92 ? -1.480 96.424 107.862 1.00 43.00 81 PRO B O 1
ATOM 3801 N N . THR B 1 93 ? -0.595 94.366 108.049 1.00 41.49 82 THR B N 1
ATOM 3802 C CA . THR B 1 93 ? -1.831 93.645 107.729 1.00 42.33 82 THR B CA 1
ATOM 3803 C C . THR B 1 93 ? -2.076 92.726 108.905 1.00 47.44 82 THR B C 1
ATOM 3804 O O . THR B 1 93 ? -1.609 91.590 108.901 1.00 46.63 82 THR B O 1
ATOM 3808 N N . PRO B 1 94 ? -2.710 93.257 109.981 1.00 46.53 83 PRO B N 1
ATOM 3809 C CA . PRO B 1 94 ? -2.920 92.440 111.187 1.00 46.99 83 PRO B CA 1
ATOM 3810 C C . PRO B 1 94 ? -3.786 91.203 110.952 1.00 52.67 83 PRO B C 1
ATOM 3811 O O . PRO B 1 94 ? -4.423 91.060 109.898 1.00 51.78 83 PRO B O 1
ATOM 3815 N N . ASN B 1 95 ? -3.758 90.270 111.896 1.00 51.78 84 ASN B N 1
ATOM 3816 C CA . ASN B 1 95 ? -4.581 89.086 111.708 1.00 52.83 84 ASN B CA 1
ATOM 3817 C C . ASN B 1 95 ? -5.971 89.308 112.263 1.00 59.52 84 ASN B C 1
ATOM 3818 O O . ASN B 1 95 ? -6.142 89.899 113.336 1.00 58.76 84 ASN B O 1
ATOM 3823 N N . ASN B 1 96 ? -6.969 88.929 111.469 1.00 58.83 85 ASN B N 1
ATOM 3824 C CA . ASN B 1 96 ? -8.376 89.071 111.820 1.00 59.96 85 ASN B CA 1
ATOM 3825 C C . ASN B 1 96 ? -8.757 88.074 112.920 1.00 67.28 85 ASN B C 1
ATOM 3826 O O . ASN B 1 96 ? -8.210 86.962 112.967 1.00 65.55 85 ASN B O 1
ATOM 3831 N N . ASP B 1 97 ? -9.672 88.481 113.827 1.00 68.05 86 ASP B N 1
ATOM 3832 C CA . ASP B 1 97 ? -10.152 87.576 114.869 1.00 69.63 86 ASP B CA 1
ATOM 3833 C C . ASP B 1 97 ? -11.165 86.643 114.212 1.00 75.64 86 ASP B C 1
ATOM 3834 O O . ASP B 1 97 ? -12.364 86.938 114.141 1.00 75.44 86 ASP B O 1
ATOM 3839 N N . ASP B 1 98 ? -10.607 85.579 113.601 1.00 73.53 87 ASP B N 1
ATOM 3840 C CA . ASP B 1 98 ? -11.272 84.517 112.849 1.00 74.01 87 ASP B CA 1
ATOM 3841 C C . ASP B 1 98 ? -10.383 83.257 112.815 1.00 79.69 87 ASP B C 1
ATOM 3842 O O . ASP B 1 98 ? -9.162 83.341 113.008 1.00 79.35 87 ASP B O 1
ATOM 3847 N N . GLN B 1 99 ? -11.029 82.102 112.588 1.00 77.64 88 GLN B N 1
ATOM 3848 C CA . GLN B 1 99 ? -10.489 80.737 112.531 1.00 78.45 88 GLN B CA 1
ATOM 3849 C C . GLN B 1 99 ? -9.334 80.623 111.535 1.00 83.60 88 GLN B C 1
ATOM 3850 O O . GLN B 1 99 ? -8.201 80.328 111.928 1.00 83.41 88 GLN B O 1
ATOM 3856 N N . TYR B 1 100 ? -9.645 80.906 110.250 1.00 80.52 89 TYR B N 1
ATOM 3857 C CA . TYR B 1 100 ? -8.800 80.869 109.049 1.00 80.31 89 TYR B CA 1
ATOM 3858 C C . TYR B 1 100 ? -7.563 81.768 109.080 1.00 81.49 89 TYR B C 1
ATOM 3859 O O . TYR B 1 100 ? -6.674 81.590 108.240 1.00 80.57 89 TYR B O 1
ATOM 3868 N N . ARG B 1 101 ? -7.513 82.732 110.027 1.00 76.56 90 ARG B N 1
ATOM 3869 C CA . ARG B 1 101 ? -6.486 83.769 110.145 1.00 75.69 90 ARG B CA 1
ATOM 3870 C C . ARG B 1 101 ? -6.298 84.519 108.797 1.00 77.14 90 ARG B C 1
ATOM 3871 O O . ARG B 1 101 ? -5.359 84.293 108.017 1.00 76.78 90 ARG B O 1
ATOM 3879 N N . SER B 1 102 ? -7.307 85.321 108.482 1.00 70.95 91 SER B N 1
ATOM 3880 C CA . SER B 1 102 ? -7.313 86.108 107.269 1.00 69.10 91 SER B CA 1
ATOM 3881 C C . SER B 1 102 ? -6.519 87.375 107.519 1.00 67.61 91 SER B C 1
ATOM 3882 O O . SER B 1 102 ? -6.383 87.819 108.669 1.00 65.62 91 SER B O 1
ATOM 3885 N N . CYS B 1 103 ? -5.972 87.937 106.449 1.00 61.95 92 CYS B N 1
ATOM 3886 C CA . CYS B 1 103 ? -5.229 89.188 106.533 1.00 61.26 92 CYS B CA 1
ATOM 3887 C C . CYS B 1 103 ? -6.225 90.318 106.659 1.00 57.52 92 CYS B C 1
ATOM 3888 O O . CYS B 1 103 ? -7.243 90.335 105.952 1.00 56.40 92 CYS B O 1
ATOM 3891 N N . ASP B 1 104 ? -5.931 91.268 107.535 1.00 49.25 93 ASP B N 1
ATOM 3892 C CA . ASP B 1 104 ? -6.772 92.441 107.673 1.00 47.23 93 ASP B CA 1
ATOM 3893 C C . ASP B 1 104 ? -6.223 93.533 106.733 1.00 47.34 93 ASP B C 1
ATOM 3894 O O . ASP B 1 104 ? -5.100 93.999 106.936 1.00 46.38 93 ASP B O 1
ATOM 3899 N N . ILE B 1 105 ? -7.000 93.904 105.680 1.00 42.64 94 ILE B N 1
ATOM 3900 C CA . ILE B 1 105 ? -6.613 94.923 104.689 1.00 41.72 94 ILE B CA 1
ATOM 3901 C C . ILE B 1 105 ? -6.983 96.358 105.083 1.00 44.84 94 ILE B C 1
ATOM 3902 O O . ILE B 1 105 ? -6.798 97.271 104.279 1.00 44.24 94 ILE B O 1
ATOM 3907 N N . SER B 1 106 ? -7.534 96.548 106.294 1.00 42.13 95 SER B N 1
ATOM 3908 C CA . SER B 1 106 ? -7.994 97.846 106.814 1.00 41.67 95 SER B CA 1
ATOM 3909 C C . SER B 1 106 ? -6.946 98.945 106.850 1.00 44.34 95 SER B C 1
ATOM 3910 O O . SER B 1 106 ? -7.267 100.070 106.492 1.00 44.19 95 SER B O 1
ATOM 3913 N N . LEU B 1 107 ? -5.696 98.636 107.270 1.00 40.96 96 LEU B N 1
ATOM 3914 C CA . LEU B 1 107 ? -4.640 99.658 107.329 1.00 40.66 96 LEU B CA 1
ATOM 3915 C C . LEU B 1 107 ? -4.162 100.039 105.936 1.00 42.74 96 LEU B C 1
ATOM 3916 O O . LEU B 1 107 ? -3.787 101.189 105.708 1.00 42.19 96 LEU B O 1
ATOM 3921 N N . VAL B 1 108 ? -4.229 99.079 104.998 1.00 36.92 97 VAL B N 1
ATOM 3922 C CA . VAL B 1 108 ? -3.900 99.261 103.580 1.00 35.50 97 VAL B CA 1
ATOM 3923 C C . VAL B 1 108 ? -4.950 100.183 102.912 1.00 38.52 97 VAL B C 1
ATOM 3924 O O . VAL B 1 108 ? -4.607 101.009 102.082 1.00 37.11 97 VAL B O 1
ATOM 3928 N N . MET B 1 109 ? -6.217 100.013 103.263 1.00 38.25 98 MET B N 1
ATOM 3929 C CA . MET B 1 109 ? -7.301 100.813 102.724 1.00 40.25 98 MET B CA 1
ATOM 3930 C C . MET B 1 109 ? -7.299 102.220 103.340 1.00 47.08 98 MET B C 1
ATOM 3931 O O . MET B 1 109 ? -7.462 103.202 102.616 1.00 47.68 98 MET B O 1
ATOM 3936 N N . ARG B 1 110 ? -6.992 102.323 104.649 1.00 44.27 99 ARG B N 1
ATOM 3937 C CA . ARG B 1 110 ? -6.830 103.610 105.336 1.00 43.53 99 ARG B CA 1
ATOM 3938 C C . ARG B 1 110 ? -5.664 104.360 104.696 1.00 46.32 99 ARG B C 1
ATOM 3939 O O . ARG B 1 110 ? -5.809 105.539 104.391 1.00 47.72 99 ARG B O 1
ATOM 3947 N N . ALA B 1 111 ? -4.524 103.650 104.454 1.00 41.01 100 ALA B N 1
ATOM 3948 C CA . ALA B 1 111 ? -3.336 104.177 103.796 1.00 40.85 100 ALA B CA 1
ATOM 3949 C C . ALA B 1 111 ? -3.632 104.568 102.350 1.00 46.14 100 ALA B C 1
ATOM 3950 O O . ALA B 1 111 ? -3.048 105.535 101.857 1.00 45.06 100 ALA B O 1
ATOM 3952 N N . LEU B 1 112 ? -4.529 103.812 101.662 1.00 44.37 101 LEU B N 1
ATOM 3953 C CA . LEU B 1 112 ? -4.933 104.144 100.298 1.00 43.98 101 LEU B CA 1
ATOM 3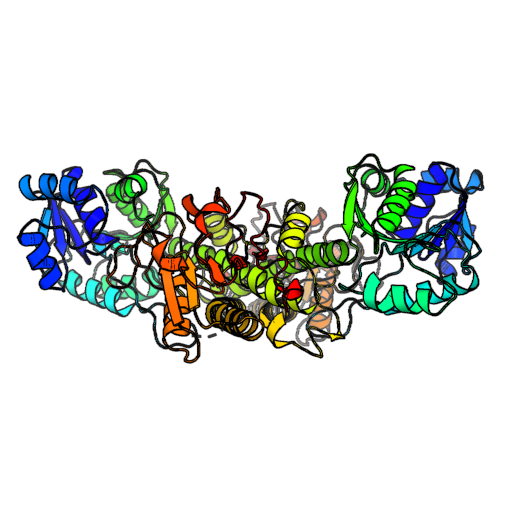954 C C . LEU B 1 112 ? -5.701 105.474 100.295 1.00 50.52 101 LEU B C 1
ATOM 3955 O O . LEU B 1 112 ? -5.404 106.329 99.459 1.00 50.72 101 LEU B O 1
ATOM 3960 N N . ASP B 1 113 ? -6.598 105.684 101.287 1.00 49.09 102 ASP B N 1
ATOM 3961 C CA . ASP B 1 113 ? -7.381 106.922 101.425 1.00 49.97 102 ASP B CA 1
ATOM 3962 C C . ASP B 1 113 ? -6.548 108.178 101.716 1.00 56.75 102 ASP B C 1
ATOM 3963 O O . ASP B 1 113 ? -6.982 109.277 101.359 1.00 58.24 102 ASP B O 1
ATOM 3968 N N . SER B 1 114 ? -5.366 108.024 102.353 1.00 53.22 103 SER B N 1
ATOM 3969 C CA . SER B 1 114 ? -4.440 109.128 102.678 1.00 52.77 103 SER B CA 1
ATOM 3970 C C . SER B 1 114 ? -3.729 109.659 101.423 1.00 56.52 103 SER B C 1
ATOM 3971 O O . SER B 1 114 ? -3.362 110.832 101.354 1.00 56.55 103 SER B O 1
ATOM 3974 N N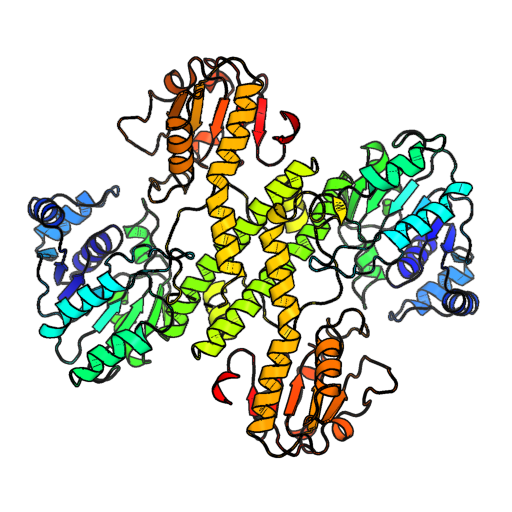 . ILE B 1 115 ? -3.549 108.770 100.442 1.00 52.53 104 ILE B N 1
ATOM 3975 C CA . ILE B 1 115 ? -2.870 108.952 99.166 1.00 51.64 104 ILE B CA 1
ATOM 3976 C C . ILE B 1 115 ? -3.772 109.591 98.089 1.00 54.57 104 ILE B C 1
ATOM 3977 O O . ILE B 1 115 ? -3.292 110.397 97.295 1.00 52.73 104 ILE B O 1
ATOM 3982 N N . LEU B 1 116 ? -5.067 109.212 98.069 1.00 52.14 105 LEU B N 1
ATOM 3983 C CA . LEU B 1 116 ? -6.088 109.637 97.109 1.00 51.65 105 LEU B CA 1
ATOM 3984 C C . LEU B 1 116 ? -6.138 111.140 96.779 1.00 58.70 105 LEU B C 1
ATOM 3985 O O . LEU B 1 116 ? -6.091 111.457 95.586 1.00 58.78 105 LEU B O 1
ATOM 3990 N N . PRO B 1 117 ? -6.208 112.086 97.769 1.00 56.42 106 PRO B N 1
ATOM 3991 C CA . PRO B 1 117 ? -6.247 113.520 97.410 1.00 56.33 106 PRO B CA 1
ATOM 3992 C C . PRO B 1 117 ? -5.016 114.063 96.677 1.00 60.63 106 PRO B C 1
ATOM 3993 O O . PRO B 1 117 ? -5.080 115.152 96.117 1.00 60.84 106 PRO B O 1
ATOM 3997 N N . PHE B 1 118 ? -3.905 113.324 96.690 1.00 57.08 107 PHE B N 1
ATOM 3998 C CA . PHE B 1 118 ? -2.650 113.751 96.077 1.00 56.90 107 PHE B CA 1
ATOM 3999 C C . PHE B 1 118 ? -2.398 113.134 94.708 1.00 61.00 107 PHE B C 1
ATOM 4000 O O . PHE B 1 118 ? -1.417 113.490 94.054 1.00 59.97 107 PHE B O 1
ATOM 4008 N N . LEU B 1 119 ? -3.287 112.222 94.271 1.00 59.14 108 LEU B N 1
ATOM 4009 C CA . LEU B 1 119 ? -3.165 111.499 93.010 1.00 60.26 108 LEU B CA 1
ATOM 4010 C C . LEU B 1 119 ? -3.264 112.351 91.762 1.00 66.73 108 LEU B C 1
ATOM 4011 O O . LEU B 1 119 ? -4.189 113.146 91.616 1.00 66.18 108 LEU B O 1
ATOM 4016 N N . LYS B 1 120 ? -2.304 112.157 90.856 1.00 65.26 109 LYS B N 1
ATOM 4017 C CA . LYS B 1 120 ? -2.200 112.843 89.572 1.00 66.00 109 LYS B CA 1
ATOM 4018 C C . LYS B 1 120 ? -2.046 111.787 88.473 1.00 71.07 109 LYS B C 1
ATOM 4019 O O . LYS B 1 120 ? -1.617 110.667 88.760 1.00 71.79 109 LYS B O 1
ATOM 4025 N N . LYS B 1 121 ? -2.406 112.130 87.218 1.00 65.99 110 LYS B N 1
ATOM 4026 C CA . LYS B 1 121 ? -2.263 111.191 86.103 1.00 64.43 110 LYS B CA 1
ATOM 4027 C C . LYS B 1 121 ? -0.786 110.816 85.887 1.00 65.82 110 LYS B C 1
ATOM 4028 O O . LYS B 1 121 ? 0.093 111.672 86.030 1.00 64.41 110 LYS B O 1
ATOM 4034 N N . GLY B 1 122 ? -0.539 109.527 85.643 1.00 61.47 111 GLY B N 1
ATOM 4035 C CA . GLY B 1 122 ? 0.798 108.969 85.433 1.00 60.77 111 GLY B CA 1
ATOM 4036 C C . GLY B 1 122 ? 1.406 108.287 86.648 1.00 62.80 111 GLY B C 1
ATOM 4037 O O . GLY B 1 122 ? 2.437 107.614 86.528 1.00 61.84 111 GLY B O 1
ATOM 4038 N N . ASN B 1 123 ? 0.766 108.452 87.830 1.00 58.50 112 ASN B N 1
ATOM 4039 C CA . ASN B 1 123 ? 1.214 107.898 89.112 1.00 57.85 112 ASN B CA 1
ATOM 4040 C C . ASN B 1 123 ? 1.152 106.370 89.218 1.00 59.80 112 ASN B C 1
ATOM 4041 O O . ASN B 1 123 ? 0.300 105.727 88.591 1.00 58.73 112 ASN B O 1
ATOM 4046 N N . THR B 1 124 ? 2.060 105.803 90.041 1.00 54.20 113 THR B N 1
ATOM 4047 C CA . THR B 1 124 ? 2.134 104.368 90.327 1.00 52.38 113 THR B CA 1
ATOM 4048 C C . THR B 1 124 ? 1.861 104.111 91.814 1.00 54.93 113 THR B C 1
ATOM 4049 O O . THR B 1 124 ? 2.429 104.792 92.669 1.00 55.52 113 THR B O 1
ATOM 4053 N N . ILE B 1 125 ? 0.968 103.149 92.108 1.00 48.87 114 ILE B N 1
ATOM 4054 C CA . ILE B 1 125 ? 0.649 102.712 93.465 1.00 47.65 114 ILE B CA 1
ATOM 4055 C C . ILE B 1 125 ? 1.129 101.278 93.585 1.00 49.03 114 ILE B C 1
ATOM 4056 O O . ILE B 1 125 ? 0.668 100.408 92.847 1.00 46.85 114 ILE B O 1
ATOM 4061 N N . ILE B 1 126 ? 2.091 101.052 94.485 1.00 45.45 115 ILE B N 1
ATOM 4062 C CA . ILE B 1 126 ? 2.638 99.737 94.793 1.00 44.03 115 ILE B CA 1
ATOM 4063 C C . ILE B 1 126 ? 2.185 99.372 96.189 1.00 44.52 115 ILE B C 1
ATOM 4064 O O . ILE B 1 126 ? 2.324 100.174 97.110 1.00 43.56 115 ILE B O 1
ATOM 4069 N N . VAL B 1 127 ? 1.598 98.182 96.333 1.00 38.38 116 VAL B N 1
ATOM 4070 C CA . VAL B 1 127 ? 1.200 97.667 97.630 1.00 36.19 116 VAL B CA 1
ATOM 4071 C C . VAL B 1 127 ? 2.214 96.567 97.957 1.00 38.20 116 VAL B C 1
ATOM 4072 O O . VAL B 1 127 ? 2.279 95.556 97.250 1.00 37.59 116 VAL B O 1
ATOM 4076 N N . GLU B 1 128 ? 3.106 96.841 98.937 1.00 33.57 117 GLU B N 1
ATOM 4077 C CA . GLU B 1 128 ? 4.148 95.901 99.369 1.00 32.09 117 GLU B CA 1
ATOM 4078 C C . GLU B 1 128 ? 3.667 95.001 100.520 1.00 35.21 117 GLU B C 1
ATOM 4079 O O . GLU B 1 128 ? 4.235 93.940 100.746 1.00 36.36 117 GLU B O 1
ATOM 4085 N N . SER B 1 129 ? 2.626 95.427 101.229 1.00 30.74 118 SER B N 1
ATOM 4086 C CA . SER B 1 129 ? 1.984 94.738 102.345 1.00 32.02 118 SER B CA 1
ATOM 4087 C C . SER B 1 129 ? 1.320 93.443 101.877 1.00 39.95 118 SER B C 1
ATOM 4088 O O . SER B 1 129 ? 0.924 93.329 100.712 1.00 41.33 118 SER B O 1
ATOM 4091 N N . THR B 1 130 ? 1.148 92.494 102.793 1.00 37.00 119 THR B N 1
ATOM 4092 C CA . THR B 1 130 ? 0.493 91.232 102.470 1.00 37.35 119 THR B CA 1
ATOM 4093 C C . THR B 1 130 ? -0.967 91.480 102.237 1.00 43.50 119 THR B C 1
ATOM 4094 O O . THR B 1 130 ? -1.624 92.088 103.084 1.00 45.69 119 THR B O 1
ATOM 4098 N N . ILE B 1 131 ? -1.479 91.066 101.073 1.00 38.72 120 ILE B N 1
ATOM 4099 C CA . ILE B 1 131 ? -2.888 91.273 100.761 1.00 37.49 120 ILE B CA 1
ATOM 4100 C C . ILE B 1 131 ? -3.579 90.005 100.318 1.00 41.87 120 ILE B C 1
ATOM 4101 O O . ILE B 1 131 ? -2.958 89.166 99.652 1.00 41.65 120 ILE B O 1
ATOM 4106 N N . ALA B 1 132 ? -4.875 89.877 100.668 1.00 39.67 121 ALA B N 1
ATOM 4107 C CA . ALA B 1 132 ? -5.702 88.731 100.285 1.00 40.10 121 ALA B CA 1
ATOM 4108 C C . ALA B 1 132 ? -5.883 88.734 98.777 1.00 46.37 121 ALA B C 1
ATOM 4109 O O . ALA B 1 132 ? -5.870 89.811 98.177 1.00 44.22 121 ALA B O 1
ATOM 4111 N N . PRO B 1 133 ? -6.024 87.563 98.118 1.00 48.94 122 PRO B N 1
ATOM 4112 C CA . PRO B 1 133 ? -6.194 87.575 96.656 1.00 49.24 122 PRO B CA 1
ATOM 4113 C C . PRO B 1 133 ? -7.430 88.356 96.245 1.00 53.10 122 PRO B C 1
ATOM 4114 O O . PRO B 1 133 ? -8.442 88.351 96.954 1.00 52.23 122 PRO B O 1
ATOM 4118 N N . LYS B 1 134 ? -7.290 89.100 95.143 1.00 51.23 123 LYS B N 1
ATOM 4119 C CA . LYS B 1 134 ? -8.309 89.968 94.546 1.00 51.95 123 LYS B CA 1
ATOM 4120 C C . LYS B 1 134 ? -8.484 91.348 95.193 1.00 55.58 123 LYS B C 1
ATOM 4121 O O . LYS B 1 134 ? -9.420 92.058 94.849 1.00 56.14 123 LYS B O 1
ATOM 4127 N N . THR B 1 135 ? -7.537 91.755 96.073 1.00 51.07 124 THR B N 1
ATOM 4128 C CA . THR B 1 135 ? -7.520 93.068 96.736 1.00 50.21 124 THR B CA 1
ATOM 4129 C C . THR B 1 135 ? -7.235 94.166 95.712 1.00 53.79 124 THR B C 1
ATOM 4130 O O . THR B 1 135 ? -7.904 95.201 95.709 1.00 53.91 124 THR B O 1
ATOM 4134 N N . MET B 1 136 ? -6.238 93.945 94.855 1.00 49.84 125 MET B N 1
ATOM 4135 C CA . MET B 1 136 ? -5.860 94.921 93.842 1.00 49.47 125 MET B CA 1
ATOM 4136 C C . MET B 1 136 ? -6.999 95.171 92.855 1.00 55.34 125 MET B C 1
ATOM 4137 O O . MET B 1 136 ? -7.387 96.315 92.648 1.00 54.94 125 MET B O 1
ATOM 4142 N N . ASP B 1 137 ? -7.589 94.089 92.345 1.00 53.56 126 ASP B N 1
ATOM 4143 C CA . ASP B 1 137 ? -8.677 94.084 91.380 1.00 53.80 126 ASP B CA 1
ATOM 4144 C C . ASP B 1 137 ? -10.050 94.478 91.938 1.00 57.36 126 ASP B C 1
ATOM 4145 O O . ASP B 1 137 ? -10.758 95.248 91.286 1.00 56.74 126 ASP B O 1
ATOM 4150 N N . ASP B 1 138 ? -10.450 93.933 93.101 1.00 53.16 127 ASP B N 1
ATOM 4151 C CA . ASP B 1 138 ? -11.786 94.164 93.667 1.00 52.82 127 ASP B CA 1
ATOM 4152 C C . ASP B 1 138 ? -11.916 95.251 94.729 1.00 57.16 127 ASP B C 1
ATOM 4153 O O . ASP B 1 138 ? -13.047 95.647 95.042 1.00 56.59 127 ASP B O 1
ATOM 4158 N N . PHE B 1 139 ? -10.787 95.709 95.310 1.00 54.38 128 PHE B N 1
ATOM 4159 C CA . PHE B 1 139 ? -10.799 96.700 96.388 1.00 54.15 128 PHE B CA 1
ATOM 4160 C C . PHE B 1 139 ? -10.017 97.961 96.066 1.00 54.88 128 PHE B C 1
ATOM 4161 O O . PHE B 1 139 ? -10.508 99.054 96.349 1.00 54.54 128 PHE B O 1
ATOM 4169 N N . VAL B 1 140 ? -8.804 97.826 95.503 1.00 47.81 129 VAL B N 1
ATOM 4170 C CA . VAL B 1 140 ? -7.958 98.976 95.167 1.00 45.93 129 VAL B CA 1
ATOM 4171 C C . VAL B 1 140 ? -8.473 99.635 93.878 1.00 52.25 129 VAL B C 1
ATOM 4172 O O . VAL B 1 140 ? -8.799 100.825 93.901 1.00 52.74 129 VAL B O 1
ATOM 4176 N N . LYS B 1 141 ? -8.611 98.846 92.792 1.00 49.49 130 LYS B N 1
ATOM 4177 C CA . LYS B 1 141 ? -9.095 99.277 91.474 1.00 49.99 130 LYS B CA 1
ATOM 4178 C C . LYS B 1 141 ? -10.451 100.050 91.520 1.00 56.19 130 LYS B C 1
ATOM 4179 O O . LYS B 1 141 ? -10.470 101.187 91.040 1.00 54.83 130 LYS B O 1
ATOM 4185 N N . PRO B 1 142 ? -11.541 99.535 92.160 1.00 54.27 131 PRO B N 1
ATOM 4186 C CA . PRO B 1 142 ? -12.806 100.306 92.229 1.00 54.07 131 PRO B CA 1
ATOM 4187 C C . PRO B 1 142 ? -12.726 101.674 92.903 1.00 58.06 131 PRO B C 1
ATOM 4188 O O . PRO B 1 142 ? -13.428 102.597 92.492 1.00 59.59 131 PRO B O 1
ATOM 4192 N N . VAL B 1 143 ? -11.888 101.799 93.936 1.00 52.64 132 VAL B N 1
ATOM 4193 C CA . VAL B 1 143 ? -11.673 103.042 94.677 1.00 50.81 132 VAL B CA 1
ATOM 4194 C C . VAL B 1 143 ? -11.005 104.076 93.749 1.00 54.88 132 VAL B C 1
ATOM 4195 O O . VAL B 1 143 ? -11.426 105.235 93.710 1.00 54.14 132 VAL B O 1
ATOM 4199 N N . ILE B 1 144 ? -9.982 103.641 93.001 1.00 51.53 133 ILE B N 1
ATOM 4200 C CA . ILE B 1 144 ? -9.252 104.499 92.086 1.00 52.44 133 ILE B CA 1
ATOM 4201 C C . ILE B 1 144 ? -10.109 104.872 90.879 1.00 61.52 133 ILE B C 1
ATOM 4202 O O . ILE B 1 144 ? -10.131 106.035 90.481 1.00 62.35 133 ILE B O 1
ATOM 4207 N N . GLU B 1 145 ? -10.853 103.900 90.330 1.00 60.24 134 GLU B N 1
ATOM 4208 C CA . GLU B 1 145 ? -11.742 104.128 89.186 1.00 60.34 134 GLU B CA 1
ATOM 4209 C C . GLU B 1 145 ? -12.926 105.048 89.517 1.00 65.54 134 GLU B C 1
ATOM 4210 O O . GLU B 1 145 ? -13.467 105.700 88.621 1.00 64.70 134 GLU B O 1
ATOM 4216 N N . ASN B 1 146 ? -13.265 105.159 90.815 1.00 63.36 135 ASN B N 1
ATOM 4217 C CA . ASN B 1 146 ? -14.310 106.044 91.332 1.00 64.02 135 ASN B CA 1
ATOM 4218 C C . ASN B 1 146 ? -13.915 107.513 91.168 1.00 70.17 135 ASN B C 1
ATOM 4219 O O . ASN B 1 146 ? -14.790 108.379 91.081 1.00 69.79 135 ASN B O 1
ATOM 4224 N N . LEU B 1 147 ? -12.591 107.783 91.126 1.00 67.71 136 LEU B N 1
ATOM 4225 C CA . LEU B 1 147 ? -11.979 109.098 90.866 1.00 67.76 136 LEU B CA 1
ATOM 4226 C C . LEU B 1 147 ? -11.793 109.150 89.345 1.00 73.64 136 LEU B C 1
ATOM 4227 O O . LEU B 1 147 ? -11.961 108.103 88.729 1.00 72.68 136 LEU B O 1
ATOM 4232 N N . GLY B 1 148 ? -11.345 110.247 88.756 1.00 73.17 137 GLY B N 1
ATOM 4233 C CA . GLY B 1 148 ? -11.166 110.288 87.302 1.00 73.94 137 GLY B CA 1
ATOM 4234 C C . GLY B 1 148 ? -10.000 109.467 86.781 1.00 78.43 137 GLY B C 1
ATOM 4235 O O . GLY B 1 148 ? -9.113 110.024 86.123 1.00 79.09 137 GLY B O 1
ATOM 4236 N N . PHE B 1 149 ? -9.986 108.139 87.061 1.00 73.51 138 PHE B N 1
ATOM 4237 C CA . PHE B 1 149 ? -8.864 107.281 86.679 1.00 73.61 138 PHE B CA 1
ATOM 4238 C C . PHE B 1 149 ? -9.180 105.967 85.964 1.00 76.20 138 PHE B C 1
ATOM 4239 O O . PHE B 1 149 ? -10.202 105.332 86.239 1.00 74.83 138 PHE B O 1
ATOM 4247 N N . THR B 1 150 ? -8.258 105.567 85.053 1.00 72.79 139 THR B N 1
ATOM 4248 C CA . THR B 1 150 ? -8.279 104.346 84.243 1.00 72.92 139 THR B CA 1
ATOM 4249 C C . THR B 1 150 ? -6.957 103.615 84.490 1.00 76.14 139 THR B C 1
ATOM 4250 O O . THR B 1 150 ? -5.882 104.161 84.208 1.00 75.26 139 THR B O 1
ATOM 4254 N N . ILE B 1 151 ? -7.050 102.401 85.052 1.00 72.10 140 ILE B N 1
ATOM 4255 C CA . ILE B 1 151 ? -5.890 101.575 85.426 1.00 71.26 140 ILE B CA 1
ATOM 4256 C C . ILE B 1 151 ? -5.158 101.063 84.185 1.00 72.79 140 ILE B C 1
ATOM 4257 O O . ILE B 1 151 ? -5.781 100.461 83.307 1.00 71.00 140 ILE B O 1
ATOM 4262 N N . GLY B 1 152 ? -3.857 101.347 84.117 1.00 70.00 141 GLY B N 1
ATOM 4263 C CA . GLY B 1 152 ? -3.012 100.971 82.990 1.00 70.71 141 GLY B CA 1
ATOM 4264 C C . GLY B 1 152 ? -2.881 102.086 81.977 1.00 76.51 141 GLY B C 1
ATOM 4265 O O . GLY B 1 152 ? -2.065 101.996 81.052 1.00 76.36 141 GLY B O 1
ATOM 4266 N N . GLU B 1 153 ? -3.676 103.159 82.168 1.00 73.83 142 GLU B N 1
ATOM 4267 C CA . GLU B 1 153 ? -3.706 104.337 81.306 1.00 73.68 142 GLU B CA 1
ATOM 4268 C C . GLU B 1 153 ? -3.283 105.577 82.084 1.00 76.38 142 GLU B C 1
ATOM 4269 O O . GLU B 1 153 ? -2.228 106.149 81.790 1.00 76.04 142 GLU B O 1
ATOM 4275 N N . ASP B 1 154 ? -4.095 105.974 83.091 1.00 72.06 143 ASP B N 1
ATOM 4276 C CA . ASP B 1 154 ? -3.881 107.150 83.942 1.00 71.54 143 ASP B CA 1
ATOM 4277 C C . ASP B 1 154 ? -2.989 106.861 85.169 1.00 75.21 143 ASP B C 1
ATOM 4278 O O . ASP B 1 154 ? -2.154 107.693 85.518 1.00 75.14 143 ASP B O 1
ATOM 4283 N N . ILE B 1 155 ? -3.200 105.711 85.846 1.00 70.43 144 ILE B N 1
ATOM 4284 C CA . ILE B 1 155 ? -2.420 105.274 87.018 1.00 68.88 144 ILE B CA 1
ATOM 4285 C C . ILE B 1 155 ? -2.057 103.795 86.955 1.00 70.12 144 ILE B C 1
ATOM 4286 O O . ILE B 1 155 ? -2.802 102.991 86.386 1.00 68.86 144 ILE B O 1
ATOM 4291 N N . TYR B 1 156 ? -0.958 103.432 87.613 1.00 65.78 145 TYR B N 1
ATOM 4292 C CA . TYR B 1 156 ? -0.489 102.059 87.598 1.00 65.36 145 TYR B CA 1
ATOM 4293 C C . TYR B 1 156 ? -0.585 101.389 88.950 1.00 63.25 145 TYR B C 1
ATOM 4294 O O . TYR B 1 156 ? -0.117 101.943 89.947 1.00 62.45 145 TYR B O 1
ATOM 4303 N N . LEU B 1 157 ? -1.263 100.230 88.986 1.00 54.68 146 LEU B N 1
ATOM 4304 C CA . LEU B 1 157 ? -1.476 99.457 90.199 1.00 52.19 146 LEU B CA 1
ATOM 4305 C C . LEU B 1 157 ? -0.620 98.179 90.215 1.00 53.07 146 LEU B C 1
ATOM 4306 O O . LEU B 1 157 ? -0.847 97.274 89.411 1.00 52.38 146 LEU B O 1
ATOM 4311 N N . VAL B 1 158 ? 0.380 98.133 91.118 1.00 47.77 147 VAL B N 1
ATOM 4312 C CA . VAL B 1 158 ? 1.316 97.015 91.300 1.00 46.88 147 VAL B CA 1
ATOM 4313 C C . VAL B 1 158 ? 1.225 96.436 92.727 1.00 49.55 147 VAL B C 1
ATOM 4314 O O . VAL B 1 158 ? 1.224 97.192 93.697 1.00 50.11 147 VAL B O 1
ATOM 4318 N N . HIS B 1 159 ? 1.190 95.097 92.845 1.00 42.33 148 HIS B N 1
ATOM 4319 C CA . HIS B 1 159 ? 1.353 94.395 94.100 1.00 39.65 148 HIS B CA 1
ATOM 4320 C C . HIS B 1 159 ? 2.709 93.751 93.984 1.00 43.90 148 HIS B C 1
ATOM 4321 O O . HIS B 1 159 ? 2.920 92.916 93.107 1.00 42.61 148 HIS B O 1
ATOM 4328 N N . CYS B 1 160 ? 3.654 94.193 94.803 1.00 42.49 149 CYS B N 1
ATOM 4329 C CA . CYS B 1 160 ? 4.955 93.568 94.881 1.00 42.47 149 CYS B CA 1
ATOM 4330 C C . CYS B 1 160 ? 5.161 93.163 96.346 1.00 46.52 149 CYS B C 1
ATOM 4331 O O . CYS B 1 160 ? 5.437 94.011 97.190 1.00 46.64 149 CYS B O 1
ATOM 4334 N N . PRO B 1 161 ? 4.952 91.881 96.678 1.00 43.31 150 PRO B N 1
ATOM 4335 C CA . PRO B 1 161 ? 5.092 91.449 98.071 1.00 43.25 150 PRO B CA 1
ATOM 4336 C C . PRO B 1 161 ? 6.505 91.586 98.614 1.00 45.63 150 PRO B C 1
ATOM 4337 O O . PRO B 1 161 ? 7.479 91.080 98.057 1.00 45.17 150 PRO B O 1
ATOM 4341 N N . GLU B 1 162 ? 6.593 92.325 99.703 1.00 41.59 151 GLU B N 1
ATOM 4342 C CA . GLU B 1 162 ? 7.861 92.590 100.341 1.00 41.79 151 GLU B CA 1
ATOM 4343 C C . GLU B 1 162 ? 8.092 91.703 101.556 1.00 48.18 151 GLU B C 1
ATOM 4344 O O . GLU B 1 162 ? 7.233 91.589 102.438 1.00 48.28 151 GLU B O 1
ATOM 4350 N N . ARG B 1 163 ? 9.252 91.056 101.574 1.00 45.29 152 ARG B N 1
ATOM 4351 C CA . ARG B 1 163 ? 9.645 90.161 102.645 1.00 45.71 152 ARG B CA 1
ATOM 4352 C C . ARG B 1 163 ? 11.109 90.423 102.903 1.00 51.30 152 ARG B C 1
ATOM 4353 O O . ARG B 1 163 ? 11.936 90.229 102.007 1.00 51.75 152 ARG B O 1
ATOM 4361 N N . VAL B 1 164 ? 11.417 90.935 104.103 1.00 49.65 153 VAL B N 1
ATOM 4362 C CA . VAL B 1 164 ? 12.782 91.311 104.530 1.00 49.59 153 VAL B CA 1
ATOM 4363 C C . VAL B 1 164 ? 13.424 90.278 105.441 1.00 53.37 153 VAL B C 1
ATOM 4364 O O . VAL B 1 164 ? 12.762 89.735 106.337 1.00 51.74 153 VAL B O 1
ATOM 4368 N N . LEU B 1 165 ? 14.733 90.049 105.220 1.00 51.49 154 LEU B N 1
ATOM 4369 C CA . LEU B 1 165 ? 15.573 89.157 106.012 1.00 52.11 154 LEU B CA 1
ATOM 4370 C C . LEU B 1 165 ? 16.250 90.010 107.084 1.00 53.90 154 LEU B C 1
ATOM 4371 O O . LEU B 1 165 ? 17.156 90.781 106.743 1.00 53.81 154 LEU B O 1
ATOM 4376 N N . PRO B 1 166 ? 15.857 89.898 108.372 1.00 48.33 155 PRO B N 1
ATOM 4377 C CA . PRO B 1 166 ? 16.536 90.697 109.413 1.00 48.19 155 PRO B CA 1
ATOM 4378 C C . PRO B 1 166 ? 18.027 90.356 109.549 1.00 53.44 155 PRO B C 1
ATOM 4379 O O . PRO B 1 166 ? 18.429 89.200 109.411 1.00 52.66 155 PRO B O 1
ATOM 4383 N N . GLY B 1 167 ? 18.834 91.402 109.710 1.00 51.72 156 GLY B N 1
ATOM 4384 C CA . GLY B 1 167 ? 20.288 91.328 109.783 1.00 50.83 156 GLY B CA 1
ATOM 4385 C C . GLY B 1 167 ? 20.932 91.548 108.430 1.00 52.60 156 GLY B C 1
ATOM 4386 O O . GLY B 1 167 ? 22.086 91.986 108.360 1.00 53.29 156 GLY B O 1
ATOM 4387 N N . LYS B 1 168 ? 20.159 91.306 107.352 1.00 46.52 157 LYS B N 1
ATOM 4388 C CA . LYS B 1 168 ? 20.590 91.442 105.955 1.00 45.15 157 LYS B CA 1
ATOM 4389 C C . LYS B 1 168 ? 19.535 92.142 105.107 1.00 46.62 157 LYS B C 1
ATOM 4390 O O . LYS B 1 168 ? 19.445 91.839 103.915 1.00 46.51 157 LYS B O 1
ATOM 4396 N N . ILE B 1 169 ? 18.734 93.057 105.708 1.00 41.16 158 ILE B N 1
ATOM 4397 C CA . ILE B 1 169 ? 17.614 93.759 105.037 1.00 39.93 158 ILE B CA 1
ATOM 4398 C C . ILE B 1 169 ? 17.978 94.435 103.732 1.00 44.82 158 ILE B C 1
ATOM 4399 O O . ILE B 1 169 ? 17.349 94.136 102.713 1.00 45.24 158 ILE B O 1
ATOM 4404 N N . LEU B 1 170 ? 18.967 95.353 103.761 1.00 42.02 159 LEU B N 1
ATOM 4405 C CA . LEU B 1 170 ? 19.390 96.091 102.569 1.00 42.41 159 LEU B CA 1
ATOM 4406 C C . LEU B 1 170 ? 19.938 95.194 101.482 1.00 46.67 159 LEU B C 1
ATOM 4407 O O . LEU B 1 170 ? 19.542 95.353 100.325 1.00 46.14 159 LEU B O 1
ATOM 4412 N N . GLU B 1 171 ? 20.812 94.230 101.841 1.00 43.94 160 GLU B N 1
ATOM 4413 C CA . GLU B 1 171 ? 21.345 93.290 100.842 1.00 44.78 160 GLU B CA 1
ATOM 4414 C C . GLU B 1 171 ? 20.206 92.481 100.246 1.00 48.73 160 GLU B C 1
ATOM 4415 O O . GLU B 1 171 ? 20.055 92.465 99.022 1.00 50.58 160 GLU B O 1
ATOM 4421 N N . GLU B 1 172 ? 19.320 91.944 101.117 1.00 42.41 161 GLU B N 1
ATOM 4422 C CA . GLU B 1 172 ? 18.126 91.186 100.733 1.00 40.72 161 GLU B CA 1
ATOM 4423 C C . GLU B 1 172 ? 17.224 91.992 99.767 1.00 43.39 161 GLU B C 1
ATOM 4424 O O . GLU B 1 172 ? 16.761 91.449 98.799 1.00 41.12 161 GLU B O 1
ATOM 4430 N N . LEU B 1 173 ? 17.049 93.290 99.999 1.00 43.01 162 LEU B N 1
ATOM 4431 C CA . LEU B 1 173 ? 16.241 94.186 99.177 1.00 44.43 162 LEU B CA 1
ATOM 4432 C C . LEU B 1 173 ? 16.782 94.319 97.741 1.00 51.04 162 LEU B C 1
ATOM 4433 O O . LEU B 1 173 ? 15.994 94.388 96.804 1.00 51.41 162 LEU B O 1
ATOM 4438 N N . VAL B 1 174 ? 18.117 94.292 97.575 1.00 48.76 163 VAL B N 1
ATOM 4439 C CA . VAL B 1 174 ? 18.824 94.410 96.299 1.00 48.60 163 VAL B CA 1
ATOM 4440 C C . VAL B 1 174 ? 18.863 93.089 95.484 1.00 54.01 163 VAL B C 1
ATOM 4441 O O . VAL B 1 174 ? 18.496 93.084 94.300 1.00 52.37 163 VAL B O 1
ATOM 4445 N N . HIS B 1 175 ? 19.341 91.993 96.116 1.00 52.37 164 HIS B N 1
ATOM 4446 C CA . HIS B 1 175 ? 19.586 90.684 95.499 1.00 53.27 164 HIS B CA 1
ATOM 4447 C C . HIS B 1 175 ? 18.458 89.657 95.389 1.00 59.76 164 HIS B C 1
ATOM 4448 O O . HIS B 1 175 ? 18.591 88.704 94.617 1.00 61.12 164 HIS B O 1
ATOM 4455 N N . ASN B 1 176 ? 17.361 89.838 96.128 1.00 55.77 165 ASN B N 1
ATOM 4456 C CA . ASN B 1 176 ? 16.232 88.922 96.052 1.00 55.93 165 ASN B CA 1
ATOM 4457 C C . ASN B 1 176 ? 15.482 89.072 94.748 1.00 58.09 165 ASN B C 1
ATOM 4458 O O . ASN B 1 176 ? 15.307 90.191 94.255 1.00 58.10 165 ASN B O 1
ATOM 4463 N N . ASN B 1 177 ? 14.955 87.944 94.247 1.00 53.10 166 ASN B N 1
ATOM 4464 C CA . ASN B 1 177 ? 14.069 87.902 93.097 1.00 51.71 166 ASN B CA 1
ATOM 4465 C C . ASN B 1 177 ? 12.753 88.514 93.567 1.00 56.05 166 ASN B C 1
ATOM 4466 O O . ASN B 1 177 ? 12.367 88.372 94.727 1.00 55.45 166 ASN B O 1
ATOM 4471 N N . ARG B 1 178 ? 12.110 89.252 92.692 1.00 52.44 167 ARG B N 1
ATOM 4472 C CA . ARG B 1 178 ? 10.953 90.027 93.040 1.00 50.85 167 ARG B CA 1
ATOM 4473 C C . ARG B 1 178 ? 9.778 89.712 92.145 1.00 54.97 167 ARG B C 1
ATOM 4474 O O . ARG B 1 178 ? 9.941 89.620 90.929 1.00 57.18 167 ARG B O 1
ATOM 4482 N N . ILE B 1 179 ? 8.588 89.591 92.739 1.00 48.00 168 ILE B N 1
ATOM 4483 C CA . ILE B 1 179 ? 7.359 89.375 92.005 1.00 46.80 168 ILE B CA 1
ATOM 4484 C C . ILE B 1 179 ? 6.706 90.750 91.752 1.00 51.43 168 ILE B C 1
ATOM 4485 O O . ILE B 1 179 ? 6.456 91.497 92.701 1.00 50.09 168 ILE B O 1
ATOM 4490 N N . ILE B 1 180 ? 6.460 91.082 90.459 1.00 48.03 169 ILE B N 1
ATOM 4491 C CA . ILE B 1 180 ? 5.812 92.325 90.049 1.00 46.87 169 ILE B CA 1
ATOM 4492 C C . ILE B 1 180 ? 4.447 91.908 89.525 1.00 50.99 169 ILE B C 1
ATOM 4493 O O . ILE B 1 180 ? 4.361 91.378 88.413 1.00 51.96 169 ILE B O 1
ATOM 4498 N N . GLY B 1 181 ? 3.411 92.108 90.346 1.00 45.73 170 GLY B N 1
ATOM 4499 C CA . GLY B 1 181 ? 2.034 91.782 90.011 1.00 44.67 170 GLY B CA 1
ATOM 4500 C C . GLY B 1 181 ? 1.237 93.007 89.615 1.00 49.40 170 GLY B C 1
ATOM 4501 O O . GLY B 1 181 ? 0.692 93.697 90.481 1.00 48.89 170 GLY B O 1
ATOM 4502 N N . GLY B 1 182 ? 1.169 93.278 88.307 1.00 46.58 171 GLY B N 1
ATOM 4503 C CA . GLY B 1 182 ? 0.417 94.406 87.770 1.00 46.28 171 GLY B CA 1
ATOM 4504 C C . GLY B 1 182 ? -1.031 94.059 87.474 1.00 50.68 171 GLY B C 1
ATOM 4505 O O . GLY B 1 182 ? -1.346 92.909 87.151 1.00 49.26 171 GLY B O 1
ATOM 4506 N N . VAL B 1 183 ? -1.929 95.057 87.587 1.00 48.28 172 VAL B N 1
ATOM 4507 C CA . VAL B 1 183 ? -3.356 94.866 87.297 1.00 48.75 172 VAL B CA 1
ATOM 4508 C C . VAL B 1 183 ? -3.514 94.724 85.777 1.00 57.52 172 VAL B C 1
ATOM 4509 O O . VAL B 1 183 ? -4.353 93.946 85.312 1.00 58.68 172 VAL B O 1
ATOM 4513 N N . THR B 1 184 ? -2.667 95.455 85.017 1.00 54.56 173 THR B N 1
ATOM 4514 C CA . THR B 1 184 ? -2.576 95.440 83.558 1.00 54.64 173 THR B CA 1
ATOM 4515 C C . THR B 1 184 ? -1.106 95.191 83.197 1.00 61.46 173 THR B C 1
ATOM 4516 O O . THR B 1 184 ? -0.229 95.260 84.072 1.00 62.46 173 THR B O 1
ATOM 4520 N N . LYS B 1 185 ? -0.831 94.932 81.907 1.00 57.84 174 LYS B N 1
ATOM 4521 C CA . LYS B 1 185 ? 0.525 94.708 81.405 1.00 57.45 174 LYS B CA 1
ATOM 4522 C C . LYS B 1 185 ? 1.341 96.026 81.497 1.00 63.20 174 LYS B C 1
ATOM 4523 O O . LYS B 1 185 ? 2.561 95.987 81.686 1.00 64.24 174 LYS B O 1
ATOM 4529 N N . ALA B 1 186 ? 0.652 97.189 81.429 1.00 59.11 175 ALA B N 1
ATOM 4530 C CA . ALA B 1 186 ? 1.268 98.517 81.554 1.00 58.73 175 ALA B CA 1
ATOM 4531 C C . ALA B 1 186 ? 1.743 98.758 82.995 1.00 60.55 175 ALA B C 1
ATOM 4532 O O . ALA B 1 186 ? 2.829 99.319 83.193 1.00 59.76 175 ALA B O 1
ATOM 4534 N N . CYS B 1 187 ? 0.929 98.300 83.991 1.00 55.19 176 CYS B N 1
ATOM 4535 C CA . CYS B 1 187 ? 1.198 98.356 85.435 1.00 53.79 176 CYS B CA 1
ATOM 4536 C C . CYS B 1 187 ? 2.481 97.592 85.747 1.00 57.49 176 CYS B C 1
ATOM 4537 O O . CYS B 1 187 ? 3.331 98.097 86.490 1.00 56.87 176 CYS B O 1
ATOM 4540 N N . ILE B 1 188 ? 2.654 96.416 85.094 1.00 53.96 177 ILE B N 1
ATOM 4541 C CA . ILE B 1 188 ? 3.844 95.572 85.207 1.00 54.05 177 ILE B CA 1
ATOM 4542 C C . ILE B 1 188 ? 5.092 96.360 84.794 1.00 60.98 177 ILE B C 1
ATOM 4543 O O . ILE B 1 188 ? 6.114 96.287 85.481 1.00 62.01 177 ILE B O 1
ATOM 4548 N N . GLU B 1 189 ? 5.007 97.114 83.685 1.00 58.86 178 GLU B N 1
ATOM 4549 C CA . GLU B 1 189 ? 6.118 97.924 83.167 1.00 58.69 178 GLU B CA 1
ATOM 4550 C C . GLU B 1 189 ? 6.487 99.065 84.110 1.00 60.11 178 GLU B C 1
ATOM 4551 O O . GLU B 1 189 ? 7.685 99.326 84.317 1.00 58.96 178 GLU B O 1
ATOM 4557 N N . ALA B 1 190 ? 5.457 99.706 84.714 1.00 54.71 179 ALA B N 1
ATOM 4558 C CA . ALA B 1 190 ? 5.623 100.782 85.687 1.00 54.01 179 ALA B CA 1
ATOM 4559 C C . ALA B 1 190 ? 6.326 100.274 86.971 1.00 58.93 179 ALA B C 1
ATOM 4560 O O . ALA B 1 190 ? 7.200 100.967 87.512 1.00 58.48 179 ALA B O 1
ATOM 4562 N N . GLY B 1 191 ? 5.964 99.055 87.401 1.00 56.00 180 GLY B N 1
ATOM 4563 C CA . GLY B 1 191 ? 6.556 98.372 88.550 1.00 55.20 180 GLY B CA 1
ATOM 4564 C C . GLY B 1 191 ? 8.028 98.088 88.344 1.00 58.23 180 GLY B C 1
ATOM 4565 O O . GLY B 1 191 ? 8.838 98.347 89.241 1.00 59.56 180 GLY B O 1
ATOM 4566 N N . LYS B 1 192 ? 8.390 97.590 87.142 1.00 53.18 181 LYS B N 1
ATOM 4567 C CA . LYS B 1 192 ? 9.779 97.307 86.759 1.00 53.65 181 LYS B CA 1
ATOM 4568 C C . LYS B 1 192 ? 10.607 98.582 86.771 1.00 57.45 181 LYS B C 1
ATOM 4569 O O . LYS B 1 192 ? 11.754 98.561 87.218 1.00 55.86 181 LYS B O 1
ATOM 4575 N N . ARG B 1 193 ? 10.004 99.700 86.298 1.00 55.10 182 ARG B N 1
ATOM 4576 C CA . ARG B 1 193 ? 10.640 101.019 86.244 1.00 54.93 182 ARG B CA 1
ATOM 4577 C C . ARG B 1 193 ? 11.100 101.464 87.646 1.00 56.86 182 ARG B C 1
ATOM 4578 O O . ARG B 1 193 ? 12.241 101.924 87.829 1.00 55.35 182 ARG B O 1
ATOM 4586 N N . VAL B 1 194 ? 10.215 101.247 88.640 1.00 52.01 183 VAL B N 1
ATOM 4587 C CA . VAL B 1 194 ? 10.449 101.622 90.035 1.00 49.91 183 VAL B CA 1
ATOM 4588 C C . VAL B 1 194 ? 11.583 100.821 90.662 1.00 54.10 183 VAL B C 1
ATOM 4589 O O . VAL B 1 194 ? 12.570 101.402 91.109 1.00 55.26 183 VAL B O 1
ATOM 4593 N N . TYR B 1 195 ? 11.477 99.497 90.625 1.00 49.99 184 TYR B N 1
ATOM 4594 C CA . TYR B 1 195 ? 12.463 98.591 91.216 1.00 48.62 184 TYR B CA 1
ATOM 4595 C C . TYR B 1 195 ? 13.819 98.507 90.535 1.00 55.03 184 TYR B C 1
ATOM 4596 O O . TYR B 1 195 ? 14.817 98.210 91.198 1.00 54.58 184 TYR B O 1
ATOM 4605 N N . ARG B 1 196 ? 13.864 98.836 89.235 1.00 54.77 185 ARG B N 1
ATOM 4606 C CA . ARG B 1 196 ? 15.075 98.845 88.397 1.00 56.02 185 ARG B CA 1
ATOM 4607 C C . ARG B 1 196 ? 16.193 99.724 89.004 1.00 58.08 185 ARG B C 1
ATOM 4608 O O . ARG B 1 196 ? 17.369 99.481 88.727 1.00 57.76 185 ARG B O 1
ATOM 4616 N N . THR B 1 197 ? 15.798 100.709 89.863 1.00 52.73 186 THR B N 1
ATOM 4617 C CA . THR B 1 197 ? 16.626 101.680 90.590 1.00 51.30 186 THR B CA 1
ATOM 4618 C C . THR B 1 197 ? 17.775 101.027 91.359 1.00 53.58 186 THR B C 1
ATOM 4619 O O . THR B 1 197 ? 18.875 101.577 91.370 1.00 52.33 186 THR B O 1
ATOM 4623 N N . PHE B 1 198 ? 17.526 99.860 91.998 1.00 50.86 187 PHE B N 1
ATOM 4624 C CA . PHE B 1 198 ? 18.529 99.158 92.820 1.00 50.50 187 PHE B CA 1
ATOM 4625 C C . PHE B 1 198 ? 18.410 97.636 92.767 1.00 53.86 187 PHE B C 1
ATOM 4626 O O . PHE B 1 198 ? 19.334 96.950 93.209 1.00 53.08 187 PHE B O 1
ATOM 4634 N N . VAL B 1 199 ? 17.262 97.105 92.296 1.00 52.29 188 VAL B N 1
ATOM 4635 C CA . VAL B 1 199 ? 17.058 95.646 92.250 1.00 53.23 188 VAL B CA 1
ATOM 4636 C C . VAL B 1 199 ? 17.941 94.992 91.174 1.00 60.75 188 VAL B C 1
ATOM 4637 O O . VAL B 1 199 ? 17.786 95.260 89.974 1.00 60.34 188 VAL B O 1
ATOM 4641 N N . GLN B 1 200 ? 18.874 94.148 91.645 1.00 59.43 189 GLN B N 1
ATOM 4642 C CA . GLN B 1 200 ? 19.801 93.350 90.848 1.00 60.14 189 GLN B CA 1
ATOM 4643 C C . GLN B 1 200 ? 19.255 91.928 90.680 1.00 64.63 189 GLN B C 1
ATOM 4644 O O . GLN B 1 200 ? 19.652 91.219 89.752 1.00 64.80 189 GLN B O 1
ATOM 4650 N N . GLY B 1 201 ? 18.331 91.542 91.562 1.00 60.76 190 GLY B N 1
ATOM 4651 C CA . GLY B 1 201 ? 17.658 90.254 91.523 1.00 59.40 190 GLY B CA 1
ATOM 4652 C C . GLY B 1 201 ? 16.720 90.176 90.333 1.00 61.35 190 GLY B C 1
ATOM 4653 O O . GLY B 1 201 ? 16.482 91.175 89.655 1.00 59.77 190 GLY B O 1
ATOM 4654 N N . GLU B 1 202 ? 16.202 88.983 90.054 1.00 58.46 191 GLU B N 1
ATOM 4655 C CA . GLU B 1 202 ? 15.294 88.737 88.935 1.00 57.76 191 GLU B CA 1
ATOM 4656 C C . GLU B 1 202 ? 13.938 89.358 89.242 1.00 60.13 191 GLU B C 1
ATOM 4657 O O . GLU B 1 202 ? 13.509 89.344 90.388 1.00 59.70 191 GLU B O 1
ATOM 4663 N N . MET B 1 203 ? 13.277 89.914 88.231 1.00 55.68 192 MET B N 1
ATOM 4664 C CA . MET B 1 203 ? 11.950 90.474 88.396 1.00 55.28 192 MET B CA 1
ATOM 4665 C C . MET B 1 203 ? 10.963 89.614 87.629 1.00 57.72 192 MET B C 1
ATOM 4666 O O . MET B 1 203 ? 10.996 89.565 86.400 1.00 58.08 192 MET B O 1
ATOM 4671 N N . ILE B 1 204 ? 10.152 88.864 88.369 1.00 52.22 193 ILE B N 1
ATOM 4672 C CA . ILE B 1 204 ? 9.153 87.952 87.830 1.00 50.55 193 ILE B CA 1
ATOM 4673 C C . ILE B 1 204 ? 7.910 88.782 87.508 1.00 53.49 193 ILE B C 1
ATOM 4674 O O . ILE B 1 204 ? 7.384 89.487 88.375 1.00 54.37 193 ILE B O 1
ATOM 4679 N N . GLU B 1 205 ? 7.492 88.739 86.244 1.00 48.03 194 GLU B N 1
ATOM 4680 C CA . GLU B 1 205 ? 6.346 89.477 85.743 1.00 47.49 194 GLU B CA 1
ATOM 4681 C C . GLU B 1 205 ? 5.126 88.604 85.764 1.00 50.75 194 GLU B C 1
ATOM 4682 O O . GLU B 1 205 ? 5.149 87.496 85.230 1.00 51.92 194 GLU B O 1
ATOM 4688 N N . THR B 1 206 ? 4.041 89.119 86.352 1.00 45.01 195 THR B N 1
ATOM 4689 C CA . THR B 1 206 ? 2.763 88.419 86.453 1.00 43.42 195 THR B CA 1
ATOM 4690 C C . THR B 1 206 ? 1.658 89.414 86.740 1.00 44.26 195 THR B C 1
ATOM 4691 O O . THR B 1 206 ? 1.949 90.591 86.878 1.00 43.76 195 THR B O 1
ATOM 4695 N N . ASP B 1 207 ? 0.405 88.958 86.821 1.00 41.24 196 ASP B N 1
ATOM 4696 C CA . ASP B 1 207 ? -0.694 89.841 87.179 1.00 42.37 196 ASP B CA 1
ATOM 4697 C C . ASP B 1 207 ? -0.879 89.864 88.719 1.00 47.11 196 ASP B C 1
ATOM 4698 O O . ASP B 1 207 ? -0.414 88.958 89.424 1.00 47.19 196 ASP B O 1
ATOM 4703 N N . ALA B 1 208 ? -1.513 90.928 89.219 1.00 44.24 197 ALA B N 1
ATOM 4704 C CA . ALA B 1 208 ? -1.737 91.184 90.635 1.00 43.80 197 ALA B CA 1
ATOM 4705 C C . ALA B 1 208 ? -2.355 89.999 91.396 1.00 48.01 197 ALA B C 1
ATOM 4706 O O . ALA B 1 208 ? -1.832 89.642 92.451 1.00 50.63 197 ALA B O 1
ATOM 4708 N N . ARG B 1 209 ? -3.396 89.358 90.843 1.00 39.87 198 ARG B N 1
ATOM 4709 C CA . ARG B 1 209 ? -4.054 88.204 91.463 1.00 37.94 198 ARG B CA 1
ATOM 4710 C C . ARG B 1 209 ? -3.117 86.992 91.657 1.00 41.56 198 ARG B C 1
ATOM 4711 O O . ARG B 1 209 ? -3.231 86.314 92.671 1.00 41.68 198 ARG B O 1
ATOM 4719 N N . THR B 1 210 ? -2.189 86.748 90.709 1.00 38.88 199 THR B N 1
ATOM 4720 C CA . THR B 1 210 ? -1.217 85.661 90.769 1.00 39.32 199 THR B CA 1
ATOM 4721 C C . THR B 1 210 ? -0.177 85.940 91.845 1.00 44.97 199 THR B C 1
ATOM 4722 O O . THR B 1 210 ? 0.188 85.021 92.574 1.00 46.39 199 THR B O 1
ATOM 4726 N N . ALA B 1 211 ? 0.264 87.206 91.957 1.00 40.14 200 ALA B N 1
ATOM 4727 C CA . ALA B 1 211 ? 1.224 87.663 92.955 1.00 39.67 200 ALA B CA 1
ATOM 4728 C C . ALA B 1 211 ? 0.634 87.511 94.376 1.00 44.02 200 ALA B C 1
ATOM 4729 O O . ALA B 1 211 ? 1.347 87.111 95.311 1.00 44.71 200 ALA B O 1
ATOM 4731 N N . GLU B 1 212 ? -0.647 87.895 94.536 1.00 38.20 201 GLU B N 1
ATOM 4732 C CA . GLU B 1 212 ? -1.347 87.794 95.810 1.00 36.81 201 GLU B CA 1
ATOM 4733 C C . GLU B 1 212 ? -1.473 86.307 96.236 1.00 39.62 201 GLU B C 1
ATOM 4734 O O . GLU B 1 212 ? -1.011 85.951 97.306 1.00 38.81 201 GLU B O 1
ATOM 4740 N N . MET B 1 213 ? -2.087 85.474 95.389 1.00 36.85 202 MET B N 1
ATOM 4741 C CA . MET B 1 213 ? -2.369 84.062 95.591 1.00 37.40 202 MET B CA 1
ATOM 4742 C C . MET B 1 213 ? -1.126 83.230 95.903 1.00 43.26 202 MET B C 1
ATOM 4743 O O . MET B 1 213 ? -1.149 82.399 96.818 1.00 43.36 202 MET B O 1
ATOM 4748 N N . SER B 1 214 ? -0.052 83.482 95.161 1.00 39.11 203 SER B N 1
ATOM 4749 C CA . SER B 1 214 ? 1.234 82.818 95.274 1.00 38.20 203 SER B CA 1
ATOM 4750 C C . SER B 1 214 ? 1.850 82.974 96.663 1.00 39.92 203 SER B C 1
ATOM 4751 O O . SER B 1 214 ? 2.374 82.008 97.229 1.00 38.53 203 SER B O 1
ATOM 4754 N N . LYS B 1 215 ? 1.845 84.188 97.182 1.00 37.09 204 LYS B N 1
ATOM 4755 C CA . LYS B 1 215 ? 2.483 84.463 98.463 1.00 37.83 204 LYS B CA 1
ATOM 4756 C C . LYS B 1 215 ? 1.739 83.865 99.635 1.00 40.90 204 LYS B C 1
ATOM 4757 O O . LYS B 1 215 ? 2.336 83.429 100.616 1.00 39.63 204 LYS B O 1
ATOM 4763 N N . LEU B 1 216 ? 0.444 83.783 99.477 1.00 38.34 205 LEU B N 1
ATOM 4764 C CA . LEU B 1 216 ? -0.447 83.223 100.451 1.00 39.62 205 LEU B CA 1
ATOM 4765 C C . LEU B 1 216 ? -0.457 81.702 100.411 1.00 44.26 205 LEU B C 1
ATOM 4766 O O . LEU B 1 216 ? -0.615 81.086 101.473 1.00 43.78 205 LEU B O 1
ATOM 4771 N N . MET B 1 217 ? -0.275 81.102 99.198 1.00 40.72 206 MET B N 1
ATOM 4772 C CA . MET B 1 217 ? -0.128 79.662 98.984 1.00 41.46 206 MET B CA 1
ATOM 4773 C C . MET B 1 217 ? 1.153 79.137 99.654 1.00 42.82 206 MET B C 1
ATOM 4774 O O . MET B 1 217 ? 1.181 77.998 100.107 1.00 41.09 206 MET B O 1
ATOM 4779 N N . GLU B 1 218 ? 2.216 79.964 99.687 1.00 38.58 207 GLU B N 1
ATOM 4780 C CA . GLU B 1 218 ? 3.494 79.679 100.343 1.00 37.38 207 GLU B CA 1
ATOM 4781 C C . GLU B 1 218 ? 3.230 79.515 101.841 1.00 42.10 207 GLU B C 1
ATOM 4782 O O . GLU B 1 218 ? 3.637 78.519 102.441 1.00 43.58 207 GLU B O 1
ATOM 4788 N N . ASN B 1 219 ? 2.477 80.468 102.420 1.00 35.80 208 ASN B N 1
ATOM 4789 C CA . ASN B 1 219 ? 2.107 80.490 103.820 1.00 34.28 208 ASN B CA 1
ATOM 4790 C C . ASN B 1 219 ? 1.230 79.306 104.214 1.00 40.54 208 ASN B C 1
ATOM 4791 O O . ASN B 1 219 ? 1.373 78.775 105.320 1.00 42.95 208 ASN B O 1
ATOM 4796 N N . THR B 1 220 ? 0.307 78.935 103.323 1.00 35.67 209 THR B N 1
ATOM 4797 C CA . THR B 1 220 ? -0.678 77.859 103.424 1.00 35.28 209 THR B CA 1
ATOM 4798 C C . THR B 1 220 ? -0.026 76.470 103.337 1.00 38.34 209 THR B C 1
ATOM 4799 O O . THR B 1 220 ? -0.332 75.608 104.170 1.00 38.82 209 THR B O 1
ATOM 4803 N N . TYR B 1 221 ? 0.878 76.258 102.351 1.00 32.47 210 TYR B N 1
ATOM 4804 C CA . TYR B 1 221 ? 1.612 75.009 102.234 1.00 32.05 210 TYR B CA 1
ATOM 4805 C C . TYR B 1 221 ? 2.337 74.761 103.537 1.00 38.30 210 TYR B C 1
ATOM 4806 O O . TYR B 1 221 ? 2.315 73.652 104.060 1.00 39.08 210 TYR B O 1
ATOM 4815 N N . ARG B 1 222 ? 2.967 75.812 104.066 1.00 36.05 211 ARG B N 1
ATOM 4816 C CA . ARG B 1 222 ? 3.712 75.754 105.318 1.00 35.01 211 ARG B CA 1
ATOM 4817 C C . ARG B 1 222 ? 2.807 75.484 106.534 1.00 38.61 211 ARG B C 1
ATOM 4818 O O . ARG B 1 222 ? 3.195 74.702 107.376 1.00 39.30 211 ARG B O 1
ATOM 4826 N N . ASP B 1 223 ? 1.605 76.089 106.605 1.00 34.13 212 ASP B N 1
ATOM 4827 C CA . ASP B 1 223 ? 0.703 75.929 107.743 1.00 33.51 212 ASP B CA 1
ATOM 4828 C C . ASP B 1 223 ? 0.067 74.553 107.800 1.00 36.47 212 ASP B C 1
ATOM 4829 O O . ASP B 1 223 ? 0.051 73.947 108.862 1.00 36.60 212 ASP B O 1
ATOM 4834 N N . VAL B 1 224 ? -0.445 74.062 106.656 1.00 32.86 213 VAL B N 1
ATOM 4835 C CA . VAL B 1 224 ? -1.077 72.765 106.491 1.00 32.43 213 VAL B CA 1
ATOM 4836 C C . VAL B 1 224 ? -0.050 71.645 106.804 1.00 39.04 213 VAL B C 1
ATOM 4837 O O . VAL B 1 224 ? -0.397 70.634 107.450 1.00 40.67 213 VAL B O 1
ATOM 4841 N N . ASN B 1 225 ? 1.215 71.837 106.353 1.00 34.65 214 ASN B N 1
ATOM 4842 C CA . ASN B 1 225 ? 2.275 70.862 106.579 1.00 34.72 214 ASN B CA 1
ATOM 4843 C C . ASN B 1 225 ? 2.761 70.803 108.042 1.00 37.87 214 ASN B C 1
ATOM 4844 O O . ASN B 1 225 ? 3.061 69.716 108.562 1.00 36.15 214 ASN B O 1
ATOM 4849 N N . ILE B 1 226 ? 2.764 71.963 108.711 1.00 33.54 215 ILE B N 1
ATOM 4850 C CA . ILE B 1 226 ? 3.094 72.067 110.123 1.00 33.13 215 ILE B CA 1
ATOM 4851 C C . ILE B 1 226 ? 1.964 71.392 110.914 1.00 37.09 215 ILE B C 1
ATOM 4852 O O . ILE B 1 226 ? 2.256 70.613 111.811 1.00 36.79 215 ILE B O 1
ATOM 4857 N N . ALA B 1 227 ? 0.687 71.638 110.533 1.00 33.88 216 ALA B N 1
ATOM 4858 C CA . ALA B 1 227 ? -0.501 70.996 111.127 1.00 33.11 216 ALA B CA 1
ATOM 4859 C C . ALA B 1 227 ? -0.373 69.462 111.013 1.00 36.28 216 ALA B C 1
ATOM 4860 O O . ALA B 1 227 ? -0.625 68.752 111.986 1.00 37.07 216 ALA B O 1
ATOM 4862 N N . LEU B 1 228 ? 0.069 68.968 109.847 1.00 31.13 217 LEU B N 1
ATOM 4863 C CA . LEU B 1 228 ? 0.294 67.539 109.622 1.00 30.36 217 LEU B CA 1
ATOM 4864 C C . LEU B 1 228 ? 1.309 66.946 110.608 1.00 33.95 217 LEU B C 1
ATOM 4865 O O . LEU B 1 228 ? 1.037 65.924 111.222 1.00 35.33 217 LEU B O 1
ATOM 4870 N N . ALA B 1 229 ? 2.446 67.624 110.779 1.00 30.42 218 ALA B N 1
ATOM 4871 C CA . ALA B 1 229 ? 3.524 67.281 111.699 1.00 29.80 218 ALA B CA 1
ATOM 4872 C C . ALA B 1 229 ? 3.012 67.265 113.134 1.00 34.55 218 ALA B C 1
ATOM 4873 O O . ALA B 1 229 ? 3.246 66.294 113.850 1.00 35.75 218 ALA B O 1
ATOM 4875 N N . ASN B 1 230 ? 2.261 68.308 113.528 1.00 30.89 219 ASN B N 1
ATOM 4876 C CA . ASN B 1 230 ? 1.674 68.458 114.854 1.00 30.35 219 ASN B CA 1
ATOM 4877 C C . ASN B 1 230 ? 0.629 67.398 115.161 1.00 34.87 219 ASN B C 1
ATOM 4878 O O . ASN B 1 230 ? 0.588 66.884 116.277 1.00 35.99 219 ASN B O 1
ATOM 4883 N N . GLU B 1 231 ? -0.215 67.072 114.184 1.00 30.86 220 GLU B N 1
ATOM 4884 C CA . GLU B 1 231 ? -1.233 66.036 114.327 1.00 30.95 220 GLU B CA 1
ATOM 4885 C C . GLU B 1 231 ? -0.557 64.655 114.507 1.00 35.97 220 GLU B C 1
ATOM 4886 O O . GLU B 1 231 ? -0.992 63.835 115.330 1.00 36.62 220 GLU B O 1
ATOM 4892 N N . LEU B 1 232 ? 0.513 64.433 113.753 1.00 32.70 221 LEU B N 1
ATOM 4893 C CA . LEU B 1 232 ? 1.296 63.207 113.786 1.00 33.77 221 LEU B CA 1
ATOM 4894 C C . LEU B 1 232 ? 1.988 63.026 115.118 1.00 36.72 221 LEU B C 1
ATOM 4895 O O . LEU B 1 232 ? 2.049 61.903 115.621 1.00 36.81 221 LEU B O 1
ATOM 4900 N N . THR B 1 233 ? 2.487 64.140 115.703 1.00 32.05 222 THR B N 1
ATOM 4901 C CA . THR B 1 233 ? 3.115 64.198 117.030 1.00 31.91 222 THR B CA 1
ATOM 4902 C C . THR B 1 233 ? 2.137 63.704 118.107 1.00 37.56 222 THR B C 1
ATOM 4903 O O . THR B 1 233 ? 2.528 62.931 118.980 1.00 37.22 222 THR B O 1
ATOM 4907 N N . LYS B 1 234 ? 0.860 64.137 118.022 1.00 35.21 223 LYS B N 1
ATOM 4908 C CA . LYS B 1 234 ? -0.148 63.696 118.965 1.00 35.66 223 LYS B CA 1
ATOM 4909 C C . LYS B 1 234 ? -0.397 62.177 118.858 1.00 40.65 223 LYS B C 1
ATOM 4910 O O . LYS B 1 234 ? -0.481 61.504 119.883 1.00 42.57 223 LYS B O 1
ATOM 4916 N N . ILE B 1 235 ? -0.466 61.652 117.626 1.00 35.97 224 ILE B N 1
ATOM 4917 C CA . ILE B 1 235 ? -0.688 60.236 117.314 1.00 35.07 224 ILE B CA 1
ATOM 4918 C C . ILE B 1 235 ? 0.474 59.389 117.839 1.00 40.91 224 ILE B C 1
ATOM 4919 O O . ILE B 1 235 ? 0.243 58.414 118.562 1.00 42.45 224 ILE B O 1
ATOM 4924 N N . CYS B 1 236 ? 1.722 59.794 117.485 1.00 35.80 225 CYS B N 1
ATOM 4925 C CA . CYS B 1 236 ? 2.981 59.160 117.873 1.00 32.98 225 CYS B CA 1
ATOM 4926 C C . CYS B 1 236 ? 3.177 59.128 119.361 1.00 37.46 225 CYS B C 1
ATOM 4927 O O . CYS B 1 236 ? 3.697 58.140 119.880 1.00 37.78 225 CYS B O 1
ATOM 4930 N N . ASN B 1 237 ? 2.794 60.201 120.051 1.00 35.49 226 ASN B N 1
ATOM 4931 C CA . ASN B 1 237 ? 2.931 60.219 121.505 1.00 37.33 226 ASN B CA 1
ATOM 4932 C C . ASN B 1 237 ? 1.985 59.225 122.186 1.00 43.96 226 ASN B C 1
ATOM 4933 O O . ASN B 1 237 ? 2.398 58.554 123.133 1.00 43.95 226 ASN B O 1
ATOM 4938 N N . ASN B 1 238 ? 0.783 59.033 121.604 1.00 41.28 227 ASN B N 1
ATOM 4939 C CA . ASN B 1 238 ? -0.219 58.085 122.077 1.00 41.54 227 ASN B CA 1
ATOM 4940 C C . ASN B 1 238 ? 0.177 56.638 121.877 1.00 47.24 227 ASN B C 1
ATOM 4941 O O . ASN B 1 238 ? -0.312 55.780 122.609 1.00 50.19 227 ASN B O 1
ATOM 4946 N N . LEU B 1 239 ? 1.029 56.357 120.883 1.00 41.54 228 LEU B N 1
ATOM 4947 C CA . LEU B 1 239 ? 1.463 55.001 120.542 1.00 39.66 228 LEU B CA 1
ATOM 4948 C C . LEU B 1 239 ? 2.914 54.713 120.952 1.00 42.94 228 LEU B C 1
ATOM 4949 O O . LEU B 1 239 ? 3.453 53.672 120.577 1.00 44.33 228 LEU B O 1
ATOM 4954 N N . ASN B 1 240 ? 3.546 55.618 121.718 1.00 37.66 229 ASN B N 1
ATOM 4955 C CA . ASN B 1 240 ? 4.938 55.479 122.151 1.00 37.10 229 ASN B CA 1
ATOM 4956 C C . ASN B 1 240 ? 5.870 55.308 120.976 1.00 39.68 229 ASN B C 1
ATOM 4957 O O . ASN B 1 240 ? 6.733 54.431 120.968 1.00 40.82 229 ASN B O 1
ATOM 4962 N N . ILE B 1 241 ? 5.655 56.144 119.956 1.00 33.32 230 ILE B N 1
ATOM 4963 C CA . ILE B 1 241 ? 6.437 56.204 118.741 1.00 31.43 230 ILE B CA 1
ATOM 4964 C C . ILE B 1 241 ? 7.159 57.568 118.769 1.00 37.40 230 ILE B C 1
ATOM 4965 O O . ILE B 1 241 ? 6.606 58.565 119.267 1.00 35.51 230 ILE B O 1
ATOM 4970 N N . ASN B 1 242 ? 8.426 57.584 118.311 1.00 35.35 231 ASN B N 1
ATOM 4971 C CA . ASN B 1 242 ? 9.197 58.809 118.242 1.00 35.65 231 ASN B CA 1
ATOM 4972 C C . ASN B 1 242 ? 8.818 59.518 116.934 1.00 38.70 231 ASN B C 1
ATOM 4973 O O . ASN B 1 242 ? 9.115 59.002 115.855 1.00 38.83 231 ASN B O 1
ATOM 4978 N N . VAL B 1 243 ? 8.179 60.687 117.027 1.00 33.67 232 VAL B N 1
ATOM 4979 C CA . VAL B 1 243 ? 7.761 61.432 115.837 1.00 33.90 232 VAL B CA 1
ATOM 4980 C C . VAL B 1 243 ? 8.930 61.954 114.981 1.00 39.65 232 VAL B C 1
ATOM 4981 O O . VAL B 1 243 ? 8.874 61.869 113.746 1.00 39.64 232 VAL B O 1
ATOM 4985 N N . LEU B 1 244 ? 10.020 62.398 115.648 1.00 36.89 233 LEU B N 1
ATOM 4986 C CA . LEU B 1 244 ? 11.189 62.974 114.981 1.00 35.92 233 LEU B CA 1
ATOM 4987 C C . LEU B 1 244 ? 11.966 61.994 114.150 1.00 40.22 233 LEU B C 1
ATOM 4988 O O . LEU B 1 244 ? 12.352 62.316 113.025 1.00 39.68 233 LEU B O 1
ATOM 4993 N N . ASP B 1 245 ? 12.100 60.764 114.662 1.00 38.48 234 ASP B N 1
ATOM 4994 C CA . ASP B 1 245 ? 12.760 59.628 114.022 1.00 38.30 234 ASP B CA 1
ATOM 4995 C C . ASP B 1 245 ? 11.970 59.121 112.841 1.00 41.72 234 ASP B C 1
ATOM 4996 O O . ASP B 1 245 ? 12.560 58.746 111.818 1.00 43.88 234 ASP B O 1
ATOM 5001 N N . VAL B 1 246 ? 10.638 59.138 112.960 1.00 36.15 235 VAL B N 1
ATOM 5002 C CA . VAL B 1 246 ? 9.751 58.717 111.883 1.00 35.15 235 VAL B CA 1
ATOM 5003 C C . VAL B 1 246 ? 9.687 59.768 110.753 1.00 38.01 235 VAL B C 1
ATOM 5004 O O . VAL B 1 246 ? 9.711 59.394 109.571 1.00 36.19 235 VAL B O 1
ATOM 5008 N N . ILE B 1 247 ? 9.648 61.084 111.094 1.00 36.01 236 ILE B N 1
ATOM 5009 C CA . ILE B 1 247 ? 9.675 62.128 110.050 1.00 35.18 236 ILE B CA 1
ATOM 5010 C C . ILE B 1 247 ? 10.965 61.934 109.208 1.00 40.98 236 ILE B C 1
ATOM 5011 O O . ILE B 1 247 ? 10.877 61.822 107.983 1.00 42.20 236 ILE B O 1
ATOM 5016 N N . GLU B 1 248 ? 12.125 61.773 109.884 1.00 38.00 237 GLU B N 1
ATOM 5017 C CA . GLU B 1 248 ? 13.450 61.539 109.291 1.00 38.63 237 GLU B CA 1
ATOM 5018 C C . GLU B 1 248 ? 13.448 60.296 108.404 1.00 40.45 237 GLU B C 1
ATOM 5019 O O . GLU B 1 248 ? 13.973 60.330 107.294 1.00 39.76 237 GLU B O 1
ATOM 5025 N N . MET B 1 249 ? 12.788 59.232 108.871 1.00 36.52 238 MET B N 1
ATOM 5026 C CA . MET B 1 249 ? 12.604 57.989 108.144 1.00 36.59 238 MET B CA 1
ATOM 5027 C C . MET B 1 249 ? 11.783 58.244 106.859 1.00 40.59 238 MET B C 1
ATOM 5028 O O . MET B 1 249 ? 12.307 58.048 105.764 1.00 41.20 238 MET B O 1
ATOM 5033 N N . ALA B 1 250 ? 10.529 58.751 106.999 1.00 36.74 239 ALA B N 1
ATOM 5034 C CA . ALA B 1 250 ? 9.586 59.061 105.913 1.00 35.34 239 ALA B CA 1
ATOM 5035 C C . ALA B 1 250 ? 10.117 60.050 104.856 1.00 40.29 239 ALA B C 1
ATOM 5036 O O . ALA B 1 250 ? 9.806 59.901 103.667 1.00 38.79 239 ALA B O 1
ATOM 5038 N N . ASN B 1 251 ? 10.913 61.063 105.289 1.00 38.40 240 ASN B N 1
ATOM 5039 C CA . ASN B 1 251 ? 11.490 62.079 104.400 1.00 38.52 240 ASN B CA 1
ATOM 5040 C C . ASN B 1 251 ? 12.596 61.569 103.465 1.00 42.81 240 ASN B C 1
ATOM 5041 O O . ASN B 1 251 ? 13.025 62.301 102.576 1.00 43.70 240 ASN B O 1
ATOM 5046 N N . LYS B 1 252 ? 13.008 60.298 103.618 1.00 38.50 241 LYS B N 1
ATOM 5047 C CA . LYS B 1 252 ? 13.976 59.644 102.733 1.00 37.68 241 LYS B CA 1
ATOM 5048 C C . LYS B 1 252 ? 13.346 59.449 101.336 1.00 43.50 241 LYS B C 1
ATOM 5049 O O . LYS B 1 252 ? 14.063 59.325 100.337 1.00 45.53 241 LYS B O 1
ATOM 5055 N N . HIS B 1 253 ? 11.998 59.476 101.257 1.00 38.28 242 HIS B N 1
ATOM 5056 C CA . HIS B 1 253 ? 11.303 59.435 99.982 1.00 36.89 242 HIS B CA 1
ATOM 5057 C C . HIS B 1 253 ? 11.553 60.797 99.293 1.00 39.74 242 HIS B C 1
ATOM 5058 O O . HIS B 1 253 ? 11.367 61.845 99.928 1.00 37.51 242 HIS B O 1
ATOM 5065 N N . PRO B 1 254 ? 12.027 60.784 98.017 1.00 38.04 243 PRO B N 1
ATOM 5066 C CA . PRO B 1 254 ? 12.355 62.050 97.313 1.00 37.41 243 PRO B CA 1
ATOM 5067 C C . PRO B 1 254 ? 11.250 63.094 97.240 1.00 43.04 243 PRO B C 1
ATOM 5068 O O . PRO B 1 254 ? 11.548 64.285 97.150 1.00 43.36 243 PRO B O 1
ATOM 5072 N N . ARG B 1 255 ? 9.980 62.648 97.243 1.00 38.72 244 ARG B N 1
ATOM 5073 C CA . ARG B 1 255 ? 8.819 63.528 97.134 1.00 37.05 244 ARG B CA 1
ATOM 5074 C C . ARG B 1 255 ? 8.029 63.669 98.438 1.00 38.00 244 ARG B C 1
ATOM 5075 O O . ARG B 1 255 ? 6.855 64.048 98.391 1.00 37.30 244 ARG B O 1
ATOM 5083 N N . VAL B 1 256 ? 8.662 63.348 99.597 1.00 32.83 245 VAL B N 1
ATOM 5084 C CA . VAL B 1 256 ? 8.066 63.453 100.935 1.00 31.80 245 VAL B CA 1
ATOM 5085 C C . VAL B 1 256 ? 8.894 64.443 101.753 1.00 34.09 245 VAL B C 1
ATOM 5086 O O . VAL B 1 256 ? 10.105 64.250 101.913 1.00 35.15 245 VAL B O 1
ATOM 5090 N N . ASN B 1 257 ? 8.254 65.538 102.222 1.00 27.05 246 ASN B N 1
ATOM 5091 C CA . ASN B 1 257 ? 8.936 66.603 102.941 1.00 25.60 246 ASN B CA 1
ATOM 5092 C C . ASN B 1 257 ? 8.184 67.022 104.197 1.00 29.40 246 ASN B C 1
ATOM 5093 O O . ASN B 1 257 ? 7.859 68.196 104.364 1.00 27.94 246 ASN B O 1
ATOM 5098 N N . ILE B 1 258 ? 7.924 66.067 105.098 1.00 29.01 247 ILE B N 1
ATOM 5099 C CA . ILE B 1 258 ? 7.191 66.319 106.358 1.00 28.83 247 ILE B CA 1
ATOM 5100 C C . ILE B 1 258 ? 7.905 67.356 107.211 1.00 34.03 247 ILE B C 1
ATOM 5101 O O . ILE B 1 258 ? 9.121 67.301 107.395 1.00 34.52 247 ILE B O 1
ATOM 5106 N N . HIS B 1 259 ? 7.156 68.341 107.665 1.00 30.74 248 HIS B N 1
ATOM 5107 C CA . HIS B 1 259 ? 7.721 69.439 108.432 1.00 30.30 248 HIS B CA 1
ATOM 5108 C C . HIS B 1 259 ? 7.978 69.071 109.893 1.00 35.49 248 HIS B C 1
ATOM 5109 O O . HIS B 1 259 ? 7.676 67.964 110.331 1.00 34.22 248 HIS B O 1
ATOM 5116 N N . GLN B 1 260 ? 8.565 70.010 110.639 1.00 34.58 249 GLN B N 1
ATOM 5117 C CA . GLN B 1 260 ? 8.858 69.853 112.055 1.00 34.21 249 GLN B CA 1
ATOM 5118 C C . GLN B 1 260 ? 7.669 70.294 112.910 1.00 40.70 249 GLN B C 1
ATOM 5119 O O . GLN B 1 260 ? 7.044 71.321 112.628 1.00 39.46 249 GLN B O 1
ATOM 5125 N N . PRO B 1 261 ? 7.332 69.520 113.962 1.00 39.65 250 PRO B N 1
ATOM 5126 C CA . PRO B 1 261 ? 6.251 69.957 114.864 1.00 40.02 250 PRO B CA 1
ATOM 5127 C C . PRO B 1 261 ? 6.762 71.051 115.810 1.00 45.81 250 PRO B C 1
ATOM 5128 O O . PRO B 1 261 ? 7.980 71.299 115.884 1.00 46.80 250 PRO B O 1
ATOM 5132 N N . GLY B 1 262 ? 5.840 71.696 116.519 1.00 41.48 251 GLY B N 1
ATOM 5133 C CA . GLY B 1 262 ? 6.183 72.771 117.441 1.00 40.71 251 GLY B CA 1
ATOM 5134 C C . GLY B 1 262 ? 5.073 73.162 118.394 1.00 43.84 251 GLY B C 1
ATOM 5135 O O . GLY B 1 262 ? 4.066 72.467 118.515 1.00 43.59 251 GLY B O 1
ATOM 5136 N N . PRO B 1 263 ? 5.231 74.305 119.071 1.00 41.06 252 PRO B N 1
ATOM 5137 C CA . PRO B 1 263 ? 4.205 74.744 120.041 1.00 41.30 252 PRO B CA 1
ATOM 5138 C C . PRO B 1 263 ? 2.969 75.433 119.442 1.00 45.74 252 PRO B C 1
ATOM 5139 O O . PRO B 1 263 ? 2.053 75.841 120.162 1.00 43.80 252 PRO B O 1
ATOM 5143 N N . GLY B 1 264 ? 2.960 75.551 118.122 1.00 44.31 253 GLY B N 1
ATOM 5144 C CA . GLY B 1 264 ? 1.919 76.226 117.362 1.00 44.38 253 GLY B CA 1
ATOM 5145 C C . GLY B 1 264 ? 2.538 77.083 116.277 1.00 47.98 253 GLY B C 1
ATOM 5146 O O . GLY B 1 264 ? 3.735 76.963 115.991 1.00 47.38 253 GLY B O 1
ATOM 5147 N N . VAL B 1 265 ? 1.718 77.929 115.643 1.00 45.17 254 VAL B N 1
ATOM 5148 C CA . VAL B 1 265 ? 2.115 78.791 114.526 1.00 46.05 254 VAL B CA 1
ATOM 5149 C C . VAL B 1 265 ? 1.728 80.235 114.843 1.00 54.30 254 VAL B C 1
ATOM 5150 O O . VAL B 1 265 ? 0.700 80.452 115.477 1.00 54.64 254 VAL B O 1
ATOM 5154 N N . GLY B 1 266 ? 2.538 81.197 114.403 1.00 53.48 255 GLY B N 1
ATOM 5155 C CA . GLY B 1 266 ? 2.276 82.611 114.630 1.00 54.62 255 GLY B CA 1
ATOM 5156 C C . GLY B 1 266 ? 2.426 83.477 113.403 1.00 63.70 255 GLY B C 1
ATOM 5157 O O . GLY B 1 266 ? 2.340 82.972 112.285 1.00 64.49 255 GLY B O 1
ATOM 5158 N N . GLY B 1 267 ? 2.645 84.777 113.624 1.00 64.03 256 GLY B N 1
ATOM 5159 C CA . GLY B 1 267 ? 2.809 85.809 112.597 1.00 65.67 256 GLY B CA 1
ATOM 5160 C C . GLY B 1 267 ? 1.812 85.806 111.446 1.00 74.16 256 GLY B C 1
ATOM 5161 O O . GLY B 1 267 ? 0.602 85.943 111.653 1.00 74.16 256 GLY B O 1
ATOM 5162 N N . HIS B 1 268 ? 2.352 85.663 110.222 1.00 74.02 257 HIS B N 1
ATOM 5163 C CA . HIS B 1 268 ? 1.740 85.594 108.879 1.00 75.49 257 HIS B CA 1
ATOM 5164 C C . HIS B 1 268 ? 0.268 85.148 108.745 1.00 77.67 257 HIS B C 1
ATOM 5165 O O . HIS B 1 268 ? -0.227 84.356 109.552 1.00 79.45 257 HIS B O 1
ATOM 5172 N N . CYS B 1 269 ? -0.398 85.609 107.666 1.00 69.09 258 CYS B N 1
ATOM 5173 C CA . CYS B 1 269 ? -1.784 85.276 107.350 1.00 66.25 258 CYS B CA 1
ATOM 5174 C C . CYS B 1 269 ? -1.920 84.496 106.036 1.00 69.27 258 CYS B C 1
ATOM 5175 O O . CYS B 1 269 ? -1.057 84.602 105.157 1.00 69.18 258 CYS B O 1
ATOM 5178 N N . LEU B 1 270 ? -2.977 83.661 105.933 1.00 63.50 259 LEU B N 1
ATOM 5179 C CA . LEU B 1 270 ? -3.170 82.694 104.846 1.00 61.33 259 LEU B CA 1
ATOM 5180 C C . LEU B 1 270 ? -3.957 83.101 103.590 1.00 68.85 259 LEU B C 1
ATOM 5181 O O . LEU B 1 270 ? -4.515 84.200 103.543 1.00 70.42 259 LEU B O 1
ATOM 5186 N N . ALA B 1 271 ? -3.994 82.181 102.575 1.00 65.44 260 ALA B N 1
ATOM 5187 C CA . ALA B 1 271 ? -4.665 82.274 101.264 1.00 65.48 260 ALA B CA 1
ATOM 5188 C C . ALA B 1 271 ? -6.216 82.251 101.363 1.00 72.33 260 ALA B C 1
ATOM 5189 O O . ALA B 1 271 ? -6.906 81.556 100.601 1.00 71.52 260 ALA B O 1
ATOM 5191 N N . VAL B 1 272 ? -6.758 83.039 102.299 1.00 70.48 261 VAL B N 1
ATOM 5192 C CA . VAL B 1 272 ? -8.196 83.139 102.503 1.00 70.24 261 VAL B CA 1
ATOM 5193 C C . VAL B 1 272 ? -8.641 84.580 102.560 1.00 74.03 261 VAL B C 1
ATOM 5194 O O . VAL B 1 272 ? -8.161 85.347 103.399 1.00 73.22 261 VAL B O 1
ATOM 5198 N N . ASP B 1 273 ? -9.518 84.967 101.628 1.00 71.31 262 ASP B N 1
ATOM 5199 C CA . ASP B 1 273 ? -10.082 86.306 101.642 1.00 71.38 262 ASP B CA 1
ATOM 5200 C C . ASP B 1 273 ? -11.280 86.262 102.621 1.00 73.74 262 ASP B C 1
ATOM 5201 O O . ASP B 1 273 ? -12.042 85.281 102.611 1.00 71.25 262 ASP B O 1
ATOM 5206 N N . PRO B 1 274 ? -11.400 87.261 103.535 1.00 70.97 263 PRO B N 1
ATOM 5207 C CA . PRO B 1 274 ? -12.493 87.224 104.533 1.00 70.40 263 PRO B CA 1
ATOM 5208 C C . PRO B 1 274 ? -13.898 86.962 103.978 1.00 73.09 263 PRO B C 1
ATOM 5209 O O . PRO B 1 274 ? -14.679 86.239 104.603 1.00 72.44 263 PRO B O 1
ATOM 5213 N N . TYR B 1 275 ? -14.190 87.495 102.782 1.00 69.14 264 TYR B N 1
ATOM 5214 C CA . TYR B 1 275 ? -15.486 87.342 102.148 1.00 69.07 264 TYR B CA 1
ATOM 5215 C C . TYR B 1 275 ? -15.734 86.038 101.365 1.00 74.45 264 TYR B C 1
ATOM 5216 O O . TYR B 1 275 ? -16.270 85.100 101.944 1.00 73.17 264 TYR B O 1
ATOM 5225 N N . PHE B 1 276 ? -15.393 86.000 100.060 1.00 74.03 265 PHE B N 1
ATOM 5226 C CA . PHE B 1 276 ? -15.634 84.896 99.124 1.00 76.02 265 PHE B CA 1
ATOM 5227 C C . PHE B 1 276 ? -15.464 83.470 99.656 1.00 83.75 265 PHE B C 1
ATOM 5228 O O . PHE B 1 276 ? -16.408 82.680 99.569 1.00 83.76 265 PHE B O 1
ATOM 5236 N N . ILE B 1 277 ? -14.272 83.139 100.195 1.00 82.39 266 ILE B N 1
ATOM 5237 C CA . ILE B 1 277 ? -13.949 81.780 100.661 1.00 82.98 266 ILE B CA 1
ATOM 5238 C C . ILE B 1 277 ? -14.062 81.489 102.175 1.00 87.60 266 ILE B C 1
ATOM 5239 O O . ILE B 1 277 ? -13.427 80.548 102.677 1.00 87.83 266 ILE B O 1
ATOM 5244 N N . ILE B 1 278 ? -14.891 82.281 102.888 1.00 83.24 267 ILE B N 1
ATOM 5245 C CA . ILE B 1 278 ? -15.203 82.126 104.319 1.00 82.58 267 ILE B CA 1
ATOM 5246 C C . ILE B 1 278 ? -16.700 82.417 104.493 1.00 86.52 267 ILE B C 1
ATOM 5247 O O . ILE B 1 278 ? -17.428 81.580 105.030 1.00 85.81 267 ILE B O 1
ATOM 5252 N N . ALA B 1 279 ? -17.146 83.607 104.034 1.00 83.34 268 ALA B N 1
ATOM 5253 C CA . ALA B 1 279 ? -18.536 84.049 104.101 1.00 83.13 268 ALA B CA 1
ATOM 5254 C C . ALA B 1 279 ? -19.414 83.437 102.997 1.00 87.57 268 ALA B C 1
ATOM 5255 O O . ALA B 1 279 ? -20.606 83.236 103.234 1.00 88.09 268 ALA B O 1
ATOM 5257 N N . LYS B 1 280 ? -18.846 83.132 101.807 1.00 83.41 269 LYS B N 1
ATOM 5258 C CA . LYS B 1 280 ? -19.640 82.586 100.697 1.00 82.79 269 LYS B CA 1
ATOM 5259 C C . LYS B 1 280 ? -19.406 81.123 100.277 1.00 85.90 269 LYS B C 1
ATOM 5260 O O . LYS B 1 280 ? -20.329 80.515 99.724 1.00 85.31 269 LYS B O 1
ATOM 5266 N N . ASP B 1 281 ? -18.189 80.561 100.525 1.00 81.64 270 ASP B N 1
ATOM 5267 C CA . ASP B 1 281 ? -17.843 79.160 100.198 1.00 80.49 270 ASP B CA 1
ATOM 5268 C C . ASP B 1 281 ? -16.805 78.555 101.210 1.00 80.97 270 ASP B C 1
ATOM 5269 O O . ASP B 1 281 ? -15.667 78.244 100.827 1.00 79.62 270 ASP B O 1
ATOM 5274 N N . PRO B 1 282 ? -17.188 78.383 102.506 1.00 75.75 271 PRO B N 1
ATOM 5275 C CA . PRO B 1 282 ? -16.215 77.899 103.507 1.00 75.19 271 PRO B CA 1
ATOM 5276 C C . PRO B 1 282 ? -15.821 76.425 103.436 1.00 77.19 271 PRO B C 1
ATOM 5277 O O . PRO B 1 282 ? -14.732 76.067 103.896 1.00 76.80 271 PRO B O 1
ATOM 5281 N N . GLU B 1 283 ? -16.711 75.567 102.896 1.00 71.60 272 GLU B N 1
ATOM 5282 C CA . GLU B 1 283 ? -16.461 74.131 102.765 1.00 69.64 272 GLU B CA 1
ATOM 5283 C C . GLU B 1 283 ? -15.395 73.880 101.687 1.00 69.15 272 GLU B C 1
ATOM 5284 O O . GLU B 1 283 ? -14.838 72.782 101.604 1.00 68.64 272 GLU B O 1
ATOM 5290 N N . ASN B 1 284 ? -15.086 74.927 100.897 1.00 62.58 273 ASN B N 1
ATOM 5291 C CA . ASN B 1 284 ? -14.056 74.910 99.860 1.00 60.63 273 ASN B CA 1
ATOM 5292 C C . ASN B 1 284 ? -12.668 75.239 100.432 1.00 58.65 273 ASN B C 1
ATOM 5293 O O . ASN B 1 284 ? -11.686 75.115 99.696 1.00 58.76 273 ASN B O 1
ATOM 5298 N N . ALA B 1 285 ? -12.592 75.670 101.725 1.00 49.47 274 ALA B N 1
ATOM 5299 C CA . ALA B 1 285 ? -11.349 75.965 102.469 1.00 47.36 274 ALA B CA 1
ATOM 5300 C C . ALA B 1 285 ? -11.260 75.080 103.746 1.00 46.78 274 ALA B C 1
ATOM 5301 O O . ALA B 1 285 ? -10.653 75.464 104.752 1.00 46.72 274 ALA B O 1
ATOM 5303 N N . LYS B 1 286 ? -11.866 73.882 103.683 1.00 40.55 275 LYS B N 1
ATOM 5304 C CA . LYS B 1 286 ? -11.941 72.893 104.761 1.00 39.35 275 LYS B CA 1
ATOM 5305 C C . LYS B 1 286 ? -10.570 72.412 105.289 1.00 40.97 275 LYS B C 1
ATOM 5306 O O . LYS B 1 286 ? -10.409 72.350 106.511 1.00 42.63 275 LYS B O 1
ATOM 5312 N N . LEU B 1 287 ? -9.592 72.107 104.398 1.00 33.19 276 LEU B N 1
ATOM 5313 C CA . LEU B 1 287 ? -8.238 71.681 104.785 1.00 32.45 276 LEU B CA 1
ATOM 5314 C C . LEU B 1 287 ? -7.490 72.771 105.493 1.00 37.34 276 LEU B C 1
ATOM 5315 O O . LEU B 1 287 ? -6.841 72.505 106.503 1.00 36.19 276 LEU B O 1
ATOM 5320 N N . ILE B 1 288 ? -7.554 74.008 104.945 1.00 37.01 277 ILE B N 1
ATOM 5321 C CA . ILE B 1 288 ? -6.904 75.185 105.529 1.00 37.45 277 ILE B CA 1
ATOM 5322 C C . ILE B 1 288 ? -7.435 75.429 106.953 1.00 41.63 277 ILE B C 1
ATOM 5323 O O . ILE B 1 288 ? -6.637 75.636 107.860 1.00 41.36 277 ILE B O 1
ATOM 5328 N N . GLN B 1 289 ? -8.764 75.372 107.134 1.00 38.93 278 GLN B N 1
ATOM 5329 C CA . GLN B 1 289 ? -9.455 75.552 108.416 1.00 39.56 278 GLN B CA 1
ATOM 5330 C C . GLN B 1 289 ? -8.981 74.521 109.455 1.00 43.89 278 GLN B C 1
ATOM 5331 O O . GLN B 1 289 ? -8.612 74.892 110.570 1.00 44.02 278 GLN B O 1
ATOM 5337 N N . THR B 1 290 ? -8.994 73.231 109.076 1.00 40.15 279 THR B N 1
ATOM 5338 C CA . THR B 1 290 ? -8.546 72.104 109.894 1.00 39.08 279 THR B CA 1
ATOM 5339 C C . THR B 1 290 ? -7.086 72.296 110.324 1.00 42.22 279 THR B C 1
ATOM 5340 O O . THR B 1 290 ? -6.785 72.133 111.506 1.00 43.65 279 THR B O 1
ATOM 5344 N N . GLY B 1 291 ? -6.220 72.688 109.374 1.00 35.24 280 GLY B N 1
ATOM 5345 C CA . GLY B 1 291 ? -4.813 72.967 109.628 1.00 34.10 280 GLY B CA 1
ATOM 5346 C C . GLY B 1 291 ? -4.608 74.033 110.687 1.00 36.39 280 GLY B C 1
ATOM 5347 O O . GLY B 1 291 ? -3.732 73.913 111.532 1.00 35.68 280 GLY B O 1
ATOM 5348 N N . ARG B 1 292 ? -5.428 75.076 110.635 1.00 35.04 281 ARG B N 1
ATOM 5349 C CA . ARG B 1 292 ? -5.449 76.219 111.549 1.00 35.65 281 ARG B CA 1
ATOM 5350 C C . ARG B 1 292 ? -5.938 75.778 112.943 1.00 40.67 281 ARG B C 1
ATOM 5351 O O . ARG B 1 292 ? -5.343 76.153 113.960 1.00 40.17 281 ARG B O 1
ATOM 5359 N N . GLU B 1 293 ? -6.993 74.939 112.969 1.00 37.38 282 GLU B N 1
ATOM 5360 C CA . GLU B 1 293 ? -7.567 74.369 114.187 1.00 37.41 282 GLU B CA 1
ATOM 5361 C C . GLU B 1 293 ? -6.526 73.559 114.946 1.00 41.12 282 GLU B C 1
ATOM 5362 O O . GLU B 1 293 ? -6.405 73.735 116.164 1.00 42.25 282 GLU B O 1
ATOM 5368 N N . ILE B 1 294 ? -5.743 72.701 114.217 1.00 35.35 283 ILE B N 1
ATOM 5369 C CA . ILE B 1 294 ? -4.677 71.859 114.767 1.00 34.16 283 ILE B CA 1
ATOM 5370 C C . ILE B 1 294 ? -3.575 72.729 115.323 1.00 37.02 283 ILE B C 1
ATOM 5371 O O . ILE B 1 294 ? -3.181 72.536 116.469 1.00 37.65 283 ILE B O 1
ATOM 5376 N N . ASN B 1 295 ? -3.138 73.736 114.554 1.00 33.26 284 ASN B N 1
ATOM 5377 C CA . ASN B 1 295 ? -2.094 74.668 114.984 1.00 33.51 284 ASN B CA 1
ATOM 5378 C C . ASN B 1 295 ? -2.482 75.519 116.191 1.00 38.42 284 ASN B C 1
ATOM 5379 O O . ASN B 1 295 ? -1.635 75.767 117.064 1.00 37.14 284 ASN B O 1
ATOM 5384 N N . ASN B 1 296 ? -3.772 75.894 116.269 1.00 35.48 285 ASN B N 1
ATOM 5385 C CA . ASN B 1 296 ? -4.339 76.656 117.384 1.00 35.80 285 ASN B CA 1
ATOM 5386 C C . ASN B 1 296 ? -4.430 75.815 118.661 1.00 41.42 285 ASN B C 1
ATOM 5387 O O . ASN B 1 296 ? -4.401 76.378 119.756 1.00 42.91 285 ASN B O 1
ATOM 5392 N N . SER B 1 297 ? -4.569 74.480 118.523 1.00 36.08 286 SER B N 1
ATOM 5393 C CA . SER B 1 297 ? -4.702 73.551 119.646 1.00 35.65 286 SER B CA 1
ATOM 5394 C C . SER B 1 297 ? -3.362 73.171 120.301 1.00 39.41 286 SER B C 1
ATOM 5395 O O . SER B 1 297 ? -3.377 72.558 121.374 1.00 38.31 286 SER B O 1
ATOM 5398 N N . MET B 1 298 ? -2.212 73.476 119.642 1.00 36.43 287 MET B N 1
ATOM 5399 C CA . MET B 1 298 ? -0.883 73.144 120.161 1.00 36.49 287 MET B CA 1
ATOM 5400 C C . MET B 1 298 ? -0.532 73.835 121.469 1.00 42.73 287 MET B C 1
ATOM 5401 O O . MET B 1 298 ? -0.121 73.123 122.392 1.00 41.71 287 MET B O 1
ATOM 5406 N N . PRO B 1 299 ? -0.809 75.156 121.660 1.00 41.49 288 PRO B N 1
ATOM 5407 C CA . PRO B 1 299 ? -0.579 75.750 122.991 1.00 41.81 288 PRO B CA 1
ATOM 5408 C C . PRO B 1 299 ? -1.230 74.960 124.140 1.00 46.63 288 PRO B C 1
ATOM 5409 O O . PRO B 1 299 ? -0.542 74.650 125.111 1.00 48.01 288 PRO B O 1
ATOM 5413 N N . ALA B 1 300 ? -2.508 74.558 123.994 1.00 41.47 289 ALA B N 1
ATOM 5414 C CA . ALA B 1 300 ? -3.230 73.767 125.010 1.00 40.69 289 ALA B CA 1
ATOM 5415 C C . ALA B 1 300 ? -2.620 72.355 125.187 1.00 43.95 289 ALA B C 1
ATOM 5416 O O . ALA B 1 300 ? -2.568 71.853 126.316 1.00 44.49 289 ALA B O 1
ATOM 5418 N N . TYR B 1 301 ? -2.140 71.743 124.082 1.00 37.13 290 TYR B N 1
ATOM 5419 C CA . TYR B 1 301 ? -1.478 70.436 124.089 1.00 35.80 290 TYR B CA 1
ATOM 5420 C C . TYR B 1 301 ? -0.170 70.507 124.899 1.00 40.59 290 TYR B C 1
ATOM 5421 O O . TYR B 1 301 ? 0.125 69.593 125.670 1.00 40.26 290 TYR B O 1
ATOM 5430 N N . VAL B 1 302 ? 0.608 71.592 124.716 1.00 38.18 291 VAL B N 1
ATOM 5431 C CA . VAL B 1 302 ? 1.868 71.859 125.426 1.00 38.16 291 VAL B CA 1
ATOM 5432 C C . VAL B 1 302 ? 1.557 72.089 126.923 1.00 46.11 291 VAL B C 1
ATOM 5433 O O . VAL B 1 302 ? 2.226 71.504 127.779 1.00 47.69 291 VAL B O 1
ATOM 5437 N N . VAL B 1 303 ? 0.516 72.896 127.221 1.00 42.60 292 VAL B N 1
ATOM 5438 C CA . VAL B 1 303 ? 0.059 73.194 128.580 1.00 42.57 292 VAL B CA 1
ATOM 5439 C C . VAL B 1 303 ? -0.367 71.885 129.306 1.00 49.33 292 VAL B C 1
ATOM 5440 O O . VAL B 1 303 ? 0.086 71.645 130.426 1.00 49.89 292 VAL B O 1
ATOM 5444 N N . ASP B 1 304 ? -1.170 71.027 128.645 1.00 46.55 293 ASP B N 1
ATOM 5445 C CA . ASP B 1 304 ? -1.619 69.748 129.194 1.00 47.51 293 ASP B CA 1
ATOM 5446 C C . ASP B 1 304 ? -0.433 68.822 129.477 1.00 53.25 293 ASP B C 1
ATOM 5447 O O . ASP B 1 304 ? -0.423 68.134 130.501 1.00 53.71 293 ASP B O 1
ATOM 5452 N N . THR B 1 305 ? 0.572 68.823 128.588 1.00 50.34 294 THR B N 1
ATOM 5453 C CA . THR B 1 305 ? 1.789 68.016 128.756 1.00 50.43 294 THR B CA 1
ATOM 5454 C C . THR B 1 305 ? 2.608 68.546 129.951 1.00 55.58 294 THR B C 1
ATOM 5455 O O . THR B 1 305 ? 3.121 67.749 130.743 1.00 56.22 294 THR B O 1
ATOM 5459 N N . THR B 1 306 ? 2.690 69.886 130.083 1.00 50.36 295 THR B N 1
ATOM 5460 C CA . THR B 1 306 ? 3.391 70.585 131.155 1.00 49.53 295 THR B CA 1
ATOM 5461 C C . THR B 1 306 ? 2.751 70.231 132.499 1.00 53.29 295 THR B C 1
ATOM 5462 O O . THR B 1 306 ? 3.463 69.797 133.406 1.00 53.10 295 THR B O 1
ATOM 5466 N N . LYS B 1 307 ? 1.407 70.368 132.605 1.00 49.97 296 LYS B N 1
ATOM 5467 C CA . LYS B 1 307 ? 0.606 70.036 133.796 1.00 49.10 296 LYS B CA 1
ATOM 5468 C C . LYS B 1 307 ? 0.910 68.613 134.308 1.00 56.98 296 LYS B C 1
ATOM 5469 O O . LYS B 1 307 ? 1.036 68.417 135.515 1.00 57.85 296 LYS B O 1
ATOM 5475 N N . GLN B 1 308 ? 1.085 67.648 133.382 1.00 54.23 297 GLN B N 1
ATOM 5476 C CA . GLN B 1 308 ? 1.413 66.256 133.682 1.00 54.26 297 GLN B CA 1
ATOM 5477 C C . GLN B 1 308 ? 2.845 66.083 134.195 1.00 60.78 297 GLN B C 1
ATOM 5478 O O . GLN B 1 308 ? 3.071 65.225 135.042 1.00 60.67 297 GLN B O 1
ATOM 5484 N N . ILE B 1 309 ? 3.814 66.864 133.670 1.00 59.28 298 ILE B N 1
ATOM 5485 C CA . ILE B 1 309 ? 5.223 66.802 134.096 1.00 59.57 298 ILE B CA 1
ATOM 5486 C C . ILE B 1 309 ? 5.323 67.310 135.541 1.00 65.95 298 ILE B C 1
ATOM 5487 O O . ILE B 1 309 ? 5.953 66.676 136.386 1.00 65.52 298 ILE B O 1
ATOM 5492 N N . ILE B 1 310 ? 4.669 68.452 135.803 1.00 64.59 299 ILE B N 1
ATOM 5493 C CA . ILE B 1 310 ? 4.617 69.145 137.080 1.00 64.99 299 ILE B CA 1
ATOM 5494 C C . ILE B 1 310 ? 3.840 68.366 138.154 1.00 72.02 299 ILE B C 1
ATOM 5495 O O . ILE B 1 310 ? 4.053 68.599 139.342 1.00 71.87 299 ILE B O 1
ATOM 5500 N N . LYS B 1 311 ? 2.965 67.429 137.730 1.00 71.03 300 LYS B N 1
ATOM 5501 C CA . LYS B 1 311 ? 2.187 66.550 138.606 1.00 71.80 300 LYS B CA 1
ATOM 5502 C C . LYS B 1 311 ? 3.129 65.471 139.165 1.00 78.39 300 LYS B C 1
ATOM 5503 O O . LYS B 1 311 ? 3.150 65.249 140.378 1.00 79.59 300 LYS B O 1
ATOM 5509 N N . ALA B 1 312 ? 3.928 64.838 138.282 1.00 74.84 301 ALA B N 1
ATOM 5510 C CA . ALA B 1 312 ? 4.899 63.797 138.621 1.00 74.87 301 ALA B CA 1
ATOM 5511 C C . ALA B 1 312 ? 6.091 64.323 139.443 1.00 79.28 301 ALA B C 1
ATOM 5512 O O . ALA B 1 312 ? 6.805 63.522 140.054 1.00 79.63 301 ALA B O 1
ATOM 5514 N N . LEU B 1 313 ? 6.310 65.652 139.461 1.00 74.79 302 LEU B N 1
ATOM 5515 C CA . LEU B 1 313 ? 7.424 66.259 140.196 1.00 74.19 302 LEU B CA 1
ATOM 5516 C C . LEU B 1 313 ? 6.979 67.178 141.345 1.00 78.36 302 LEU B C 1
ATOM 5517 O O . LEU B 1 313 ? 5.841 67.661 141.363 1.00 77.74 302 LEU B O 1
ATOM 5522 N N . SER B 1 314 ? 7.885 67.411 142.309 1.00 74.94 303 SER B N 1
ATOM 5523 C CA . SER B 1 314 ? 7.622 68.300 143.437 1.00 75.14 303 SER B CA 1
ATOM 5524 C C . SER B 1 314 ? 7.927 69.734 142.995 1.00 79.54 303 SER B C 1
ATOM 5525 O O . SER B 1 314 ? 9.022 70.015 142.497 1.00 79.31 303 SER B O 1
ATOM 5528 N N . GLY B 1 315 ? 6.931 70.604 143.120 1.00 75.70 304 GLY B N 1
ATOM 5529 C CA . GLY B 1 315 ? 7.030 72.001 142.717 1.00 75.17 304 GLY B CA 1
ATOM 5530 C C . GLY B 1 315 ? 5.925 72.453 141.778 1.00 77.94 304 GLY B C 1
ATOM 5531 O O . GLY B 1 315 ? 5.153 71.636 141.259 1.00 78.46 304 GLY B O 1
ATOM 5532 N N . ASN B 1 316 ? 5.848 73.771 141.569 1.00 71.87 305 ASN B N 1
ATOM 5533 C CA . ASN B 1 316 ? 4.865 74.441 140.717 1.00 70.36 305 ASN B CA 1
ATOM 5534 C C . ASN B 1 316 ? 5.554 75.287 139.631 1.00 70.04 305 ASN B C 1
ATOM 5535 O O . ASN B 1 316 ? 4.916 75.650 138.643 1.00 68.01 305 ASN B O 1
ATOM 5540 N N . LYS B 1 317 ? 6.850 75.612 139.843 1.00 64.43 306 LYS B N 1
ATOM 5541 C CA . LYS B 1 317 ? 7.641 76.466 138.972 1.00 63.15 306 LYS B CA 1
ATOM 5542 C C . LYS B 1 317 ? 8.065 75.885 137.627 1.00 66.14 306 LYS B C 1
ATOM 5543 O O . LYS B 1 317 ? 8.823 74.909 137.566 1.00 65.46 306 LYS B O 1
ATOM 5549 N N . VAL B 1 318 ? 7.571 76.528 136.545 1.00 62.05 307 VAL B N 1
ATOM 5550 C CA . VAL B 1 318 ? 7.897 76.226 135.153 1.00 61.80 307 VAL B CA 1
ATOM 5551 C C . VAL B 1 318 ? 8.530 77.472 134.553 1.00 64.11 307 VAL B C 1
ATOM 5552 O O . VAL B 1 318 ? 7.921 78.548 134.591 1.00 64.23 307 VAL B O 1
ATOM 5556 N N . THR B 1 319 ? 9.759 77.330 134.024 1.00 57.82 308 THR B N 1
ATOM 5557 C CA . THR B 1 319 ? 10.458 78.431 133.374 1.00 55.86 308 THR B CA 1
ATOM 5558 C C . THR B 1 319 ? 10.315 78.312 131.859 1.00 55.39 308 THR B C 1
ATOM 5559 O O . THR B 1 319 ? 10.844 77.387 131.245 1.00 54.13 308 THR B O 1
ATOM 5563 N N . VAL B 1 320 ? 9.599 79.255 131.266 1.00 50.57 309 VAL B N 1
ATOM 5564 C CA . VAL B 1 320 ? 9.409 79.325 129.819 1.00 49.41 309 VAL B CA 1
ATOM 5565 C C . VAL B 1 320 ? 10.683 79.947 129.206 1.00 53.04 309 VAL B C 1
ATOM 5566 O O . VAL B 1 320 ? 11.181 80.963 129.699 1.00 51.72 309 VAL B O 1
ATOM 5570 N N . PHE B 1 321 ? 11.219 79.296 128.166 1.00 50.06 310 PHE B N 1
ATOM 5571 C CA . PHE B 1 321 ? 12.401 79.726 127.417 1.00 49.56 310 PHE B CA 1
ATOM 5572 C C . PHE B 1 321 ? 11.953 80.128 126.000 1.00 51.26 310 PHE B C 1
ATOM 5573 O O . PHE B 1 321 ? 11.712 79.278 125.148 1.00 49.84 310 PHE B O 1
ATOM 5581 N N . GLY B 1 322 ? 11.794 81.423 125.792 1.00 47.66 311 GLY B N 1
ATOM 5582 C CA . GLY B 1 322 ? 11.335 81.984 124.533 1.00 46.83 311 GLY B CA 1
ATOM 5583 C C . GLY B 1 322 ? 9.857 82.312 124.539 1.00 49.41 311 GLY B C 1
ATOM 5584 O O . GLY B 1 322 ? 9.033 81.480 124.924 1.00 48.19 311 GLY B O 1
ATOM 5585 N N . LEU B 1 323 ? 9.520 83.543 124.126 1.00 46.83 312 LEU B N 1
ATOM 5586 C CA . LEU B 1 323 ? 8.147 84.057 124.059 1.00 46.60 312 LEU B CA 1
ATOM 5587 C C . LEU B 1 323 ? 7.772 84.501 122.621 1.00 50.06 312 LEU B C 1
ATOM 5588 O O . LEU B 1 323 ? 6.671 85.002 122.394 1.00 50.33 312 LEU B O 1
ATOM 5593 N N . THR B 1 324 ? 8.670 84.264 121.658 1.00 45.93 313 THR B N 1
ATOM 5594 C CA . THR B 1 324 ? 8.495 84.647 120.254 1.00 45.71 313 THR B CA 1
ATOM 5595 C C . THR B 1 324 ? 8.184 83.457 119.350 1.00 51.86 313 THR B C 1
ATOM 5596 O O . THR B 1 324 ? 8.578 82.334 119.675 1.00 50.81 313 THR B O 1
ATOM 5600 N N . TYR B 1 325 ? 7.542 83.706 118.180 1.00 51.76 314 TYR B N 1
ATOM 5601 C CA . TYR B 1 325 ? 7.284 82.629 117.217 1.00 53.47 314 TYR B CA 1
ATOM 5602 C C . TYR B 1 325 ? 8.583 82.235 116.539 1.00 59.19 314 TYR B C 1
ATOM 5603 O O . TYR B 1 325 ? 8.983 81.078 116.624 1.00 61.46 314 TYR B O 1
ATOM 5612 N N . LYS B 1 326 ? 9.259 83.192 115.911 1.00 54.70 315 LYS B N 1
ATOM 5613 C CA . LYS B 1 326 ? 10.509 82.885 115.249 1.00 54.48 315 LYS B CA 1
ATOM 5614 C C . LYS B 1 326 ? 11.659 83.069 116.232 1.00 59.09 315 LYS B C 1
ATOM 5615 O O . LYS B 1 326 ? 11.537 83.828 117.197 1.00 60.16 315 LYS B O 1
ATOM 5621 N N . GLY B 1 327 ? 12.746 82.349 115.991 1.00 53.66 316 GLY B N 1
ATOM 5622 C CA . GLY B 1 327 ? 13.956 82.455 116.784 1.00 53.39 316 GLY B CA 1
ATOM 5623 C C . GLY B 1 327 ? 14.784 83.666 116.399 1.00 58.19 316 GLY B C 1
ATOM 5624 O O . GLY B 1 327 ? 14.763 84.088 115.245 1.00 59.20 316 GLY B O 1
ATOM 5625 N N . ASP B 1 328 ? 15.483 84.254 117.375 1.00 55.20 317 ASP B N 1
ATOM 5626 C CA . ASP B 1 328 ? 16.369 85.414 117.255 1.00 55.61 317 ASP B CA 1
ATOM 5627 C C . ASP B 1 328 ? 15.684 86.693 116.744 1.00 60.42 317 ASP B C 1
ATOM 5628 O O . ASP B 1 328 ? 16.333 87.574 116.172 1.00 59.08 317 ASP B O 1
ATOM 5633 N N . VAL B 1 329 ? 14.372 86.796 117.020 1.00 58.29 318 VAL B N 1
ATOM 5634 C CA . VAL B 1 329 ? 13.503 87.925 116.700 1.00 58.18 318 VAL B CA 1
ATOM 5635 C C . VAL B 1 329 ? 12.869 88.416 118.024 1.00 63.15 318 VAL B C 1
ATOM 5636 O O . VAL B 1 329 ? 12.774 87.632 118.970 1.00 61.79 318 VAL B O 1
ATOM 5640 N N . ASP B 1 330 ? 12.524 89.722 118.113 1.00 62.02 319 ASP B N 1
ATOM 5641 C CA . ASP B 1 330 ? 11.936 90.337 119.311 1.00 62.98 319 ASP B CA 1
ATOM 5642 C C . ASP B 1 330 ? 10.386 90.488 119.215 1.00 67.00 319 ASP B C 1
ATOM 5643 O O . ASP B 1 330 ? 9.762 91.152 120.058 1.00 66.37 319 ASP B O 1
ATOM 5648 N N . ASP B 1 331 ? 9.788 89.844 118.195 1.00 63.30 320 ASP B N 1
ATOM 5649 C CA . ASP B 1 331 ? 8.356 89.873 117.898 1.00 63.46 320 ASP B CA 1
ATOM 5650 C C . ASP B 1 331 ? 7.530 88.871 118.732 1.00 66.96 320 ASP B C 1
ATOM 5651 O O . ASP B 1 331 ? 7.574 87.656 118.493 1.00 65.99 320 ASP B O 1
ATOM 5656 N N . ILE B 1 332 ? 6.789 89.408 119.723 1.00 63.53 321 ILE B N 1
ATOM 5657 C CA . ILE B 1 332 ? 5.914 88.661 120.630 1.00 63.42 321 ILE B CA 1
ATOM 5658 C C . ILE B 1 332 ? 4.464 88.630 120.074 1.00 65.99 321 ILE B C 1
ATOM 5659 O O . ILE B 1 332 ? 3.583 87.978 120.646 1.00 64.72 321 ILE B O 1
ATOM 5664 N N . ARG B 1 333 ? 4.235 89.371 118.967 1.00 62.26 322 ARG B N 1
ATOM 5665 C CA . ARG B 1 333 ? 2.955 89.518 118.280 1.00 61.46 322 ARG B CA 1
ATOM 5666 C C . ARG B 1 333 ? 2.556 88.196 117.658 1.00 62.26 322 ARG B C 1
ATOM 5667 O O . ARG B 1 333 ? 3.349 87.596 116.922 1.00 62.51 322 ARG B O 1
ATOM 5675 N N . GLU B 1 334 ? 1.321 87.747 117.954 1.00 56.32 323 GLU B N 1
ATOM 5676 C CA . GLU B 1 334 ? 0.733 86.494 117.465 1.00 54.57 323 GLU B CA 1
ATOM 5677 C C . GLU B 1 334 ? 1.709 85.333 117.660 1.00 52.83 323 GLU B C 1
ATOM 5678 O O . GLU B 1 334 ? 2.099 84.683 116.700 1.00 52.56 323 GLU B O 1
ATOM 5684 N N . SER B 1 335 ? 2.154 85.132 118.906 1.00 45.09 324 SER B N 1
ATOM 5685 C CA . SER B 1 335 ? 3.128 84.110 119.285 1.00 42.39 324 SER B CA 1
ATOM 5686 C C . SER B 1 335 ? 2.492 82.922 120.032 1.00 46.09 324 SER B C 1
ATOM 5687 O O . SER B 1 335 ? 1.828 83.111 121.068 1.00 46.00 324 SER B O 1
ATOM 5690 N N . PRO B 1 336 ? 2.719 81.681 119.553 1.00 42.23 325 PRO B N 1
ATOM 5691 C CA . PRO B 1 336 ? 2.199 80.515 120.294 1.00 41.19 325 PRO B CA 1
ATOM 5692 C C . PRO B 1 336 ? 2.930 80.323 121.645 1.00 43.07 325 PRO B C 1
ATOM 5693 O O . PRO B 1 336 ? 2.332 79.858 122.606 1.00 41.05 325 PRO B O 1
ATOM 5697 N N . ALA B 1 337 ? 4.212 80.746 121.724 1.00 41.06 326 ALA B N 1
ATOM 5698 C CA . ALA B 1 337 ? 5.072 80.701 122.925 1.00 40.81 326 ALA B CA 1
ATOM 5699 C C . ALA B 1 337 ? 4.504 81.634 124.024 1.00 46.00 326 ALA B C 1
ATOM 5700 O O . ALA B 1 337 ? 4.454 81.252 125.193 1.00 44.97 326 ALA B O 1
ATOM 5702 N N . PHE B 1 338 ? 4.036 82.835 123.630 1.00 43.14 327 PHE B N 1
ATOM 5703 C CA . PHE B 1 338 ? 3.421 83.775 124.556 1.00 42.77 327 PHE B CA 1
ATOM 5704 C C . PHE B 1 338 ? 2.077 83.252 124.973 1.00 45.81 327 PHE B C 1
ATOM 5705 O O . PHE B 1 338 ? 1.718 83.404 126.136 1.00 46.38 327 PHE B O 1
ATOM 5713 N N . ASP B 1 339 ? 1.322 82.644 124.031 1.00 41.30 328 ASP B N 1
ATOM 5714 C CA . ASP B 1 339 ? 0.015 82.044 124.308 1.00 40.26 328 ASP B CA 1
ATOM 5715 C C . ASP B 1 339 ? 0.085 80.982 125.395 1.00 43.30 328 ASP B C 1
ATOM 5716 O O . ASP B 1 339 ? -0.768 80.963 126.285 1.00 41.83 328 ASP B O 1
ATOM 5721 N N . ILE B 1 340 ? 1.180 80.190 125.389 1.00 41.07 329 ILE B N 1
ATOM 5722 C CA . ILE B 1 340 ? 1.459 79.140 126.375 1.00 41.09 329 ILE B CA 1
ATOM 5723 C C . ILE B 1 340 ? 1.751 79.778 127.726 1.00 46.84 329 ILE B C 1
ATOM 5724 O O . ILE B 1 340 ? 1.153 79.372 128.722 1.00 46.86 329 ILE B O 1
ATOM 5729 N N . TYR B 1 341 ? 2.651 80.786 127.750 1.00 44.61 330 TYR B N 1
ATOM 5730 C CA . TYR B 1 341 ? 3.069 81.522 128.954 1.00 44.98 330 TYR B CA 1
ATOM 5731 C C . TYR B 1 341 ? 1.865 82.093 129.701 1.00 47.55 330 TYR B C 1
ATOM 5732 O O . TYR B 1 341 ? 1.735 81.890 130.893 1.00 47.89 330 TYR B O 1
ATOM 5741 N N . GLU B 1 342 ? 1.000 82.776 128.977 1.00 43.77 331 GLU B N 1
ATOM 5742 C CA . GLU B 1 342 ? -0.224 83.403 129.435 1.00 44.86 331 GLU B CA 1
ATOM 5743 C C . GLU B 1 342 ? -1.224 82.349 129.992 1.00 51.16 331 GLU B C 1
ATOM 5744 O O . GLU B 1 342 ? -1.892 82.624 130.989 1.00 51.53 331 GLU B O 1
ATOM 5750 N N . LEU B 1 343 ? -1.326 81.163 129.340 1.00 47.77 332 LEU B N 1
ATOM 5751 C CA . LEU B 1 343 ? -2.192 80.044 129.744 1.00 46.64 332 LEU B CA 1
ATOM 5752 C C . LEU B 1 343 ? -1.641 79.430 131.006 1.00 50.91 332 LEU B C 1
ATOM 5753 O O . LEU B 1 343 ? -2.407 79.087 131.909 1.00 51.55 332 LEU B O 1
ATOM 5758 N N . LEU B 1 344 ? -0.320 79.283 131.059 1.00 47.35 333 LEU B N 1
ATOM 5759 C CA . LEU B 1 344 ? 0.364 78.746 132.222 1.00 48.17 333 LEU B CA 1
ATOM 5760 C C . LEU B 1 344 ? 0.229 79.724 133.405 1.00 56.40 333 LEU B C 1
ATOM 5761 O O . LEU B 1 344 ? 0.017 79.286 134.541 1.00 55.90 333 LEU B O 1
ATOM 5766 N N . ASN B 1 345 ? 0.336 81.046 133.131 1.00 56.46 334 ASN B N 1
ATOM 5767 C CA . ASN B 1 345 ? 0.194 82.103 134.133 1.00 57.84 334 ASN B CA 1
ATOM 5768 C C . ASN B 1 345 ? -1.222 82.081 134.711 1.00 63.35 334 ASN B C 1
ATOM 5769 O O . ASN B 1 345 ? -1.369 82.125 135.934 1.00 63.72 334 ASN B O 1
ATOM 5774 N N . GLN B 1 346 ? -2.250 81.978 133.837 1.00 60.60 335 GLN B N 1
ATOM 5775 C CA . GLN B 1 346 ? -3.658 81.893 134.218 1.00 61.09 335 GLN B CA 1
ATOM 5776 C C . GLN B 1 346 ? -3.908 80.652 135.086 1.00 68.37 335 GLN B C 1
ATOM 5777 O O . GLN B 1 346 ? -4.591 80.744 136.111 1.00 69.05 335 GLN B O 1
ATOM 5783 N N . GLU B 1 347 ? -3.276 79.516 134.711 1.00 66.40 336 GLU B N 1
ATOM 5784 C CA . GLU B 1 347 ? -3.392 78.228 135.380 1.00 66.40 336 GLU B CA 1
ATOM 5785 C C . GLU B 1 347 ? -2.933 78.232 136.841 1.00 71.12 336 GLU B C 1
ATOM 5786 O O . GLU B 1 347 ? -1.761 78.504 137.124 1.00 70.70 336 GLU B O 1
ATOM 5792 N N . PRO B 1 348 ? -3.841 77.889 137.789 1.00 68.79 337 PRO B N 1
ATOM 5793 C CA . PRO B 1 348 ? -3.402 77.752 139.190 1.00 68.58 337 PRO B CA 1
ATOM 5794 C C . PRO B 1 348 ? -2.644 76.427 139.332 1.00 72.43 337 PRO B C 1
ATOM 5795 O O . PRO B 1 348 ? -2.730 75.575 138.439 1.00 71.69 337 PRO B O 1
ATOM 5799 N N . ASP B 1 349 ? -1.890 76.250 140.429 1.00 69.43 338 ASP B N 1
ATOM 5800 C CA . ASP B 1 349 ? -1.062 75.055 140.681 1.00 69.63 338 ASP B CA 1
ATOM 5801 C C . ASP B 1 349 ? 0.209 75.063 139.795 1.00 72.96 338 ASP B C 1
ATOM 5802 O O . ASP B 1 349 ? 0.951 74.080 139.775 1.00 73.13 338 ASP B O 1
ATOM 5807 N N . ILE B 1 350 ? 0.451 76.174 139.055 1.00 67.96 339 ILE B N 1
ATOM 5808 C CA . ILE B 1 350 ? 1.622 76.396 138.200 1.00 66.72 339 ILE B CA 1
ATOM 5809 C C . ILE B 1 350 ? 2.103 77.837 138.382 1.00 71.22 339 ILE B C 1
ATOM 5810 O O . ILE B 1 350 ? 1.334 78.779 138.170 1.00 70.50 339 ILE B O 1
ATOM 5815 N N . GLU B 1 351 ? 3.381 77.985 138.775 1.00 68.34 340 GLU B N 1
ATOM 5816 C CA . GLU B 1 351 ? 4.079 79.256 138.951 1.00 68.00 340 GLU B CA 1
ATOM 5817 C C . GLU B 1 351 ? 4.985 79.432 137.722 1.00 69.79 340 GLU B C 1
ATOM 5818 O O . GLU B 1 351 ? 5.945 78.691 137.539 1.00 68.12 340 GLU B O 1
ATOM 5824 N N . VAL B 1 352 ? 4.622 80.364 136.840 1.00 66.48 341 VAL B N 1
ATOM 5825 C CA . VAL B 1 352 ? 5.355 80.577 135.588 1.00 66.31 341 VAL B CA 1
ATOM 5826 C C . VAL B 1 352 ? 6.376 81.707 135.652 1.00 71.22 341 VAL B C 1
ATOM 5827 O O . VAL B 1 352 ? 6.144 82.730 136.300 1.00 70.58 341 VAL B O 1
ATOM 5831 N N . CYS B 1 353 ? 7.491 81.524 134.949 1.00 68.87 342 CYS B N 1
ATOM 5832 C CA . CYS B 1 353 ? 8.564 82.495 134.876 1.00 68.89 342 CYS B CA 1
ATOM 5833 C C . CYS B 1 353 ? 9.133 82.476 133.453 1.00 69.23 342 CYS B C 1
ATOM 5834 O O . CYS B 1 353 ? 9.653 81.455 133.009 1.00 69.23 342 CYS B O 1
ATOM 5837 N N . ALA B 1 354 ? 8.984 83.587 132.723 1.00 62.50 343 ALA B N 1
ATOM 5838 C CA . ALA B 1 354 ? 9.471 83.682 131.357 1.00 60.44 343 ALA B CA 1
ATOM 5839 C C . ALA B 1 354 ? 10.902 84.161 131.249 1.00 62.52 343 ALA B C 1
ATOM 5840 O O . ALA B 1 354 ? 11.280 85.125 131.908 1.00 61.82 343 ALA B O 1
ATOM 5842 N N . TYR B 1 355 ? 11.677 83.518 130.368 1.00 58.77 344 TYR B N 1
ATOM 5843 C CA . TYR B 1 355 ? 13.048 83.893 130.038 1.00 58.02 344 TYR B CA 1
ATOM 5844 C C . TYR B 1 355 ? 13.199 84.047 128.518 1.00 60.80 344 TYR B C 1
ATOM 5845 O O . TYR B 1 355 ? 13.063 83.072 127.781 1.00 58.25 344 TYR B O 1
ATOM 5854 N N . ASP B 1 356 ? 13.504 85.271 128.060 1.00 58.96 345 ASP B N 1
ATOM 5855 C CA . ASP B 1 356 ? 13.781 85.553 126.653 1.00 59.05 345 ASP B CA 1
ATOM 5856 C C . ASP B 1 356 ? 14.801 86.700 126.511 1.00 64.40 345 ASP B C 1
ATOM 5857 O O . ASP B 1 356 ? 14.488 87.838 126.866 1.00 64.72 345 ASP B O 1
ATOM 5862 N N . PRO B 1 357 ? 16.025 86.413 125.996 1.00 61.45 346 PRO B N 1
ATOM 5863 C CA . PRO B 1 357 ? 17.033 87.484 125.850 1.00 61.52 346 PRO B CA 1
ATOM 5864 C C . PRO B 1 357 ? 16.693 88.544 124.799 1.00 66.69 346 PRO B C 1
ATOM 5865 O O . PRO B 1 357 ? 17.226 89.653 124.856 1.00 66.85 346 PRO B O 1
ATOM 5869 N N . HIS B 1 358 ? 15.817 88.197 123.840 1.00 62.92 347 HIS B N 1
ATOM 5870 C CA . HIS B 1 358 ? 15.389 89.066 122.749 1.00 62.07 347 HIS B CA 1
ATOM 5871 C C . HIS B 1 358 ? 14.183 89.932 123.115 1.00 67.09 347 HIS B C 1
ATOM 5872 O O . HIS B 1 358 ? 13.987 90.975 122.491 1.00 66.78 347 HIS B O 1
ATOM 5879 N N . VAL B 1 359 ? 13.378 89.511 124.126 1.00 64.41 348 VAL B N 1
ATOM 5880 C CA . VAL B 1 359 ? 12.166 90.228 124.575 1.00 64.22 348 VAL B CA 1
ATOM 5881 C C . VAL B 1 359 ? 12.459 91.170 125.767 1.00 69.73 348 VAL B C 1
ATOM 5882 O O . VAL B 1 359 ? 12.877 90.718 126.843 1.00 68.92 348 VAL B O 1
ATOM 5886 N N . GLU B 1 360 ? 12.211 92.480 125.562 1.00 67.63 349 GLU B N 1
ATOM 5887 C CA . GLU B 1 360 ? 12.480 93.521 126.560 1.00 67.91 349 GLU B CA 1
ATOM 5888 C C . GLU B 1 360 ? 11.328 93.905 127.508 1.00 71.28 349 GLU B C 1
ATOM 5889 O O . GLU B 1 360 ? 11.491 94.852 128.283 1.00 72.39 349 GLU B O 1
ATOM 5895 N N . LEU B 1 361 ? 10.204 93.160 127.503 1.00 66.01 350 LEU B N 1
ATOM 5896 C CA . LEU B 1 361 ? 9.063 93.436 128.395 1.00 65.22 350 LEU B CA 1
ATOM 5897 C C . LEU B 1 361 ? 9.429 93.442 129.904 1.00 68.15 350 LEU B C 1
ATOM 5898 O O . LEU B 1 361 ? 10.430 92.843 130.315 1.00 66.24 350 LEU B O 1
ATOM 5903 N N . ASP B 1 362 ? 8.623 94.160 130.706 1.00 65.62 351 ASP B N 1
ATOM 5904 C CA . ASP B 1 362 ? 8.807 94.309 132.154 1.00 66.07 351 ASP B CA 1
ATOM 5905 C C . ASP B 1 362 ? 8.833 92.944 132.876 1.00 70.05 351 ASP B C 1
ATOM 5906 O O . ASP B 1 362 ? 9.810 92.621 133.566 1.00 69.46 351 ASP B O 1
ATOM 5911 N N . PHE B 1 363 ? 7.767 92.140 132.673 1.00 66.58 352 PHE B N 1
ATOM 5912 C CA . PHE B 1 363 ? 7.566 90.812 133.263 1.00 66.45 352 PHE B CA 1
ATOM 5913 C C . PHE B 1 363 ? 8.572 89.717 132.892 1.00 70.18 352 PHE B C 1
ATOM 5914 O O . PHE B 1 363 ? 8.693 88.738 133.633 1.00 69.88 352 PHE B O 1
ATOM 5922 N N . VAL B 1 364 ? 9.272 89.867 131.755 1.00 66.87 353 VAL B N 1
ATOM 5923 C CA . VAL B 1 364 ? 10.260 88.896 131.265 1.00 67.03 353 VAL B CA 1
ATOM 5924 C C . VAL B 1 364 ? 11.511 88.946 132.132 1.00 74.44 353 VAL B C 1
ATOM 5925 O O . VAL B 1 364 ? 12.049 90.030 132.359 1.00 74.42 353 VAL B O 1
ATOM 5929 N N . GLU B 1 365 ? 11.977 87.777 132.606 1.00 73.92 354 GLU B N 1
ATOM 5930 C CA . GLU B 1 365 ? 13.198 87.685 133.400 1.00 75.37 354 GLU B CA 1
ATOM 5931 C C . GLU B 1 365 ? 14.420 87.787 132.485 1.00 84.06 354 GLU B C 1
ATOM 5932 O O . GLU B 1 365 ? 14.57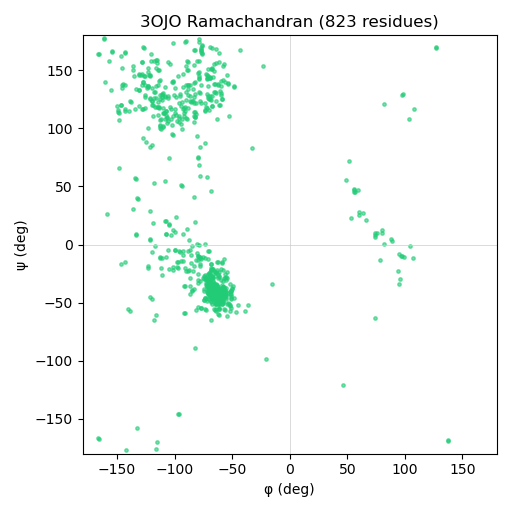8 87.003 131.542 1.00 84.44 354 GLU B O 1
ATOM 5938 N N . HIS B 1 366 ? 15.261 88.797 132.765 1.00 83.34 355 HIS B N 1
ATOM 5939 C CA . HIS B 1 366 ? 16.464 89.144 132.011 1.00 83.91 355 HIS B CA 1
ATOM 5940 C C . HIS B 1 366 ? 17.654 88.188 132.253 1.00 83.98 355 HIS B C 1
ATOM 5941 O O . HIS B 1 366 ? 18.465 88.000 131.344 1.00 83.23 355 HIS B O 1
ATOM 5948 N N . ASP B 1 367 ? 17.735 87.564 133.450 1.00 78.25 356 ASP B N 1
ATOM 5949 C CA . ASP B 1 367 ? 18.801 86.619 133.810 1.00 77.68 356 ASP B CA 1
ATOM 5950 C C . ASP B 1 367 ? 18.300 85.166 133.934 1.00 80.31 356 ASP B C 1
ATOM 5951 O O . ASP B 1 367 ? 17.381 84.898 134.708 1.00 79.89 356 ASP B O 1
ATOM 5956 N N . MET B 1 368 ? 18.925 84.246 133.168 1.00 75.84 357 MET B N 1
ATOM 5957 C CA . MET B 1 368 ? 18.702 82.793 133.147 1.00 75.64 357 MET B CA 1
ATOM 5958 C C . MET B 1 368 ? 18.738 82.099 134.521 1.00 81.23 357 MET B C 1
ATOM 5959 O O . MET B 1 368 ? 17.782 81.396 134.859 1.00 80.81 357 MET B O 1
ATOM 5964 N N . SER B 1 369 ? 19.841 82.273 135.289 1.00 78.68 358 SER B N 1
ATOM 5965 C CA . SER B 1 369 ? 20.059 81.671 136.615 1.00 78.39 358 SER B CA 1
ATOM 5966 C C . SER B 1 369 ? 18.936 82.031 137.602 1.00 82.30 358 SER B C 1
ATOM 5967 O O . SER B 1 369 ? 18.422 81.154 138.304 1.00 81.14 358 SER B O 1
ATOM 5970 N N . HIS B 1 370 ? 18.521 83.314 137.591 1.00 79.47 359 HIS B N 1
ATOM 5971 C CA . HIS B 1 370 ? 17.431 83.837 138.412 1.00 79.83 359 HIS B CA 1
ATOM 5972 C C . HIS B 1 370 ? 16.088 83.234 137.957 1.00 82.06 359 HIS B C 1
ATOM 5973 O O . HIS B 1 370 ? 15.234 82.944 138.803 1.00 81.47 359 HIS B O 1
ATOM 5980 N N . ALA B 1 371 ? 15.922 83.028 136.622 1.00 77.33 360 ALA B N 1
ATOM 5981 C CA . ALA B 1 371 ? 14.716 82.454 136.006 1.00 76.51 360 ALA B CA 1
ATOM 5982 C C . ALA B 1 371 ? 14.551 80.957 136.287 1.00 78.27 360 ALA B C 1
ATOM 5983 O O . ALA B 1 371 ? 13.433 80.523 136.565 1.00 77.63 360 ALA B O 1
ATOM 5985 N N . VAL B 1 372 ? 15.651 80.177 136.215 1.00 73.89 361 VAL B N 1
ATOM 5986 C CA . VAL B 1 372 ? 15.648 78.726 136.473 1.00 73.83 361 VAL B CA 1
ATOM 5987 C C . VAL B 1 372 ? 15.599 78.377 137.977 1.00 79.31 361 VAL B C 1
ATOM 5988 O O . VAL B 1 372 ? 15.387 77.208 138.329 1.00 78.96 361 VAL B O 1
ATOM 5992 N N . LYS B 1 373 ? 15.823 79.391 138.848 1.00 76.17 362 LYS B N 1
ATOM 5993 C CA . LYS B 1 373 ? 15.842 79.272 140.304 1.00 75.87 362 LYS B CA 1
ATOM 5994 C C . LYS B 1 373 ? 14.594 78.599 140.903 1.00 78.63 362 LYS B C 1
ATOM 5995 O O . LYS B 1 373 ? 13.493 79.140 140.882 1.00 77.02 362 LYS B O 1
ATOM 6001 N N . ASP B 1 374 ? 14.813 77.389 141.411 1.00 76.12 363 ASP B N 1
ATOM 6002 C CA . ASP B 1 374 ? 13.904 76.450 142.094 1.00 76.61 363 ASP B CA 1
ATOM 6003 C C . ASP B 1 374 ? 12.791 75.886 141.198 1.00 79.98 363 ASP B C 1
ATOM 6004 O O . ASP B 1 374 ? 11.764 75.406 141.698 1.00 80.14 363 ASP B O 1
ATOM 6009 N N . ALA B 1 375 ? 13.009 75.935 139.871 1.00 74.73 364 ALA B N 1
ATOM 6010 C CA . ALA B 1 375 ? 12.054 75.451 138.883 1.00 73.03 364 ALA B CA 1
ATOM 6011 C C . ALA B 1 375 ? 12.101 73.932 138.743 1.00 73.06 364 ALA B C 1
ATOM 6012 O O . ALA B 1 375 ? 13.176 73.328 138.824 1.00 72.60 364 ALA B O 1
ATOM 6014 N N . SER B 1 376 ? 10.914 73.324 138.550 1.00 66.69 365 SER B N 1
ATOM 6015 C CA . SER B 1 376 ? 10.751 71.884 138.337 1.00 65.13 365 SER B CA 1
ATOM 6016 C C . SER B 1 376 ? 10.903 71.505 136.851 1.00 64.92 365 SER B C 1
ATOM 6017 O O . SER B 1 376 ? 11.332 70.389 136.564 1.00 64.49 365 SER B O 1
ATOM 6020 N N . LEU B 1 377 ? 10.572 72.433 135.914 1.00 58.31 366 LEU B N 1
ATOM 6021 C CA . LEU B 1 377 ? 10.649 72.214 134.460 1.00 56.11 366 LEU B CA 1
ATOM 6022 C C . LEU B 1 377 ? 11.046 73.460 133.658 1.00 56.68 366 LEU B C 1
ATOM 6023 O O . LEU B 1 377 ? 10.518 74.534 133.905 1.00 56.10 366 LEU B O 1
ATOM 6028 N N . VAL B 1 378 ? 11.979 73.303 132.698 1.00 52.57 367 VAL B N 1
ATOM 6029 C CA . VAL B 1 378 ? 12.365 74.342 131.719 1.00 51.46 367 VAL B CA 1
ATOM 6030 C C . VAL B 1 378 ? 11.629 74.022 130.407 1.00 51.48 367 VAL B C 1
ATOM 6031 O O . VAL B 1 378 ? 11.801 72.942 129.821 1.00 50.12 367 VAL B O 1
ATOM 6035 N N . LEU B 1 379 ? 10.752 74.936 130.005 1.00 45.69 368 LEU B N 1
ATOM 6036 C CA . LEU B 1 379 ? 9.935 74.770 128.816 1.00 44.41 368 LEU B CA 1
ATOM 6037 C C . LEU B 1 379 ? 10.495 75.570 127.642 1.00 47.24 368 LEU B C 1
ATOM 6038 O O . LEU B 1 379 ? 10.437 76.800 127.660 1.00 46.45 368 LEU B O 1
ATOM 6043 N N . ILE B 1 380 ? 11.025 74.869 126.616 1.00 43.46 369 ILE B N 1
ATOM 6044 C CA . ILE B 1 380 ? 11.548 75.552 125.428 1.00 43.51 369 ILE B CA 1
ATOM 6045 C C . ILE B 1 380 ? 10.486 75.710 124.303 1.00 45.22 369 ILE B C 1
ATOM 6046 O O . ILE B 1 380 ? 10.061 74.737 123.673 1.00 43.29 369 ILE B O 1
ATOM 6051 N N . LEU B 1 381 ? 10.080 76.966 124.079 1.00 40.66 370 LEU B N 1
ATOM 6052 C CA . LEU B 1 381 ? 9.029 77.366 123.142 1.00 39.28 370 LEU B CA 1
ATOM 6053 C C . LEU B 1 381 ? 9.495 78.180 121.936 1.00 44.12 370 LEU B C 1
ATOM 6054 O O . LEU B 1 381 ? 8.714 78.325 120.991 1.00 41.78 370 LEU B O 1
ATOM 6059 N N . SER B 1 382 ? 10.775 78.650 121.935 1.00 43.74 371 SER B N 1
ATOM 6060 C CA . SER B 1 382 ? 11.396 79.389 120.817 1.00 44.55 371 SER B CA 1
ATOM 6061 C C . SER B 1 382 ? 12.741 78.791 120.438 1.00 49.20 371 SER B C 1
ATOM 6062 O O . SER B 1 382 ? 13.446 78.300 121.310 1.00 49.81 371 SER B O 1
ATOM 6065 N N . ASP B 1 383 ? 13.089 78.814 119.148 1.00 46.55 372 ASP B N 1
ATOM 6066 C CA . ASP B 1 383 ? 14.358 78.265 118.664 1.00 47.13 372 ASP B CA 1
ATOM 6067 C C . ASP B 1 383 ? 15.484 79.339 118.542 1.00 53.27 372 ASP B C 1
ATOM 6068 O O . ASP B 1 383 ? 16.154 79.459 117.508 1.00 53.04 372 ASP B O 1
ATOM 6073 N N . HIS B 1 384 ? 15.695 80.097 119.635 1.00 50.32 373 HIS B N 1
ATOM 6074 C CA . HIS B 1 384 ? 16.742 81.103 119.733 1.00 50.71 373 HIS B CA 1
ATOM 6075 C C . HIS B 1 384 ? 18.109 80.430 119.677 1.00 57.99 373 HIS B C 1
ATOM 6076 O O . HIS B 1 384 ? 18.293 79.379 120.293 1.00 57.79 373 HIS B O 1
ATOM 6083 N N . SER B 1 385 ? 19.058 81.029 118.926 1.00 57.31 374 SER B N 1
ATOM 6084 C CA . SER B 1 385 ? 20.438 80.543 118.742 1.00 57.72 374 SER B CA 1
ATOM 6085 C C . SER B 1 385 ? 21.133 80.224 120.063 1.00 61.99 374 SER B C 1
ATOM 6086 O O . SER B 1 385 ? 21.843 79.221 120.156 1.00 61.53 374 SER B O 1
ATOM 6089 N N . GLU B 1 386 ? 20.874 81.057 121.093 1.00 58.88 375 GLU B N 1
ATOM 6090 C CA . GLU B 1 386 ? 21.412 80.940 122.450 1.00 58.26 375 GLU B CA 1
ATOM 6091 C C . GLU B 1 386 ? 21.063 79.613 123.100 1.00 61.67 375 GLU B C 1
ATOM 6092 O O . GLU B 1 386 ? 21.848 79.102 123.899 1.00 61.69 375 GLU B O 1
ATOM 6098 N N . PHE B 1 387 ? 19.896 79.052 122.749 1.00 58.15 376 PHE B N 1
ATOM 6099 C CA . PHE B 1 387 ? 19.379 77.800 123.304 1.00 57.60 376 PHE B CA 1
ATOM 6100 C C . PHE B 1 387 ? 20.023 76.534 122.726 1.00 62.16 376 PHE B C 1
ATOM 6101 O O . PHE B 1 387 ? 19.831 75.452 123.277 1.00 62.10 376 PHE B O 1
ATOM 6109 N N . LYS B 1 388 ? 20.798 76.668 121.635 1.00 59.49 377 LYS B N 1
ATOM 6110 C CA . LYS B 1 388 ? 21.448 75.538 120.956 1.00 59.84 377 LYS B CA 1
ATOM 6111 C C . LYS B 1 388 ? 22.545 74.926 121.807 1.00 66.87 377 LYS B C 1
ATOM 6112 O O . LYS B 1 388 ? 22.522 73.724 122.078 1.00 66.89 377 LYS B O 1
ATOM 6118 N N . ASN B 1 389 ? 23.421 75.797 122.332 1.00 66.32 378 ASN B N 1
ATOM 6119 C CA . ASN B 1 389 ? 24.585 75.464 123.139 1.00 66.79 378 ASN B CA 1
ATOM 6120 C C . ASN B 1 389 ? 24.378 75.776 124.625 1.00 73.78 378 ASN B C 1
ATOM 6121 O O . ASN B 1 389 ? 24.923 76.759 125.146 1.00 74.57 378 ASN B O 1
ATOM 6126 N N . LEU B 1 390 ? 23.566 74.931 125.300 1.00 71.21 379 LEU B N 1
ATOM 6127 C CA . LEU B 1 390 ? 23.268 75.034 126.732 1.00 71.52 379 LEU B CA 1
ATOM 6128 C C . LEU B 1 390 ? 23.798 73.784 127.449 1.00 78.00 379 LEU B C 1
ATOM 6129 O O . LEU B 1 390 ? 23.468 72.667 127.051 1.00 77.92 379 LEU B O 1
ATOM 6134 N N . SER B 1 391 ? 24.623 73.973 128.493 1.00 75.97 380 SER B N 1
ATOM 6135 C CA . SER B 1 391 ? 25.203 72.889 129.295 1.00 76.12 380 SER B CA 1
ATOM 6136 C C . SER B 1 391 ? 24.438 72.739 130.619 1.00 78.79 380 SER B C 1
ATOM 6137 O O . SER B 1 391 ? 23.578 73.562 130.907 1.00 78.29 380 SER B O 1
ATOM 6140 N N . ASP B 1 392 ? 24.761 71.699 131.426 1.00 74.75 381 ASP B N 1
ATOM 6141 C CA . ASP B 1 392 ? 24.137 71.410 132.733 1.00 73.79 381 ASP B CA 1
ATOM 6142 C C . ASP B 1 392 ? 24.363 72.553 133.746 1.00 76.60 381 ASP B C 1
ATOM 6143 O O . ASP B 1 392 ? 23.574 72.710 134.689 1.00 75.22 381 ASP B O 1
ATOM 6148 N N . SER B 1 393 ? 25.442 73.351 133.521 1.00 72.66 382 SER B N 1
ATOM 6149 C CA . SER B 1 393 ? 25.871 74.496 134.323 1.00 72.29 382 SER B CA 1
ATOM 6150 C C . SER B 1 393 ? 24.783 75.572 134.432 1.00 76.94 382 SER B C 1
ATOM 6151 O O . SER B 1 393 ? 24.656 76.203 135.487 1.00 76.95 382 SER B O 1
ATOM 6154 N N . HIS B 1 394 ? 24.012 75.782 133.338 1.00 73.29 383 HIS B N 1
ATOM 6155 C CA . HIS B 1 394 ? 22.930 76.772 133.222 1.00 73.00 383 HIS B CA 1
ATOM 6156 C C . HIS B 1 394 ? 21.707 76.434 134.064 1.00 76.99 383 HIS B C 1
ATOM 6157 O O . HIS B 1 394 ? 20.983 77.334 134.494 1.00 76.92 383 HIS B O 1
ATOM 6164 N N . PHE B 1 395 ? 21.472 75.141 134.275 1.00 73.57 384 PHE B N 1
ATOM 6165 C CA . PHE B 1 395 ? 20.314 74.611 134.991 1.00 73.81 384 PHE B CA 1
ATOM 6166 C C . PHE B 1 395 ? 20.608 74.180 136.450 1.00 79.35 384 PHE B C 1
ATOM 6167 O O . PHE B 1 395 ? 19.743 73.558 137.083 1.00 79.53 384 PHE B O 1
ATOM 6175 N N . ASP B 1 396 ? 21.793 74.563 137.006 1.00 75.32 385 ASP B N 1
ATOM 6176 C CA . ASP B 1 396 ? 22.182 74.209 138.378 1.00 74.64 385 ASP B CA 1
ATOM 6177 C C . ASP B 1 396 ? 21.188 74.638 139.464 1.00 77.63 385 ASP B C 1
ATOM 6178 O O . ASP B 1 396 ? 20.922 73.865 140.383 1.00 77.03 385 ASP B O 1
ATOM 6183 N N . LYS B 1 397 ? 20.596 75.833 139.314 1.00 74.31 386 LYS B N 1
ATOM 6184 C CA . LYS B 1 397 ? 19.640 76.437 140.250 1.00 74.17 386 LYS B CA 1
ATOM 6185 C C . LYS B 1 397 ? 18.212 75.815 140.257 1.00 76.77 386 LYS B C 1
ATOM 6186 O O . LYS B 1 397 ? 17.345 76.281 141.014 1.00 76.05 386 LYS B O 1
ATOM 6192 N N . MET B 1 398 ? 17.969 74.770 139.424 1.00 72.15 387 MET B N 1
ATOM 6193 C CA . MET B 1 398 ? 16.660 74.104 139.318 1.00 70.57 387 MET B CA 1
ATOM 6194 C C . MET B 1 398 ? 16.361 73.109 140.440 1.00 72.01 387 MET B C 1
ATOM 6195 O O . MET B 1 398 ? 17.261 72.389 140.878 1.00 71.41 387 MET B O 1
ATOM 6200 N N . LYS B 1 399 ? 15.073 73.019 140.841 1.00 67.47 388 LYS B N 1
ATOM 6201 C CA . LYS B 1 399 ? 14.573 72.072 141.848 1.00 67.10 388 LYS B CA 1
ATOM 6202 C C . LYS B 1 399 ? 14.623 70.658 141.257 1.00 74.08 388 LYS B C 1
ATOM 6203 O O . LYS B 1 399 ? 14.822 69.686 141.992 1.00 74.03 388 LYS B O 1
ATOM 6209 N N . HIS B 1 400 ? 14.426 70.557 139.921 1.00 71.92 389 HIS B N 1
ATOM 6210 C CA . HIS B 1 400 ? 14.486 69.328 139.129 1.00 71.87 389 HIS B CA 1
ATOM 6211 C C . HIS B 1 400 ? 15.041 69.705 137.764 1.00 75.93 389 HIS B C 1
ATOM 6212 O O . HIS B 1 400 ? 14.458 70.544 137.088 1.00 75.93 389 HIS B O 1
ATOM 6219 N N . LYS B 1 401 ? 16.179 69.124 137.369 1.00 72.48 390 LYS B N 1
ATOM 6220 C CA . LYS B 1 401 ? 16.795 69.425 136.079 1.00 72.14 390 LYS B CA 1
ATOM 6221 C C . LYS B 1 401 ? 16.116 68.676 134.904 1.00 74.62 390 LYS B C 1
ATOM 6222 O O . LYS B 1 401 ? 16.651 67.683 134.389 1.00 73.82 390 LYS B O 1
ATOM 6228 N N . VAL B 1 402 ? 14.907 69.145 134.509 1.00 69.85 391 VAL B N 1
ATOM 6229 C CA . VAL B 1 402 ? 14.161 68.573 133.378 1.00 68.43 391 VAL B CA 1
ATOM 6230 C C . VAL B 1 402 ? 13.823 69.623 132.313 1.00 67.32 391 VAL B C 1
ATOM 6231 O O . VAL B 1 402 ? 13.415 70.736 132.647 1.00 66.96 391 VAL B O 1
ATOM 6235 N N . ILE B 1 403 ? 14.033 69.268 131.036 1.00 60.01 392 ILE B N 1
ATOM 6236 C CA . ILE B 1 403 ? 13.766 70.124 129.879 1.00 57.45 392 ILE B CA 1
ATOM 6237 C C . ILE B 1 403 ? 12.769 69.455 128.920 1.00 58.98 392 ILE B C 1
ATOM 6238 O O . ILE B 1 403 ? 13.022 68.333 128.468 1.00 58.51 392 ILE B O 1
ATOM 6243 N N . PHE B 1 404 ? 11.660 70.162 128.583 1.00 52.31 393 PHE B N 1
ATOM 6244 C CA . PHE B 1 404 ? 10.716 69.749 127.543 1.00 49.75 393 PHE B CA 1
ATOM 6245 C C . PHE B 1 404 ? 10.841 70.771 126.403 1.00 51.31 393 PHE B C 1
ATOM 6246 O O . PHE B 1 404 ? 10.384 71.919 126.508 1.00 50.75 393 PHE B O 1
ATOM 6254 N N . ASP B 1 405 ? 11.534 70.352 125.338 1.00 45.89 394 ASP B N 1
ATOM 6255 C CA . ASP B 1 405 ? 11.823 71.191 124.187 1.00 43.94 394 ASP B CA 1
ATOM 6256 C C . ASP B 1 405 ? 10.832 70.935 123.058 1.00 47.38 394 ASP B C 1
ATOM 6257 O O . ASP B 1 405 ? 10.881 69.896 122.407 1.00 47.70 394 ASP B O 1
ATOM 6262 N N . THR B 1 406 ? 9.909 71.892 122.852 1.00 43.04 395 THR B N 1
ATOM 6263 C CA . THR B 1 406 ? 8.871 71.831 121.827 1.00 41.84 395 THR B CA 1
ATOM 6264 C C . THR B 1 406 ? 9.407 72.220 120.444 1.00 45.85 395 THR B C 1
ATOM 6265 O O . THR B 1 406 ? 8.691 72.049 119.456 1.00 44.82 395 THR B O 1
ATOM 6269 N N . LYS B 1 407 ? 10.652 72.746 120.381 1.00 43.75 396 LYS B N 1
ATOM 6270 C CA . LYS B 1 407 ? 11.305 73.226 119.146 1.00 43.52 396 LYS B CA 1
ATOM 6271 C C . LYS B 1 407 ? 12.494 72.376 118.653 1.00 48.74 396 LYS B C 1
ATOM 6272 O O . LYS B 1 407 ? 12.941 72.587 117.526 1.00 48.47 396 LYS B O 1
ATOM 6278 N N . ASN B 1 408 ? 13.003 71.431 119.485 1.00 46.56 397 ASN B N 1
ATOM 6279 C CA . ASN B 1 408 ? 14.162 70.564 119.191 1.00 47.21 397 ASN B CA 1
ATOM 6280 C C . ASN B 1 408 ? 15.410 71.415 118.829 1.00 53.82 397 ASN B C 1
ATOM 6281 O O . ASN B 1 408 ? 16.100 71.163 117.833 1.00 53.72 397 ASN B O 1
ATOM 6286 N N . VAL B 1 409 ? 15.661 72.452 119.655 1.00 51.22 398 VAL B N 1
ATOM 6287 C CA . VAL B 1 409 ? 16.728 73.434 119.490 1.00 51.96 398 VAL B CA 1
ATOM 6288 C C . VAL B 1 409 ? 18.048 73.063 120.199 1.00 59.99 398 VAL B C 1
ATOM 6289 O O . VAL B 1 409 ? 19.119 73.351 119.656 1.00 59.84 398 VAL B O 1
ATOM 6293 N N . VAL B 1 410 ? 17.974 72.418 121.386 1.00 59.71 399 VAL B N 1
ATOM 6294 C CA . VAL B 1 410 ? 19.153 72.027 122.162 1.00 61.12 399 VAL B CA 1
ATOM 6295 C C . VAL B 1 410 ? 19.934 70.942 121.437 1.00 70.55 399 VAL B C 1
ATOM 6296 O O . VAL B 1 410 ? 19.406 69.858 121.177 1.00 70.50 399 VAL B O 1
ATOM 6300 N N . LYS B 1 411 ? 21.188 71.245 121.099 1.00 70.97 400 LYS B N 1
ATOM 6301 C CA . LYS B 1 411 ? 22.036 70.299 120.380 1.00 72.93 400 LYS B CA 1
ATOM 6302 C C . LYS B 1 411 ? 23.154 69.690 121.255 1.00 81.53 400 LYS B C 1
ATOM 6303 O O . LYS B 1 411 ? 23.739 68.670 120.881 1.00 81.66 400 LYS B O 1
ATOM 6309 N N . SER B 1 412 ? 23.360 70.239 122.465 1.00 80.87 401 SER B N 1
ATOM 6310 C CA . SER B 1 412 ? 24.353 69.758 123.437 1.00 81.53 401 SER B CA 1
ATOM 6311 C C . SER B 1 412 ? 23.766 68.666 124.344 1.00 88.29 401 SER B C 1
ATOM 6312 O O . SER B 1 412 ? 22.701 68.873 124.929 1.00 88.25 401 SER B O 1
ATOM 6315 N N . SER B 1 413 ? 24.454 67.511 124.465 1.00 86.78 402 SER B N 1
ATOM 6316 C CA . SER B 1 413 ? 23.999 66.412 125.333 1.00 87.33 402 SER B CA 1
ATOM 6317 C C . SER B 1 413 ? 24.339 66.688 126.800 1.00 91.76 402 SER B C 1
ATOM 6318 O O . SER B 1 413 ? 25.350 67.337 127.090 1.00 91.85 402 SER B O 1
ATOM 6321 N N . PHE B 1 414 ? 23.487 66.201 127.717 1.00 87.94 403 PHE B N 1
ATOM 6322 C CA . PHE B 1 414 ? 23.634 66.396 129.165 1.00 87.55 403 PHE B CA 1
ATOM 6323 C C . PHE B 1 414 ? 23.860 65.064 129.903 1.00 92.53 403 PHE B C 1
ATOM 6324 O O . PHE B 1 414 ? 23.958 64.008 129.270 1.00 92.47 403 PHE B O 1
ATOM 6332 N N . GLU B 1 415 ? 23.923 65.124 131.252 1.00 89.33 404 GLU B N 1
ATOM 6333 C CA . GLU B 1 415 ? 24.045 63.963 132.134 1.00 88.77 404 GLU B CA 1
ATOM 6334 C C . GLU B 1 415 ? 23.132 64.154 133.340 1.00 90.62 404 GLU B C 1
ATOM 6335 O O . GLU B 1 415 ? 22.230 63.337 133.548 1.00 90.66 404 GLU B O 1
ATOM 6341 N N . ASP B 1 416 ? 23.322 65.261 134.095 1.00 85.57 405 ASP B N 1
ATOM 6342 C CA . ASP B 1 416 ? 22.494 65.603 135.266 1.00 84.76 405 ASP B CA 1
ATOM 6343 C C . ASP B 1 416 ? 21.068 65.967 134.830 1.00 85.71 405 ASP B C 1
ATOM 6344 O O . ASP B 1 416 ? 20.115 65.686 135.562 1.00 85.12 405 ASP B O 1
ATOM 6349 N N . VAL B 1 417 ? 20.939 66.591 133.634 1.00 79.81 406 VAL B N 1
ATOM 6350 C CA . VAL B 1 417 ? 19.686 67.115 133.083 1.00 78.14 406 VAL B CA 1
ATOM 6351 C C . VAL B 1 417 ? 18.952 66.068 132.236 1.00 77.92 406 VAL B C 1
ATOM 6352 O O . VAL B 1 417 ? 19.563 65.443 131.363 1.00 76.79 406 VAL B O 1
ATOM 6356 N N . LEU B 1 418 ? 17.636 65.894 132.492 1.00 71.61 407 LEU B N 1
ATOM 6357 C CA . LEU B 1 418 ? 16.767 65.003 131.718 1.00 69.83 407 LEU B CA 1
ATOM 6358 C C . LEU B 1 418 ? 16.158 65.802 130.553 1.00 70.10 407 LEU B C 1
ATOM 6359 O O . LEU B 1 418 ? 15.336 66.695 130.780 1.00 68.65 407 LEU B O 1
ATOM 6364 N N . TYR B 1 419 ? 16.603 65.511 129.317 1.00 64.96 408 TYR B N 1
ATOM 6365 C CA . TYR B 1 419 ? 16.142 66.210 128.116 1.00 64.12 408 TYR B CA 1
ATOM 6366 C C . TYR B 1 419 ? 15.060 65.469 127.324 1.00 67.07 408 TYR B C 1
ATOM 6367 O O . TYR B 1 419 ? 15.268 64.340 126.869 1.00 66.96 408 TYR B O 1
ATOM 6376 N N . TYR B 1 420 ? 13.951 66.166 127.061 1.00 61.44 409 TYR B N 1
ATOM 6377 C CA . TYR B 1 420 ? 12.842 65.635 126.285 1.00 59.71 409 TYR B CA 1
ATOM 6378 C C . TYR B 1 420 ? 12.499 66.497 125.070 1.00 59.18 409 TYR B C 1
ATOM 6379 O O . TYR B 1 420 ? 12.674 67.718 125.076 1.00 56.97 409 TYR B O 1
ATOM 6388 N N . ASN B 1 421 ? 12.016 65.814 124.027 1.00 54.12 410 ASN B N 1
ATOM 6389 C CA . ASN B 1 421 ? 11.598 66.273 122.700 1.00 51.61 410 ASN B CA 1
ATOM 6390 C C . ASN B 1 421 ? 10.102 66.012 122.593 1.00 52.64 410 ASN B C 1
ATOM 6391 O O . ASN B 1 421 ? 9.483 65.545 123.542 1.00 52.61 410 ASN B O 1
ATOM 6396 N N . TYR B 1 422 ? 9.559 66.164 121.385 1.00 46.22 411 TYR B N 1
ATOM 6397 C CA . TYR B 1 422 ? 8.213 65.735 121.051 1.00 43.86 411 TYR B CA 1
ATOM 6398 C C . TYR B 1 422 ? 8.344 64.246 120.698 1.00 47.14 411 TYR B C 1
ATOM 6399 O O . TYR B 1 422 ? 7.382 63.487 120.778 1.00 47.48 411 TYR B O 1
ATOM 6408 N N . GLY B 1 423 ? 9.554 63.854 120.318 1.00 44.26 412 GLY B N 1
ATOM 6409 C CA . GLY B 1 423 ? 9.911 62.493 119.983 1.00 45.04 412 GLY B CA 1
ATOM 6410 C C . GLY B 1 423 ? 9.946 61.538 121.155 1.00 52.34 412 GLY B C 1
ATOM 6411 O O . GLY B 1 423 ? 9.696 60.360 120.964 1.00 53.93 412 GLY B O 1
ATOM 6412 N N . ASN B 1 424 ? 10.249 61.996 122.371 1.00 50.89 413 ASN B N 1
ATOM 6413 C CA . ASN B 1 424 ? 10.354 61.060 123.508 1.00 50.61 413 ASN B CA 1
ATOM 6414 C C . ASN B 1 424 ? 9.643 61.476 124.785 1.00 54.81 413 ASN B C 1
ATOM 6415 O O . ASN B 1 424 ? 9.859 60.837 125.815 1.00 55.27 413 ASN B O 1
ATOM 6420 N N . ILE B 1 425 ? 8.829 62.543 124.738 1.00 50.71 414 ILE B N 1
ATOM 6421 C CA . ILE B 1 425 ? 8.120 63.021 125.927 1.00 50.68 414 ILE B CA 1
ATOM 6422 C C . ILE B 1 425 ? 7.249 61.944 126.635 1.00 54.98 414 ILE B C 1
ATOM 6423 O O . ILE B 1 425 ? 7.155 61.952 127.866 1.00 55.16 414 ILE B O 1
ATOM 6428 N N . PHE B 1 426 ? 6.711 60.980 125.865 1.00 50.76 415 PHE B N 1
ATOM 6429 C CA . PHE B 1 426 ? 5.886 59.863 126.361 1.00 51.23 415 PHE B CA 1
ATOM 6430 C C . PHE B 1 426 ? 6.630 58.953 127.382 1.00 58.30 415 PHE B C 1
ATOM 6431 O O . PHE B 1 426 ? 5.974 58.247 128.146 1.00 57.45 415 PHE B O 1
ATOM 6439 N N . ASN B 1 427 ? 7.993 58.975 127.369 1.00 57.45 416 ASN B N 1
ATOM 6440 C CA . ASN B 1 427 ? 8.869 58.214 128.274 1.00 57.65 416 ASN B CA 1
ATOM 6441 C C . ASN B 1 427 ? 8.774 58.760 129.692 1.00 65.47 416 ASN B C 1
ATOM 6442 O O . ASN B 1 427 ? 8.865 57.992 130.649 1.00 66.63 416 ASN B O 1
ATOM 6447 N N . PHE B 1 428 ? 8.603 60.085 129.824 1.00 62.74 417 PHE B N 1
ATOM 6448 C CA . PHE B 1 428 ? 8.482 60.718 131.120 1.00 62.98 417 PHE B CA 1
ATOM 6449 C C . PHE B 1 428 ? 7.217 60.229 131.826 1.00 69.73 417 PHE B C 1
ATOM 6450 O O . PHE B 1 428 ? 7.319 59.680 132.927 1.00 70.20 417 PHE B O 1
ATOM 6458 N N . ILE B 1 429 ? 6.043 60.382 131.162 1.00 66.81 418 ILE B N 1
ATOM 6459 C CA . ILE B 1 429 ? 4.715 60.027 131.666 1.00 84.33 418 ILE B CA 1
ATOM 6460 C C . ILE B 1 429 ? 4.502 58.506 131.823 1.00 104.59 418 ILE B C 1
ATOM 6461 O O . ILE B 1 429 ? 4.534 57.749 130.854 1.00 66.61 418 ILE B O 1
#

Radius of gyration: 31.23 Å; Cα contacts (8 Å, |Δi|>4): 1812; chains: 2; bounding box: 54×93×80 Å

Organism: Staphylococcus aureus (NCBI:txid1280)

Sequence (827 aa):
SKLTVVGLGYIGLPTSIMFAKHGVDVLGVDINQQTIDKLQNGQISIEEPGLQEVYEEVLSSGKLKVSTTPEASDVFIIAVPTPNNDDQYRSCDISLVMRALDSILPFLKKGNTIIVESTIAPKTMDDFVKPVIENLGFTIGEDIYLVHCPERVLPGKILEELVHNNRIIGGVTKACIEAGKRVYRTFVQGEMIETDARTAEMSKLMENTYRDVNIALANELTKICNNLNINVLDVIEMANKHPRVNIHQPGPGVGGHCLAVDPNAKLIQTGREINNSMPAYVVDTTKQIIKALSGNKVTVFGLTYKGDVDDIRESPAFDIYELLNQEPDIEVCAYDPHVELDFVEHDMSHAVKDASLVLILSDHSEFKNLSDSHFDKMKHKVIFDTKNVVKSSFEDVLYYNYGNIFNFISKLTVVGLGYIGLPTSIMFAKHGVDVLGVDINQQTIDKLQNGQISIEEPGLQEVYEEVLSSGKLKVSTTPEASDVFIIAVPTPNNDDQYRSCDISLVMRALDSILPFLKKGNTIIVESTIAPKTMDDFVKPVIENLGFTIGEDIYLVHCPERVLPGKILEELVHNNRIIGGVTKACIEAGKRVYRTFVQGEMIETDARTAEMSKLMENTYRDVNIALANELTKICNNLNINVLDVIEMANKHPRVNIHQPGPGVGGHCLAVDPYFIIAKDPENAKLIQTGREINNSMPAYVVDTTKQIIKALSGNKVTVFGLTYKGDVDDIRESPAFDIYELLNQEPDIEVCAYDPHVELDFVEHDMSHAVKDASLVLILSDHSEFKNLSDSHFDKMKHKVIFDTKNVVKSSFEDVLYYNYGNIFNFI